Protein 6M6L (pdb70)

Sequence (892 aa):
FMVELSPLRQDFVWGTATSAYQIEGAVADDGRLPSIWDTFCRVPGAIDNGDTGDVACDSYHRWPEDLALLKQQLGVDAYRFSIAWPRVIPTGSGAVNTAGLDYYDRVVDDLLAEGIKPFVTLYHWDLPQALQDLGGWDNRDTAYRFAEYAAVVGAKLGDRVRDWVTLNEPLCSAWIGHWEGRMAPGITDPAIAVRASYNLLLAHGLGVAALRDACPEPPAVGLVVNLSGCEPASQSPEDIRAARIADGHINRWWLDPTSGRGFPADMVETYGVELPERPGDLEIIAAPTDFIGLNYYFRQIIEADGSVPVLGFSQVPGPNAEHTMIDWEVHPAGLEELILRLAKEYGAEKIYVTENGSAWVVDQPDAEFAVDDPDRTAYLEEEHLAACVRAVEQGAPLAGYFAWSLMMDNFEWAYGYAPRFGLAYVDYPTGTRVMKTSGKRYADLIRGHREVELSPLRQDFVWGTATSAYQIEGAVADDGRLPSIWDTFCRVPGAIDNGDTGDVACDSYHRWPEDLALLKQLGVDDAYRFSIAWPRVIPTGSGAVNTAGLDYYDRVVDDLLAEGIKPFVTLYHWDLPQALQDLGGWDNRDTAYRFAEYAAVVGAKLGDRVRDWVTLNEPLCSAWIGHWEGRMAPGITDPAIAVRASYNLLLAHGLGVAALRDACPEPPAVGLVVNLSGCEPASQSPEDIRAARIADGHINRWWLDPTSSGRGFPADMVETYGVELPERPGDLEIIAAPTDFIGLNYYFRQIIEADGSVPVLGFSQVPGPNAEHTMMIDWEVHPAGLEELILRLAKEYGAEKIYVTENGSAWVVDQPDAEFAVDDPDRTAYLEEHLAACVRAVEQGAPLAGYFAWSLMMDNFEWAYGYAPRFGLAYVDYPTGTRVMKTSGKRYADLIRRGHRE

CATH classification: 3.20.20.80

Organism: Kribbella flavida (strain DSM 17836 / JCM 10339 / NBRC 14399) (NCBI:txid479435)

Radius of gyration: 30.99 Å; Cα contacts (8 Å, |Δi|>4): 2077; chains: 2; bounding box: 65×63×94 Å

Solvent-accessible surface area: 31035 Å² total; per-residue (Å²): 160,141,13,118,7,84,55,7,173,105,94,7,28,0,0,0,0,0,0,2,8,0,10,8,3,11,23,57,55,79,41,6,36,15,0,6,1,6,19,16,14,78,43,68,80,20,8,74,126,61,32,35,1,46,91,6,1,31,0,19,106,81,18,88,61,1,22,58,9,0,110,93,2,42,6,42,0,4,0,10,2,0,2,0,0,0,0,6,16,61,1,52,68,85,61,26,95,43,0,14,44,17,2,29,128,5,0,68,54,0,57,85,70,53,5,115,3,5,0,0,0,2,4,11,1,0,0,8,36,4,1,8,63,11,0,1,50,38,35,77,2,0,82,60,0,16,81,0,0,33,40,0,0,57,82,0,0,72,59,0,101,27,0,1,0,0,2,13,1,19,6,9,0,4,18,0,2,33,104,17,106,17,4,20,28,22,95,51,45,34,20,0,0,69,0,0,0,4,0,0,0,0,1,1,25,0,3,61,15,0,93,132,22,12,81,78,96,9,30,0,0,4,0,2,30,4,7,19,20,53,41,49,52,141,40,82,92,17,76,142,7,3,119,37,0,9,0,15,11,0,12,0,2,5,19,2,25,54,56,127,23,24,8,83,52,0,55,148,33,15,68,22,157,29,42,92,141,141,40,1,66,126,52,0,28,13,112,59,59,8,24,0,0,0,0,24,42,29,25,18,0,64,42,35,86,92,41,101,68,23,28,17,26,99,34,118,14,103,43,95,103,55,8,67,22,114,53,9,11,24,26,32,4,0,27,92,6,0,22,48,2,22,153,80,22,51,21,161,88,0,7,0,0,9,0,11,2,1,43,113,23,157,52,78,90,129,47,49,6,110,8,87,77,7,15,47,7,10,13,68,0,1,12,0,1,10,88,0,33,112,91,63,7,49,15,20,0,1,0,3,12,0,0,0,0,4,0,21,9,9,59,0,36,55,2,43,7,0,8,0,20,0,20,46,126,71,5,50,25,40,12,0,43,0,0,104,47,0,8,68,14,7,120,43,9,82,172,68,119,7,82,52,5,173,102,94,8,14,0,0,0,0,0,0,2,7,0,10,8,2,10,23,57,54,77,44,6,39,18,0,6,1,7,16,14,13,73,40,63,80,19,7,74,127,61,32,35,0,45,85,6,0,37,0,18,104,71,17,87,64,1,21,45,4,0,109,102,2,42,7,23,0,4,0,10,3,0,2,0,0,0,0,6,17,61,1,51,67,84,62,26,94,45,0,12,46,14,2,30,130,4,0,67,52,0,69,86,72,62,5,85,3,2,0,0,0,2,4,10,1,0,0,8,38,5,0,11,66,9,0,1,49,38,57,78,2,0,74,61,0,14,83,0,0,34,41,0,0,59,85,0,0,70,55,0,98,20,0,1,0,0,1,13,1,19,7,9,0,6,32,0,2,38,77,16,148,28,5,19,28,20,98,52,43,34,20,0,0,70,0,0,0,3,0,0,0,0,1,2,25,0,2,60,15,0,94,131,21,13,83,76,98,12,28,0,0,4,0,3,31,4,8,20,21,54,46,45,51,143,39,102,109,17,78,129,8,3,104,5,0,18,0,14,12,0,33,0,1,6,17,1,25,55,57,120,19,27,12,69,31,0,54,139,33,15,68,24,156,20,44,107,148,128,30,2,72,124,48,0,26,14,112,61,60,7,24,0,0,0,0,24,42,30,26,18,0,64,39,34,86,95,38,104,70,24,27,18,28,98,35,118,15,102,49,106,99,56,8,66,21,114,51,8,8,24,26,34,2,0,29,92,5,0,27,55,2,19,137,90,23,47,20,161,90,0,9,0,0,9,0,10,2,0,42,110,25,153,52,76,88,129,46,48,7,109,8,88,79,8,13,41,8,9,41,73,0,1,28,0,0,9,92,0,31,112,91,61,7,51,14,19,0,1,0,2,11,0,0,0,0,4,0,21,9,23,81,0,34,56,2,42,7,0,7,0,18,0,18,44,124,75,6,50,25,41,16,0,43,0,0,115,85,0,23,84,12,7,160,41,9,90,170

Structure (mmCIF, N/CA/C/O backbone):
data_6M6L
#
_entry.id   6M6L
#
_cell.length_a   52.608
_cell.length_b   95.571
_cell.length_c   93.348
_cell.angle_alpha   90.00
_cell.angle_beta   90.65
_cell.angle_gamma   90.00
#
_symmetry.space_group_name_H-M   'P 1 21 1'
#
loop_
_entity.id
_entity.type
_entity.pdbx_description
1 polymer Beta-glucosidase
2 non-polymer GLYCEROL
3 non-polymer 1,2-ETHANEDIOL
4 non-polymer beta-D-xylopyranose
5 water water
#
loop_
_atom_site.group_PDB
_atom_site.id
_atom_site.type_symbol
_atom_site.label_atom_id
_atom_site.label_alt_id
_atom_site.label_comp_id
_atom_site.label_asym_id
_atom_site.label_entity_id
_atom_site.label_seq_id
_atom_site.pdbx_PDB_ins_code
_atom_site.Cartn_x
_atom_site.Cartn_y
_atom_site.Cartn_z
_atom_site.occupancy
_atom_site.B_iso_or_equiv
_atom_site.auth_seq_id
_atom_site.auth_comp_id
_atom_site.auth_asym_id
_atom_site.auth_atom_id
_atom_site.pdbx_PDB_model_num
ATOM 1 N N . PHE A 1 1 ? 12.252 12.543 128.548 1.00 33.07 0 PHE A N 1
ATOM 2 C CA . PHE A 1 1 ? 12.805 11.194 128.522 1.00 29.82 0 PHE A CA 1
ATOM 3 C C . PHE A 1 1 ? 14.083 11.129 127.688 1.00 28.42 0 PHE A C 1
ATOM 4 O O . PHE A 1 1 ? 14.152 11.685 126.591 1.00 27.76 0 PHE A O 1
ATOM 12 N N . MET A 1 2 ? 15.093 10.439 128.218 1.00 26.60 1 MET A N 1
ATOM 13 C CA . MET A 1 2 ? 16.370 10.247 127.538 1.00 23.98 1 MET A CA 1
ATOM 14 C C . MET A 1 2 ? 16.721 8.768 127.583 1.00 26.94 1 MET A C 1
ATOM 15 O O . MET A 1 2 ? 16.835 8.187 128.666 1.00 25.08 1 MET A O 1
ATOM 20 N N . VAL A 1 3 ? 16.904 8.167 126.415 1.00 21.76 2 VAL A N 1
ATOM 21 C CA . VAL A 1 3 ? 17.064 6.720 126.321 1.00 19.68 2 VAL A CA 1
ATOM 22 C C . VAL A 1 3 ? 18.463 6.306 126.766 1.00 21.08 2 VAL A C 1
ATOM 23 O O . VAL A 1 3 ? 19.459 6.980 126.472 1.00 20.32 2 VAL A O 1
ATOM 27 N N . GLU A 1 4 ? 18.538 5.187 127.485 1.00 16.37 3 GLU A N 1
ATOM 28 C CA . GLU A 1 4 ? 19.800 4.595 127.914 1.00 15.66 3 GLU A CA 1
ATOM 29 C C . GLU A 1 4 ? 20.132 3.418 127.001 1.00 17.83 3 GLU A C 1
ATOM 30 O O . GLU A 1 4 ? 19.391 2.428 126.955 1.00 16.19 3 GLU A O 1
ATOM 36 N N . LEU A 1 5 ? 21.256 3.514 126.299 1.00 16.52 4 LEU A N 1
ATOM 37 C CA . LEU A 1 5 ? 21.621 2.526 125.294 1.00 15.73 4 LEU A CA 1
ATOM 38 C C . LEU A 1 5 ? 22.698 1.552 125.752 1.00 16.35 4 LEU A C 1
ATOM 39 O O . LEU A 1 5 ? 23.077 0.671 124.973 1.00 14.82 4 LEU A O 1
ATOM 44 N N . SER A 1 6 ? 23.184 1.671 126.989 1.00 18.15 5 SER A N 1
ATOM 45 C CA . SER A 1 6 ? 24.282 0.816 127.433 1.00 19.40 5 SER A CA 1
ATOM 46 C C . SER A 1 6 ? 24.016 -0.689 127.324 1.00 16.81 5 SER A C 1
ATOM 47 O O . SER A 1 6 ? 24.998 -1.432 127.144 1.00 19.37 5 SER A O 1
ATOM 50 N N . PRO A 1 7 ? 22.784 -1.208 127.425 1.00 17.03 6 PRO A N 1
ATOM 51 C CA . PRO A 1 7 ? 22.596 -2.660 127.240 1.00 13.49 6 PRO A CA 1
ATOM 52 C C . PRO A 1 7 ? 22.912 -3.176 125.841 1.00 19.77 6 PRO A C 1
ATOM 53 O O . PRO A 1 7 ? 23.040 -4.396 125.673 1.00 19.83 6 PRO A O 1
ATOM 57 N N . LEU A 1 8 ? 23.035 -2.307 124.842 1.00 16.97 7 LEU A N 1
ATOM 58 C CA . LEU A 1 8 ? 23.349 -2.747 123.491 1.00 14.23 7 LEU A CA 1
ATOM 59 C C . LEU A 1 8 ? 24.837 -3.034 123.345 1.00 11.53 7 LEU A C 1
ATOM 60 O O . LEU A 1 8 ? 25.683 -2.253 123.793 1.00 17.59 7 LEU A O 1
ATOM 65 N N . ARG A 1 9 ? 25.142 -4.158 122.701 1.00 16.51 8 ARG A N 1
ATOM 66 C CA . ARG A 1 9 ? 26.517 -4.535 122.404 1.00 17.95 8 ARG A CA 1
ATOM 67 C C . ARG A 1 9 ? 27.207 -3.451 121.588 1.00 18.47 8 ARG A C 1
ATOM 68 O O . ARG A 1 9 ? 26.571 -2.721 120.824 1.00 14.27 8 ARG A O 1
ATOM 76 N N . GLN A 1 10 ? 28.530 -3.365 121.735 1.00 15.15 9 GLN A N 1
ATOM 77 C CA . GLN A 1 10 ? 29.290 -2.371 120.989 1.00 16.87 9 GLN A CA 1
ATOM 78 C C . GLN A 1 10 ? 29.296 -2.629 119.488 1.00 16.12 9 GLN A C 1
ATOM 79 O O . GLN A 1 10 ? 29.519 -1.686 118.720 1.00 20.38 9 GLN A O 1
ATOM 85 N N . ASP A 1 11 ? 29.070 -3.867 119.042 1.00 15.09 10 ASP A N 1
ATOM 86 C CA . ASP A 1 11 ? 29.003 -4.143 117.612 1.00 14.99 10 ASP A CA 1
ATOM 87 C C . ASP A 1 11 ? 27.602 -3.949 117.034 1.00 14.61 10 ASP A C 1
ATOM 88 O O . ASP A 1 11 ? 27.367 -4.333 115.887 1.00 14.18 10 ASP A O 1
ATOM 93 N N . PHE A 1 12 ? 26.678 -3.372 117.805 1.00 11.94 11 PHE A N 1
ATOM 94 C CA . PHE A 1 12 ? 25.397 -2.914 117.267 1.00 8.85 11 PHE A CA 1
ATOM 95 C C . PHE A 1 12 ? 25.636 -1.984 116.083 1.00 11.29 11 PHE A C 1
ATOM 96 O O . PHE A 1 12 ? 26.584 -1.195 116.081 1.00 13.40 11 PHE A O 1
ATOM 104 N N . VAL A 1 13 ? 24.793 -2.091 115.059 1.00 8.11 12 VAL A N 1
ATOM 105 C CA . VAL A 1 13 ? 24.939 -1.296 113.842 1.00 6.92 12 VAL A CA 1
ATOM 106 C C . VAL A 1 13 ? 23.975 -0.114 113.906 1.00 8.41 12 VAL A C 1
ATOM 107 O O . VAL A 1 13 ? 22.753 -0.297 113.903 1.00 8.08 12 VAL A O 1
ATOM 111 N N . TRP A 1 14 ? 24.518 1.095 113.962 1.00 7.20 13 TRP A N 1
ATOM 112 C CA . TRP A 1 14 ? 23.724 2.319 113.906 1.00 6.50 13 TRP A CA 1
ATOM 113 C C . TRP A 1 14 ? 23.631 2.788 112.457 1.00 7.33 13 TRP A C 1
ATOM 114 O O . TRP A 1 14 ? 24.655 3.035 111.817 1.00 7.98 13 TRP A O 1
ATOM 125 N N . GLY A 1 15 ? 22.411 2.936 111.938 1.00 5.70 14 GLY A N 1
ATOM 126 C CA . GLY A 1 15 ? 22.246 3.246 110.533 1.00 4.98 14 GLY A CA 1
ATOM 127 C C . GLY A 1 15 ? 21.158 4.270 110.270 1.00 5.90 14 GLY A C 1
ATOM 128 O O . GLY A 1 15 ? 20.474 4.746 111.182 1.00 5.48 14 GLY A O 1
ATOM 129 N N . THR A 1 16 ? 21.018 4.598 108.987 1.00 5.56 15 THR A N 1
ATOM 130 C CA . THR A 1 16 ? 19.907 5.393 108.483 1.00 4.72 15 THR A CA 1
ATOM 131 C C . THR A 1 16 ? 19.664 4.940 107.047 1.00 5.19 15 THR A C 1
ATOM 132 O O . THR A 1 16 ? 20.521 4.291 106.440 1.00 6.11 15 THR A O 1
ATOM 136 N N . ALA A 1 17 ? 18.480 5.250 106.511 1.00 4.24 16 ALA A N 1
ATOM 137 C CA . ALA A 1 17 ? 18.030 4.616 105.276 1.00 4.67 16 ALA A CA 1
ATOM 138 C C . ALA A 1 17 ? 17.386 5.618 104.330 1.00 5.37 16 ALA A C 1
ATOM 139 O O . ALA A 1 17 ? 16.780 6.607 104.760 1.00 5.63 16 ALA A O 1
ATOM 141 N N . THR A 1 18 ? 17.509 5.317 103.030 1.00 4.04 17 THR A N 1
ATOM 142 C CA . THR A 1 18 ? 16.812 5.990 101.931 1.00 3.75 17 THR A CA 1
ATOM 143 C C . THR A 1 18 ? 16.442 4.934 100.897 1.00 3.75 17 THR A C 1
ATOM 144 O O . THR A 1 18 ? 16.753 3.753 101.058 1.00 4.40 17 THR A O 1
ATOM 148 N N . SER A 1 19 ? 15.793 5.367 99.812 1.00 4.41 18 SER A N 1
ATOM 149 C CA . SER A 1 19 ? 15.618 4.526 98.632 1.00 4.53 18 SER A CA 1
ATOM 150 C C . SER A 1 19 ? 15.793 5.378 97.385 1.00 3.95 18 SER A C 1
ATOM 151 O O . SER A 1 19 ? 15.643 6.603 97.425 1.00 4.94 18 SER A O 1
ATOM 154 N N . ALA A 1 20 ? 16.077 4.698 96.263 1.00 4.31 19 ALA A N 1
ATOM 155 C CA . ALA A 1 20 ? 16.535 5.384 95.053 1.00 3.33 19 ALA A CA 1
ATOM 156 C C . ALA A 1 20 ? 15.475 6.316 94.480 1.00 4.58 19 ALA A C 1
ATOM 157 O O . ALA A 1 20 ? 15.755 7.495 94.216 1.00 5.12 19 ALA A O 1
ATOM 159 N N . TYR A 1 21 ? 14.260 5.807 94.228 1.00 3.90 20 TYR A N 1
ATOM 160 C CA . TYR A 1 21 ? 13.281 6.693 93.601 1.00 4.64 20 TYR A CA 1
ATOM 161 C C . TYR A 1 21 ? 12.897 7.833 94.532 1.00 3.81 20 TYR A C 1
ATOM 162 O O . TYR A 1 21 ? 12.534 8.923 94.074 1.00 4.15 20 TYR A O 1
ATOM 171 N N . GLN A 1 22 ? 12.996 7.620 95.838 1.00 4.31 21 GLN A N 1
ATOM 172 C CA . GLN A 1 22 ? 12.584 8.671 96.751 1.00 3.55 21 GLN A CA 1
ATOM 173 C C . GLN A 1 22 ? 13.580 9.821 96.820 1.00 4.22 21 GLN A C 1
ATOM 174 O O . GLN A 1 22 ? 13.186 10.926 97.208 1.00 5.32 21 GLN A O 1
ATOM 180 N N . ILE A 1 23 ? 14.843 9.613 96.440 1.00 3.78 22 ILE A N 1
ATOM 181 C CA . ILE A 1 23 ? 15.842 10.665 96.628 1.00 4.66 22 ILE A CA 1
ATOM 182 C C . ILE A 1 23 ? 16.588 11.060 95.361 1.00 4.38 22 ILE A C 1
ATOM 183 O O . ILE A 1 23 ? 17.119 12.180 95.313 1.00 5.07 22 ILE A O 1
ATOM 188 N N . GLU A 1 24 ? 16.708 10.195 94.346 1.00 4.86 23 GLU A N 1
ATOM 189 C CA . GLU A 1 24 ? 17.753 10.390 93.332 1.00 4.37 23 GLU A CA 1
ATOM 190 C C . GLU A 1 24 ? 17.443 11.493 92.326 1.00 4.88 23 GLU A C 1
ATOM 191 O O . GLU A 1 24 ? 18.359 12.214 91.912 1.00 5.70 23 GLU A O 1
ATOM 197 N N . GLY A 1 25 ? 16.185 11.616 91.900 1.00 4.56 24 GLY A N 1
ATOM 198 C CA . GLY A 1 25 ? 15.910 12.460 90.748 1.00 5.75 24 GLY A CA 1
ATOM 199 C C . GLY A 1 25 ? 16.664 11.956 89.527 1.00 4.78 24 GLY A C 1
ATOM 200 O O . GLY A 1 25 ? 16.920 10.754 89.352 1.00 4.66 24 GLY A O 1
ATOM 201 N N . ALA A 1 26 ? 17.033 12.894 88.664 1.00 5.69 25 ALA A N 1
ATOM 202 C CA . ALA A 1 26 ? 17.795 12.580 87.456 1.00 8.02 25 ALA A CA 1
ATOM 203 C C . ALA A 1 26 ? 17.161 11.409 86.711 1.00 5.56 25 ALA A C 1
ATOM 204 O O . ALA A 1 26 ? 17.830 10.470 86.275 1.00 6.42 25 ALA A O 1
ATOM 206 N N . VAL A 1 27 ? 15.834 11.468 86.577 1.00 5.58 26 VAL A N 1
ATOM 207 C CA . VAL A 1 27 ? 15.090 10.296 86.118 1.00 4.49 26 VAL A CA 1
ATOM 208 C C . VAL A 1 27 ? 15.358 9.947 84.659 1.00 5.05 26 VAL A C 1
ATOM 209 O O . VAL A 1 27 ? 15.206 8.778 84.274 1.00 5.65 26 VAL A O 1
ATOM 213 N N . ALA A 1 28 ? 15.790 10.910 83.847 1.00 8.08 27 ALA A N 1
ATOM 214 C CA . ALA A 1 28 ? 16.084 10.666 82.441 1.00 7.73 27 ALA A CA 1
ATOM 215 C C . ALA A 1 28 ? 17.563 10.796 82.124 1.00 9.09 27 ALA A C 1
ATOM 216 O O . ALA A 1 28 ? 17.933 10.839 80.944 1.00 10.77 27 ALA A O 1
ATOM 218 N N . ASP A 1 29 ? 18.417 10.839 83.135 1.00 8.73 28 ASP A N 1
ATOM 219 C CA . ASP A 1 29 ? 19.833 11.094 82.938 1.00 8.20 28 ASP A CA 1
ATOM 220 C C . ASP A 1 29 ? 20.636 9.801 82.871 1.00 9.21 28 ASP A C 1
ATOM 221 O O . ASP A 1 29 ? 20.319 8.801 83.525 1.00 8.44 28 ASP A O 1
ATOM 226 N N . ASP A 1 30 ? 21.696 9.843 82.063 1.00 10.06 29 ASP A N 1
ATOM 227 C CA . ASP A 1 30 ? 22.752 8.831 82.070 1.00 9.13 29 ASP A CA 1
ATOM 228 C C . ASP A 1 30 ? 22.197 7.426 81.876 1.00 8.16 29 ASP A C 1
ATOM 229 O O . ASP A 1 30 ? 22.597 6.479 82.548 1.00 8.70 29 ASP A O 1
ATOM 234 N N . GLY A 1 31 ? 21.260 7.294 80.946 1.00 6.98 30 GLY A N 1
ATOM 235 C CA . GLY A 1 31 ? 20.807 5.992 80.515 1.00 7.07 30 GLY A CA 1
ATOM 236 C C . GLY A 1 31 ? 19.647 5.400 81.284 1.00 6.61 30 GLY A C 1
ATOM 237 O O . GLY A 1 31 ? 19.170 4.327 80.904 1.00 7.61 30 GLY A O 1
ATOM 238 N N . ARG A 1 32 ? 19.168 6.057 82.332 1.00 6.78 31 ARG A N 1
ATOM 239 C CA . ARG A 1 32 ? 18.029 5.522 83.066 1.00 5.22 31 ARG A CA 1
ATOM 240 C C . ARG A 1 32 ? 16.783 5.526 82.188 1.00 6.87 31 ARG A C 1
ATOM 241 O O . ARG A 1 32 ? 16.558 6.454 81.408 1.00 7.87 31 ARG A O 1
ATOM 249 N N . LEU A 1 33 ? 15.976 4.471 82.312 1.00 5.27 32 LEU A N 1
ATOM 250 C CA . LEU A 1 33 ? 14.659 4.403 81.700 1.00 6.44 32 LEU A CA 1
ATOM 251 C C . LEU A 1 33 ? 13.585 4.436 82.780 1.00 5.18 32 LEU A C 1
ATOM 252 O O . LEU A 1 33 ? 13.870 4.214 83.964 1.00 5.75 32 LEU A O 1
ATOM 257 N N . PRO A 1 34 ? 12.340 4.733 82.417 1.00 4.23 33 PRO A N 1
ATOM 258 C CA . PRO A 1 34 ? 11.311 4.914 83.450 1.00 6.51 33 PRO A CA 1
ATOM 259 C C . PRO A 1 34 ? 10.986 3.642 84.222 1.00 5.78 33 PRO A C 1
ATOM 260 O O . PRO A 1 34 ? 11.025 2.528 83.694 1.00 5.52 33 PRO A O 1
ATOM 264 N N . SER A 1 35 ? 10.676 3.841 85.499 1.00 4.64 34 SER A N 1
ATOM 265 C CA . SER A 1 35 ? 10.110 2.824 86.377 1.00 4.57 34 SER A CA 1
ATOM 266 C C . SER A 1 35 ? 8.594 2.962 86.420 1.00 5.54 34 SER A C 1
ATOM 267 O O . SER A 1 35 ? 8.018 3.956 85.961 1.00 4.58 34 SER A O 1
ATOM 270 N N . ILE A 1 36 ? 7.954 1.979 87.062 1.00 4.45 35 ILE A N 1
ATOM 271 C CA . ILE A 1 36 ? 6.507 2.067 87.266 1.00 3.76 35 ILE A CA 1
ATOM 272 C C . ILE A 1 36 ? 6.128 3.259 88.136 1.00 4.37 35 ILE A C 1
ATOM 273 O O . ILE A 1 36 ? 4.996 3.746 88.045 1.00 5.01 35 ILE A O 1
ATOM 278 N N . TRP A 1 37 ? 7.051 3.771 88.955 1.00 4.40 36 TRP A N 1
ATOM 279 C CA . TRP A 1 37 ? 6.732 4.960 89.739 1.00 4.34 36 TRP A CA 1
ATOM 280 C C . TRP A 1 37 ? 6.809 6.236 88.904 1.00 4.33 36 TRP A C 1
ATOM 281 O O . TRP A 1 37 ? 6.002 7.149 89.118 1.00 5.68 36 TRP A O 1
ATOM 292 N N . ASP A 1 38 ? 7.718 6.305 87.920 1.00 4.49 37 ASP A N 1
ATOM 293 C CA . ASP A 1 38 ? 7.662 7.396 86.945 1.00 4.40 37 ASP A CA 1
ATOM 294 C C . ASP A 1 38 ? 6.290 7.438 86.287 1.00 5.58 37 ASP A C 1
ATOM 295 O O . ASP A 1 38 ? 5.632 8.490 86.236 1.00 6.91 37 ASP A O 1
ATOM 300 N N . THR A 1 39 ? 5.827 6.277 85.825 1.00 4.48 38 THR A N 1
ATOM 301 C CA . THR A 1 39 ? 4.531 6.172 85.163 1.00 4.07 38 THR A CA 1
ATOM 302 C C . THR A 1 39 ? 3.394 6.565 86.098 1.00 3.99 38 THR A C 1
ATOM 303 O O . THR A 1 39 ? 2.495 7.325 85.719 1.00 5.42 38 THR A O 1
ATOM 307 N N . PHE A 1 40 ? 3.422 6.059 87.331 1.00 4.36 39 PHE A N 1
ATOM 308 C CA . PHE A 1 40 ? 2.352 6.345 88.282 1.00 3.87 39 PHE A CA 1
ATOM 309 C C . PHE A 1 40 ? 2.265 7.838 88.572 1.00 5.77 39 PHE A C 1
ATOM 310 O O . PHE A 1 40 ? 1.166 8.378 88.745 1.00 6.26 39 PHE A O 1
ATOM 318 N N . CYS A 1 41 ? 3.414 8.527 88.617 1.00 4.95 40 CYS A N 1
ATOM 319 C CA . CYS A 1 41 ? 3.406 9.966 88.874 1.00 5.12 40 CYS A CA 1
ATOM 320 C C . CYS A 1 41 ? 2.790 10.773 87.737 1.00 5.59 40 CYS A C 1
ATOM 321 O O . CYS A 1 41 ? 2.515 11.963 87.924 1.00 8.23 40 CYS A O 1
ATOM 324 N N . ARG A 1 42 ? 2.579 10.176 86.569 1.00 5.14 41 ARG A N 1
ATOM 325 C CA . ARG A 1 42 ? 1.896 10.861 85.480 1.00 5.39 41 ARG A CA 1
ATOM 326 C C . ARG A 1 42 ? 0.392 10.650 85.493 1.00 6.23 41 ARG A C 1
ATOM 327 O O . ARG A 1 42 ? -0.298 11.189 84.619 1.00 9.17 41 ARG A O 1
ATOM 335 N N . VAL A 1 43 ? -0.134 9.863 86.425 1.00 5.87 42 VAL A N 1
ATOM 336 C CA . VAL A 1 43 ? -1.562 9.571 86.491 1.00 6.55 42 VAL A CA 1
ATOM 337 C C . VAL A 1 43 ? -2.226 10.661 87.329 1.00 7.32 42 VAL A C 1
ATOM 338 O O . VAL A 1 43 ? -1.872 10.817 88.504 1.00 7.45 42 VAL A O 1
ATOM 342 N N . PRO A 1 44 ? -3.160 11.435 86.779 1.00 8.13 43 PRO A N 1
ATOM 343 C CA . PRO A 1 44 ? -3.814 12.469 87.592 1.00 6.79 43 PRO A CA 1
ATOM 344 C C . PRO A 1 44 ? -4.471 11.854 88.819 1.00 8.42 43 PRO A C 1
ATOM 345 O O . PRO A 1 44 ? -5.157 10.832 88.730 1.00 10.14 43 PRO A O 1
ATOM 349 N N . GLY A 1 45 ? -4.214 12.458 89.980 1.00 9.07 44 GLY A N 1
ATOM 350 C CA . GLY A 1 45 ? -4.783 11.994 91.224 1.00 9.37 44 GLY A CA 1
ATOM 351 C C . GLY A 1 45 ? -4.001 10.920 91.946 1.00 8.66 44 GLY A C 1
ATOM 352 O O . GLY A 1 45 ? -4.306 10.640 93.113 1.00 11.57 44 GLY A O 1
ATOM 353 N N . ALA A 1 46 ? -3.003 10.308 91.302 1.00 7.36 45 ALA A N 1
ATOM 354 C CA . ALA A 1 46 ? -2.282 9.214 91.953 1.00 5.62 45 ALA A CA 1
ATOM 355 C C . ALA A 1 46 ? -1.447 9.708 93.130 1.00 6.18 45 ALA A C 1
ATOM 356 O O . ALA A 1 46 ? -1.347 9.018 94.152 1.00 6.44 45 ALA A O 1
ATOM 358 N N . ILE A 1 47 ? -0.826 10.881 93.003 1.00 5.11 46 ILE A N 1
ATOM 359 C CA . ILE A 1 47 ? 0.084 11.418 94.008 1.00 5.54 46 ILE A CA 1
ATOM 360 C C . ILE A 1 47 ? -0.525 12.694 94.570 1.00 6.55 46 ILE A C 1
ATOM 361 O O . ILE A 1 47 ? -0.926 13.578 93.799 1.00 7.69 46 ILE A O 1
ATOM 366 N N . ASP A 1 48 ? -0.535 12.815 95.901 1.00 6.90 47 ASP A N 1
ATOM 367 C CA . ASP A 1 48 ? -1.012 14.044 96.530 1.00 6.86 47 ASP A CA 1
ATOM 368 C C . ASP A 1 48 ? -0.262 15.245 95.968 1.00 7.95 47 ASP A C 1
ATOM 369 O O . ASP A 1 48 ? 0.958 15.198 95.771 1.00 7.71 47 ASP A O 1
ATOM 374 N N . ASN A 1 49 ? -1.007 16.319 95.675 1.00 8.49 48 ASN A N 1
ATOM 375 C CA . ASN A 1 49 ? -0.465 17.591 95.199 1.00 9.93 48 ASN A CA 1
ATOM 376 C C . ASN A 1 49 ? 0.210 17.492 93.832 1.00 8.21 48 ASN A C 1
ATOM 377 O O . ASN A 1 49 ? 0.864 18.454 93.399 1.00 10.72 48 ASN A O 1
ATOM 382 N N . GLY A 1 50 ? 0.040 16.373 93.120 1.00 8.19 49 GLY A N 1
ATOM 383 C CA . GLY A 1 50 ? 0.682 16.215 91.830 1.00 6.36 49 GLY A CA 1
ATOM 384 C C . GLY A 1 50 ? 2.189 16.140 91.891 1.00 6.79 49 GLY A C 1
ATOM 385 O O . GLY A 1 50 ? 2.855 16.406 90.888 1.00 8.47 49 GLY A O 1
ATOM 386 N N . ASP A 1 51 ? 2.745 15.756 93.041 1.00 6.89 50 ASP A N 1
ATOM 387 C CA . ASP A 1 51 ? 4.192 15.655 93.172 1.00 5.84 50 ASP A CA 1
ATOM 388 C C . ASP A 1 51 ? 4.734 14.490 92.337 1.00 5.64 50 ASP A C 1
ATOM 389 O O . ASP A 1 51 ? 4.024 13.531 92.009 1.00 6.09 50 ASP A O 1
ATOM 394 N N . THR A 1 52 ? 6.015 14.590 91.972 1.00 5.83 51 THR A N 1
ATOM 395 C CA . THR A 1 52 ? 6.692 13.504 91.262 1.00 7.02 51 THR A CA 1
ATOM 396 C C . THR A 1 52 ? 8.095 13.324 91.810 1.00 7.75 51 THR A C 1
ATOM 397 O O . THR A 1 52 ? 8.645 14.197 92.489 1.00 6.10 51 THR A O 1
ATOM 401 N N . GLY A 1 53 ? 8.698 12.192 91.466 1.00 6.09 52 GLY A N 1
ATOM 402 C CA . GLY A 1 53 ? 10.095 11.974 91.796 1.00 6.25 52 GLY A CA 1
ATOM 403 C C . GLY A 1 53 ? 11.088 12.440 90.745 1.00 5.19 52 GLY A C 1
ATOM 404 O O . GLY A 1 53 ? 12.237 11.992 90.756 1.00 7.18 52 GLY A O 1
ATOM 405 N N . ASP A 1 54 ? 10.684 13.346 89.848 1.00 6.33 53 ASP A N 1
ATOM 406 C CA . ASP A 1 54 ? 11.571 13.733 88.752 1.00 4.63 53 ASP A CA 1
ATOM 407 C C . ASP A 1 54 ? 12.885 14.319 89.263 1.00 5.99 53 ASP A C 1
ATOM 408 O O . ASP A 1 54 ? 13.949 14.069 88.684 1.00 7.54 53 ASP A O 1
ATOM 413 N N . VAL A 1 55 ? 12.819 15.128 90.321 1.00 6.86 54 VAL A N 1
ATOM 414 C CA . VAL A 1 55 ? 13.985 15.784 90.905 1.00 7.52 54 VAL A CA 1
ATOM 415 C C . VAL A 1 55 ? 14.268 15.273 92.313 1.00 6.46 54 VAL A C 1
ATOM 416 O O . VAL A 1 55 ? 15.409 14.953 92.647 1.00 6.64 54 VAL A O 1
ATOM 420 N N . ALA A 1 56 ? 13.247 15.238 93.166 1.00 5.21 55 ALA A N 1
ATOM 421 C CA . ALA A 1 56 ? 13.368 14.726 94.538 1.00 5.95 55 ALA A CA 1
ATOM 422 C C . ALA A 1 56 ? 14.504 15.471 95.237 1.00 6.36 55 ALA A C 1
ATOM 423 O O . ALA A 1 56 ? 14.534 16.709 95.197 1.00 8.41 55 ALA A O 1
ATOM 425 N N . CYS A 1 57 ? 15.446 14.776 95.857 1.00 4.99 56 CYS A N 1
ATOM 426 C CA . CYS A 1 57 ? 16.585 15.395 96.524 1.00 5.20 56 CYS A CA 1
ATOM 427 C C . CYS A 1 57 ? 17.775 15.578 95.598 1.00 7.15 56 CYS A C 1
ATOM 428 O O . CYS A 1 57 ? 18.809 16.099 96.036 1.00 7.04 56 CYS A O 1
ATOM 431 N N . ASP A 1 58 ? 17.646 15.182 94.331 1.00 6.28 57 ASP A N 1
ATOM 432 C CA . ASP A 1 58 ? 18.726 15.281 93.353 1.00 6.20 57 ASP A CA 1
ATOM 433 C C . ASP A 1 58 ? 19.975 14.543 93.827 1.00 6.55 57 ASP A C 1
ATOM 434 O O . ASP A 1 58 ? 21.092 14.963 93.551 1.00 6.74 57 ASP A O 1
ATOM 439 N N . SER A 1 59 ? 19.804 13.420 94.536 1.00 5.48 58 SER A N 1
ATOM 440 C CA . SER A 1 59 ? 20.957 12.716 95.094 1.00 6.31 58 SER A CA 1
ATOM 441 C C . SER A 1 59 ? 21.820 12.035 94.046 1.00 6.06 58 SER A C 1
ATOM 442 O O . SER A 1 59 ? 22.975 11.696 94.345 1.00 7.58 58 SER A O 1
ATOM 445 N N . TYR A 1 60 ? 21.307 11.823 92.833 1.00 5.80 59 TYR A N 1
ATOM 446 C CA . TYR A 1 60 ? 22.176 11.317 91.778 1.00 5.72 59 TYR A CA 1
ATOM 447 C C . TYR A 1 60 ? 23.294 12.316 91.502 1.00 7.30 59 TYR A C 1
ATOM 448 O O . TYR A 1 60 ? 24.452 11.927 91.313 1.00 9.87 59 TYR A O 1
ATOM 457 N N . HIS A 1 61 ? 22.962 13.610 91.487 1.00 8.52 60 HIS A N 1
ATOM 458 C CA . HIS A 1 61 ? 23.941 14.665 91.242 1.00 9.40 60 HIS A CA 1
ATOM 459 C C . HIS A 1 61 ? 24.506 15.279 92.516 1.00 12.39 60 HIS A C 1
ATOM 460 O O . HIS A 1 61 ? 25.536 15.960 92.444 1.00 14.57 60 HIS A O 1
ATOM 467 N N . ARG A 1 62 ? 23.877 15.053 93.675 1.00 8.27 61 ARG A N 1
ATOM 468 C CA . ARG A 1 62 ? 24.292 15.667 94.932 1.00 8.75 61 ARG A CA 1
ATOM 469 C C . ARG A 1 62 ? 24.676 14.627 95.981 1.00 8.56 61 ARG A C 1
ATOM 470 O O . ARG A 1 62 ? 24.586 14.902 97.179 1.00 8.84 61 ARG A O 1
ATOM 478 N N . TRP A 1 63 ? 25.089 13.431 95.552 1.00 9.77 62 TRP A N 1
ATOM 479 C CA . TRP A 1 63 ? 25.538 12.412 96.504 1.00 8.38 62 TRP A CA 1
ATOM 480 C C . TRP A 1 63 ? 26.515 12.933 97.564 1.00 8.12 62 TRP A C 1
ATOM 481 O O . TRP A 1 63 ? 26.334 12.597 98.747 1.00 8.65 62 TRP A O 1
ATOM 492 N N . PRO A 1 64 ? 27.526 13.748 97.244 1.00 8.07 63 PRO A N 1
ATOM 493 C CA . PRO A 1 64 ? 28.424 14.222 98.310 1.00 7.32 63 PRO A CA 1
ATOM 494 C C . PRO A 1 64 ? 27.712 14.953 99.436 1.00 9.27 63 PRO A C 1
ATOM 495 O O . PRO A 1 64 ? 28.201 14.941 100.576 1.00 10.39 63 PRO A O 1
ATOM 499 N N . GLU A 1 65 ? 26.577 15.601 99.154 1.00 8.27 64 GLU A N 1
ATOM 500 C CA . GLU A 1 65 ? 25.818 16.260 100.213 1.00 9.27 64 GLU A CA 1
ATOM 501 C C . GLU A 1 65 ? 25.145 15.251 101.144 1.00 9.18 64 GLU A C 1
ATOM 502 O O . GLU A 1 65 ? 25.038 15.494 102.365 1.00 9.35 64 GLU A O 1
ATOM 508 N N . ASP A 1 66 ? 24.716 14.104 100.592 1.00 7.68 65 ASP A N 1
ATOM 509 C CA . ASP A 1 66 ? 24.230 13.017 101.435 1.00 8.25 65 ASP A CA 1
ATOM 510 C C . ASP A 1 66 ? 25.350 12.455 102.291 1.00 7.82 65 ASP A C 1
ATOM 511 O O . ASP A 1 66 ? 25.158 12.195 103.484 1.00 6.68 65 ASP A O 1
ATOM 516 N N . LEU A 1 67 ? 26.521 12.239 101.686 1.00 8.06 66 LEU A N 1
ATOM 517 C CA . LEU A 1 67 ? 27.649 11.711 102.450 1.00 7.25 66 LEU A CA 1
ATOM 518 C C . LEU A 1 67 ? 28.020 12.648 103.592 1.00 7.65 66 LEU A C 1
ATOM 519 O O . LEU A 1 67 ? 28.364 12.187 104.689 1.00 8.23 66 LEU A O 1
ATOM 524 N N . ALA A 1 68 ? 27.942 13.967 103.360 1.00 7.32 67 ALA A N 1
ATOM 525 C CA . ALA A 1 68 ? 28.214 14.915 104.439 1.00 8.31 67 ALA A CA 1
ATOM 526 C C . ALA A 1 68 ? 27.237 14.728 105.591 1.00 6.80 67 ALA A C 1
ATOM 527 O O . ALA A 1 68 ? 27.634 14.762 106.770 1.00 9.18 67 ALA A O 1
ATOM 529 N N . LEU A 1 69 ? 25.953 14.511 105.277 1.00 8.50 68 LEU A N 1
ATOM 530 C CA . LEU A 1 69 ? 25.004 14.223 106.356 1.00 9.56 68 LEU A CA 1
ATOM 531 C C . LEU A 1 69 ? 25.369 12.946 107.107 1.00 7.54 68 LEU A C 1
ATOM 532 O O . LEU A 1 69 ? 25.265 12.882 108.344 1.00 7.12 68 LEU A O 1
ATOM 537 N N . LEU A 1 70 ? 25.749 11.901 106.367 1.00 7.96 69 LEU A N 1
ATOM 538 C CA . LEU A 1 70 ? 26.072 10.624 106.995 1.00 7.50 69 LEU A CA 1
ATOM 539 C C . LEU A 1 70 ? 27.263 10.758 107.929 1.00 7.97 69 LEU A C 1
ATOM 540 O O . LEU A 1 70 ? 27.265 10.187 109.029 1.00 7.94 69 LEU A O 1
ATOM 545 N N . LYS A 1 71 ? 28.270 11.534 107.520 1.00 8.46 70 LYS A N 1
ATOM 546 C CA . LYS A 1 71 ? 29.412 11.793 108.392 1.00 10.06 70 LYS A CA 1
ATOM 547 C C . LYS A 1 71 ? 28.986 12.564 109.632 1.00 9.07 70 LYS A C 1
ATOM 548 O O . LYS A 1 71 ? 29.441 12.263 110.746 1.00 10.60 70 LYS A O 1
ATOM 554 N N A GLN A 1 72 ? 28.099 13.549 109.464 0.56 9.34 71 GLN A N 1
ATOM 555 N N B GLN A 1 72 ? 28.102 13.552 109.462 0.44 9.34 71 GLN A N 1
ATOM 556 C CA A GLN A 1 72 ? 27.628 14.301 110.624 0.56 9.00 71 GLN A CA 1
ATOM 557 C CA B GLN A 1 72 ? 27.594 14.314 110.601 0.44 9.03 71 GLN A CA 1
ATOM 558 C C A GLN A 1 72 ? 26.895 13.402 111.617 0.56 9.67 71 GLN A C 1
ATOM 559 C C B GLN A 1 72 ? 26.889 13.410 111.607 0.44 9.67 71 GLN A C 1
ATOM 560 O O A GLN A 1 72 ? 27.002 13.596 112.834 0.56 12.25 71 GLN A O 1
ATOM 561 O O B GLN A 1 72 ? 27.007 13.611 112.822 0.44 12.23 71 GLN A O 1
ATOM 572 N N . LEU A 1 73 ? 26.152 12.405 111.123 1.00 8.66 72 LEU A N 1
ATOM 573 C CA . LEU A 1 73 ? 25.456 11.494 112.032 1.00 8.48 72 LEU A CA 1
ATOM 574 C C . LEU A 1 73 ? 26.410 10.554 112.756 1.00 8.70 72 LEU A C 1
ATOM 575 O O . LEU A 1 73 ? 26.112 10.125 113.874 1.00 10.12 72 LEU A O 1
ATOM 580 N N . GLY A 1 74 ? 27.528 10.186 112.127 1.00 8.36 73 GLY A N 1
ATOM 581 C CA . GLY A 1 74 ? 28.382 9.171 112.706 1.00 9.38 73 GLY A CA 1
ATOM 582 C C . GLY A 1 74 ? 27.812 7.771 112.670 1.00 8.51 73 GLY A C 1
ATOM 583 O O . GLY A 1 74 ? 28.217 6.933 113.479 1.00 10.13 73 GLY A O 1
ATOM 584 N N . VAL A 1 75 ? 26.878 7.493 111.751 1.00 7.29 74 VAL A N 1
ATOM 585 C CA . VAL A 1 75 ? 26.341 6.145 111.616 1.00 7.77 74 VAL A CA 1
ATOM 586 C C . VAL A 1 75 ? 27.439 5.180 111.178 1.00 8.44 74 VAL A C 1
ATOM 587 O O . VAL A 1 75 ? 28.402 5.555 110.494 1.00 9.46 74 VAL A O 1
ATOM 591 N N . ASP A 1 76 ? 27.274 3.912 111.570 1.00 6.61 75 ASP A N 1
ATOM 592 C CA . ASP A 1 76 ? 28.111 2.811 111.106 1.00 7.44 75 ASP A CA 1
ATOM 593 C C . ASP A 1 76 ? 27.731 2.314 109.724 1.00 7.58 75 ASP A C 1
ATOM 594 O O . ASP A 1 76 ? 28.560 1.680 109.062 1.00 9.72 75 ASP A O 1
ATOM 599 N N . ALA A 1 77 ? 26.486 2.537 109.301 1.00 5.59 76 ALA A N 1
ATOM 600 C CA . ALA A 1 77 ? 25.973 1.925 108.086 1.00 6.55 76 ALA A CA 1
ATOM 601 C C . ALA A 1 77 ? 24.953 2.844 107.435 1.00 6.63 76 ALA A C 1
ATOM 602 O O . ALA A 1 77 ? 24.268 3.618 108.110 1.00 6.43 76 ALA A O 1
ATOM 604 N N . TYR A 1 78 ? 24.846 2.715 106.114 1.00 5.23 77 TYR A N 1
ATOM 605 C CA . TYR A 1 78 ? 23.883 3.453 105.305 1.00 4.48 77 TYR A CA 1
ATOM 606 C C . TYR A 1 78 ? 23.116 2.441 104.475 1.00 5.26 77 TYR A C 1
ATOM 607 O O . TYR A 1 78 ? 23.717 1.714 103.674 1.00 6.27 77 TYR A O 1
ATOM 616 N N . ARG A 1 79 ? 21.793 2.405 104.649 1.00 4.82 78 ARG A N 1
ATOM 617 C CA . ARG A 1 79 ? 20.915 1.575 103.833 1.00 5.03 78 ARG A CA 1
ATOM 618 C C . ARG A 1 79 ? 20.368 2.425 102.689 1.00 4.49 78 ARG A C 1
ATOM 619 O O . ARG A 1 79 ? 19.721 3.449 102.926 1.00 5.14 78 ARG A O 1
ATOM 627 N N . PHE A 1 80 ? 20.660 2.019 101.461 1.00 5.35 79 PHE A N 1
ATOM 628 C CA . PHE A 1 80 ? 20.180 2.710 100.275 1.00 3.85 79 PHE A CA 1
ATOM 629 C C . PHE A 1 80 ? 19.763 1.661 99.258 1.00 3.54 79 PHE A C 1
ATOM 630 O O . PHE A 1 80 ? 20.099 0.483 99.396 1.00 4.87 79 PHE A O 1
ATOM 638 N N . SER A 1 81 ? 19.015 2.076 98.236 1.00 3.50 80 SER A N 1
ATOM 639 C CA . SER A 1 81 ? 18.637 1.102 97.216 1.00 3.74 80 SER A CA 1
ATOM 640 C C . SER A 1 81 ? 19.274 1.422 95.868 1.00 4.91 80 SER A C 1
ATOM 641 O O . SER A 1 81 ? 19.673 2.559 95.591 1.00 4.68 80 SER A O 1
ATOM 644 N N . ILE A 1 82 ? 19.400 0.368 95.061 1.00 5.26 81 ILE A N 1
ATOM 645 C CA . ILE A 1 82 ? 19.838 0.452 93.672 1.00 5.62 81 ILE A CA 1
ATOM 646 C C . ILE A 1 82 ? 18.609 0.588 92.790 1.00 5.24 81 ILE A C 1
ATOM 647 O O . ILE A 1 82 ? 17.648 -0.173 92.943 1.00 6.42 81 ILE A O 1
ATOM 652 N N . ALA A 1 83 ? 18.648 1.518 91.835 1.00 3.94 82 ALA A N 1
ATOM 653 C CA . ALA A 1 83 ? 17.537 1.656 90.899 1.00 4.22 82 ALA A CA 1
ATOM 654 C C . ALA A 1 83 ? 17.710 0.658 89.761 1.00 5.81 82 ALA A C 1
ATOM 655 O O . ALA A 1 83 ? 18.575 0.836 88.896 1.00 5.36 82 ALA A O 1
ATOM 657 N N . TRP A 1 84 ? 16.905 -0.403 89.767 1.00 5.25 83 TRP A N 1
ATOM 658 C CA . TRP A 1 84 ? 16.907 -1.355 88.659 1.00 5.54 83 TRP A CA 1
ATOM 659 C C . TRP A 1 84 ? 16.864 -0.677 87.291 1.00 5.64 83 TRP A C 1
ATOM 660 O O . TRP A 1 84 ? 17.696 -1.019 86.437 1.00 6.37 83 TRP A O 1
ATOM 671 N N . PRO A 1 85 ? 15.992 0.300 87.021 1.00 4.97 84 PRO A N 1
ATOM 672 C CA . PRO A 1 85 ? 15.988 0.895 85.674 1.00 5.64 84 PRO A CA 1
ATOM 673 C C . PRO A 1 85 ? 17.157 1.836 85.411 1.00 6.79 84 PRO A C 1
ATOM 674 O O . PRO A 1 85 ? 17.286 2.320 84.283 1.00 6.65 84 PRO A O 1
ATOM 678 N N . ARG A 1 86 ? 18.012 2.106 86.398 1.00 5.78 85 ARG A N 1
ATOM 679 C CA . ARG A 1 86 ? 19.274 2.772 86.116 1.00 7.43 85 ARG A CA 1
ATOM 680 C C . ARG A 1 86 ? 20.369 1.780 85.737 1.00 9.01 85 ARG A C 1
ATOM 681 O O . ARG A 1 86 ? 21.303 2.142 85.014 1.00 10.04 85 ARG A O 1
ATOM 689 N N . VAL A 1 87 ? 20.265 0.530 86.175 1.00 6.39 86 VAL A N 1
ATOM 690 C CA . VAL A 1 87 ? 21.313 -0.473 85.983 1.00 6.67 86 VAL A CA 1
ATOM 691 C C . VAL A 1 87 ? 21.014 -1.392 84.800 1.00 7.28 86 VAL A C 1
ATOM 692 O O . VAL A 1 87 ? 21.895 -1.673 83.983 1.00 7.92 86 VAL A O 1
ATOM 696 N N . ILE A 1 88 ? 19.787 -1.899 84.700 1.00 6.48 87 ILE A N 1
ATOM 697 C CA . ILE A 1 88 ? 19.361 -2.668 83.530 1.00 5.11 87 ILE A CA 1
ATOM 698 C C . ILE A 1 88 ? 18.080 -1.995 83.054 1.00 6.63 87 ILE A C 1
ATOM 699 O O . ILE A 1 88 ? 16.979 -2.411 83.436 1.00 6.38 87 ILE A O 1
ATOM 704 N N . PRO A 1 89 ? 18.192 -0.932 82.248 1.00 6.38 88 PRO A N 1
ATOM 705 C CA . PRO A 1 89 ? 17.057 -0.013 82.053 1.00 8.00 88 PRO A CA 1
ATOM 706 C C . PRO A 1 89 ? 15.796 -0.645 81.488 1.00 6.88 88 PRO A C 1
ATOM 707 O O . PRO A 1 89 ? 14.700 -0.214 81.867 1.00 7.72 88 PRO A O 1
ATOM 711 N N . THR A 1 90 ? 15.892 -1.634 80.594 1.00 6.04 89 THR A N 1
ATOM 712 C CA . THR A 1 90 ? 14.689 -2.313 80.114 1.00 5.20 89 THR A CA 1
ATOM 713 C C . THR A 1 90 ? 14.286 -3.483 80.994 1.00 6.26 89 THR A C 1
ATOM 714 O O . THR A 1 90 ? 13.274 -4.138 80.712 1.00 7.09 89 THR A O 1
ATOM 718 N N . GLY A 1 91 ? 15.058 -3.790 82.027 1.00 6.55 90 GLY A N 1
ATOM 719 C CA . GLY A 1 91 ? 14.802 -4.972 82.817 1.00 6.68 90 GLY A CA 1
ATOM 720 C C . GLY A 1 91 ? 15.341 -6.263 82.240 1.00 6.78 90 GLY A C 1
ATOM 721 O O . GLY A 1 91 ? 15.240 -7.302 82.907 1.00 6.92 90 GLY A O 1
ATOM 722 N N . SER A 1 92 ? 15.914 -6.230 81.034 1.00 6.20 91 SER A N 1
ATOM 723 C CA . SER A 1 92 ? 16.529 -7.400 80.421 1.00 6.88 91 SER A CA 1
ATOM 724 C C . SER A 1 92 ? 17.716 -6.941 79.591 1.00 7.60 91 SER A C 1
ATOM 725 O O . SER A 1 92 ? 17.830 -5.767 79.233 1.00 8.13 91 SER A O 1
ATOM 728 N N . GLY A 1 93 ? 18.607 -7.880 79.297 1.00 12.17 92 GLY A N 1
ATOM 729 C CA . GLY A 1 93 ? 19.693 -7.594 78.377 1.00 12.02 92 GLY A CA 1
ATOM 730 C C . GLY A 1 93 ? 20.775 -6.659 78.883 1.00 8.95 92 GLY A C 1
ATOM 731 O O . GLY A 1 93 ? 21.467 -6.963 79.858 1.00 12.84 92 GLY A O 1
ATOM 732 N N . ALA A 1 94 ? 20.925 -5.521 78.214 1.00 10.93 93 ALA A N 1
ATOM 733 C CA . ALA A 1 94 ? 22.117 -4.693 78.366 1.00 10.46 93 ALA A CA 1
ATOM 734 C C . ALA A 1 94 ? 22.196 -4.026 79.735 1.00 10.22 93 ALA A C 1
ATOM 735 O O . ALA A 1 94 ? 21.199 -3.530 80.265 1.00 10.59 93 ALA A O 1
ATOM 737 N N . VAL A 1 95 ? 23.398 -4.005 80.296 1.00 10.13 94 VAL A N 1
ATOM 738 C CA . VAL A 1 95 ? 23.698 -3.287 81.530 1.00 8.02 94 VAL A CA 1
ATOM 739 C C . VAL A 1 95 ? 24.112 -1.867 81.173 1.00 10.14 94 VAL A C 1
ATOM 740 O O . VAL A 1 95 ? 24.908 -1.649 80.248 1.00 13.58 94 VAL A O 1
ATOM 744 N N . ASN A 1 96 ? 23.580 -0.896 81.909 1.00 8.01 95 ASN A N 1
ATOM 745 C CA . ASN A 1 96 ? 23.883 0.519 81.706 1.00 8.37 95 ASN A CA 1
ATOM 746 C C . ASN A 1 96 ? 25.096 0.883 82.556 1.00 11.40 95 ASN A C 1
ATOM 747 O O . ASN A 1 96 ? 24.979 1.099 83.762 1.00 8.90 95 ASN A O 1
ATOM 752 N N . THR A 1 97 ? 26.264 0.982 81.915 1.00 9.04 96 THR A N 1
ATOM 753 C CA . THR A 1 97 ? 27.523 1.130 82.646 1.00 10.90 96 THR A CA 1
ATOM 754 C C . THR A 1 97 ? 27.513 2.341 83.573 1.00 9.82 96 THR A C 1
ATOM 755 O O . THR A 1 97 ? 27.948 2.254 84.729 1.00 10.09 96 THR A O 1
ATOM 759 N N . ALA A 1 98 ? 27.053 3.490 83.073 1.00 10.91 97 ALA A N 1
ATOM 760 C CA . ALA A 1 98 ? 27.093 4.716 83.866 1.00 9.20 97 ALA A CA 1
ATOM 761 C C . ALA A 1 98 ? 26.245 4.590 85.126 1.00 10.41 97 ALA A C 1
ATOM 762 O O . ALA A 1 98 ? 26.607 5.108 86.197 1.00 11.55 97 ALA A O 1
ATOM 764 N N . GLY A 1 99 ? 25.112 3.898 85.013 1.00 8.96 98 GLY A N 1
ATOM 765 C CA . GLY A 1 99 ? 24.247 3.735 86.169 1.00 10.09 98 GLY A CA 1
ATOM 766 C C . GLY A 1 99 ? 24.900 2.898 87.247 1.00 9.16 98 GLY A C 1
ATOM 767 O O . GLY A 1 99 ? 24.909 3.270 88.425 1.00 9.29 98 GLY A O 1
ATOM 768 N N . LEU A 1 100 ? 25.480 1.765 86.854 1.00 9.85 99 LEU A N 1
ATOM 769 C CA . LEU A 1 100 ? 26.169 0.916 87.813 1.00 7.69 99 LEU A CA 1
ATOM 770 C C . LEU A 1 100 ? 27.393 1.617 88.399 1.00 10.04 99 LEU A C 1
ATOM 771 O O . LEU A 1 100 ? 27.686 1.468 89.596 1.00 10.41 99 LEU A O 1
ATOM 776 N N . ASP A 1 101 ? 28.083 2.430 87.584 1.00 9.42 100 ASP A N 1
ATOM 777 C CA . ASP A 1 101 ? 29.243 3.178 88.063 1.00 9.68 100 ASP A CA 1
ATOM 778 C C . ASP A 1 101 ? 28.873 4.123 89.196 1.00 9.82 100 ASP A C 1
ATOM 779 O O . ASP A 1 101 ? 29.670 4.316 90.125 1.00 10.19 100 ASP A O 1
ATOM 784 N N . TYR A 1 102 ? 27.692 4.758 89.119 1.00 6.43 101 TYR A N 1
ATOM 785 C CA . TYR A 1 102 ? 27.254 5.630 90.210 1.00 7.94 101 TYR A CA 1
ATOM 786 C C . TYR A 1 102 ? 27.262 4.894 91.549 1.00 7.76 101 TYR A C 1
ATOM 787 O O . TYR A 1 102 ? 27.801 5.392 92.546 1.00 7.21 101 TYR A O 1
ATOM 796 N N . TYR A 1 103 ? 26.688 3.684 91.581 1.00 7.02 102 TYR A N 1
ATOM 797 C CA . TYR A 1 103 ? 26.598 2.950 92.839 1.00 7.23 102 TYR A CA 1
ATOM 798 C C . TYR A 1 103 ? 27.953 2.410 93.274 1.00 7.15 102 TYR A C 1
ATOM 799 O O . TYR A 1 103 ? 28.236 2.355 94.478 1.00 6.62 102 TYR A O 1
ATOM 808 N N . ASP A 1 104 ? 28.795 2.021 92.310 1.00 7.27 103 ASP A N 1
ATOM 809 C CA . ASP A 1 104 ? 30.180 1.667 92.612 1.00 7.56 103 ASP A CA 1
ATOM 810 C C . ASP A 1 104 ? 30.896 2.806 93.342 1.00 8.40 103 ASP A C 1
ATOM 811 O O . ASP A 1 104 ? 31.620 2.578 94.334 1.00 8.06 103 ASP A O 1
ATOM 816 N N . ARG A 1 105 ? 30.689 4.044 92.874 1.00 8.47 104 ARG A N 1
ATOM 817 C CA . ARG A 1 105 ? 31.312 5.209 93.504 1.00 9.25 104 ARG A CA 1
ATOM 818 C C . ARG A 1 105 ? 30.737 5.463 94.889 1.00 7.89 104 ARG A C 1
ATOM 819 O O . ARG A 1 105 ? 31.480 5.780 95.825 1.00 8.38 104 ARG A O 1
ATOM 827 N N . VAL A 1 106 ? 29.418 5.326 95.038 1.00 7.68 105 VAL A N 1
ATOM 828 C CA . VAL A 1 106 ? 28.795 5.483 96.348 1.00 7.32 105 VAL A CA 1
ATOM 829 C C . VAL A 1 106 ? 29.411 4.513 97.348 1.00 6.43 105 VAL A C 1
ATOM 830 O O . VAL A 1 106 ? 29.763 4.893 98.467 1.00 6.83 105 VAL A O 1
ATOM 834 N N . VAL A 1 107 ? 29.583 3.255 96.939 1.00 6.26 106 VAL A N 1
ATOM 835 C CA . VAL A 1 107 ? 30.151 2.245 97.830 1.00 6.93 106 VAL A CA 1
ATOM 836 C C . VAL A 1 107 ? 31.573 2.623 98.236 1.00 6.61 106 VAL A C 1
ATOM 837 O O . VAL A 1 107 ? 31.927 2.582 99.425 1.00 7.33 106 VAL A O 1
ATOM 841 N N . ASP A 1 108 ? 32.409 3.001 97.258 1.00 7.12 107 ASP A N 1
ATOM 842 C CA . ASP A 1 108 ? 33.777 3.392 97.606 1.00 8.70 107 ASP A CA 1
ATOM 843 C C . ASP A 1 108 ? 33.799 4.575 98.575 1.00 8.70 107 ASP A C 1
ATOM 844 O O . ASP A 1 108 ? 34.582 4.583 99.535 1.00 9.79 107 ASP A O 1
ATOM 849 N N . ASP A 1 109 ? 32.951 5.587 98.340 1.00 6.57 108 ASP A N 1
ATOM 850 C CA . ASP A 1 109 ? 32.958 6.780 99.187 1.00 8.07 108 ASP A CA 1
ATOM 851 C C . ASP A 1 109 ? 32.514 6.458 100.612 1.00 9.25 108 ASP A C 1
ATOM 852 O O . ASP A 1 109 ? 33.103 6.952 101.595 1.00 10.59 108 ASP A O 1
ATOM 857 N N . LEU A 1 110 ? 31.454 5.649 100.741 1.00 7.55 109 LEU A N 1
ATOM 858 C CA . LEU A 1 110 ? 31.013 5.207 102.056 1.00 8.71 109 LEU A CA 1
ATOM 859 C C . LEU A 1 110 ? 32.146 4.516 102.797 1.00 8.21 109 LEU A C 1
ATOM 860 O O . LEU A 1 110 ? 32.445 4.852 103.950 1.00 8.86 109 LEU A O 1
ATOM 865 N N . LEU A 1 111 ? 32.807 3.560 102.138 1.00 8.53 110 LEU A N 1
ATOM 866 C CA . LEU A 1 111 ? 33.849 2.813 102.835 1.00 9.54 110 LEU A CA 1
ATOM 867 C C . LEU A 1 111 ? 35.026 3.705 103.202 1.00 10.68 110 LEU A C 1
ATOM 868 O O . LEU A 1 111 ? 35.644 3.508 104.257 1.00 11.37 110 LEU A O 1
ATOM 873 N N . ALA A 1 112 ? 35.341 4.690 102.357 1.00 8.38 111 ALA A N 1
ATOM 874 C CA . ALA A 1 112 ? 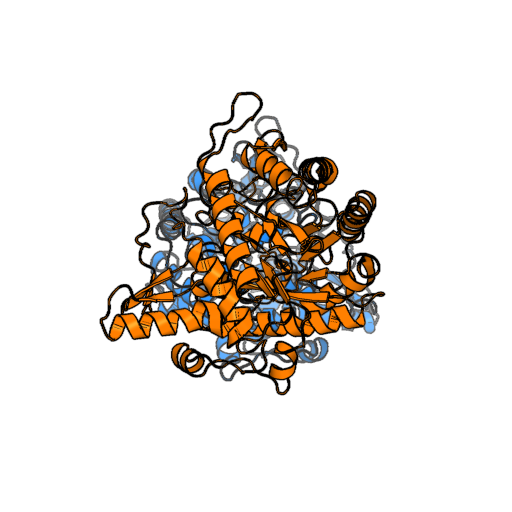36.396 5.639 102.695 1.00 11.92 111 ALA A CA 1
ATOM 875 C C . ALA A 1 112 ? 36.057 6.429 103.952 1.00 13.53 111 ALA A C 1
ATOM 876 O O . ALA A 1 112 ? 36.967 6.891 104.654 1.00 16.03 111 ALA A O 1
ATOM 878 N N . GLU A 1 113 ? 34.768 6.619 104.247 1.00 11.58 112 GLU A N 1
ATOM 879 C CA . GLU A 1 113 ? 34.379 7.272 105.498 1.00 12.89 112 GLU A CA 1
ATOM 880 C C . GLU A 1 113 ? 34.073 6.296 106.640 1.00 11.53 112 GLU A C 1
ATOM 881 O O . GLU A 1 113 ? 33.544 6.719 107.674 1.00 14.27 112 GLU A O 1
ATOM 887 N N . GLY A 1 114 ? 34.378 5.011 106.481 1.00 9.59 113 GLY A N 1
ATOM 888 C CA . GLY A 1 114 ? 34.112 4.041 107.526 1.00 13.07 113 GLY A CA 1
ATOM 889 C C . GLY A 1 114 ? 32.659 3.659 107.683 1.00 11.18 113 GLY A C 1
ATOM 890 O O . GLY A 1 114 ? 32.255 3.221 108.763 1.00 15.53 113 GLY A O 1
ATOM 891 N N . ILE A 1 115 ? 31.856 3.798 106.632 1.00 8.75 114 ILE A N 1
ATOM 892 C CA . ILE A 1 115 ? 30.425 3.512 106.691 1.00 8.15 114 ILE A CA 1
ATOM 893 C C . ILE A 1 115 ? 30.131 2.283 105.839 1.00 6.53 114 ILE A C 1
ATOM 894 O O . ILE A 1 115 ? 30.501 2.236 104.659 1.00 10.40 114 ILE A O 1
ATOM 899 N N . LYS A 1 116 ? 29.445 1.300 106.429 1.00 7.69 115 LYS A N 1
ATOM 900 C CA . LYS A 1 116 ? 29.137 0.051 105.728 1.00 9.60 115 LYS A CA 1
ATOM 901 C C . LYS A 1 116 ? 27.901 0.224 104.844 1.00 7.40 115 LYS A C 1
ATOM 902 O O . LYS A 1 116 ? 26.868 0.713 105.320 1.00 7.97 115 LYS A O 1
ATOM 908 N N . PRO A 1 117 ? 27.959 -0.179 103.574 1.00 6.55 116 PRO A N 1
ATOM 909 C CA . PRO A 1 117 ? 26.762 -0.128 102.717 1.00 7.59 116 PRO A CA 1
ATOM 910 C C . PRO A 1 117 ? 25.828 -1.305 102.978 1.00 7.06 116 PRO A C 1
ATOM 911 O O . PRO A 1 117 ? 26.253 -2.460 102.969 1.00 8.92 116 PRO A O 1
ATOM 915 N N . PHE A 1 118 ? 24.545 -1.008 103.194 1.00 6.47 117 PHE A N 1
ATOM 916 C CA . PHE A 1 118 ? 23.484 -2.015 103.262 1.00 7.12 117 PHE A CA 1
ATOM 917 C C . PHE A 1 118 ? 22.605 -1.792 102.041 1.00 7.64 117 PHE A C 1
ATOM 918 O O . PHE A 1 118 ? 21.854 -0.810 101.989 1.00 8.21 117 PHE A O 1
ATOM 926 N N . VAL A 1 119 ? 22.696 -2.678 101.057 1.00 5.67 118 VAL A N 1
ATOM 927 C CA . VAL A 1 119 ? 22.142 -2.417 99.733 1.00 4.64 118 VAL A CA 1
ATOM 928 C C . VAL A 1 119 ? 20.812 -3.137 99.556 1.00 6.12 118 VAL A C 1
ATOM 929 O O . VAL A 1 119 ? 20.738 -4.367 99.667 1.00 5.87 118 VAL A O 1
ATOM 933 N N . THR A 1 120 ? 19.769 -2.367 99.250 1.00 4.98 119 THR A N 1
ATOM 934 C CA . THR A 1 120 ? 18.472 -2.908 98.843 1.00 5.19 119 THR A CA 1
ATOM 935 C C . THR A 1 120 ? 18.434 -3.033 97.324 1.00 4.42 119 THR A C 1
ATOM 936 O O . THR A 1 120 ? 18.627 -2.041 96.612 1.00 4.50 119 THR A O 1
ATOM 940 N N . LEU A 1 121 ? 18.147 -4.230 96.819 1.00 3.65 120 LEU A N 1
ATOM 941 C CA . LEU A 1 121 ? 18.083 -4.399 95.367 1.00 4.93 120 LEU A CA 1
ATOM 942 C C . LEU A 1 121 ? 16.769 -3.886 94.783 1.00 4.50 120 LEU A C 1
ATOM 943 O O . LEU A 1 121 ? 16.768 -3.208 93.743 1.00 5.31 120 LEU A O 1
ATOM 948 N N . TYR A 1 122 ? 15.636 -4.211 95.412 1.00 4.88 121 TYR A N 1
ATOM 949 C CA . TYR A 1 122 ? 14.328 -3.825 94.881 1.00 4.86 121 TYR A CA 1
ATOM 950 C C . TYR A 1 122 ? 13.578 -2.993 95.905 1.00 4.66 121 TYR A C 1
ATOM 951 O O . TYR A 1 122 ? 13.066 -3.530 96.893 1.00 5.20 121 TYR A O 1
ATOM 960 N N . HIS A 1 123 ? 13.473 -1.698 95.635 1.00 3.51 122 HIS A N 1
ATOM 961 C CA . HIS A 1 123 ? 12.672 -0.815 96.467 1.00 3.64 122 HIS A CA 1
ATOM 962 C C . HIS A 1 123 ? 11.615 -0.149 95.594 1.00 4.19 122 HIS A C 1
ATOM 963 O O . HIS A 1 123 ? 11.456 1.076 95.608 1.00 4.63 122 HIS A O 1
ATOM 970 N N . TRP A 1 124 ? 10.891 -0.973 94.825 1.00 4.26 123 TRP A N 1
ATOM 971 C CA . TRP A 1 124 ? 9.577 -0.729 94.216 1.00 4.05 123 TRP A CA 1
ATOM 972 C C . TRP A 1 124 ? 9.659 -0.171 92.807 1.00 5.95 123 TRP A C 1
ATOM 973 O O . TRP A 1 124 ? 8.627 -0.093 92.130 1.00 5.81 123 TRP A O 1
ATOM 984 N N . ASP A 1 125 ? 10.839 0.224 92.344 1.00 4.41 124 ASP A N 1
ATOM 985 C CA . ASP A 1 125 ? 10.966 0.902 91.054 1.00 4.82 124 ASP A CA 1
ATOM 986 C C . ASP A 1 125 ? 11.212 -0.117 89.931 1.00 5.46 124 ASP A C 1
ATOM 987 O O . ASP A 1 125 ? 12.242 -0.135 89.263 1.00 6.53 124 ASP A O 1
ATOM 992 N N . LEU A 1 126 ? 10.229 -1.000 89.743 1.00 5.32 125 LEU A N 1
ATOM 993 C CA . LEU A 1 126 ? 10.270 -1.951 88.636 1.00 3.91 125 LEU A CA 1
ATOM 994 C C . LEU A 1 126 ? 10.421 -1.213 87.307 1.00 3.65 125 LEU A C 1
ATOM 995 O O . LEU A 1 126 ? 9.696 -0.238 87.067 1.00 4.00 125 LEU A O 1
ATOM 1000 N N . PRO A 1 127 ? 11.308 -1.652 86.409 1.00 3.69 126 PRO A N 1
ATOM 1001 C CA . PRO A 1 127 ? 11.355 -1.023 85.076 1.00 4.17 126 PRO A CA 1
ATOM 1002 C C . PRO A 1 127 ? 9.993 -1.088 84.397 1.00 4.53 126 PRO A C 1
ATOM 1003 O O . PRO A 1 127 ? 9.330 -2.127 84.406 1.00 4.39 126 PRO A O 1
ATOM 1007 N N . GLN A 1 128 ? 9.552 0.054 83.848 1.00 3.83 127 GLN A N 1
ATOM 1008 C CA . GLN A 1 128 ? 8.260 0.067 83.161 1.00 3.28 127 GLN A CA 1
ATOM 1009 C C . GLN A 1 128 ? 8.231 -0.929 82.009 1.00 5.84 127 GLN A C 1
ATOM 1010 O O . GLN A 1 128 ? 7.183 -1.518 81.721 1.00 5.46 127 GLN A O 1
ATOM 1016 N N . ALA A 1 129 ? 9.379 -1.182 81.386 1.00 4.98 128 ALA A N 1
ATOM 1017 C CA . ALA A 1 129 ? 9.423 -2.163 80.308 1.00 4.97 128 ALA A CA 1
ATOM 1018 C C . ALA A 1 129 ? 8.990 -3.547 80.779 1.00 4.98 128 ALA A C 1
ATOM 1019 O O . ALA A 1 129 ? 8.357 -4.296 80.023 1.00 5.74 128 ALA A O 1
ATOM 1021 N N . LEU A 1 130 ? 9.323 -3.915 82.022 1.00 4.38 129 LEU A N 1
ATOM 1022 C CA . LEU A 1 130 ? 8.862 -5.207 82.526 1.00 4.78 129 LEU A CA 1
ATOM 1023 C C . LEU A 1 130 ? 7.377 -5.172 82.896 1.00 3.86 129 LEU A C 1
ATOM 1024 O O . LEU A 1 130 ? 6.677 -6.180 82.726 1.00 4.27 129 LEU A O 1
ATOM 1029 N N . GLN A 1 131 ? 6.881 -4.033 83.386 1.00 3.89 130 GLN A N 1
ATOM 1030 C CA . GLN A 1 131 ? 5.448 -3.917 83.619 1.00 3.71 130 GLN A CA 1
ATOM 1031 C C . GLN A 1 131 ? 4.672 -4.069 82.320 1.00 5.77 130 GLN A C 1
ATOM 1032 O O . GLN A 1 131 ? 3.555 -4.589 82.328 1.00 4.46 130 GLN A O 1
ATOM 1038 N N . ASP A 1 132 ? 5.242 -3.616 81.199 1.00 4.48 131 ASP A N 1
ATOM 1039 C CA . ASP A 1 132 ? 4.595 -3.766 79.896 1.00 5.16 131 ASP A CA 1
ATOM 1040 C C . ASP A 1 132 ? 4.493 -5.218 79.451 1.00 4.95 131 ASP A C 1
ATOM 1041 O O . ASP A 1 132 ? 3.783 -5.498 78.473 1.00 5.22 131 ASP A O 1
ATOM 1046 N N . LEU A 1 133 ? 5.196 -6.129 80.130 1.00 4.09 132 LEU A N 1
ATOM 1047 C CA . LEU A 1 133 ? 5.096 -7.569 79.923 1.00 5.37 132 LEU A CA 1
ATOM 1048 C C . LEU A 1 133 ? 4.244 -8.243 80.990 1.00 5.92 132 LEU A C 1
ATOM 1049 O O . LEU A 1 133 ? 4.213 -9.478 81.058 1.00 7.59 132 LEU A O 1
ATOM 1054 N N . GLY A 1 134 ? 3.554 -7.463 81.823 1.00 4.74 133 GLY A N 1
ATOM 1055 C CA . GLY A 1 134 ? 2.735 -7.992 82.901 1.00 4.56 133 GLY A CA 1
ATOM 1056 C C . GLY A 1 134 ? 3.331 -7.812 84.281 1.00 3.99 133 GLY A C 1
ATOM 1057 O O . GLY A 1 134 ? 2.662 -8.132 85.270 1.00 5.90 133 GLY A O 1
ATOM 1058 N N . GLY A 1 135 ? 4.573 -7.334 84.380 1.00 4.60 134 GLY A N 1
ATOM 1059 C CA . GLY A 1 135 ? 5.145 -7.001 85.676 1.00 3.88 134 GLY A CA 1
ATOM 1060 C C . GLY A 1 135 ? 5.198 -8.204 86.598 1.00 3.81 134 GLY A C 1
ATOM 1061 O O . GLY A 1 135 ? 5.611 -9.306 86.212 1.00 4.52 134 GLY A O 1
ATOM 1062 N N . TRP A 1 136 ? 4.772 -7.994 87.844 1.00 3.50 135 TRP A N 1
ATOM 1063 C CA . TRP A 1 136 ? 4.850 -9.062 88.837 1.00 3.77 135 TRP A CA 1
ATOM 1064 C C . TRP A 1 136 ? 3.782 -10.137 88.645 1.00 4.54 135 TRP A C 1
ATOM 1065 O O . TRP A 1 136 ? 3.839 -11.155 89.344 1.00 4.84 135 TRP A O 1
ATOM 1076 N N . ASP A 1 137 ? 2.858 -9.971 87.693 1.00 4.88 136 ASP A N 1
ATOM 1077 C CA . ASP A 1 137 ? 1.981 -11.060 87.280 1.00 4.94 136 ASP A CA 1
ATOM 1078 C C . ASP A 1 137 ? 2.573 -11.877 86.134 1.00 8.00 136 ASP A C 1
ATOM 1079 O O . ASP A 1 137 ? 1.851 -12.645 85.487 1.00 12.94 136 ASP A O 1
ATOM 1084 N N . ASN A 1 138 ? 3.855 -11.700 85.850 1.00 4.95 137 ASN A N 1
ATOM 1085 C CA . ASN A 1 138 ? 4.594 -12.502 84.883 1.00 5.08 137 ASN A CA 1
ATOM 1086 C C . ASN A 1 138 ? 5.766 -13.124 85.633 1.00 5.86 137 ASN A C 1
ATOM 1087 O O . ASN A 1 138 ? 6.648 -12.409 86.111 1.00 6.31 137 ASN A O 1
ATOM 1092 N N . ARG A 1 139 ? 5.760 -14.453 85.755 1.00 5.57 138 ARG A N 1
ATOM 1093 C CA . ARG A 1 139 ? 6.832 -15.161 86.451 1.00 6.54 138 ARG A CA 1
ATOM 1094 C C . ARG A 1 139 ? 8.211 -14.784 85.919 1.00 6.27 138 ARG A C 1
ATOM 1095 O O . ARG A 1 139 ? 9.192 -14.772 86.688 1.00 6.30 138 ARG A O 1
ATOM 1103 N N . ASP A 1 140 ? 8.297 -14.451 84.621 1.00 5.69 139 ASP A N 1
ATOM 1104 C CA . ASP A 1 140 ? 9.589 -14.081 84.034 1.00 4.83 139 ASP A CA 1
ATOM 1105 C C . ASP A 1 140 ? 10.236 -12.923 84.787 1.00 4.63 139 ASP A C 1
ATOM 1106 O O . ASP A 1 140 ? 11.468 -12.846 84.871 1.00 5.34 139 ASP A O 1
ATOM 1111 N N . THR A 1 141 ? 9.425 -12.026 85.349 1.00 4.79 140 THR A N 1
ATOM 1112 C CA . THR A 1 141 ? 9.972 -10.877 86.064 1.00 4.63 140 THR A CA 1
ATOM 1113 C C . THR A 1 141 ? 10.855 -11.312 87.225 1.00 5.40 140 THR A C 1
ATOM 1114 O O . THR A 1 141 ? 11.867 -10.660 87.518 1.00 5.27 140 THR A O 1
ATOM 1118 N N . ALA A 1 142 ? 10.499 -12.413 87.902 1.00 4.82 141 ALA A N 1
ATOM 1119 C CA . ALA A 1 142 ? 11.343 -12.894 88.994 1.00 4.00 141 ALA A CA 1
ATOM 1120 C C . ALA A 1 142 ? 12.714 -13.323 88.481 1.00 5.58 141 ALA A C 1
ATOM 1121 O O . ALA A 1 142 ? 13.741 -13.079 89.137 1.00 5.90 141 ALA A O 1
ATOM 1123 N N . TYR A 1 143 ? 12.756 -13.935 87.292 1.00 5.43 142 TYR A N 1
ATOM 1124 C CA . TYR A 1 143 ? 14.048 -14.318 86.735 1.00 6.83 142 TYR A CA 1
ATOM 1125 C C . TYR A 1 143 ? 14.815 -13.098 86.249 1.00 5.53 142 TYR A C 1
ATOM 1126 O O . TYR A 1 143 ? 16.043 -13.034 86.433 1.00 6.02 142 TYR A O 1
ATOM 1135 N N . ARG A 1 144 ? 14.109 -12.076 85.746 1.00 5.28 143 ARG A N 1
ATOM 1136 C CA . ARG A 1 144 ? 14.793 -10.823 85.441 1.00 4.97 143 ARG A CA 1
ATOM 1137 C C . ARG A 1 144 ? 15.396 -10.236 86.707 1.00 5.08 143 ARG A C 1
ATOM 1138 O O . ARG A 1 144 ? 16.543 -9.756 86.702 1.00 5.70 143 ARG A O 1
ATOM 1146 N N . PHE A 1 145 ? 14.672 -10.342 87.828 1.00 5.88 144 PHE A N 1
ATOM 1147 C CA . PHE A 1 145 ? 15.214 -9.796 89.064 1.00 4.55 144 PHE A CA 1
ATOM 1148 C C . PHE A 1 145 ? 16.489 -10.527 89.446 1.00 6.00 144 PHE A C 1
ATOM 1149 O O . PHE A 1 145 ? 17.485 -9.892 89.823 1.00 5.49 144 PHE A O 1
ATOM 1157 N N . ALA A 1 146 ? 16.495 -11.853 89.288 1.00 5.38 145 ALA A N 1
ATOM 1158 C CA . ALA A 1 146 ? 17.677 -12.615 89.673 1.00 6.31 145 ALA A CA 1
ATOM 1159 C C . ALA A 1 146 ? 18.865 -12.224 88.810 1.00 5.80 145 ALA A C 1
ATOM 1160 O O . ALA A 1 146 ? 19.992 -12.092 89.317 1.00 5.93 145 ALA A O 1
ATOM 1162 N N . GLU A 1 147 ? 18.621 -11.977 87.516 1.00 5.55 146 GLU A N 1
ATOM 1163 C CA . GLU A 1 147 ? 19.716 -11.572 86.635 1.00 6.68 146 GLU A CA 1
ATOM 1164 C C . GLU A 1 147 ? 20.289 -10.238 87.090 1.00 6.61 146 GLU A C 1
ATOM 1165 O O . GLU A 1 147 ? 21.517 -10.056 87.162 1.00 6.19 146 GLU A O 1
ATOM 1171 N N . TYR A 1 148 ? 19.399 -9.319 87.464 1.00 4.93 147 TYR A N 1
ATOM 1172 C CA . TYR A 1 148 ? 19.808 -8.018 87.963 1.00 6.19 147 TYR A CA 1
ATOM 1173 C C . TYR A 1 148 ? 20.606 -8.167 89.252 1.00 5.21 147 TYR A C 1
ATOM 1174 O O . TYR A 1 148 ? 21.680 -7.561 89.402 1.00 4.89 147 TYR A O 1
ATOM 1183 N N . ALA A 1 149 ? 20.142 -9.049 90.154 1.00 4.43 148 ALA A N 1
ATOM 1184 C CA . ALA A 1 149 ? 20.874 -9.282 91.394 1.00 5.39 148 ALA A CA 1
ATOM 1185 C C . ALA A 1 149 ? 22.282 -9.767 91.090 1.00 5.91 148 ALA A C 1
ATOM 1186 O O . ALA A 1 149 ? 23.255 -9.310 91.711 1.00 5.95 148 ALA A O 1
ATOM 1188 N N . ALA A 1 150 ? 22.413 -10.664 90.102 1.00 5.40 149 ALA A N 1
ATOM 1189 C CA . ALA A 1 150 ? 23.739 -11.190 89.801 1.00 5.85 149 ALA A CA 1
ATOM 1190 C C . ALA A 1 150 ? 24.644 -10.097 89.250 1.00 6.73 149 ALA A C 1
ATOM 1191 O O . ALA A 1 150 ? 25.841 -10.063 89.571 1.00 7.62 149 ALA A O 1
ATOM 1193 N N . VAL A 1 151 ? 24.097 -9.202 88.417 1.00 5.27 150 VAL A N 1
ATOM 1194 C CA . VAL A 1 151 ? 24.904 -8.104 87.892 1.00 5.43 150 VAL A CA 1
ATOM 1195 C C . VAL A 1 151 ? 25.401 -7.233 89.039 1.00 6.55 150 VAL A C 1
ATOM 1196 O O . VAL A 1 151 ? 26.610 -6.962 89.169 1.00 7.21 150 VAL A O 1
ATOM 1200 N N . VAL A 1 152 ? 24.497 -6.881 89.964 1.00 5.24 151 VAL A N 1
ATOM 1201 C CA . VAL A 1 152 ? 24.901 -5.934 90.996 1.00 4.79 151 VAL A CA 1
ATOM 1202 C C . VAL A 1 152 ? 25.850 -6.609 91.972 1.00 5.50 151 VAL A C 1
ATOM 1203 O O . VAL A 1 152 ? 26.881 -6.041 92.354 1.00 6.65 151 VAL A O 1
ATOM 1207 N N . GLY A 1 153 ? 25.561 -7.862 92.315 1.00 5.97 152 GLY A N 1
ATOM 1208 C CA . GLY A 1 153 ? 26.422 -8.588 93.231 1.00 5.61 152 GLY A CA 1
ATOM 1209 C C . GLY A 1 153 ? 27.807 -8.791 92.653 1.00 7.15 152 GLY A C 1
ATOM 1210 O O . GLY A 1 153 ? 28.807 -8.713 93.379 1.00 7.23 152 GLY A O 1
ATOM 1211 N N . ALA A 1 154 ? 27.892 -9.034 91.339 1.00 6.18 153 ALA A N 1
ATOM 1212 C CA . ALA A 1 154 ? 29.223 -9.242 90.782 1.00 7.46 153 ALA A CA 1
ATOM 1213 C C . ALA A 1 154 ? 30.036 -7.967 90.854 1.00 8.95 153 ALA A C 1
ATOM 1214 O O . ALA A 1 154 ? 31.261 -8.017 91.046 1.00 8.77 153 ALA A O 1
ATOM 1216 N N . LYS A 1 155 ? 29.367 -6.821 90.738 1.00 7.61 154 LYS A N 1
ATOM 1217 C CA . LYS A 1 155 ? 30.082 -5.553 90.668 1.00 5.47 154 LYS A CA 1
ATOM 1218 C C . LYS A 1 155 ? 30.437 -5.038 92.055 1.00 7.70 154 LYS A C 1
ATOM 1219 O O . LYS A 1 155 ? 31.553 -4.553 92.280 1.00 9.01 154 LYS A O 1
ATOM 1225 N N . LEU A 1 156 ? 29.499 -5.130 92.998 1.00 6.02 155 LEU A N 1
ATOM 1226 C CA . LEU A 1 156 ? 29.656 -4.512 94.308 1.00 6.58 155 LEU A CA 1
ATOM 1227 C C . LEU A 1 156 ? 29.965 -5.486 95.433 1.00 5.06 155 LEU A C 1
ATOM 1228 O O . LEU A 1 156 ? 30.393 -5.038 96.503 1.00 6.96 155 LEU A O 1
ATOM 1233 N N . GLY A 1 157 ? 29.767 -6.792 95.219 1.00 6.34 156 GLY A N 1
ATOM 1234 C CA . GLY A 1 157 ? 29.822 -7.806 96.265 1.00 6.40 156 GLY A CA 1
ATOM 1235 C C . GLY A 1 157 ? 31.202 -8.167 96.768 1.00 6.86 156 GLY A C 1
ATOM 1236 O O . GLY A 1 157 ? 31.307 -9.064 97.615 1.00 9.13 156 GLY A O 1
ATOM 1237 N N . ASP A 1 158 ? 32.263 -7.542 96.243 1.00 7.50 157 ASP A N 1
ATOM 1238 C CA . ASP A 1 158 ? 33.569 -7.632 96.892 1.00 7.73 157 ASP A CA 1
ATOM 1239 C C . ASP A 1 158 ? 33.680 -6.713 98.094 1.00 8.88 157 ASP A C 1
ATOM 1240 O O . ASP A 1 158 ? 34.543 -6.935 98.954 1.00 11.12 157 ASP A O 1
ATOM 1245 N N . ARG A 1 159 ? 32.827 -5.696 98.175 1.00 8.03 158 ARG A N 1
ATOM 1246 C CA . ARG A 1 159 ? 32.848 -4.667 99.200 1.00 7.14 158 ARG A CA 1
ATOM 1247 C C . ARG A 1 159 ? 31.562 -4.609 100.004 1.00 5.50 158 ARG A C 1
ATOM 1248 O O . ARG A 1 159 ? 31.608 -4.476 101.237 1.00 7.62 158 ARG A O 1
ATOM 1256 N N . VAL A 1 160 ? 30.417 -4.687 99.325 1.00 6.63 159 VAL A N 1
ATOM 1257 C CA . VAL A 1 160 ? 29.116 -4.781 99.979 1.00 6.38 159 VAL A CA 1
ATOM 1258 C C . VAL A 1 160 ? 28.940 -6.204 100.485 1.00 5.49 159 VAL A C 1
ATOM 1259 O O . VAL A 1 160 ? 29.030 -7.157 99.708 1.00 6.84 159 VAL A O 1
ATOM 1263 N N . ARG A 1 161 ? 28.681 -6.347 101.787 1.00 6.25 160 ARG A N 1
ATOM 1264 C CA . ARG A 1 161 ? 28.499 -7.655 102.401 1.00 4.64 160 ARG A CA 1
ATOM 1265 C C . ARG A 1 161 ? 27.101 -7.850 102.956 1.00 6.39 160 ARG A C 1
ATOM 1266 O O . ARG A 1 161 ? 26.788 -8.950 103.415 1.00 8.04 160 ARG A O 1
ATOM 1274 N N . ASP A 1 162 ? 26.251 -6.826 102.905 1.00 7.38 161 ASP A N 1
ATOM 1275 C CA . ASP A 1 162 ? 24.957 -6.850 103.574 1.00 6.94 161 ASP A CA 1
ATOM 1276 C C . ASP A 1 162 ? 23.915 -6.399 102.570 1.00 4.84 161 ASP A C 1
ATOM 1277 O O . ASP A 1 162 ? 23.980 -5.270 102.074 1.00 6.00 161 ASP A O 1
ATOM 1282 N N . TRP A 1 163 ? 22.962 -7.286 102.272 1.00 5.11 162 TRP A N 1
ATOM 1283 C CA . TRP A 1 163 ? 22.078 -7.153 101.121 1.00 3.92 162 TRP A CA 1
ATOM 1284 C C . TRP A 1 163 ? 20.638 -7.421 101.513 1.00 5.52 162 TRP A C 1
ATOM 1285 O O . TRP A 1 163 ? 20.350 -8.391 102.223 1.00 5.73 162 TRP A O 1
ATOM 1296 N N . VAL A 1 164 ? 19.736 -6.599 100.984 1.00 5.11 163 VAL A N 1
ATOM 1297 C CA . VAL A 1 164 ? 18.301 -6.835 101.049 1.00 4.31 163 VAL A CA 1
ATOM 1298 C C . VAL A 1 164 ? 17.808 -7.114 99.634 1.00 4.05 163 VAL A C 1
ATOM 1299 O O . VAL A 1 164 ? 18.119 -6.367 98.702 1.00 5.10 163 VAL A O 1
ATOM 1303 N N . THR A 1 165 ? 17.053 -8.197 99.468 1.00 4.21 164 THR A N 1
ATOM 1304 C CA . THR A 1 165 ? 16.465 -8.508 98.171 1.00 3.57 164 THR A CA 1
ATOM 1305 C C . THR A 1 165 ? 15.324 -7.551 97.859 1.00 4.94 164 THR A C 1
ATOM 1306 O O . THR A 1 165 ? 15.454 -6.690 96.984 1.00 5.65 164 THR A O 1
ATOM 1310 N N . LEU A 1 166 ? 14.205 -7.694 98.569 1.00 4.71 165 LEU A N 1
ATOM 1311 C CA . LEU A 1 166 ? 13.030 -6.852 98.388 1.00 4.84 165 LEU A CA 1
ATOM 1312 C C . LEU A 1 166 ? 12.759 -6.049 99.649 1.00 3.68 165 LEU A C 1
ATOM 1313 O O . LEU A 1 166 ? 12.901 -6.565 100.768 1.00 4.81 165 LEU A O 1
ATOM 1318 N N . ASN A 1 167 ? 12.323 -4.805 99.451 1.00 3.83 166 ASN A N 1
ATOM 1319 C CA . ASN A 1 167 ? 11.778 -3.970 100.509 1.00 3.89 166 ASN A CA 1
ATOM 1320 C C . ASN A 1 167 ? 10.253 -4.031 100.507 1.00 5.11 166 ASN A C 1
ATOM 1321 O O . ASN A 1 167 ? 9.627 -3.662 99.512 1.00 5.40 166 ASN A O 1
ATOM 1326 N N . GLU A 1 168 ? 9.665 -4.439 101.629 1.00 3.73 167 GLU A N 1
ATOM 1327 C CA . GLU A 1 168 ? 8.220 -4.355 101.852 1.00 3.74 167 GLU A CA 1
ATOM 1328 C C . GLU A 1 168 ? 7.410 -4.925 100.715 1.00 5.10 167 GLU A C 1
ATOM 1329 O O . GLU A 1 168 ? 6.645 -4.213 100.032 1.00 4.66 167 GLU A O 1
ATOM 1335 N N . PRO A 1 169 ? 7.490 -6.237 100.435 1.00 4.88 168 PRO A N 1
ATOM 1336 C CA . PRO A 1 169 ? 6.678 -6.821 99.375 1.00 3.89 168 PRO A CA 1
ATOM 1337 C C . PRO A 1 169 ? 5.185 -6.647 99.592 1.00 5.15 168 PRO A C 1
ATOM 1338 O O . PRO A 1 169 ? 4.440 -6.648 98.607 1.00 4.73 168 PRO A O 1
ATOM 1342 N N . LEU A 1 170 ? 4.724 -6.482 100.835 1.00 4.25 169 LEU A N 1
ATOM 1343 C CA . LEU A 1 170 ? 3.311 -6.189 101.063 1.00 4.62 169 LEU A CA 1
ATOM 1344 C C . LEU A 1 170 ? 2.891 -4.936 100.316 1.00 5.39 169 LEU A C 1
ATOM 1345 O O . LEU A 1 170 ? 1.782 -4.862 99.773 1.00 4.58 169 LEU A O 1
ATOM 1350 N N . CYS A 1 171 ? 3.749 -3.923 100.306 1.00 4.74 170 CYS A N 1
ATOM 1351 C CA . CYS A 1 171 ? 3.384 -2.696 99.619 1.00 4.53 170 CYS A CA 1
ATOM 1352 C C . CYS A 1 171 ? 3.311 -2.926 98.118 1.00 5.03 170 CYS A C 1
ATOM 1353 O O . CYS A 1 171 ? 2.317 -2.558 97.480 1.00 5.11 170 CYS A O 1
ATOM 1356 N N . SER A 1 172 ? 4.326 -3.591 97.544 1.00 4.93 171 SER A N 1
ATOM 1357 C CA . SER A 1 172 ? 4.303 -3.881 96.114 1.00 5.02 171 SER A CA 1
ATOM 1358 C C . SER A 1 172 ? 3.057 -4.669 95.737 1.00 3.71 171 SER A C 1
ATOM 1359 O O . SER A 1 172 ? 2.322 -4.287 94.815 1.00 7.09 171 SER A O 1
ATOM 1362 N N . ALA A 1 173 ? 2.769 -5.738 96.488 1.00 3.90 172 ALA A N 1
ATOM 1363 C CA . ALA A 1 173 ? 1.678 -6.646 96.135 1.00 3.44 172 ALA A CA 1
ATOM 1364 C C . ALA A 1 173 ? 0.310 -6.088 96.521 1.00 4.83 172 ALA A C 1
ATOM 1365 O O . ALA A 1 173 ? -0.527 -5.822 95.652 1.00 5.53 172 ALA A O 1
ATOM 1367 N N . TRP A 1 174 ? 0.059 -5.909 97.817 1.00 4.66 173 TRP A N 1
ATOM 1368 C CA . TRP A 1 174 ? -1.274 -5.492 98.245 1.00 5.19 173 TRP A CA 1
ATOM 1369 C C . TRP A 1 174 ? -1.545 -4.040 97.890 1.00 4.72 173 TRP A C 1
ATOM 1370 O O . TRP A 1 174 ? -2.609 -3.714 97.346 1.00 6.36 173 TRP A O 1
ATOM 1381 N N . ILE A 1 175 ? -0.610 -3.137 98.196 1.00 3.51 174 ILE A N 1
ATOM 1382 C CA . ILE A 1 175 ? -0.969 -1.751 97.947 1.00 4.81 174 ILE A CA 1
ATOM 1383 C C . ILE A 1 175 ? -0.838 -1.437 96.460 1.00 5.95 174 ILE A C 1
ATOM 1384 O O . ILE A 1 175 ? -1.622 -0.627 95.941 1.00 6.28 174 ILE A O 1
ATOM 1389 N N . GLY A 1 176 ? 0.097 -2.102 95.741 1.00 4.80 175 GLY A N 1
ATOM 1390 C CA . GLY A 1 176 ? 0.261 -1.816 94.326 1.00 3.84 175 GLY A CA 1
ATOM 1391 C C . GLY A 1 176 ? -0.694 -2.540 93.391 1.00 4.69 175 GLY A C 1
ATOM 1392 O O . GLY A 1 176 ? -0.917 -2.066 92.269 1.00 5.43 175 GLY A O 1
ATOM 1393 N N . HIS A 1 177 ? -1.252 -3.683 93.813 1.00 5.14 176 HIS A N 1
ATOM 1394 C CA . HIS A 1 177 ? -2.091 -4.494 92.934 1.00 5.07 176 HIS A CA 1
ATOM 1395 C C . HIS A 1 177 ? -3.475 -4.821 93.486 1.00 3.96 176 HIS A C 1
ATOM 1396 O O . HIS A 1 177 ? -4.295 -5.355 92.727 1.00 5.39 176 HIS A O 1
ATOM 1403 N N . TRP A 1 178 ? -3.744 -4.576 94.766 1.00 5.15 177 TRP A N 1
ATOM 1404 C CA . TRP A 1 178 ? -5.056 -4.825 95.357 1.00 5.90 177 TRP A CA 1
ATOM 1405 C C . TRP A 1 178 ? -5.764 -3.511 95.669 1.00 8.06 177 TRP A C 1
ATOM 1406 O O . TRP A 1 178 ? -6.845 -3.236 95.131 1.00 8.90 177 TRP A O 1
ATOM 1417 N N . GLU A 1 179 ? -5.147 -2.668 96.504 1.00 7.07 178 GLU A N 1
ATOM 1418 C CA . GLU A 1 179 ? -5.689 -1.344 96.808 1.00 6.98 178 GLU A CA 1
ATOM 1419 C C . GLU A 1 179 ? -5.522 -0.373 95.646 1.00 7.31 178 GLU A C 1
ATOM 1420 O O . GLU A 1 179 ? -6.324 0.558 95.502 1.00 10.33 178 GLU A O 1
ATOM 1426 N N . GLY A 1 180 ? -4.460 -0.523 94.855 1.00 7.06 179 GLY A N 1
ATOM 1427 C CA . GLY A 1 180 ? -4.198 0.383 93.752 1.00 7.32 179 GLY A CA 1
ATOM 1428 C C . GLY A 1 180 ? -3.663 1.744 94.139 1.00 6.29 179 GLY A C 1
ATOM 1429 O O . GLY A 1 180 ? -3.662 2.648 93.293 1.00 8.22 179 GLY A O 1
ATOM 1430 N N . ARG A 1 181 ? -3.211 1.919 95.382 1.00 7.36 180 ARG A N 1
ATOM 1431 C CA . ARG A 1 181 ? -2.747 3.203 95.892 1.00 5.68 180 ARG A CA 1
ATOM 1432 C C . ARG A 1 181 ? -1.263 3.428 95.631 1.00 6.08 180 ARG A C 1
ATOM 1433 O O . ARG A 1 181 ? -0.791 4.559 95.763 1.00 6.65 180 ARG A O 1
ATOM 1441 N N . MET A 1 182 ? -0.529 2.387 95.270 1.00 5.76 181 MET A N 1
ATOM 1442 C CA . MET A 1 182 ? 0.867 2.480 94.872 1.00 4.08 181 MET A CA 1
ATOM 1443 C C . MET A 1 182 ? 1.019 1.900 93.473 1.00 4.93 181 MET A C 1
ATOM 1444 O O . MET A 1 182 ? 0.137 1.199 92.972 1.00 5.64 181 MET A O 1
ATOM 1449 N N . ALA A 1 183 ? 2.141 2.213 92.828 1.00 4.27 182 ALA A N 1
ATOM 1450 C CA . ALA A 1 183 ? 2.394 1.700 91.478 1.00 4.36 182 ALA A CA 1
ATOM 1451 C C . ALA A 1 183 ? 2.377 0.170 91.479 1.00 3.75 182 ALA A C 1
ATOM 1452 O O . ALA A 1 183 ? 2.895 -0.447 92.413 1.00 4.83 182 ALA A O 1
ATOM 1454 N N . PRO A 1 184 ? 1.818 -0.461 90.431 1.00 3.65 183 PRO A N 1
ATOM 1455 C CA . PRO A 1 184 ? 1.282 0.125 89.188 1.00 3.93 183 PRO A CA 1
ATOM 1456 C C . PRO A 1 184 ? -0.204 0.519 89.231 1.00 5.60 183 PRO A C 1
ATOM 1457 O O . PRO A 1 184 ? -0.791 0.788 88.180 1.00 7.40 183 PRO A O 1
ATOM 1461 N N . GLY A 1 185 ? -0.804 0.538 90.416 1.00 4.85 184 GLY A N 1
ATOM 1462 C CA . GLY A 1 185 ? -2.172 1.018 90.533 1.00 6.54 184 GLY A CA 1
ATOM 1463 C C . GLY A 1 185 ? -3.235 0.028 90.124 1.00 6.77 184 GLY A C 1
ATOM 1464 O O . GLY A 1 185 ? -4.360 0.436 89.813 1.00 7.99 184 GLY A O 1
ATOM 1465 N N . ILE A 1 186 ? -2.914 -1.250 90.115 1.00 5.97 185 ILE A N 1
ATOM 1466 C CA . ILE A 1 186 ? -3.867 -2.304 89.789 1.00 5.52 185 ILE A CA 1
ATOM 1467 C C . ILE A 1 186 ? -4.757 -2.567 91.002 1.00 6.30 185 ILE A C 1
ATOM 1468 O O . ILE A 1 186 ? -4.360 -2.360 92.158 1.00 6.04 185 ILE A O 1
ATOM 1473 N N . THR A 1 187 ? -6.021 -2.958 90.735 1.00 7.54 186 THR A N 1
ATOM 1474 C CA . THR A 1 187 ? -7.019 -3.213 91.781 1.00 8.26 186 THR A CA 1
ATOM 1475 C C . THR A 1 187 ? -7.676 -4.553 91.462 1.00 8.01 186 THR A C 1
ATOM 1476 O O . THR A 1 187 ? -8.797 -4.604 90.945 1.00 10.69 186 THR A O 1
ATOM 1480 N N . ASP A 1 188 ? -6.979 -5.640 91.771 1.00 6.44 187 ASP A N 1
ATOM 1481 C CA . ASP A 1 188 ? -7.448 -6.963 91.406 1.00 6.39 187 ASP A CA 1
ATOM 1482 C C . ASP A 1 188 ? -6.843 -7.977 92.365 1.00 7.76 187 ASP A C 1
ATOM 1483 O O . ASP A 1 188 ? -5.641 -8.250 92.285 1.00 7.64 187 ASP A O 1
ATOM 1488 N N . PRO A 1 189 ? -7.625 -8.531 93.293 1.00 6.81 188 PRO A N 1
ATOM 1489 C CA . PRO A 1 189 ? -7.037 -9.435 94.294 1.00 7.22 188 PRO A CA 1
ATOM 1490 C C . PRO A 1 189 ? -6.323 -10.634 93.692 1.00 7.48 188 PRO A C 1
ATOM 1491 O O . PRO A 1 189 ? -5.279 -11.036 94.214 1.00 6.69 188 PRO A O 1
ATOM 1495 N N . ALA A 1 190 ? -6.827 -11.207 92.601 1.00 6.63 189 ALA A N 1
ATOM 1496 C CA . ALA A 1 190 ? -6.148 -12.362 92.014 1.00 7.33 189 ALA A CA 1
ATOM 1497 C C . ALA A 1 190 ? -4.785 -11.977 91.442 1.00 6.91 189 ALA A C 1
ATOM 1498 O O . ALA A 1 190 ? -3.781 -12.674 91.669 1.00 6.91 189 ALA A O 1
ATOM 1500 N N . ILE A 1 191 ? -4.725 -10.871 90.687 1.00 5.93 190 ILE A N 1
ATOM 1501 C CA . ILE A 1 191 ? -3.423 -10.398 90.223 1.00 5.94 190 ILE A CA 1
ATOM 1502 C C . ILE A 1 191 ? -2.518 -10.124 91.414 1.00 5.88 190 ILE A C 1
ATOM 1503 O O . ILE A 1 191 ? -1.330 -10.468 91.401 1.00 5.55 190 ILE A O 1
ATOM 1508 N N . ALA A 1 192 ? -3.062 -9.500 92.460 1.00 5.20 191 ALA A N 1
ATOM 1509 C CA . ALA A 1 192 ? -2.249 -9.150 93.622 1.00 4.11 191 ALA A CA 1
ATOM 1510 C C . ALA A 1 192 ? -1.665 -10.390 94.301 1.00 5.57 191 ALA A C 1
ATOM 1511 O O . ALA A 1 192 ? -0.487 -10.398 94.680 1.00 4.22 191 ALA A O 1
ATOM 1513 N N . VAL A 1 193 ? -2.468 -11.449 94.469 1.00 5.83 192 VAL A N 1
ATOM 1514 C CA . VAL A 1 193 ? -1.959 -12.646 95.132 1.00 3.73 192 VAL A CA 1
ATOM 1515 C C . VAL A 1 193 ? -0.896 -13.319 94.264 1.00 4.57 192 VAL A C 1
ATOM 1516 O O . VAL A 1 193 ? 0.154 -13.746 94.763 1.00 5.70 192 VAL A O 1
ATOM 1520 N N . ARG A 1 194 ? -1.125 -13.395 92.944 1.00 5.45 193 ARG A N 1
ATOM 1521 C CA . ARG A 1 194 ? -0.075 -13.956 92.091 1.00 5.22 193 ARG A CA 1
ATOM 1522 C C . ARG A 1 194 ? 1.189 -13.0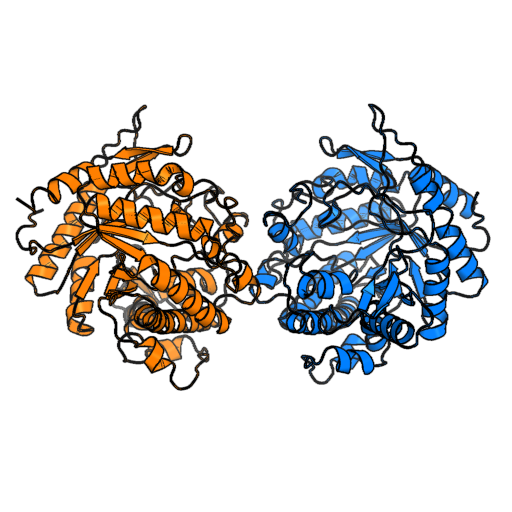98 92.133 1.00 5.41 193 ARG A C 1
ATOM 1523 O O . ARG A 1 194 ? 2.309 -13.625 92.157 1.00 5.52 193 ARG A O 1
ATOM 1531 N N . ALA A 1 195 ? 1.028 -11.773 92.169 1.00 3.44 194 ALA A N 1
ATOM 1532 C CA . ALA A 1 195 ? 2.184 -10.889 92.279 1.00 4.43 194 ALA A CA 1
ATOM 1533 C C . ALA A 1 195 ? 2.943 -11.138 93.579 1.00 4.07 194 ALA A C 1
ATOM 1534 O O . ALA A 1 195 ? 4.179 -11.149 93.588 1.00 4.38 194 ALA A O 1
ATOM 1536 N N . SER A 1 196 ? 2.221 -11.343 94.690 1.00 4.38 195 SER A N 1
ATOM 1537 C CA . SER A 1 196 ? 2.888 -11.630 95.961 1.00 3.65 195 SER A CA 1
ATOM 1538 C C . SER A 1 196 ? 3.716 -12.898 95.852 1.00 4.78 195 SER A C 1
ATOM 1539 O O . SER A 1 196 ? 4.843 -12.971 96.373 1.00 4.68 195 SER A O 1
ATOM 1542 N N . TYR A 1 197 ? 3.185 -13.888 95.136 1.00 4.11 196 TYR A N 1
ATOM 1543 C CA . TYR A 1 197 ? 3.914 -15.132 94.935 1.00 5.42 196 TYR A CA 1
ATOM 1544 C C . TYR A 1 197 ? 5.182 -14.903 94.117 1.00 4.41 196 TYR A C 1
ATOM 1545 O O . TYR A 1 197 ? 6.268 -15.357 94.503 1.00 5.60 196 TYR A O 1
ATOM 1554 N N . ASN A 1 198 ? 5.067 -14.201 92.987 1.00 4.13 197 ASN A N 1
ATOM 1555 C CA . ASN A 1 198 ? 6.238 -13.991 92.135 1.00 5.47 197 ASN A CA 1
ATOM 1556 C C . ASN A 1 198 ? 7.271 -13.079 92.794 1.00 4.94 197 ASN A C 1
ATOM 1557 O O . ASN A 1 198 ? 8.474 -13.221 92.526 1.00 5.17 197 ASN A O 1
ATOM 1562 N N . LEU A 1 199 ? 6.825 -12.152 93.649 1.00 4.74 198 LEU A N 1
ATOM 1563 C CA . LEU A 1 199 ? 7.743 -11.363 94.463 1.00 3.29 198 LEU A CA 1
ATOM 1564 C C . LEU A 1 199 ? 8.527 -12.262 95.407 1.00 4.08 198 LEU A C 1
ATOM 1565 O O . LEU A 1 199 ? 9.755 -12.148 95.511 1.00 5.08 198 LEU A O 1
ATOM 1570 N N . LEU A 1 200 ? 7.839 -13.173 96.111 1.00 3.98 199 LEU A N 1
ATOM 1571 C CA . LEU A 1 200 ? 8.558 -14.071 97.020 1.00 3.55 199 LEU A CA 1
ATOM 1572 C C . LEU A 1 200 ? 9.503 -15.005 96.260 1.00 3.86 199 LEU A C 1
ATOM 1573 O O . LEU A 1 200 ? 10.624 -15.289 96.719 1.00 4.83 199 LEU A O 1
ATOM 1578 N N . LEU A 1 201 ? 9.081 -15.471 95.085 1.00 3.74 200 LEU A N 1
ATOM 1579 C CA . LEU A 1 201 ? 9.970 -16.258 94.242 1.00 4.71 200 LEU A CA 1
ATOM 1580 C C . LEU A 1 201 ? 11.202 -15.447 93.857 1.00 5.02 200 LEU A C 1
ATOM 1581 O O . LEU A 1 201 ? 12.330 -15.948 93.917 1.00 5.98 200 LEU A O 1
ATOM 1586 N N . ALA A 1 202 ? 11.001 -14.181 93.474 1.00 4.22 201 ALA A N 1
ATOM 1587 C CA . ALA A 1 202 ? 12.128 -13.310 93.145 1.00 4.28 201 ALA A CA 1
ATOM 1588 C C . ALA A 1 202 ? 13.071 -13.157 94.324 1.00 5.02 201 ALA A C 1
ATOM 1589 O O . ALA A 1 202 ? 14.290 -13.131 94.142 1.00 5.05 201 ALA A O 1
ATOM 1591 N N . HIS A 1 203 ? 12.527 -13.016 95.537 1.00 4.79 202 HIS A N 1
ATOM 1592 C CA . HIS A 1 203 ? 13.378 -12.984 96.719 1.00 4.33 202 HIS A CA 1
ATOM 1593 C C . HIS A 1 203 ? 14.287 -14.205 96.762 1.00 4.50 202 HIS A C 1
ATOM 1594 O O . HIS A 1 203 ? 15.509 -14.078 96.901 1.00 5.18 202 HIS A O 1
ATOM 1601 N N . GLY A 1 204 ? 13.708 -15.405 96.635 1.00 4.72 203 GLY A N 1
ATOM 1602 C CA . GLY A 1 204 ? 14.523 -16.613 96.765 1.00 4.22 203 GLY A CA 1
ATOM 1603 C C . GLY A 1 204 ? 15.548 -16.775 95.649 1.00 5.01 203 GLY A C 1
ATOM 1604 O O . GLY A 1 204 ? 16.705 -17.178 95.893 1.00 6.21 203 GLY A O 1
ATOM 1605 N N . LEU A 1 205 ? 15.132 -16.484 94.412 1.00 4.93 204 LEU A N 1
ATOM 1606 C CA . LEU A 1 205 ? 16.062 -16.511 93.287 1.00 4.67 204 LEU A CA 1
ATOM 1607 C C . LEU A 1 205 ? 17.161 -15.479 93.474 1.00 5.30 204 LEU A C 1
ATOM 1608 O O . LEU A 1 205 ? 18.313 -15.708 93.095 1.00 6.03 204 LEU A O 1
ATOM 1613 N N . GLY A 1 206 ? 16.817 -14.329 94.055 1.00 4.72 205 GLY A N 1
ATOM 1614 C CA . GLY A 1 206 ? 17.811 -13.292 94.288 1.00 7.36 205 GLY A CA 1
ATOM 1615 C C . GLY A 1 206 ? 18.820 -13.663 95.357 1.00 7.23 205 GLY A C 1
ATOM 1616 O O . GLY A 1 206 ? 20.004 -13.319 95.243 1.00 6.25 205 GLY A O 1
ATOM 1617 N N . VAL A 1 207 ? 18.379 -14.366 96.408 1.00 4.91 206 VAL A N 1
ATOM 1618 C CA . VAL A 1 207 ? 19.330 -14.869 97.400 1.00 6.38 206 VAL A CA 1
ATOM 1619 C C . VAL A 1 207 ? 20.349 -15.761 96.717 1.00 6.20 206 VAL A C 1
ATOM 1620 O O . VAL A 1 207 ? 21.567 -15.578 96.876 1.00 6.55 206 VAL A O 1
ATOM 1624 N N . ALA A 1 208 ? 19.862 -16.725 95.919 1.00 6.23 207 ALA A N 1
ATOM 1625 C CA . ALA A 1 208 ? 20.798 -17.629 95.252 1.00 8.23 207 ALA A CA 1
ATOM 1626 C C . ALA A 1 208 ? 21.715 -16.872 94.297 1.00 7.27 207 ALA A C 1
ATOM 1627 O O . ALA A 1 208 ? 22.917 -17.171 94.197 1.00 8.15 207 ALA A O 1
ATOM 1629 N N . ALA A 1 209 ? 21.163 -15.896 93.574 1.00 6.69 208 ALA A N 1
ATOM 1630 C CA . ALA A 1 209 ? 21.977 -15.148 92.619 1.00 7.19 208 ALA A CA 1
ATOM 1631 C C . ALA A 1 209 ? 23.084 -14.385 93.329 1.00 6.83 208 ALA A C 1
ATOM 1632 O O . ALA A 1 209 ? 24.235 -14.378 92.871 1.00 7.61 208 ALA A O 1
ATOM 1634 N N . LEU A 1 210 ? 22.768 -13.762 94.466 1.00 6.52 209 LEU A N 1
ATOM 1635 C CA . LEU A 1 210 ? 23.796 -13.042 95.211 1.00 4.93 209 LEU A CA 1
ATOM 1636 C C . LEU A 1 210 ? 24.869 -13.989 95.730 1.00 5.91 209 LEU A C 1
ATOM 1637 O O . LEU A 1 210 ? 26.067 -13.684 95.646 1.00 7.10 209 LEU A O 1
ATOM 1642 N N . ARG A 1 211 ? 24.471 -15.149 96.266 1.00 5.48 210 ARG A N 1
ATOM 1643 C CA . ARG A 1 211 ? 25.494 -16.066 96.765 1.00 6.79 210 ARG A CA 1
ATOM 1644 C C . ARG A 1 211 ? 26.379 -16.587 95.634 1.00 7.10 210 ARG A C 1
ATOM 1645 O O . ARG A 1 211 ? 27.575 -16.841 95.846 1.00 9.33 210 ARG A O 1
ATOM 1653 N N . ASP A 1 212 ? 25.827 -16.723 94.429 1.00 7.46 211 ASP A N 1
ATOM 1654 C CA . ASP A 1 212 ? 26.620 -17.189 93.297 1.00 7.11 211 ASP A CA 1
ATOM 1655 C C . ASP A 1 212 ? 27.550 -16.106 92.755 1.00 9.25 211 ASP A C 1
ATOM 1656 O O . ASP A 1 212 ? 28.682 -16.405 92.350 1.00 12.13 211 ASP A O 1
ATOM 1661 N N . ALA A 1 213 ? 27.100 -14.849 92.747 1.00 6.98 212 ALA A N 1
ATOM 1662 C CA . ALA A 1 213 ? 27.770 -13.786 92.005 1.00 8.01 212 ALA A CA 1
ATOM 1663 C C . ALA A 1 213 ? 28.680 -12.902 92.846 1.00 7.79 212 ALA A C 1
ATOM 1664 O O . ALA A 1 213 ? 29.632 -12.326 92.304 1.00 7.91 212 ALA A O 1
ATOM 1666 N N . CYS A 1 214 ? 28.404 -12.737 94.130 1.00 7.54 213 CYS A N 1
ATOM 1667 C CA . CYS A 1 214 ? 29.241 -11.855 94.940 1.00 6.94 213 CYS A CA 1
ATOM 1668 C C . CYS A 1 214 ? 30.629 -12.460 95.107 1.00 7.94 213 CYS A C 1
ATOM 1669 O O . CYS A 1 214 ? 30.742 -13.636 95.461 1.00 10.08 213 CYS A O 1
ATOM 1672 N N . PRO A 1 215 ? 31.698 -11.699 94.860 1.00 7.15 214 PRO A N 1
ATOM 1673 C CA . PRO A 1 215 ? 33.049 -12.245 95.090 1.00 10.18 214 PRO A CA 1
ATOM 1674 C C . PRO A 1 215 ? 33.317 -12.634 96.533 1.00 10.19 214 PRO A C 1
ATOM 1675 O O . PRO A 1 215 ? 34.150 -13.517 96.777 1.00 12.68 214 PRO A O 1
ATOM 1679 N N . GLU A 1 216 ? 32.670 -11.988 97.500 1.00 7.87 215 GLU A N 1
ATOM 1680 C CA . GLU A 1 216 ? 32.765 -12.370 98.896 1.00 8.37 215 GLU A CA 1
ATOM 1681 C C . GLU A 1 216 ? 31.390 -12.785 99.407 1.00 11.19 215 GLU A C 1
ATOM 1682 O O . GLU A 1 216 ? 30.378 -12.231 98.965 1.00 8.55 215 GLU A O 1
ATOM 1688 N N . PRO A 1 217 ? 31.316 -13.748 100.322 1.00 9.07 216 PRO A N 1
ATOM 1689 C CA . PRO A 1 217 ? 30.010 -14.322 100.709 1.00 8.99 216 PRO A CA 1
ATOM 1690 C C . PRO A 1 217 ? 29.087 -13.279 101.316 1.00 7.48 216 PRO A C 1
ATOM 1691 O O . PRO A 1 217 ? 29.447 -12.587 102.281 1.00 9.05 216 PRO A O 1
ATOM 1695 N N . PRO A 1 218 ? 27.871 -13.145 100.788 1.00 6.61 217 PRO A N 1
ATOM 1696 C CA . PRO A 1 218 ? 26.960 -12.106 101.276 1.00 6.90 217 PRO A CA 1
ATOM 1697 C C . PRO A 1 218 ? 26.088 -12.544 102.441 1.00 5.22 217 PRO A C 1
ATOM 1698 O O . PRO A 1 218 ? 25.744 -13.716 102.591 1.00 8.03 217 PRO A O 1
ATOM 1702 N N . ALA A 1 219 ? 25.741 -11.565 103.280 1.00 5.79 218 ALA A N 1
ATOM 1703 C CA . ALA A 1 219 ? 24.644 -11.708 104.234 1.00 5.05 218 ALA A CA 1
ATOM 1704 C C . ALA A 1 219 ? 23.403 -11.113 103.582 1.00 6.61 218 ALA A C 1
ATOM 1705 O O . ALA A 1 219 ? 23.421 -9.951 103.168 1.00 8.07 218 ALA A O 1
ATOM 1707 N N . VAL A 1 220 ? 22.350 -11.920 103.445 1.00 4.83 219 VAL A N 1
ATOM 1708 C CA . VAL A 1 220 ? 21.185 -11.560 102.639 1.00 5.27 219 VAL A CA 1
ATOM 1709 C C . VAL A 1 220 ? 19.920 -11.744 103.459 1.00 4.86 219 VAL A C 1
ATOM 1710 O O . VAL A 1 220 ? 19.763 -12.753 104.158 1.00 5.83 219 VAL A O 1
ATOM 1714 N N . GLY A 1 221 ? 18.991 -10.807 103.314 1.00 5.74 220 GLY A N 1
ATOM 1715 C CA . GLY A 1 221 ? 17.707 -10.924 103.976 1.00 6.53 220 GLY A CA 1
ATOM 1716 C C . GLY A 1 221 ? 16.607 -10.191 103.239 1.00 5.24 220 GLY A C 1
ATOM 1717 O O . GLY A 1 221 ? 16.855 -9.350 102.366 1.00 5.06 220 GLY A O 1
ATOM 1718 N N . LEU A 1 222 ? 15.375 -10.546 103.601 1.00 3.97 221 LEU A N 1
ATOM 1719 C CA . LEU A 1 222 ? 14.176 -9.839 103.168 1.00 5.24 221 LEU A CA 1
ATOM 1720 C C . LEU A 1 222 ? 13.841 -8.728 104.162 1.00 4.48 221 LEU A C 1
ATOM 1721 O O . LEU A 1 222 ? 14.118 -8.843 105.355 1.00 5.91 221 LEU A O 1
ATOM 1726 N N . VAL A 1 223 ? 13.238 -7.649 103.670 1.00 4.06 222 VAL A N 1
ATOM 1727 C CA . VAL A 1 223 ? 12.725 -6.585 104.535 1.00 4.10 222 VAL A CA 1
ATOM 1728 C C . VAL A 1 223 ? 11.205 -6.588 104.465 1.00 5.89 222 VAL A C 1
ATOM 1729 O O . VAL A 1 223 ? 10.627 -6.467 103.375 1.00 5.41 222 VAL A O 1
ATOM 1733 N N . VAL A 1 224 ? 10.558 -6.711 105.630 1.00 4.17 223 VAL A N 1
ATOM 1734 C CA . VAL A 1 224 ? 9.100 -6.726 105.727 1.00 3.60 223 VAL A CA 1
ATOM 1735 C C . VAL A 1 224 ? 8.635 -5.645 106.693 1.00 4.02 223 VAL A C 1
ATOM 1736 O O . VAL A 1 224 ? 9.203 -5.481 107.777 1.00 4.93 223 VAL A O 1
ATOM 1740 N N . ASN A 1 225 ? 7.569 -4.930 106.310 1.00 4.00 224 ASN A N 1
ATOM 1741 C CA . ASN A 1 225 ? 6.925 -3.963 107.199 1.00 3.84 224 ASN A CA 1
ATOM 1742 C C . ASN A 1 225 ? 5.810 -4.675 107.957 1.00 5.46 224 ASN A C 1
ATOM 1743 O O . ASN A 1 225 ? 4.732 -4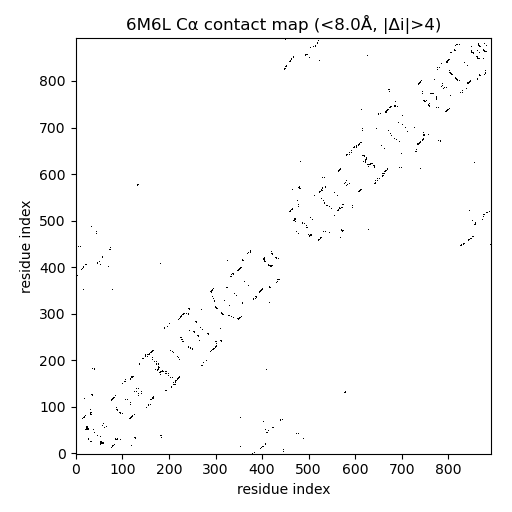.936 107.417 1.00 7.85 224 ASN A O 1
ATOM 1748 N N . LEU A 1 226 ? 6.080 -4.991 109.212 1.00 4.73 225 LEU A N 1
ATOM 1749 C CA . LEU A 1 226 ? 5.159 -5.748 110.042 1.00 6.31 225 LEU A CA 1
ATOM 1750 C C . LEU A 1 226 ? 4.380 -4.811 110.957 1.00 5.75 225 LEU A C 1
ATOM 1751 O O . LEU A 1 226 ? 4.843 -3.722 111.312 1.00 5.71 225 LEU A O 1
ATOM 1756 N N . SER A 1 227 ? 3.184 -5.255 111.339 1.00 5.44 226 SER A N 1
ATOM 1757 C CA . SER A 1 227 ? 2.328 -4.542 112.276 1.00 5.80 226 SER A CA 1
ATOM 1758 C C . SER A 1 227 ? 1.627 -5.561 113.148 1.00 5.28 226 SER A C 1
ATOM 1759 O O . SER A 1 227 ? 0.974 -6.459 112.622 1.00 6.62 226 SER A O 1
ATOM 1762 N N . GLY A 1 228 ? 1.718 -5.417 114.467 1.00 6.16 227 GLY A N 1
ATOM 1763 C CA . GLY A 1 228 ? 0.852 -6.221 115.312 1.00 6.94 227 GLY A CA 1
ATOM 1764 C C . GLY A 1 228 ? -0.598 -5.901 114.997 1.00 6.18 227 GLY A C 1
ATOM 1765 O O . GLY A 1 228 ? -0.967 -4.742 114.819 1.00 6.90 227 GLY A O 1
ATOM 1766 N N . CYS A 1 229 ? -1.415 -6.938 114.884 1.00 7.07 228 CYS A N 1
ATOM 1767 C CA . CYS A 1 229 ? -2.815 -6.793 114.491 1.00 7.04 228 CYS A CA 1
ATOM 1768 C C . CYS A 1 229 ? -3.666 -7.179 115.687 1.00 7.84 228 CYS A C 1
ATOM 1769 O O . CYS A 1 229 ? -3.700 -8.350 116.077 1.00 9.07 228 CYS A O 1
ATOM 1772 N N . GLU A 1 230 ? -4.352 -6.199 116.259 1.00 6.76 229 GLU A N 1
ATOM 1773 C CA . GLU A 1 230 ? -5.068 -6.377 117.506 1.00 6.69 229 GLU A CA 1
ATOM 1774 C C . GLU A 1 230 ? -6.541 -6.067 117.310 1.00 6.72 229 GLU A C 1
ATOM 1775 O O . GLU A 1 230 ? -6.879 -5.111 116.609 1.00 8.29 229 GLU A O 1
ATOM 1781 N N . PRO A 1 231 ? -7.434 -6.856 117.895 1.00 7.06 230 PRO A N 1
ATOM 1782 C CA . PRO A 1 231 ? -8.866 -6.650 117.650 1.00 7.51 230 PRO A CA 1
ATOM 1783 C C . PRO A 1 231 ? -9.392 -5.392 118.330 1.00 8.23 230 PRO A C 1
ATOM 1784 O O . PRO A 1 231 ? -8.980 -5.038 119.438 1.00 8.73 230 PRO A O 1
ATOM 1788 N N . ALA A 1 232 ? -10.328 -4.726 117.645 1.00 7.31 231 ALA A N 1
ATOM 1789 C CA . ALA A 1 232 ? -10.953 -3.519 118.182 1.00 7.24 231 ALA A CA 1
ATOM 1790 C C . ALA A 1 232 ? -11.816 -3.810 119.402 1.00 10.54 231 ALA A C 1
ATOM 1791 O O . ALA A 1 232 ? -12.036 -2.910 120.221 1.00 11.61 231 ALA A O 1
ATOM 1793 N N . SER A 1 233 ? -12.302 -5.037 119.534 1.00 9.08 232 SER A N 1
ATOM 1794 C CA . SER A 1 233 ? -13.059 -5.468 120.701 1.00 10.11 232 SER A CA 1
ATOM 1795 C C . SER A 1 233 ? -12.744 -6.935 120.922 1.00 11.27 232 SER A C 1
ATOM 1796 O O . SER A 1 233 ? -12.098 -7.578 120.095 1.00 10.08 232 SER A O 1
ATOM 1799 N N . GLN A 1 234 ? -13.231 -7.479 122.038 1.00 10.61 233 GLN A N 1
ATOM 1800 C CA . GLN A 1 234 ? -13.031 -8.892 122.324 1.00 11.02 233 GLN A CA 1
ATOM 1801 C C . GLN A 1 234 ? -14.155 -9.777 121.781 1.00 10.55 233 GLN A C 1
ATOM 1802 O O . GLN A 1 234 ? -14.269 -10.936 122.194 1.00 12.43 233 GLN A O 1
ATOM 1808 N N . SER A 1 235 ? -14.968 -9.277 120.850 1.00 10.30 234 SER A N 1
ATOM 1809 C CA . SER A 1 235 ? -15.934 -10.153 120.206 1.00 10.95 234 SER A CA 1
ATOM 1810 C C . SER A 1 235 ? -15.194 -11.255 119.445 1.00 11.23 234 SER A C 1
ATOM 1811 O O . SER A 1 235 ? -14.089 -11.035 118.938 1.00 9.68 234 SER A O 1
ATOM 1814 N N . PRO A 1 236 ? -15.760 -12.463 119.369 1.00 9.92 235 PRO A N 1
ATOM 1815 C CA . PRO A 1 236 ? -15.077 -13.518 118.600 1.00 13.09 235 PRO A CA 1
ATOM 1816 C C . PRO A 1 236 ? -14.825 -13.105 117.159 1.00 10.87 235 PRO A C 1
ATOM 1817 O O . PRO A 1 236 ? -13.772 -13.427 116.581 1.00 10.27 235 PRO A O 1
ATOM 1821 N N . GLU A 1 237 ? -15.753 -12.341 116.585 1.00 9.68 236 GLU A N 1
ATOM 1822 C CA . GLU A 1 237 ? -15.605 -11.891 115.207 1.00 9.06 236 GLU A CA 1
ATOM 1823 C C . GLU A 1 237 ? -14.409 -10.957 115.050 1.00 9.29 236 GLU A C 1
ATOM 1824 O O . GLU A 1 237 ? -13.658 -11.066 114.073 1.00 8.23 236 GLU A O 1
ATOM 1830 N N . ASP A 1 238 ? -14.233 -10.007 115.976 1.00 9.20 237 ASP A N 1
ATOM 1831 C CA . ASP A 1 238 ? -13.097 -9.090 115.869 1.00 7.25 237 ASP A CA 1
ATOM 1832 C C . ASP A 1 238 ? -11.776 -9.815 116.101 1.00 9.47 237 ASP A C 1
ATOM 1833 O O . ASP A 1 238 ? -10.774 -9.508 115.439 1.00 7.72 237 ASP A O 1
ATOM 1838 N N . ILE A 1 239 ? -11.746 -10.774 117.033 1.00 7.17 238 ILE A N 1
ATOM 1839 C CA . ILE A 1 239 ? -10.520 -11.531 117.271 1.00 7.89 238 ILE A CA 1
ATOM 1840 C C . ILE A 1 239 ? -10.132 -12.301 116.009 1.00 8.05 238 ILE A C 1
ATOM 1841 O O . ILE A 1 239 ? -8.971 -12.263 115.559 1.00 6.47 238 ILE A O 1
ATOM 1846 N N . ARG A 1 240 ? -11.111 -12.962 115.380 1.00 6.85 239 ARG A N 1
ATOM 1847 C CA . ARG A 1 240 ? -10.808 -13.710 114.163 1.00 6.68 239 ARG A CA 1
ATOM 1848 C C . ARG A 1 240 ? -10.387 -12.773 113.038 1.00 6.01 239 ARG A C 1
ATOM 1849 O O . ARG A 1 240 ? -9.472 -13.095 112.262 1.00 6.72 239 ARG A O 1
ATOM 1857 N N . ALA A 1 241 ? -11.036 -11.609 112.937 1.00 6.14 240 ALA A N 1
ATOM 1858 C CA . ALA A 1 241 ? -10.688 -10.664 111.880 1.00 6.61 240 ALA A CA 1
ATOM 1859 C C . ALA A 1 241 ? -9.255 -10.176 112.042 1.00 7.31 240 ALA A C 1
ATOM 1860 O O . ALA A 1 241 ? -8.509 -10.070 111.056 1.00 7.30 240 ALA A O 1
ATOM 1862 N N . ALA A 1 242 ? -8.857 -9.877 113.278 1.00 6.28 241 ALA A N 1
ATOM 1863 C CA . ALA A 1 242 ? -7.481 -9.457 113.521 1.00 5.49 241 ALA A CA 1
ATOM 1864 C C . ALA A 1 242 ? -6.496 -10.555 113.141 1.00 7.18 241 ALA A C 1
ATOM 1865 O O . ALA A 1 242 ? -5.401 -10.253 112.646 1.00 5.89 241 ALA A O 1
ATOM 1867 N N . ARG A 1 243 ? -6.876 -11.828 113.322 1.00 5.19 242 ARG A N 1
ATOM 1868 C CA . ARG A 1 243 ? -5.987 -12.920 112.922 1.00 4.80 242 ARG A CA 1
ATOM 1869 C C . ARG A 1 243 ? -5.871 -13.018 111.398 1.00 5.39 242 ARG A C 1
ATOM 1870 O O . ARG A 1 243 ? -4.782 -13.306 110.875 1.00 5.07 242 ARG A O 1
ATOM 1878 N N . ILE A 1 244 ? -6.967 -12.756 110.664 1.00 5.41 243 ILE A N 1
ATOM 1879 C CA . ILE A 1 244 ? -6.867 -12.700 109.204 1.00 5.53 243 ILE A CA 1
ATOM 1880 C C . ILE A 1 244 ? -5.955 -11.555 108.781 1.00 4.78 243 ILE A C 1
ATOM 1881 O O . ILE A 1 244 ? -5.100 -11.720 107.899 1.00 5.27 243 ILE A O 1
ATOM 1886 N N . ALA A 1 245 ? -6.095 -10.386 109.418 1.00 4.99 244 ALA A N 1
ATOM 1887 C CA . ALA A 1 245 ? -5.177 -9.285 109.132 1.00 4.62 244 ALA A CA 1
ATOM 1888 C C . ALA A 1 245 ? -3.735 -9.681 109.443 1.00 4.15 244 ALA A C 1
ATOM 1889 O O . ALA A 1 245 ? -2.811 -9.337 108.697 1.00 6.25 244 ALA A O 1
ATOM 1891 N N . ASP A 1 246 ? -3.519 -10.400 110.543 1.00 4.68 245 ASP A N 1
ATOM 1892 C CA . ASP A 1 246 ? -2.169 -10.838 110.877 1.00 5.60 245 ASP A CA 1
ATOM 1893 C C . ASP A 1 246 ? -1.585 -11.712 109.776 1.00 4.90 245 ASP A C 1
ATOM 1894 O O . ASP A 1 246 ? -0.378 -11.648 109.484 1.00 4.82 245 ASP A O 1
ATOM 1899 N N . GLY A 1 247 ? -2.422 -12.551 109.169 1.00 4.26 246 GLY A N 1
ATOM 1900 C CA . GLY A 1 247 ? -1.968 -13.345 108.038 1.00 5.10 246 GLY A CA 1
ATOM 1901 C C . GLY A 1 247 ? -1.654 -12.493 106.826 1.00 5.94 246 GLY A C 1
ATOM 1902 O O . GLY A 1 247 ? -0.625 -12.681 106.173 1.00 6.32 246 GLY A O 1
ATOM 1903 N N . HIS A 1 248 ? -2.532 -11.537 106.525 1.00 4.34 247 HIS A N 1
ATOM 1904 C CA . HIS A 1 248 ? -2.389 -10.691 105.341 1.00 5.34 247 HIS A CA 1
ATOM 1905 C C . HIS A 1 248 ? -1.143 -9.814 105.436 1.00 5.66 247 HIS A C 1
ATOM 1906 O O . HIS A 1 248 ? -0.407 -9.636 104.451 1.00 4.70 247 HIS A O 1
ATOM 1913 N N . ILE A 1 249 ? -0.882 -9.282 106.621 1.00 4.75 248 ILE A N 1
ATOM 1914 C CA . ILE A 1 249 ? 0.178 -8.302 106.813 1.00 4.50 248 ILE A CA 1
ATOM 1915 C C . ILE A 1 249 ? 1.493 -8.961 107.184 1.00 6.20 248 ILE A C 1
ATOM 1916 O O . ILE A 1 249 ? 2.548 -8.551 106.693 1.00 5.56 248 ILE A O 1
ATOM 1921 N N . ASN A 1 250 ? 1.465 -10.002 108.025 1.00 4.60 249 ASN A N 1
ATOM 1922 C CA . ASN A 1 250 ? 2.689 -10.567 108.580 1.00 4.91 249 ASN A CA 1
ATOM 1923 C C . ASN A 1 250 ? 2.970 -11.987 108.102 1.00 4.52 249 ASN A C 1
ATOM 1924 O O . ASN A 1 250 ? 4.031 -12.240 107.518 1.00 5.58 249 ASN A O 1
ATOM 1929 N N . ARG A 1 251 ? 2.048 -12.936 108.328 1.00 4.54 250 ARG A N 1
ATOM 1930 C CA . ARG A 1 251 ? 2.397 -14.349 108.165 1.00 4.40 250 ARG A CA 1
ATOM 1931 C C . ARG A 1 251 ? 2.523 -14.761 106.704 1.00 4.95 250 ARG A C 1
ATOM 1932 O O . ARG A 1 251 ? 3.272 -15.692 106.407 1.00 4.91 250 ARG A O 1
ATOM 1940 N N . TRP A 1 252 ? 1.809 -14.101 105.785 1.00 4.09 251 TRP A N 1
ATOM 1941 C CA . TRP A 1 252 ? 1.925 -14.446 104.368 1.00 4.43 251 TRP A CA 1
ATOM 1942 C C . TRP A 1 252 ? 3.366 -14.386 103.882 1.00 4.42 251 TRP A C 1
ATOM 1943 O O . TRP A 1 252 ? 3.760 -15.176 103.014 1.00 5.13 251 TRP A O 1
ATOM 1954 N N . TRP A 1 253 ? 4.158 -13.464 104.433 1.00 3.92 252 TRP A N 1
ATOM 1955 C CA . TRP A 1 253 ? 5.544 -13.238 104.037 1.00 4.00 252 TRP A CA 1
ATOM 1956 C C . TRP A 1 253 ? 6.507 -14.047 104.894 1.00 6.02 252 TRP A C 1
ATOM 1957 O O . TRP A 1 253 ? 7.458 -14.638 104.366 1.00 7.17 252 TRP A O 1
ATOM 1968 N N . LEU A 1 254 ? 6.251 -14.113 106.206 1.00 6.26 253 LEU A N 1
ATOM 1969 C CA . LEU A 1 254 ? 7.165 -14.791 107.126 1.00 6.63 253 LEU A CA 1
ATOM 1970 C C . LEU A 1 254 ? 7.082 -16.315 107.032 1.00 5.34 253 LEU A C 1
ATOM 1971 O O . LEU A 1 254 ? 8.108 -16.999 107.137 1.00 7.40 253 LEU A O 1
ATOM 1976 N N . ASP A 1 255 ? 5.879 -16.874 106.868 1.00 5.20 254 ASP A N 1
ATOM 1977 C CA . ASP A 1 255 ? 5.753 -18.333 106.860 1.00 3.97 254 ASP A CA 1
ATOM 1978 C C . ASP A 1 255 ? 6.481 -18.977 105.691 1.00 6.92 254 ASP A C 1
ATOM 1979 O O . ASP A 1 255 ? 7.307 -19.877 105.924 1.00 6.54 254 ASP A O 1
ATOM 1984 N N . PRO A 1 256 ? 6.222 -18.611 104.428 1.00 6.25 255 PRO A N 1
ATOM 1985 C CA . PRO A 1 256 ? 6.894 -19.334 103.342 1.00 5.44 255 PRO A CA 1
ATOM 1986 C C . PRO A 1 256 ? 8.386 -19.071 103.287 1.00 5.43 255 PRO A C 1
ATOM 1987 O O . PRO A 1 256 ? 9.146 -19.983 102.934 1.00 7.05 255 PRO A O 1
ATOM 1991 N N . THR A 1 257 ? 8.851 -17.878 103.664 1.00 6.11 256 THR A N 1
ATOM 1992 C CA . THR A 1 257 ? 10.298 -17.674 103.676 1.00 6.26 256 THR A CA 1
ATOM 1993 C C . THR A 1 257 ? 10.965 -18.429 104.820 1.00 7.75 256 THR A C 1
ATOM 1994 O O . THR A 1 257 ? 12.175 -18.673 104.758 1.00 11.47 256 THR A O 1
ATOM 1998 N N . SER A 1 258 ? 10.207 -18.830 105.840 1.00 6.44 257 SER A N 1
ATOM 1999 C CA . SER A 1 258 ? 10.741 -19.621 106.943 1.00 7.62 257 SER A CA 1
ATOM 2000 C C . SER A 1 258 ? 10.603 -21.122 106.724 1.00 8.82 257 SER A C 1
ATOM 2001 O O . SER A 1 258 ? 10.931 -21.892 107.636 1.00 9.90 257 SER A O 1
ATOM 2004 N N . GLY A 1 259 ? 10.095 -21.559 105.571 1.00 7.06 258 GLY A N 1
ATOM 2005 C CA . GLY A 1 259 ? 9.954 -22.979 105.311 1.00 9.04 258 GLY A CA 1
ATOM 2006 C C . GLY A 1 259 ? 8.693 -23.598 105.865 1.00 11.76 258 GLY A C 1
ATOM 2007 O O . GLY A 1 259 ? 8.637 -24.823 106.032 1.00 9.75 258 GLY A O 1
ATOM 2008 N N . ARG A 1 260 ? 7.674 -22.789 106.161 1.00 7.69 259 ARG A N 1
ATOM 2009 C CA . ARG A 1 260 ? 6.426 -23.265 106.746 1.00 6.96 259 ARG A CA 1
ATOM 2010 C C . ARG A 1 260 ? 5.287 -23.274 105.735 1.00 7.82 259 ARG A C 1
ATOM 2011 O O . ARG A 1 260 ? 4.129 -23.499 106.109 1.00 9.05 259 ARG A O 1
ATOM 2019 N N . GLY A 1 261 ? 5.595 -23.076 104.458 1.00 7.07 260 GLY A N 1
ATOM 2020 C CA . GLY A 1 261 ? 4.585 -22.976 103.423 1.00 8.23 260 GLY A CA 1
ATOM 2021 C C . GLY A 1 261 ? 3.792 -21.687 103.538 1.00 8.71 260 GLY A C 1
ATOM 2022 O O . GLY A 1 261 ? 3.982 -20.867 104.445 1.00 8.68 260 GLY A O 1
ATOM 2023 N N . PHE A 1 262 ? 2.849 -21.526 102.594 1.00 6.96 261 PHE A N 1
ATOM 2024 C CA . PHE A 1 262 ? 1.942 -20.397 102.711 1.00 6.83 261 PHE A CA 1
ATOM 2025 C C . PHE A 1 262 ? 0.871 -20.721 103.747 1.00 8.17 261 PHE A C 1
ATOM 2026 O O . PHE A 1 262 ? 0.397 -21.861 103.803 1.00 8.32 261 PHE A O 1
ATOM 2034 N N . PRO A 1 263 ? 0.509 -19.762 104.600 1.00 5.89 262 PRO A N 1
ATOM 2035 C CA . PRO A 1 263 ? -0.424 -20.075 105.694 1.00 7.89 262 PRO A CA 1
ATOM 2036 C C . PRO A 1 263 ? -1.774 -20.511 105.144 1.00 7.63 262 PRO A C 1
ATOM 2037 O O . PRO A 1 263 ? -2.370 -19.837 104.301 1.00 6.91 262 PRO A O 1
ATOM 2041 N N . ALA A 1 264 ? -2.256 -21.656 105.637 1.00 7.13 263 ALA A N 1
ATOM 2042 C CA . ALA A 1 264 ? -3.430 -22.288 105.038 1.00 6.92 263 ALA A CA 1
ATOM 2043 C C . ALA A 1 264 ? -4.676 -21.423 105.190 1.00 7.30 263 ALA A C 1
ATOM 2044 O O . ALA A 1 264 ? -5.527 -21.375 104.283 1.00 8.34 263 ALA A O 1
ATOM 2046 N N . ASP A 1 265 ? -4.801 -20.715 106.317 1.00 6.73 264 ASP A N 1
ATOM 2047 C CA . ASP A 1 265 ? -5.982 -19.874 106.493 1.00 5.95 264 ASP A CA 1
ATOM 2048 C C . ASP A 1 265 ? -6.025 -18.757 105.460 1.00 7.00 264 ASP A C 1
ATOM 2049 O O . ASP A 1 265 ? -7.104 -18.417 104.956 1.00 9.48 264 ASP A O 1
ATOM 2054 N N . MET A 1 266 ? -4.859 -18.238 105.062 1.00 5.98 265 MET A N 1
ATOM 2055 C CA . MET A 1 266 ? -4.849 -17.169 104.074 1.00 6.37 265 MET A CA 1
ATOM 2056 C C . MET A 1 266 ? -5.034 -17.713 102.665 1.00 6.87 265 MET A C 1
ATOM 2057 O O . MET A 1 266 ? -5.716 -17.086 101.847 1.00 6.63 265 MET A O 1
ATOM 2062 N N . VAL A 1 267 ? -4.446 -18.877 102.362 1.00 6.14 266 VAL A N 1
ATOM 2063 C CA . VAL A 1 267 ? -4.708 -19.504 101.074 1.00 8.13 266 VAL A CA 1
ATOM 2064 C C . VAL A 1 267 ? -6.208 -19.700 100.885 1.00 8.30 266 VAL A C 1
ATOM 2065 O O . VAL A 1 267 ? -6.757 -19.397 99.816 1.00 9.29 266 VAL A O 1
ATOM 2069 N N . GLU A 1 268 ? -6.904 -20.154 101.938 1.00 9.35 267 GLU A N 1
ATOM 2070 C CA . GLU A 1 268 ? -8.346 -20.360 101.831 1.00 8.46 267 GLU A CA 1
ATOM 2071 C C . GLU A 1 268 ? -9.093 -19.034 101.742 1.00 9.67 267 GLU A C 1
ATOM 2072 O O . GLU A 1 268 ? -10.058 -18.913 100.974 1.00 10.21 267 GLU A O 1
ATOM 2078 N N . THR A 1 269 ? -8.639 -18.019 102.487 1.00 6.97 268 THR A N 1
ATOM 2079 C CA . THR A 1 269 ? -9.266 -16.699 102.422 1.00 6.06 268 THR A CA 1
ATOM 2080 C C . THR A 1 269 ? -9.213 -16.121 101.012 1.00 7.19 268 THR A C 1
ATOM 2081 O O . THR A 1 269 ? -10.232 -15.672 100.476 1.00 7.93 268 THR A O 1
ATOM 2085 N N . TYR A 1 270 ? -8.036 -16.142 100.380 1.00 6.99 269 TYR A N 1
ATOM 2086 C CA . TYR A 1 270 ? -7.910 -15.474 99.088 1.00 6.81 269 TYR A CA 1
ATOM 2087 C C . TYR A 1 270 ? -8.651 -16.227 97.988 1.00 5.74 269 TYR A C 1
ATOM 2088 O O . TYR A 1 270 ? -9.182 -15.607 97.060 1.00 7.96 269 TYR A O 1
ATOM 2097 N N . GLY A 1 271 ? -8.639 -17.554 98.034 1.00 8.16 270 GLY A N 1
ATOM 2098 C CA . GLY A 1 271 ? -9.282 -18.339 96.990 1.00 8.99 270 GLY A CA 1
ATOM 2099 C C . GLY A 1 271 ? -8.652 -18.209 95.620 1.00 10.56 270 GLY A C 1
ATOM 2100 O O . GLY A 1 271 ? -9.346 -18.373 94.608 1.00 11.05 270 GLY A O 1
ATOM 2101 N N . VAL A 1 272 ? -7.349 -17.936 95.560 1.00 7.04 271 VAL A N 1
ATOM 2102 C CA . VAL A 1 272 ? -6.616 -17.722 94.317 1.00 5.92 271 VAL A CA 1
ATOM 2103 C C . VAL A 1 272 ? -5.652 -18.881 94.123 1.00 8.67 271 VAL A C 1
ATOM 2104 O O . VAL A 1 272 ? -4.925 -19.254 95.055 1.00 11.05 271 VAL A O 1
ATOM 2108 N N . GLU A 1 273 ? -5.634 -19.444 92.918 1.00 9.46 272 GLU A N 1
ATOM 2109 C CA . GLU A 1 273 ? -4.676 -20.494 92.608 1.00 10.91 272 GLU A CA 1
ATOM 2110 C C . GLU A 1 273 ? -3.278 -19.891 92.523 1.00 10.92 272 GLU A C 1
ATOM 2111 O O . GLU A 1 273 ? -3.009 -19.037 91.669 1.00 12.57 272 GLU A O 1
ATOM 2117 N N . LEU A 1 274 ? -2.387 -20.337 93.401 1.00 9.30 273 LEU A N 1
ATOM 2118 C CA . LEU A 1 274 ? -1.026 -19.822 93.367 1.00 10.54 273 LEU A CA 1
ATOM 2119 C C . LEU A 1 274 ? -0.308 -20.353 92.130 1.00 10.40 273 LEU A C 1
ATOM 2120 O O . LEU A 1 274 ? -0.481 -21.523 91.761 1.00 11.35 273 LEU A O 1
ATOM 2125 N N . PRO A 1 275 ? 0.483 -19.498 91.429 1.00 8.85 274 PRO A N 1
ATOM 2126 C CA . PRO A 1 275 ? 1.175 -19.914 90.196 1.00 10.08 274 PRO A CA 1
ATOM 2127 C C . PRO A 1 275 ? 2.436 -20.717 90.497 1.00 9.72 274 PRO A C 1
ATOM 2128 O O . PRO A 1 275 ? 3.562 -20.309 90.184 1.00 10.48 274 PRO A O 1
ATOM 2132 N N . GLU A 1 276 ? 2.240 -21.882 91.107 1.00 11.04 275 GLU A N 1
ATOM 2133 C CA . GLU A 1 276 ? 3.316 -22.644 91.723 1.00 10.27 275 GLU A CA 1
ATOM 2134 C C . GLU A 1 276 ? 3.867 -23.695 90.766 1.00 11.27 275 GLU A C 1
ATOM 2135 O O . GLU A 1 276 ? 3.110 -24.341 90.036 1.00 15.44 275 GLU A O 1
ATOM 2141 N N . ARG A 1 277 ? 5.184 -23.860 90.777 1.00 9.35 276 ARG A N 1
ATOM 2142 C CA . ARG A 1 277 ? 5.882 -24.908 90.050 1.00 10.58 276 ARG A CA 1
ATOM 2143 C C . ARG A 1 277 ? 6.698 -25.738 91.027 1.00 10.63 276 ARG A C 1
ATOM 2144 O O . ARG A 1 277 ? 7.053 -25.260 92.111 1.00 11.34 276 ARG A O 1
ATOM 2152 N N . PRO A 1 278 ? 6.990 -26.996 90.693 1.00 14.83 277 PRO A N 1
ATOM 2153 C CA . PRO A 1 278 ? 7.800 -27.826 91.592 1.00 15.30 277 PRO A CA 1
ATOM 2154 C C . PRO A 1 278 ? 9.149 -27.185 91.873 1.00 11.25 277 PRO A C 1
ATOM 2155 O O . PRO A 1 278 ? 9.807 -26.659 90.972 1.00 14.65 277 PRO A O 1
ATOM 2159 N N . GLY A 1 279 ? 9.546 -27.223 93.150 1.00 13.12 278 GLY A N 1
ATOM 2160 C CA . GLY A 1 279 ? 10.782 -26.618 93.604 1.00 12.51 278 GLY A CA 1
ATOM 2161 C C . GLY A 1 279 ? 10.652 -25.184 94.078 1.00 10.86 278 GLY A C 1
ATOM 2162 O O . GLY A 1 279 ? 11.593 -24.660 94.686 1.00 11.80 278 GLY A O 1
ATOM 2163 N N . ASP A 1 280 ? 9.513 -24.536 93.830 1.00 9.61 279 ASP A N 1
ATOM 2164 C CA . ASP A 1 280 ? 9.380 -23.122 94.178 1.00 8.79 279 ASP A CA 1
ATOM 2165 C C . ASP A 1 280 ? 9.438 -22.896 95.681 1.00 8.04 279 ASP A C 1
ATOM 2166 O O . ASP A 1 280 ? 10.016 -21.900 96.135 1.00 7.77 279 ASP A O 1
ATOM 2171 N N . LEU A 1 281 ? 8.792 -23.758 96.476 1.00 8.45 280 LEU A N 1
ATOM 2172 C CA . LEU A 1 281 ? 8.760 -23.508 97.914 1.00 8.73 280 LEU A CA 1
ATOM 2173 C C . LEU A 1 281 ? 10.167 -23.518 98.497 1.00 7.61 280 LEU A C 1
ATOM 2174 O O . LEU A 1 281 ? 10.492 -22.705 99.372 1.00 9.07 280 LEU A O 1
ATOM 2179 N N . GLU A 1 282 ? 11.025 -24.406 97.997 1.00 10.32 281 GLU A N 1
ATOM 2180 C CA . GLU A 1 282 ? 12.410 -24.451 98.450 1.00 8.72 281 GLU A CA 1
ATOM 2181 C C . GLU A 1 282 ? 13.178 -23.198 98.057 1.00 9.47 281 GLU A C 1
ATOM 2182 O O . GLU A 1 282 ? 14.026 -22.727 98.828 1.00 9.96 281 GLU A O 1
ATOM 2188 N N . ILE A 1 283 ? 12.858 -22.623 96.896 1.00 7.37 282 ILE A N 1
ATOM 2189 C CA . ILE A 1 283 ? 13.464 -21.363 96.482 1.00 6.59 282 ILE A CA 1
ATOM 2190 C C . ILE A 1 283 ? 13.012 -20.227 97.394 1.00 6.01 282 ILE A C 1
ATOM 2191 O O . ILE A 1 283 ? 13.829 -19.442 97.889 1.00 5.52 282 ILE A O 1
ATOM 2196 N N . ILE A 1 284 ? 11.704 -20.135 97.651 1.00 6.38 283 ILE A N 1
ATOM 2197 C CA . ILE A 1 284 ? 11.184 -19.049 98.480 1.00 6.61 283 ILE A CA 1
ATOM 2198 C C . ILE A 1 284 ? 11.750 -19.130 99.890 1.00 6.37 283 ILE A C 1
ATOM 2199 O O . ILE A 1 284 ? 12.008 -18.100 100.529 1.00 5.71 283 ILE A O 1
ATOM 2204 N N . ALA A 1 285 ? 11.992 -20.344 100.379 1.00 6.26 284 ALA A N 1
ATOM 2205 C CA . ALA A 1 285 ? 12.559 -20.561 101.702 1.00 6.41 284 ALA A CA 1
ATOM 2206 C C . ALA A 1 285 ? 14.084 -20.578 101.698 1.00 7.22 284 ALA A C 1
ATOM 2207 O O . ALA A 1 285 ? 14.686 -21.111 102.638 1.00 8.75 284 ALA A O 1
ATOM 2209 N N . ALA A 1 286 ? 14.713 -19.992 100.681 1.00 6.84 285 ALA A N 1
ATOM 2210 C CA . ALA A 1 286 ? 16.167 -19.894 100.640 1.00 7.70 285 ALA A CA 1
ATOM 2211 C C . ALA A 1 286 ? 16.704 -19.420 101.988 1.00 8.19 285 ALA A C 1
ATOM 2212 O O . ALA A 1 286 ? 16.196 -18.435 102.543 1.00 9.26 285 ALA A O 1
ATOM 2214 N N . PRO A 1 287 ? 17.694 -20.100 102.559 1.00 6.79 286 PRO A N 1
ATOM 2215 C CA . PRO A 1 287 ? 18.249 -19.639 103.835 1.00 7.29 286 PRO A CA 1
ATOM 2216 C C . PRO A 1 287 ? 18.743 -18.206 103.736 1.00 7.63 286 PRO A C 1
ATOM 2217 O O . PRO A 1 287 ? 19.396 -17.819 102.762 1.00 7.13 286 PRO A O 1
ATOM 2221 N N . THR A 1 288 ? 18.412 -17.422 104.759 1.00 6.96 287 THR A N 1
ATOM 2222 C CA . THR A 1 288 ? 18.810 -16.029 104.859 1.00 5.81 287 THR A CA 1
ATOM 2223 C C . THR A 1 288 ? 19.648 -15.818 106.116 1.00 7.71 287 THR A C 1
ATOM 2224 O O . THR A 1 288 ? 19.663 -16.646 107.035 1.00 8.31 287 THR A O 1
ATOM 2228 N N . ASP A 1 289 ? 20.339 -14.684 106.160 1.00 5.02 288 ASP A N 1
ATOM 2229 C CA . ASP A 1 289 ? 21.276 -14.388 107.235 1.00 5.37 288 ASP A CA 1
ATOM 2230 C C . ASP A 1 289 ? 20.727 -13.402 108.251 1.00 7.69 288 ASP A C 1
ATOM 2231 O O . ASP A 1 289 ? 21.333 -13.217 109.316 1.00 8.69 288 ASP A O 1
ATOM 2236 N N . PHE A 1 290 ? 19.607 -12.765 107.943 1.00 6.13 289 PHE A N 1
ATOM 2237 C CA . PHE A 1 290 ? 18.929 -11.875 108.869 1.00 6.30 289 PHE A CA 1
ATOM 2238 C C . PHE A 1 290 ? 17.527 -11.675 108.333 1.00 7.58 289 PHE A C 1
ATOM 2239 O O . PHE A 1 290 ? 17.226 -12.024 107.187 1.00 6.55 289 PHE A O 1
ATOM 2247 N N . ILE A 1 291 ? 16.672 -11.113 109.178 1.00 7.10 290 ILE A N 1
ATOM 2248 C CA . ILE A 1 291 ? 15.386 -10.581 108.751 1.00 5.42 290 ILE A CA 1
ATOM 2249 C C . ILE A 1 291 ? 15.387 -9.088 109.055 1.00 5.98 290 ILE A C 1
ATOM 2250 O O . ILE A 1 291 ? 15.870 -8.655 110.116 1.00 6.57 290 ILE A O 1
ATOM 2255 N N . GLY A 1 292 ? 14.899 -8.304 108.100 1.00 5.48 291 GLY A N 1
ATOM 2256 C CA . GLY A 1 292 ? 14.791 -6.873 108.258 1.00 5.35 291 GLY A CA 1
ATOM 2257 C C . GLY A 1 292 ? 13.369 -6.481 108.600 1.00 4.86 291 GLY A C 1
ATOM 2258 O O . GLY A 1 292 ? 12.439 -6.734 107.829 1.00 6.48 291 GLY A O 1
ATOM 2259 N N . LEU A 1 293 ? 13.205 -5.880 109.775 1.00 4.83 292 LEU A N 1
ATOM 2260 C CA . LEU A 1 293 ? 11.919 -5.403 110.257 1.00 4.65 292 LEU A CA 1
ATOM 2261 C C . LEU A 1 293 ? 11.802 -3.911 109.975 1.00 4.52 292 LEU A C 1
ATOM 2262 O O . LEU A 1 293 ? 12.562 -3.110 110.532 1.00 5.97 292 LEU A O 1
ATOM 2267 N N . ASN A 1 294 ? 10.844 -3.533 109.132 1.00 4.33 293 ASN A N 1
ATOM 2268 C CA . ASN A 1 294 ? 10.397 -2.148 109.056 1.00 4.28 293 ASN A CA 1
ATOM 2269 C C . ASN A 1 294 ? 9.186 -2.010 109.970 1.00 5.22 293 ASN A C 1
ATOM 2270 O O . ASN A 1 294 ? 8.236 -2.788 109.850 1.00 6.46 293 ASN A O 1
ATOM 2275 N N . TYR A 1 295 ? 9.220 -1.047 110.886 1.00 5.37 294 TYR A N 1
ATOM 2276 C CA . TYR A 1 295 ? 8.094 -0.849 111.792 1.00 4.93 294 TYR A CA 1
ATOM 2277 C C . TYR A 1 295 ? 7.741 0.621 111.909 1.00 5.37 294 TYR A C 1
ATOM 2278 O O . TYR A 1 295 ? 8.611 1.464 112.171 1.00 5.75 294 TYR A O 1
ATOM 2287 N N . TYR A 1 296 ? 6.456 0.907 111.786 1.00 5.76 295 TYR A N 1
ATOM 2288 C CA . TYR A 1 296 ? 5.915 2.241 112.020 1.00 4.43 295 TYR A CA 1
ATOM 2289 C C . TYR A 1 296 ? 4.702 2.235 112.945 1.00 6.29 295 TYR A C 1
ATOM 2290 O O . TYR A 1 296 ? 4.568 3.150 113.763 1.00 7.11 295 TYR A O 1
ATOM 2299 N N . PHE A 1 297 ? 3.827 1.226 112.861 1.00 5.73 296 PHE A N 1
ATOM 2300 C CA . PHE A 1 297 ? 2.602 1.253 113.659 1.00 5.79 296 PHE A CA 1
ATOM 2301 C C . PHE A 1 297 ? 2.015 -0.148 113.786 1.00 6.50 296 PHE A C 1
ATOM 2302 O O . PHE A 1 297 ? 2.228 -1.007 112.928 1.00 6.77 296 PHE A O 1
ATOM 2310 N N . ARG A 1 298 ? 1.262 -0.363 114.867 1.00 6.14 297 ARG A N 1
ATOM 2311 C CA . ARG A 1 298 ? 0.365 -1.505 114.955 1.00 7.03 297 ARG A CA 1
ATOM 2312 C C . ARG A 1 298 ? -0.935 -1.181 114.219 1.00 6.34 297 ARG A C 1
ATOM 2313 O O . ARG A 1 298 ? -1.190 -0.033 113.840 1.00 7.06 297 ARG A O 1
ATOM 2321 N N . GLN A 1 299 ? -1.770 -2.202 114.018 1.00 6.68 298 GLN A N 1
ATOM 2322 C CA . GLN A 1 299 ? -3.076 -1.994 113.396 1.00 7.14 298 GLN A CA 1
ATOM 2323 C C . GLN A 1 299 ? -4.171 -2.550 114.293 1.00 6.92 298 GLN A C 1
ATOM 2324 O O . GLN A 1 299 ? -4.128 -3.723 114.672 1.00 7.56 298 GLN A O 1
ATOM 2330 N N . ILE A 1 300 ? -5.146 -1.708 114.624 1.00 6.26 299 ILE A N 1
ATOM 2331 C CA . ILE A 1 300 ? -6.361 -2.154 115.301 1.00 5.06 299 ILE A CA 1
ATOM 2332 C C . ILE A 1 300 ? -7.360 -2.564 114.229 1.00 6.82 299 ILE A C 1
ATOM 2333 O O . ILE A 1 300 ? -7.592 -1.823 113.267 1.00 7.86 299 ILE A O 1
ATOM 2338 N N . ILE A 1 301 ? -7.920 -3.765 114.365 1.00 5.86 300 ILE A N 1
ATOM 2339 C CA . ILE A 1 301 ? -8.665 -4.421 113.296 1.00 6.53 300 ILE A CA 1
ATOM 2340 C C . ILE A 1 301 ? -10.071 -4.743 113.787 1.00 6.23 300 ILE A C 1
ATOM 2341 O O . ILE A 1 301 ? -10.248 -5.285 114.885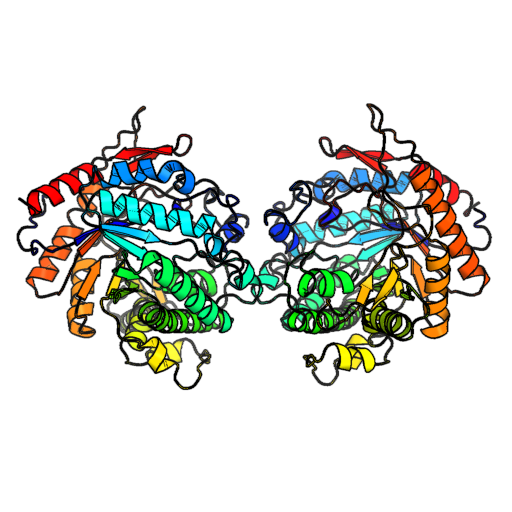 1.00 7.43 300 ILE A O 1
ATOM 2346 N N . GLU A 1 302 ? -11.066 -4.440 112.967 1.00 6.73 301 GLU A N 1
ATOM 2347 C CA . GLU A 1 302 ? -12.425 -4.872 113.250 1.00 8.80 301 GLU A CA 1
ATOM 2348 C C . GLU A 1 302 ? -12.947 -5.720 112.099 1.00 9.16 301 GLU A C 1
ATOM 2349 O O . GLU A 1 302 ? -12.547 -5.547 110.942 1.00 8.08 301 GLU A O 1
ATOM 2355 N N . ALA A 1 303 ? -13.828 -6.662 112.427 1.00 7.04 302 ALA A N 1
ATOM 2356 C CA . ALA A 1 303 ? -14.535 -7.390 111.386 1.00 7.61 302 ALA A CA 1
ATOM 2357 C C . ALA A 1 303 ? -15.378 -6.417 110.571 1.00 8.00 302 ALA A C 1
ATOM 2358 O O . ALA A 1 303 ? -15.998 -5.501 111.120 1.00 10.41 302 ALA A O 1
ATOM 2360 N N . ASP A 1 304 ? -15.371 -6.596 109.246 1.00 6.41 303 ASP A N 1
ATOM 2361 C CA . ASP A 1 304 ? -16.028 -5.636 108.359 1.00 7.68 303 ASP A CA 1
ATOM 2362 C C . ASP A 1 304 ? -16.471 -6.388 107.109 1.00 8.32 303 ASP A C 1
ATOM 2363 O O . ASP A 1 304 ? -15.664 -6.631 106.204 1.00 6.67 303 ASP A O 1
ATOM 2368 N N . GLY A 1 305 ? -17.754 -6.745 107.063 1.00 8.26 304 GLY A N 1
ATOM 2369 C CA . GLY A 1 305 ? -18.276 -7.481 105.936 1.00 8.04 304 GLY A CA 1
ATOM 2370 C C . GLY A 1 305 ? -18.287 -6.721 104.630 1.00 5.49 304 GLY A C 1
ATOM 2371 O O . GLY A 1 305 ? -18.537 -7.340 103.593 1.00 7.95 304 GLY A O 1
ATOM 2372 N N . SER A 1 306 ? -18.027 -5.411 104.646 1.00 7.45 305 SER A N 1
ATOM 2373 C CA . SER A 1 306 ? -18.042 -4.638 103.412 1.00 8.10 305 SER A CA 1
ATOM 2374 C C . SER A 1 306 ? -16.737 -4.710 102.640 1.00 7.19 305 SER A C 1
ATOM 2375 O O . SER A 1 306 ? -16.667 -4.153 101.543 1.00 8.16 305 SER A O 1
ATOM 2378 N N . VAL A 1 307 ? -15.717 -5.375 103.178 1.00 6.86 306 VAL A N 1
ATOM 2379 C CA . VAL A 1 307 ? -14.403 -5.448 102.543 1.00 8.34 306 VAL A CA 1
ATOM 2380 C C . VAL A 1 307 ? -14.307 -6.783 101.810 1.00 6.57 306 VAL A C 1
ATOM 2381 O O . VAL A 1 307 ? -14.200 -7.832 102.469 1.00 7.37 306 VAL A O 1
ATOM 2385 N N . PRO A 1 308 ? -14.346 -6.799 100.475 1.00 6.96 307 PRO A N 1
ATOM 2386 C CA . PRO A 1 308 ? -14.322 -8.070 99.742 1.00 8.05 307 PRO A CA 1
ATOM 2387 C C . PRO A 1 308 ? -13.100 -8.905 100.095 1.00 7.72 307 PRO A C 1
ATOM 2388 O O . PRO A 1 308 ? -12.006 -8.373 100.293 1.00 7.89 307 PRO A O 1
ATOM 2392 N N . VAL A 1 309 ? -13.312 -10.225 100.163 1.00 7.90 308 VAL A N 1
ATOM 2393 C CA . VAL A 1 309 ? -12.289 -11.247 100.391 1.00 6.44 308 VAL A CA 1
ATOM 2394 C C . VAL A 1 309 ? -11.789 -11.233 101.832 1.00 6.04 308 VAL A C 1
ATOM 2395 O O . VAL A 1 309 ? -11.842 -12.259 102.523 1.00 8.57 308 VAL A O 1
ATOM 2399 N N . LEU A 1 310 ? -11.294 -10.085 102.300 1.00 6.84 309 LEU A N 1
ATOM 2400 C CA . LEU A 1 310 ? -10.612 -10.036 103.594 1.00 6.40 309 LEU A CA 1
ATOM 2401 C C . LEU A 1 310 ? -11.587 -9.940 104.767 1.00 7.41 309 LEU A C 1
ATOM 2402 O O . LEU A 1 310 ? -11.352 -10.534 105.826 1.00 7.97 309 LEU A O 1
ATOM 2407 N N . GLY A 1 311 ? -12.663 -9.175 104.617 1.00 6.15 310 GLY A N 1
ATOM 2408 C CA . GLY A 1 311 ? -13.640 -9.068 105.687 1.00 6.32 310 GLY A CA 1
ATOM 2409 C C . GLY A 1 311 ? -13.164 -8.392 106.958 1.00 5.79 310 GLY A C 1
ATOM 2410 O O . GLY A 1 311 ? -13.710 -8.660 108.037 1.00 7.29 310 GLY A O 1
ATOM 2411 N N . PHE A 1 312 ? -12.158 -7.521 106.868 1.00 5.23 311 PHE A N 1
A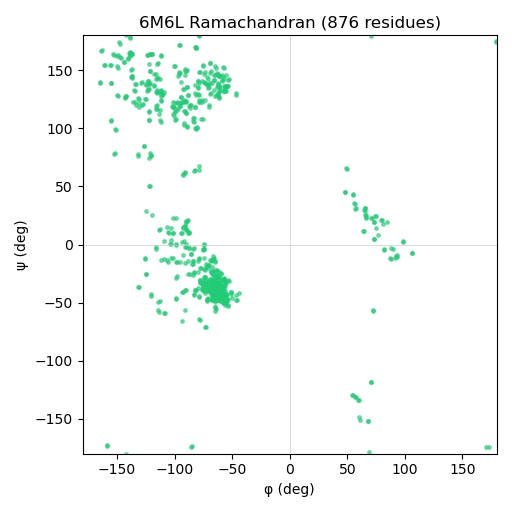TOM 2412 C CA . PHE A 1 312 ? -11.692 -6.758 108.015 1.00 5.07 311 PHE A CA 1
ATOM 2413 C C . PHE A 1 312 ? -11.285 -5.366 107.558 1.00 4.80 311 PHE A C 1
ATOM 2414 O O . PHE A 1 312 ? -10.950 -5.151 106.388 1.00 5.94 311 PHE A O 1
ATOM 2422 N N . SER A 1 313 ? -11.292 -4.430 108.512 1.00 6.87 312 SER A N 1
ATOM 2423 C CA . SER A 1 313 ? -10.864 -3.052 108.302 1.00 6.61 312 SER A CA 1
ATOM 2424 C C . SER A 1 313 ? -10.010 -2.584 109.469 1.00 7.73 312 SER A C 1
ATOM 2425 O O . SER A 1 313 ? -10.285 -2.916 110.630 1.00 7.59 312 SER A O 1
ATOM 2428 N N . GLN A 1 314 ? -8.992 -1.787 109.151 1.00 8.41 313 GLN A N 1
ATOM 2429 C CA . GLN A 1 314 ? -8.258 -1.065 110.179 1.00 6.78 313 GLN A CA 1
ATOM 2430 C C . GLN A 1 314 ? -9.090 0.099 110.706 1.00 8.30 313 GLN A C 1
ATOM 2431 O O . GLN A 1 314 ? -9.767 0.798 109.941 1.00 11.26 313 GLN A O 1
ATOM 2437 N N . VAL A 1 315 ? -9.044 0.298 112.016 1.00 8.00 314 VAL A N 1
ATOM 2438 C CA . VAL A 1 315 ? -9.663 1.448 112.668 1.00 9.51 314 VAL A CA 1
ATOM 2439 C C . VAL A 1 315 ? -8.563 2.198 113.405 1.00 9.19 314 VAL A C 1
ATOM 2440 O O . VAL A 1 315 ? -7.470 1.651 113.635 1.00 8.94 314 VAL A O 1
ATOM 2444 N N . PRO A 1 316 ? -8.810 3.451 113.796 1.00 9.47 315 PRO A N 1
ATOM 2445 C CA . PRO A 1 316 ? -7.745 4.241 114.420 1.00 9.61 315 PRO A CA 1
ATOM 2446 C C . PRO A 1 316 ? -7.232 3.606 115.704 1.00 9.07 315 PRO A C 1
ATOM 2447 O O . PRO A 1 316 ? -7.985 2.996 116.465 1.00 11.37 315 PRO A O 1
ATOM 2451 N N . GLY A 1 317 ? -5.926 3.755 115.941 1.00 9.43 316 GLY A N 1
ATOM 2452 C CA . GLY A 1 317 ? -5.333 3.312 117.180 1.00 10.60 316 GLY A CA 1
ATOM 2453 C C . GLY A 1 317 ? -5.686 4.267 118.302 1.00 9.14 316 GLY A C 1
ATOM 2454 O O . GLY A 1 317 ? -5.926 5.459 118.076 1.00 12.07 316 GLY A O 1
ATOM 2455 N N . PRO A 1 318 ? -5.702 3.756 119.538 1.00 9.51 317 PRO A N 1
ATOM 2456 C CA . PRO A 1 318 ? -6.219 4.551 120.664 1.00 11.71 317 PRO A CA 1
ATOM 2457 C C . PRO A 1 318 ? -5.223 5.503 121.298 1.00 13.68 317 PRO A C 1
ATOM 2458 O O . PRO A 1 318 ? -5.657 6.403 122.028 1.00 14.71 317 PRO A O 1
ATOM 2462 N N . ASN A 1 319 ? -3.919 5.342 121.074 1.00 10.77 318 ASN A N 1
ATOM 2463 C CA . ASN A 1 319 ? -2.958 6.235 121.715 1.00 9.74 318 ASN A CA 1
ATOM 2464 C C . ASN A 1 319 ? -3.180 7.677 121.268 1.00 13.12 318 ASN A C 1
ATOM 2465 O O . ASN A 1 319 ? -3.531 7.949 120.118 1.00 14.86 318 ASN A O 1
ATOM 2470 N N . ALA A 1 320 ? -2.948 8.615 122.191 1.00 14.50 319 ALA A N 1
ATOM 2471 C CA . ALA A 1 320 ? -3.193 10.017 121.869 1.00 17.59 319 ALA A CA 1
ATOM 2472 C C . ALA A 1 320 ? -2.232 10.507 120.794 1.00 13.93 319 ALA A C 1
ATOM 2473 O O . ALA A 1 320 ? -2.612 11.292 119.916 1.00 17.37 319 ALA A O 1
ATOM 2475 N N . GLU A 1 321 ? -0.998 10.024 120.825 1.00 12.38 320 GLU A N 1
ATOM 2476 C CA . GLU A 1 321 ? 0.058 10.531 119.959 1.00 12.18 320 GLU A CA 1
ATOM 2477 C C . GLU A 1 321 ? -0.077 9.941 118.558 1.00 10.80 320 GLU A C 1
ATOM 2478 O O . GLU A 1 321 ? -0.061 8.715 118.395 1.00 10.33 320 GLU A O 1
ATOM 2484 N N . HIS A 1 322 ? -0.199 10.812 117.554 1.00 9.98 321 HIS A N 1
ATOM 2485 C CA . HIS A 1 322 ? -0.301 10.426 116.148 1.00 9.48 321 HIS A CA 1
ATOM 2486 C C . HIS A 1 322 ? 0.573 11.363 115.327 1.00 11.32 321 HIS A C 1
ATOM 2487 O O . HIS A 1 322 ? 0.674 12.551 115.634 1.00 11.21 321 HIS A O 1
ATOM 2494 N N . THR A 1 323 ? 1.187 10.830 114.266 1.00 9.59 322 THR A N 1
ATOM 2495 C CA . THR A 1 323 ? 2.038 11.644 113.405 1.00 7.54 322 THR A CA 1
ATOM 2496 C C . THR A 1 323 ? 1.182 12.469 112.444 1.00 9.56 322 THR A C 1
ATOM 2497 O O . THR A 1 323 ? -0.049 12.385 112.444 1.00 10.35 322 THR A O 1
ATOM 2501 N N . MET A 1 324 ? 1.841 13.269 111.593 1.00 8.07 323 MET A N 1
ATOM 2502 C CA . MET A 1 324 ? 1.101 14.157 110.701 1.00 8.15 323 MET A CA 1
ATOM 2503 C C . MET A 1 324 ? 0.307 13.406 109.640 1.00 11.28 323 MET A C 1
ATOM 2504 O O . MET A 1 324 ? -0.634 13.973 109.072 1.00 13.57 323 MET A O 1
ATOM 2509 N N . ILE A 1 325 ? 0.643 12.152 109.360 1.00 9.84 324 ILE A N 1
ATOM 2510 C CA . ILE A 1 325 ? -0.151 11.344 108.448 1.00 9.46 324 ILE A CA 1
ATOM 2511 C C . ILE A 1 325 ? -1.045 10.369 109.216 1.00 8.03 324 ILE A C 1
ATOM 2512 O O . ILE A 1 325 ? -1.488 9.359 108.667 1.00 10.29 324 ILE A O 1
ATOM 2517 N N . ASP A 1 326 ? -1.337 10.684 110.481 1.00 9.04 325 ASP A N 1
ATOM 2518 C CA . ASP A 1 326 ? -2.304 9.954 111.299 1.00 8.52 325 ASP A CA 1
ATOM 2519 C C . ASP A 1 326 ? -1.864 8.525 111.584 1.00 9.16 325 ASP A C 1
ATOM 2520 O O . ASP A 1 326 ? -2.698 7.629 111.737 1.00 11.15 325 ASP A O 1
ATOM 2525 N N . TRP A 1 327 ? -0.558 8.301 111.672 1.00 8.84 326 TRP A N 1
ATOM 2526 C CA . TRP A 1 327 ? -0.030 7.024 112.131 1.00 7.64 326 TRP A CA 1
ATOM 2527 C C . TRP A 1 327 ? 0.142 7.066 113.644 1.00 8.88 326 TRP A C 1
ATOM 2528 O O . TRP A 1 327 ? 0.853 7.929 114.171 1.00 8.99 326 TRP A O 1
ATOM 2539 N N . GLU A 1 328 ? -0.509 6.134 114.336 1.00 7.52 327 GLU A N 1
ATOM 2540 C CA . GLU A 1 328 ? -0.421 6.083 115.788 1.00 8.31 327 GLU A CA 1
ATOM 2541 C C . GLU A 1 328 ? 1.014 5.820 116.228 1.00 6.58 327 GLU A C 1
ATOM 2542 O O . GLU A 1 328 ? 1.715 4.982 115.652 1.00 9.19 327 GLU A O 1
ATOM 2548 N N . VAL A 1 329 ? 1.458 6.554 117.246 1.00 7.33 328 VAL A N 1
ATOM 2549 C CA . VAL A 1 329 ? 2.776 6.335 117.839 1.00 7.03 328 VAL A CA 1
ATOM 2550 C C . VAL A 1 329 ? 2.645 5.252 118.906 1.00 8.31 328 VAL A C 1
ATOM 2551 O O . VAL A 1 329 ? 1.895 5.419 119.873 1.00 8.89 328 VAL A O 1
ATOM 2555 N N . HIS A 1 330 ? 3.374 4.140 118.745 1.00 6.93 329 HIS A N 1
ATOM 2556 C CA . HIS A 1 330 ? 3.247 2.987 119.647 1.00 6.39 329 HIS A CA 1
ATOM 2557 C C . HIS A 1 330 ? 4.565 2.220 119.700 1.00 7.95 329 HIS A C 1
ATOM 2558 O O . HIS A 1 330 ? 4.718 1.166 119.076 1.00 7.51 329 HIS A O 1
ATOM 2565 N N . PRO A 1 331 ? 5.541 2.710 120.467 1.00 7.12 330 PRO A N 1
ATOM 2566 C CA . PRO A 1 331 ? 6.851 2.022 120.499 1.00 5.49 330 PRO A CA 1
ATOM 2567 C C . PRO A 1 331 ? 6.807 0.589 121.056 1.00 6.33 330 PRO A C 1
ATOM 2568 O O . PRO A 1 331 ? 7.634 -0.276 120.681 1.00 7.54 330 PRO A O 1
ATOM 2572 N N . ALA A 1 332 ? 5.840 0.293 121.930 1.00 6.97 331 ALA A N 1
ATOM 2573 C CA . ALA A 1 332 ? 5.719 -1.070 122.432 1.00 6.23 331 ALA A CA 1
ATOM 2574 C C . ALA A 1 332 ? 5.544 -2.066 121.302 1.00 6.96 331 ALA A C 1
ATOM 2575 O O . ALA A 1 332 ? 5.985 -3.215 121.414 1.00 8.58 331 ALA A O 1
ATOM 2577 N N . GLY A 1 333 ? 4.907 -1.645 120.207 1.00 6.84 332 GLY A N 1
ATOM 2578 C CA . GLY A 1 333 ? 4.726 -2.537 119.078 1.00 7.06 332 GLY A CA 1
ATOM 2579 C C . GLY A 1 333 ? 6.031 -2.963 118.433 1.00 7.18 332 GLY A C 1
ATOM 2580 O O . GLY A 1 333 ? 6.118 -4.057 117.860 1.00 6.20 332 GLY A O 1
ATOM 2581 N N . LEU A 1 334 ? 7.055 -2.109 118.506 1.00 5.90 333 LEU A N 1
ATOM 2582 C CA . LEU A 1 334 ? 8.368 -2.472 117.985 1.00 5.68 333 LEU A CA 1
ATOM 2583 C C . LEU A 1 334 ? 9.031 -3.511 118.873 1.00 6.48 333 LEU A C 1
ATOM 2584 O O . LEU A 1 334 ? 9.553 -4.527 118.376 1.00 6.45 333 LEU A O 1
ATOM 2589 N N . GLU A 1 335 ? 8.999 -3.282 120.196 1.00 6.40 334 GLU A N 1
ATOM 2590 C CA . GLU A 1 335 ? 9.489 -4.312 121.122 1.00 6.33 334 GLU A CA 1
ATOM 2591 C C . GLU A 1 335 ? 8.809 -5.661 120.866 1.00 6.33 334 GLU A C 1
ATOM 2592 O O . GLU A 1 335 ? 9.466 -6.715 120.771 1.00 7.10 334 GLU A O 1
ATOM 2598 N N . GLU A 1 336 ? 7.477 -5.635 120.735 1.00 5.97 335 GLU A N 1
ATOM 2599 C CA . GLU A 1 336 ? 6.708 -6.866 120.574 1.00 6.52 335 GLU A CA 1
ATOM 2600 C C . GLU A 1 336 ? 7.057 -7.589 119.274 1.00 4.32 335 GLU A C 1
ATOM 2601 O O . GLU A 1 336 ? 7.241 -8.809 119.274 1.00 6.75 335 GLU A O 1
ATOM 2607 N N . LEU A 1 337 ? 7.193 -6.856 118.160 1.00 5.12 336 LEU A N 1
ATOM 2608 C CA . LEU A 1 337 ? 7.483 -7.545 116.901 1.00 4.67 336 LEU A CA 1
ATOM 2609 C C . LEU A 1 337 ? 8.902 -8.101 116.877 1.00 4.98 336 LEU A C 1
ATOM 2610 O O . LEU A 1 337 ? 9.138 -9.189 116.326 1.00 5.58 336 LEU A O 1
ATOM 2615 N N . ILE A 1 338 ? 9.867 -7.369 117.442 1.00 5.56 337 ILE A N 1
ATOM 2616 C CA . ILE A 1 338 ? 11.218 -7.927 117.527 1.00 6.97 337 ILE A CA 1
ATOM 2617 C C . ILE A 1 338 ? 11.186 -9.247 118.292 1.00 5.61 337 ILE A C 1
ATOM 2618 O O . ILE A 1 338 ? 11.764 -10.259 117.860 1.00 5.00 337 ILE A O 1
ATOM 2623 N N . LEU A 1 339 ? 10.472 -9.261 119.426 1.00 5.33 338 LEU A N 1
ATOM 2624 C CA . LEU A 1 339 ? 10.396 -10.494 120.210 1.00 6.56 338 LEU A CA 1
ATOM 2625 C C . LEU A 1 339 ? 9.634 -11.595 119.475 1.00 6.03 338 LEU A C 1
ATOM 2626 O O . LEU A 1 339 ? 9.982 -12.771 119.603 1.00 7.44 338 LEU A O 1
ATOM 2631 N N . ARG A 1 340 ? 8.606 -11.248 118.698 1.00 5.94 339 ARG A N 1
ATOM 2632 C CA . ARG A 1 340 ? 7.886 -12.275 117.952 1.00 6.19 339 ARG A CA 1
ATOM 2633 C C . ARG A 1 340 ? 8.776 -12.922 116.901 1.00 7.46 339 ARG A C 1
ATOM 2634 O O . ARG A 1 340 ? 8.740 -14.146 116.717 1.00 5.99 339 ARG A O 1
ATOM 2642 N N . LEU A 1 341 ? 9.579 -12.116 116.198 1.00 6.07 340 LEU A N 1
ATOM 2643 C CA . LEU A 1 341 ? 10.511 -12.673 115.225 1.00 6.32 340 LEU A CA 1
ATOM 2644 C C . LEU A 1 341 ? 11.509 -13.597 115.902 1.00 6.04 340 LEU A C 1
ATOM 2645 O O . LEU A 1 341 ? 11.834 -14.667 115.372 1.00 7.78 340 LEU A O 1
ATOM 2650 N N . ALA A 1 342 ? 12.000 -13.194 117.078 1.00 6.20 341 ALA A N 1
ATOM 2651 C CA . ALA A 1 342 ? 12.982 -14.018 117.784 1.00 6.84 341 ALA A CA 1
ATOM 2652 C C . ALA A 1 342 ? 12.374 -15.310 118.321 1.00 8.81 341 ALA A C 1
ATOM 2653 O O . ALA A 1 342 ? 13.007 -16.374 118.267 1.00 9.36 341 ALA A O 1
ATOM 2655 N N . LYS A 1 343 ? 11.155 -15.235 118.849 1.00 7.40 342 LYS A N 1
ATOM 2656 C CA . LYS A 1 343 ? 10.547 -16.337 119.593 1.00 8.88 342 LYS A CA 1
ATOM 2657 C C . LYS A 1 343 ? 9.730 -17.257 118.689 1.00 11.32 342 LYS A C 1
ATOM 2658 O O . LYS A 1 343 ? 9.897 -18.478 118.730 1.00 19.35 342 LYS A O 1
ATOM 2664 N N . GLU A 1 344 ? 8.763 -16.695 117.971 1.00 9.10 343 GLU A N 1
ATOM 2665 C CA . GLU A 1 344 ? 7.871 -17.458 117.101 1.00 8.50 343 GLU A CA 1
ATOM 2666 C C . GLU A 1 344 ? 8.528 -17.892 115.791 1.00 7.77 343 GLU A C 1
ATOM 2667 O O . GLU A 1 344 ? 8.173 -18.942 115.239 1.00 10.00 343 GLU A O 1
ATOM 2673 N N . TYR A 1 345 ? 9.432 -17.092 115.236 1.00 7.82 344 TYR A N 1
ATOM 2674 C CA . TYR A 1 345 ? 10.075 -17.438 113.978 1.00 8.28 344 TYR A CA 1
ATOM 2675 C C . TYR A 1 345 ? 11.542 -17.820 114.128 1.00 11.18 344 TYR A C 1
ATOM 2676 O O . TYR A 1 345 ? 12.192 -18.105 113.113 1.00 12.17 344 TYR A O 1
ATOM 2685 N N . GLY A 1 346 ? 12.067 -17.859 115.355 1.00 8.88 345 GLY A N 1
ATOM 2686 C CA . GLY A 1 346 ? 13.432 -18.308 115.586 1.00 10.09 345 GLY A CA 1
ATOM 2687 C C . GLY A 1 346 ? 14.482 -17.532 114.826 1.00 11.10 345 GLY A C 1
ATOM 2688 O O . GLY A 1 346 ? 15.517 -18.096 114.448 1.00 12.95 345 GLY A O 1
ATOM 2689 N N . ALA A 1 347 ? 14.244 -16.248 114.585 1.00 8.39 346 ALA A N 1
ATOM 2690 C CA . ALA A 1 347 ? 15.190 -15.451 113.816 1.00 9.80 346 ALA A CA 1
ATOM 2691 C C . ALA A 1 347 ? 16.528 -15.374 114.538 1.00 10.05 346 ALA A C 1
ATOM 2692 O O . ALA A 1 347 ? 16.584 -15.082 115.735 1.00 12.23 346 ALA A O 1
ATOM 2694 N N . GLU A 1 348 ? 17.605 -15.664 113.802 1.00 10.86 347 GLU A N 1
ATOM 2695 C CA . GLU A 1 348 ? 18.940 -15.650 114.387 1.00 12.83 347 GLU A CA 1
ATOM 2696 C C . GLU A 1 348 ? 19.552 -14.256 114.405 1.00 8.66 347 GLU A C 1
ATOM 2697 O O . GLU A 1 348 ? 20.406 -13.967 115.247 1.00 8.67 347 GLU A O 1
ATOM 2703 N N . LYS A 1 349 ? 19.135 -13.381 113.494 1.00 6.90 348 LYS A N 1
ATOM 2704 C CA . LYS A 1 349 ? 19.647 -12.019 113.449 1.00 6.06 348 LYS A CA 1
ATOM 2705 C C . LYS A 1 349 ? 18.542 -11.120 112.917 1.00 6.45 348 LYS A C 1
ATOM 2706 O O . LYS A 1 349 ? 17.958 -11.420 111.870 1.00 8.31 348 LYS A O 1
ATOM 2712 N N . ILE A 1 350 ? 18.249 -10.044 113.636 1.00 6.50 349 ILE A N 1
ATOM 2713 C CA . ILE A 1 350 ? 17.177 -9.120 113.280 1.00 6.54 349 ILE A CA 1
ATOM 2714 C C . ILE A 1 350 ? 17.776 -7.731 113.159 1.00 4.70 349 ILE A C 1
ATOM 2715 O O . ILE A 1 350 ? 18.495 -7.296 114.062 1.00 6.30 349 ILE A O 1
ATOM 2720 N N . TYR A 1 351 ? 17.459 -7.019 112.082 1.00 4.48 350 TYR A N 1
ATOM 2721 C CA . TYR A 1 351 ? 17.719 -5.583 112.035 1.00 4.27 350 TYR A CA 1
ATOM 2722 C C . TYR A 1 351 ? 16.394 -4.846 112.010 1.00 4.69 350 TYR A C 1
ATOM 2723 O O . TYR A 1 351 ? 15.463 -5.293 111.347 1.00 6.69 350 TYR A O 1
ATOM 2732 N N . VAL A 1 352 ? 16.315 -3.704 112.693 1.00 4.80 351 VAL A N 1
ATOM 2733 C CA . VAL A 1 352 ? 15.257 -2.740 112.385 1.00 4.74 351 VAL A CA 1
ATOM 2734 C C . VAL A 1 352 ? 15.763 -1.964 111.170 1.00 4.94 351 VAL A C 1
ATOM 2735 O O . VAL A 1 352 ? 16.609 -1.081 111.292 1.00 6.54 351 VAL A O 1
ATOM 2739 N N . THR A 1 353 ? 15.284 -2.334 109.983 1.00 4.50 352 THR A N 1
ATOM 2740 C CA . THR A 1 353 ? 15.767 -1.720 108.755 1.00 5.09 352 THR A CA 1
ATOM 2741 C C . THR A 1 353 ? 15.070 -0.404 108.425 1.00 5.00 352 THR A C 1
ATOM 2742 O O . THR A 1 353 ? 15.576 0.332 107.568 1.00 4.98 352 THR A O 1
ATOM 2746 N N . GLU A 1 354 ? 13.940 -0.089 109.077 1.00 3.80 353 GLU A N 1
ATOM 2747 C CA . GLU A 1 354 ? 13.314 1.232 109.008 1.00 4.33 353 GLU A CA 1
ATOM 2748 C C . GLU A 1 354 ? 12.472 1.468 110.253 1.00 4.51 353 GLU A C 1
ATOM 2749 O O . GLU A 1 354 ? 11.718 0.587 110.674 1.00 5.22 353 GLU A O 1
ATOM 2755 N N . ASN A 1 355 ? 12.542 2.692 110.774 1.00 5.12 354 ASN A N 1
ATOM 2756 C CA . ASN A 1 355 ? 11.622 3.192 111.786 1.00 4.96 354 ASN A CA 1
ATOM 2757 C C . ASN A 1 355 ? 11.798 4.702 111.812 1.00 5.41 354 ASN A C 1
ATOM 2758 O O . ASN A 1 355 ? 12.919 5.184 111.695 1.00 6.37 354 ASN A O 1
ATOM 2763 N N . GLY A 1 356 ? 10.703 5.441 111.938 1.00 4.45 355 GLY A N 1
ATOM 2764 C CA . GLY A 1 356 ? 10.799 6.890 111.922 1.00 5.02 355 GLY A CA 1
ATOM 2765 C C . GLY A 1 356 ? 9.416 7.498 111.852 1.00 5.37 355 GLY A C 1
ATOM 2766 O O . GLY A 1 356 ? 8.416 6.784 111.905 1.00 7.35 355 GLY A O 1
ATOM 2767 N N . SER A 1 357 ? 9.377 8.826 111.710 1.00 5.17 356 SER A N 1
ATOM 2768 C CA . SER A 1 357 ? 8.092 9.516 111.801 1.00 5.20 356 SER A CA 1
ATOM 2769 C C . SER A 1 357 ? 8.109 10.852 111.061 1.00 5.61 356 SER A C 1
ATOM 2770 O O . SER A 1 357 ? 9.160 11.481 110.890 1.00 6.00 356 SER A O 1
ATOM 2773 N N . ALA A 1 358 ? 6.917 11.277 110.638 1.00 5.19 357 ALA A N 1
ATOM 2774 C CA . ALA A 1 358 ? 6.721 12.512 109.890 1.00 6.66 357 ALA A CA 1
ATOM 2775 C C . ALA A 1 358 ? 5.884 13.485 110.716 1.00 7.43 357 ALA A C 1
ATOM 2776 O O . ALA A 1 358 ? 4.815 13.122 111.226 1.00 7.90 357 ALA A O 1
ATOM 2778 N N . TRP A 1 359 ? 6.371 14.718 110.830 1.00 7.94 358 TRP A N 1
ATOM 2779 C CA . TRP A 1 359 ? 5.720 15.787 111.574 1.00 8.62 358 TRP A CA 1
ATOM 2780 C C . TRP A 1 359 ? 5.838 17.075 110.769 1.00 9.75 358 TRP A C 1
ATOM 2781 O O . TRP A 1 359 ? 6.663 17.184 109.859 1.00 10.40 358 TRP A O 1
ATOM 2792 N N . VAL A 1 360 ? 5.006 18.063 111.100 1.00 11.94 359 VAL A N 1
ATOM 2793 C CA A VAL A 1 360 ? 5.118 19.350 110.427 0.07 12.29 359 VAL A CA 1
ATOM 2794 C CA B VAL A 1 360 ? 5.097 19.370 110.457 0.93 12.29 359 VAL A CA 1
ATOM 2795 C C . VAL A 1 360 ? 6.354 20.069 110.954 1.00 10.62 359 VAL A C 1
ATOM 2796 O O . VAL A 1 360 ? 6.511 20.300 112.162 1.00 13.89 359 VAL A O 1
ATOM 2803 N N . ASP A 1 361 ? 7.263 20.388 110.041 1.00 9.13 360 ASP A N 1
ATOM 2804 C CA . ASP A 1 361 ? 8.503 21.070 110.370 1.00 8.47 360 ASP A CA 1
ATOM 2805 C C . ASP A 1 361 ? 8.345 22.560 110.115 1.00 10.64 360 ASP A C 1
ATOM 2806 O O . ASP A 1 361 ? 7.680 22.971 109.164 1.00 10.06 360 ASP A O 1
ATOM 2811 N N . GLN A 1 362 ? 8.990 23.374 110.956 1.00 11.53 361 GLN A N 1
ATOM 2812 C CA . GLN A 1 362 ? 8.942 24.829 110.837 1.00 11.74 361 GLN A CA 1
ATOM 2813 C C . GLN A 1 362 ? 10.360 25.365 110.669 1.00 10.95 361 GLN A C 1
ATOM 2814 O O . GLN A 1 362 ? 10.963 25.871 111.627 1.00 11.76 361 GLN A O 1
ATOM 2820 N N . PRO A 1 363 ? 10.920 25.282 109.467 1.00 9.96 362 PRO A N 1
ATOM 2821 C CA . PRO A 1 363 ? 12.289 25.769 109.253 1.00 9.71 362 PRO A CA 1
ATOM 2822 C C . PRO A 1 363 ? 12.381 27.282 109.375 1.00 11.55 362 PRO A C 1
ATOM 2823 O O . PRO A 1 363 ? 11.425 28.009 109.089 1.00 14.12 362 PRO A O 1
ATOM 2827 N N . ASP A 1 364 ? 13.547 27.753 109.819 1.00 13.76 363 ASP A N 1
ATOM 2828 C CA . ASP A 1 364 ? 13.853 29.175 109.719 1.00 15.89 363 ASP A CA 1
ATOM 2829 C C . ASP A 1 364 ? 14.455 29.443 108.331 1.00 16.42 363 ASP A C 1
ATOM 2830 O O . ASP A 1 364 ? 14.509 28.555 107.476 1.00 14.44 363 ASP A O 1
ATOM 2835 N N . ALA A 1 365 ? 14.915 30.676 108.082 1.00 16.51 364 ALA A N 1
ATOM 2836 C CA . ALA A 1 365 ? 15.350 31.069 106.747 1.00 19.55 364 ALA A CA 1
ATOM 2837 C C . ALA A 1 365 ? 16.553 30.266 106.242 1.00 16.52 364 ALA A C 1
ATOM 2838 O O . ALA A 1 365 ? 16.802 30.226 105.031 1.00 22.49 364 ALA A O 1
ATOM 2840 N N . GLU A 1 366 ? 17.320 29.677 107.141 1.00 18.04 365 GLU A N 1
ATOM 2841 C CA . GLU A 1 366 ? 18.485 28.869 106.833 1.00 16.47 365 GLU A CA 1
ATOM 2842 C C . GLU A 1 366 ? 18.226 27.401 107.056 1.00 14.88 365 GLU A C 1
ATOM 2843 O O . GLU A 1 366 ? 19.172 26.606 107.171 1.00 16.87 365 GLU A O 1
ATOM 2849 N N . PHE A 1 367 ? 16.949 27.060 107.180 1.00 12.87 366 PHE A N 1
ATOM 2850 C CA . PHE A 1 367 ? 16.403 25.708 107.165 1.00 12.96 366 PHE A CA 1
ATOM 2851 C C . PHE A 1 367 ? 16.701 24.932 108.434 1.00 13.81 366 PHE A C 1
ATOM 2852 O O . PHE A 1 367 ? 16.598 23.702 108.448 1.00 11.81 366 PHE A O 1
ATOM 2860 N N . ALA A 1 368 ? 17.031 25.625 109.522 1.00 11.26 367 ALA A N 1
ATOM 2861 C CA . ALA A 1 368 ? 17.144 24.972 110.820 1.00 12.58 367 ALA A CA 1
ATOM 2862 C C . ALA A 1 368 ? 15.767 24.586 111.334 1.00 11.45 367 ALA A C 1
ATOM 2863 O O . ALA A 1 368 ? 14.822 25.384 111.284 1.00 12.30 367 ALA A O 1
ATOM 2865 N N . VAL A 1 369 ? 15.651 23.357 111.832 1.00 10.59 368 VAL A N 1
ATOM 2866 C CA . VAL A 1 369 ? 14.389 22.807 112.307 1.00 10.45 368 VAL A CA 1
ATOM 2867 C C . VAL A 1 369 ? 14.606 22.185 113.677 1.00 9.56 368 VAL A C 1
ATOM 2868 O O . VAL A 1 369 ? 15.488 21.337 113.841 1.00 10.33 368 VAL A O 1
ATOM 2872 N N . ASP A 1 370 ? 13.799 22.600 114.652 1.00 7.60 369 ASP A N 1
ATOM 2873 C CA . ASP A 1 370 ? 13.712 21.951 115.954 1.00 7.78 369 ASP A CA 1
ATOM 2874 C C . ASP A 1 370 ? 12.446 21.098 115.947 1.00 8.60 369 ASP A C 1
ATOM 2875 O O . ASP A 1 370 ? 11.334 21.633 115.895 1.00 10.27 369 ASP A O 1
ATOM 2880 N N . ASP A 1 371 ? 12.617 19.767 115.972 1.00 8.03 370 ASP A N 1
ATOM 2881 C CA . ASP A 1 371 ? 11.529 18.809 115.769 1.00 8.56 370 ASP A CA 1
ATOM 2882 C C . ASP A 1 371 ? 11.401 17.913 116.998 1.00 10.16 370 ASP A C 1
ATOM 2883 O O . ASP A 1 371 ? 11.802 16.739 116.975 1.00 9.05 370 ASP A O 1
ATOM 2888 N N . PRO A 1 372 ? 10.821 18.424 118.085 1.00 8.01 371 PRO A N 1
ATOM 2889 C CA . PRO A 1 372 ? 10.786 17.640 119.329 1.00 10.52 371 PRO A CA 1
ATOM 2890 C C . PRO A 1 372 ? 9.966 16.366 119.235 1.00 9.27 371 PRO A C 1
ATOM 2891 O O . PRO A 1 372 ? 10.299 15.384 119.913 1.00 9.39 371 PRO A O 1
ATOM 2895 N N . ASP A 1 373 ? 8.917 16.334 118.411 1.00 9.06 372 ASP A N 1
ATOM 2896 C CA . ASP A 1 373 ? 8.105 15.122 118.326 1.00 9.04 372 ASP A CA 1
ATOM 2897 C C . ASP A 1 373 ? 8.827 14.027 117.547 1.00 8.87 372 ASP A C 1
ATOM 2898 O O . ASP A 1 373 ? 8.767 12.849 117.924 1.00 8.76 372 ASP A O 1
ATOM 2903 N N . ARG A 1 374 ? 9.522 14.393 116.465 1.00 8.15 373 ARG A N 1
ATOM 2904 C CA . ARG A 1 374 ? 10.332 13.402 115.758 1.00 7.75 373 ARG A CA 1
ATOM 2905 C C . ARG A 1 374 ? 11.433 12.853 116.665 1.00 8.62 373 ARG A C 1
ATOM 2906 O O . ARG A 1 374 ? 11.694 11.640 116.696 1.00 8.17 373 ARG A O 1
ATOM 2914 N N . THR A 1 375 ? 12.059 13.735 117.446 1.00 7.70 374 THR A N 1
ATOM 2915 C CA . THR A 1 375 ? 13.127 13.311 118.346 1.00 8.24 374 THR A CA 1
ATOM 2916 C C . THR A 1 375 ? 12.597 12.362 119.417 1.00 7.96 374 THR A C 1
ATOM 2917 O O . THR A 1 375 ? 13.202 11.315 119.694 1.00 9.17 374 THR A O 1
ATOM 2921 N N . ALA A 1 376 ? 11.451 12.702 120.017 1.00 7.62 375 ALA A N 1
ATOM 2922 C CA . ALA A 1 376 ? 10.869 11.845 121.048 1.00 8.94 375 ALA A CA 1
ATOM 2923 C C . ALA A 1 376 ? 10.458 10.487 120.490 1.00 8.28 375 ALA A C 1
ATOM 2924 O O . ALA A 1 376 ? 10.637 9.457 121.153 1.00 8.52 375 ALA A O 1
ATOM 2926 N N . TYR A 1 377 ? 9.902 10.463 119.274 1.00 7.57 376 TYR A N 1
ATOM 2927 C CA . TYR A 1 377 ? 9.568 9.191 118.632 1.00 6.52 376 TYR A CA 1
ATOM 2928 C C . TYR A 1 377 ? 10.809 8.316 118.492 1.00 6.37 376 TYR A C 1
ATOM 2929 O O . TYR A 1 377 ? 10.794 7.119 118.829 1.00 7.06 376 TYR A O 1
ATOM 2938 N N . LEU A 1 378 ? 11.899 8.909 118.000 1.00 6.77 377 LEU A N 1
ATOM 2939 C CA . LEU A 1 378 ? 13.161 8.181 117.893 1.00 5.92 377 LEU A CA 1
ATOM 2940 C C . LEU A 1 378 ? 13.603 7.610 119.238 1.00 8.06 377 LEU A C 1
ATOM 2941 O O . LEU A 1 378 ? 13.908 6.416 119.350 1.00 7.72 377 LEU A O 1
ATOM 2946 N N . GLU A 1 379 ? 13.656 8.447 120.272 1.00 8.02 378 GLU A N 1
ATOM 2947 C CA A GLU A 1 379 ? 14.155 7.972 121.559 0.68 7.86 378 GLU A CA 1
ATOM 2948 C CA B GLU A 1 379 ? 14.153 7.972 121.560 0.32 7.90 378 GLU A CA 1
ATOM 2949 C C . GLU A 1 379 ? 13.267 6.870 122.135 1.00 5.94 378 GLU A C 1
ATOM 2950 O O . GLU A 1 379 ? 13.772 5.880 122.678 1.00 7.39 378 GLU A O 1
ATOM 2961 N N . GLU A 1 380 ? 11.939 7.004 122.008 1.00 7.38 379 GLU A N 1
ATOM 2962 C CA . GLU A 1 380 ? 11.058 5.976 122.567 1.00 8.10 379 GLU A CA 1
ATOM 2963 C C . GLU A 1 380 ? 11.178 4.650 121.815 1.00 6.64 379 GLU A C 1
ATOM 2964 O O . GLU A 1 380 ? 11.101 3.569 122.423 1.00 7.82 379 GLU A O 1
ATOM 2970 N N . HIS A 1 381 ? 11.383 4.700 120.495 1.00 6.78 380 HIS A N 1
ATOM 2971 C CA . HIS A 1 381 ? 11.537 3.437 119.785 1.00 6.47 380 HIS A CA 1
ATOM 2972 C C . HIS A 1 381 ? 12.906 2.806 120.026 1.00 8.77 380 HIS A C 1
ATOM 2973 O O . HIS A 1 381 ? 13.016 1.572 120.078 1.00 7.34 380 HIS A O 1
ATOM 2980 N N . LEU A 1 382 ? 13.949 3.616 120.213 1.00 7.09 381 LEU A N 1
ATOM 2981 C CA . LEU A 1 382 ? 15.218 3.038 120.644 1.00 6.73 381 LEU A CA 1
ATOM 2982 C C . LEU A 1 382 ? 15.079 2.358 122.005 1.00 6.44 381 LEU A C 1
ATOM 2983 O O . LEU A 1 382 ? 15.646 1.276 122.226 1.00 7.64 381 LEU A O 1
ATOM 2988 N N . ALA A 1 383 ? 14.324 2.968 122.931 1.00 7.91 382 ALA A N 1
ATOM 2989 C CA . ALA A 1 383 ? 14.109 2.325 124.229 1.00 8.33 382 ALA A CA 1
ATOM 2990 C C . ALA A 1 383 ? 13.400 0.981 124.078 1.00 10.10 382 ALA A C 1
ATOM 2991 O O . ALA A 1 383 ? 13.724 0.014 124.786 1.00 9.99 382 ALA A O 1
ATOM 2993 N N . ALA A 1 384 ? 12.430 0.900 123.154 1.00 7.29 383 ALA A N 1
ATOM 2994 C CA . ALA A 1 384 ? 11.780 -0.380 122.877 1.00 7.45 383 ALA A CA 1
ATOM 2995 C C . ALA A 1 384 ? 12.773 -1.418 122.351 1.00 9.10 383 ALA A C 1
ATOM 2996 O O . ALA A 1 384 ? 12.711 -2.601 122.723 1.00 9.12 383 ALA A O 1
ATOM 2998 N N . CYS A 1 385 ? 13.694 -0.997 121.477 1.00 8.24 384 CYS A N 1
ATOM 2999 C CA . CYS A 1 385 ? 14.748 -1.898 121.015 1.00 7.26 384 CYS A CA 1
ATOM 3000 C C . CYS A 1 385 ? 15.589 -2.415 122.178 1.00 7.32 384 CYS A C 1
ATOM 3001 O O . CYS A 1 385 ? 15.905 -3.613 122.254 1.00 8.25 384 CYS A O 1
ATOM 3004 N N . VAL A 1 386 ? 15.977 -1.511 123.083 1.00 9.09 385 VAL A N 1
ATOM 3005 C CA . VAL A 1 386 ? 16.778 -1.908 124.237 1.00 8.63 385 VAL A CA 1
ATOM 3006 C C . VAL A 1 386 ? 16.028 -2.941 125.067 1.00 8.76 385 VAL A C 1
ATOM 3007 O O . VAL A 1 386 ? 16.598 -3.961 125.472 1.00 9.16 385 VAL A O 1
ATOM 3011 N N . ARG A 1 387 ? 14.730 -2.725 125.295 1.00 9.46 386 ARG A N 1
ATOM 3012 C CA . ARG A 1 387 ? 13.968 -3.697 126.078 1.00 10.04 386 ARG A CA 1
ATOM 3013 C C . ARG A 1 387 ? 13.916 -5.060 125.390 1.00 10.18 386 ARG A C 1
ATOM 3014 O O . ARG A 1 387 ? 14.008 -6.104 126.054 1.00 9.57 386 ARG A O 1
ATOM 3022 N N . ALA A 1 388 ? 13.772 -5.080 124.060 1.00 8.36 387 ALA A N 1
ATOM 3023 C CA . ALA A 1 388 ? 13.771 -6.354 123.348 1.00 7.59 387 ALA A CA 1
ATOM 3024 C C . ALA A 1 388 ? 15.107 -7.073 123.493 1.00 7.74 387 ALA A C 1
ATOM 3025 O O . ALA A 1 388 ? 15.145 -8.296 123.693 1.00 8.04 387 ALA A O 1
ATOM 3027 N N . VAL A 1 389 ? 16.212 -6.331 123.407 1.00 7.81 388 VAL A N 1
ATOM 3028 C CA . VAL A 1 389 ? 17.535 -6.925 123.602 1.00 8.75 388 VAL A CA 1
ATOM 3029 C C . VAL A 1 389 ? 17.684 -7.467 125.023 1.00 11.08 388 VAL A C 1
ATOM 3030 O O . VAL A 1 389 ? 18.241 -8.555 125.229 1.00 10.68 388 VAL A O 1
ATOM 3034 N N . GLU A 1 390 ? 17.174 -6.738 126.021 1.00 9.97 389 GLU A N 1
ATOM 3035 C CA . GLU A 1 390 ? 17.288 -7.212 127.401 1.00 11.21 389 GLU A CA 1
ATOM 3036 C C . GLU A 1 390 ? 16.526 -8.511 127.600 1.00 13.57 389 GLU A C 1
ATOM 3037 O O . GLU A 1 390 ? 16.886 -9.322 128.466 1.00 12.68 389 GLU A O 1
ATOM 3043 N N . GLN A 1 391 ? 15.495 -8.745 126.792 1.00 10.64 390 GLN A N 1
ATOM 3044 C CA . GLN A 1 391 ? 14.726 -9.978 126.844 1.00 11.53 390 GLN A CA 1
ATOM 3045 C C . GLN A 1 391 ? 15.243 -11.035 125.879 1.00 11.69 390 GLN A C 1
ATOM 3046 O O . GLN A 1 391 ? 14.536 -12.011 125.609 1.00 12.75 390 GLN A O 1
ATOM 3052 N N . GLY A 1 392 ? 16.460 -10.862 125.363 1.00 10.25 391 GLY A N 1
ATOM 3053 C CA . GLY A 1 392 ? 17.152 -11.900 124.632 1.00 9.87 391 GLY A CA 1
ATOM 3054 C C . GLY A 1 392 ? 17.074 -11.824 123.122 1.00 10.48 391 GLY A C 1
ATOM 3055 O O . GLY A 1 392 ? 17.608 -12.714 122.455 1.00 11.59 391 GLY A O 1
ATOM 3056 N N . ALA A 1 393 ? 16.433 -10.804 122.558 1.00 9.88 392 ALA A N 1
ATOM 3057 C CA . ALA A 1 393 ? 16.283 -10.772 121.112 1.00 8.72 392 ALA A CA 1
ATOM 3058 C C . ALA A 1 393 ? 17.626 -10.488 120.442 1.00 9.10 392 ALA A C 1
ATOM 3059 O O . ALA A 1 393 ? 18.379 -9.616 120.897 1.00 9.11 392 ALA A O 1
ATOM 3061 N N . PRO A 1 394 ? 17.953 -11.202 119.340 1.00 7.79 393 PRO A N 1
ATOM 3062 C CA . PRO A 1 394 ? 19.221 -10.959 118.625 1.00 6.71 393 PRO A CA 1
ATOM 3063 C C . PRO A 1 394 ? 19.127 -9.771 117.672 1.00 6.14 393 PRO A C 1
ATOM 3064 O O . PRO A 1 394 ? 19.264 -9.897 116.450 1.00 7.33 393 PRO A O 1
ATOM 3068 N N . LEU A 1 395 ? 18.913 -8.593 118.248 1.00 6.52 394 LEU A N 1
ATOM 3069 C CA . LEU A 1 395 ? 18.807 -7.361 117.476 1.00 6.77 394 LEU A CA 1
ATOM 3070 C C . LEU A 1 395 ? 20.205 -6.840 117.174 1.00 7.80 394 LEU A C 1
ATOM 3071 O O . LEU A 1 395 ? 20.965 -6.508 118.090 1.00 9.57 394 LEU A O 1
ATOM 3076 N N . ALA A 1 396 ? 20.534 -6.762 115.888 1.00 6.28 395 ALA A N 1
ATOM 3077 C CA . ALA A 1 396 ? 21.872 -6.424 115.426 1.00 6.51 395 ALA A CA 1
ATOM 3078 C C . ALA A 1 396 ? 22.036 -4.966 115.022 1.00 6.62 395 ALA A C 1
ATOM 3079 O O . ALA A 1 396 ? 23.179 -4.510 114.867 1.00 8.00 395 ALA A O 1
ATOM 3081 N N . GLY A 1 397 ? 20.954 -4.221 114.822 1.00 5.81 396 GLY A N 1
ATOM 3082 C CA . GLY A 1 397 ? 21.122 -2.828 114.450 1.00 7.06 396 GLY A CA 1
ATOM 3083 C C . GLY A 1 397 ? 19.791 -2.145 114.246 1.00 6.33 396 GLY A C 1
ATOM 3084 O O . GLY A 1 397 ? 18.726 -2.778 114.273 1.00 6.69 396 GLY A O 1
ATOM 3085 N N . TYR A 1 398 ? 19.879 -0.831 114.014 1.00 5.23 397 TYR A N 1
ATOM 3086 C CA . TYR A 1 398 ? 18.721 0.045 113.881 1.00 5.34 397 TYR A CA 1
ATOM 3087 C C . TYR A 1 398 ? 19.012 1.079 112.808 1.00 5.68 397 TYR A C 1
ATOM 3088 O O . TYR A 1 398 ? 20.030 1.783 112.876 1.00 6.75 397 TYR A O 1
ATOM 3097 N N . PHE A 1 399 ? 18.099 1.190 111.844 1.00 4.85 398 PHE A N 1
ATOM 3098 C CA . PHE A 1 399 ? 18.202 2.142 110.743 1.00 5.48 398 PHE A CA 1
ATOM 3099 C C . PHE A 1 399 ? 17.062 3.149 110.816 1.00 5.50 398 PHE A C 1
ATOM 3100 O O . PHE A 1 399 ? 15.891 2.783 110.661 1.00 6.12 398 PHE A O 1
ATOM 3108 N N . ALA A 1 400 ? 17.406 4.419 111.006 1.00 4.78 399 ALA A N 1
ATOM 3109 C CA . ALA A 1 400 ? 16.415 5.490 111.060 1.00 4.79 399 ALA A CA 1
ATOM 3110 C C . ALA A 1 400 ? 15.916 5.816 109.658 1.00 5.46 399 ALA A C 1
ATOM 3111 O O . ALA A 1 400 ? 16.710 6.151 108.772 1.00 5.65 399 ALA A O 1
ATOM 3113 N N . TRP A 1 401 ? 14.605 5.723 109.450 1.00 4.70 400 TRP A N 1
ATOM 3114 C CA . TRP A 1 401 ? 14.015 6.255 108.228 1.00 4.03 400 TRP A CA 1
ATOM 3115 C C . TRP A 1 401 ? 13.595 7.686 108.546 1.00 3.63 400 TRP A C 1
ATOM 3116 O O . TRP A 1 401 ? 12.704 7.858 109.366 1.00 5.82 400 TRP A O 1
ATOM 3127 N N . SER A 1 402 ? 14.185 8.713 107.925 1.00 4.24 401 SER A N 1
ATOM 3128 C CA . SER A 1 402 ? 15.126 8.619 106.822 1.00 4.67 401 SER A CA 1
ATOM 3129 C C . SER A 1 402 ? 16.287 9.596 107.041 1.00 4.89 401 SER A C 1
ATOM 3130 O O . SER A 1 402 ? 16.186 10.514 107.857 1.00 6.28 401 SER A O 1
ATOM 3133 N N . LEU A 1 403 ? 17.377 9.394 106.297 1.00 5.60 402 LEU A N 1
ATOM 3134 C CA . LEU A 1 403 ? 18.505 10.321 106.343 1.00 6.19 402 LEU A CA 1
ATOM 3135 C C . LEU A 1 403 ? 18.040 11.756 106.160 1.00 6.47 402 LEU A C 1
ATOM 3136 O O . LEU A 1 403 ? 18.445 12.658 106.905 1.00 7.00 402 LEU A O 1
ATOM 3141 N N . MET A 1 404 ? 17.174 11.983 105.176 1.00 4.72 403 MET A N 1
ATOM 3142 C CA A MET A 1 404 ? 16.665 13.320 104.918 0.40 5.51 403 MET A CA 1
ATOM 3143 C CA B MET A 1 404 ? 16.684 13.318 104.870 0.60 5.50 403 MET A CA 1
ATOM 3144 C C . MET A 1 404 ? 15.267 13.205 104.329 1.00 6.78 403 MET A C 1
ATOM 3145 O O . MET A 1 404 ? 14.833 12.128 103.905 1.00 5.61 403 MET A O 1
ATOM 3154 N N . ASP A 1 405 ? 14.556 14.334 104.335 1.00 5.68 404 ASP A N 1
ATOM 3155 C CA . ASP A 1 405 ? 13.216 14.391 103.754 1.00 5.05 404 ASP A CA 1
ATOM 3156 C C . ASP A 1 405 ? 13.247 13.918 102.305 1.00 5.41 404 ASP A C 1
ATOM 3157 O O . ASP A 1 405 ? 14.221 14.145 101.588 1.00 5.65 404 ASP A O 1
ATOM 3162 N N . ASN A 1 406 ? 12.180 13.255 101.859 1.00 5.35 405 ASN A N 1
ATOM 3163 C CA . ASN A 1 406 ? 12.211 12.741 100.487 1.00 4.97 405 ASN A CA 1
ATOM 3164 C C . ASN A 1 406 ? 10.783 12.497 99.988 1.00 4.92 405 ASN A C 1
ATOM 3165 O O . ASN A 1 406 ? 9.793 12.880 100.625 1.00 5.05 405 ASN A O 1
ATOM 3170 N N . PHE A 1 407 ? 10.678 11.898 98.809 1.00 4.02 406 PHE A N 1
ATOM 3171 C CA . PHE A 1 407 ? 9.387 11.677 98.159 1.00 3.67 406 PHE A CA 1
ATOM 3172 C C . PHE A 1 407 ? 8.680 10.503 98.825 1.00 5.66 406 PHE A C 1
ATOM 3173 O O . PHE A 1 407 ? 9.088 9.349 98.643 1.00 5.92 406 PHE A O 1
ATOM 3181 N N . GLU A 1 408 ? 7.623 10.780 99.597 1.00 4.34 407 GLU A N 1
ATOM 3182 C CA . GLU A 1 408 ? 6.915 9.705 100.301 1.00 4.28 407 GLU A CA 1
ATOM 3183 C C . GLU A 1 408 ? 5.742 9.179 99.462 1.00 4.53 407 GLU A C 1
ATOM 3184 O O . GLU A 1 408 ? 4.567 9.222 99.840 1.00 5.47 407 GLU A O 1
ATOM 3190 N N . TRP A 1 409 ? 6.092 8.671 98.286 1.00 4.79 408 TRP A N 1
ATOM 3191 C CA . TRP A 1 409 ? 5.206 7.822 97.476 1.00 3.78 408 TRP A CA 1
ATOM 3192 C C . TRP A 1 409 ? 3.907 8.578 97.194 1.00 5.53 408 TRP A C 1
ATOM 3193 O O . TRP A 1 409 ? 3.961 9.736 96.747 1.00 5.19 408 TRP A O 1
ATOM 3204 N N . ALA A 1 410 ? 2.733 7.974 97.399 1.00 5.40 409 ALA A N 1
ATOM 3205 C CA . ALA A 1 410 ? 1.492 8.632 97.012 1.00 5.07 409 ALA A CA 1
ATOM 3206 C C . ALA A 1 410 ? 1.173 9.842 97.877 1.00 6.55 409 ALA A C 1
ATOM 3207 O O . ALA A 1 410 ? 0.305 10.640 97.498 1.00 7.07 409 ALA A O 1
ATOM 3209 N N . TYR A 1 411 ? 1.853 10.009 99.010 1.00 4.91 410 TYR A N 1
ATOM 3210 C CA . TYR A 1 411 ? 1.721 11.234 99.783 1.00 6.21 410 TYR A CA 1
ATOM 3211 C C . TYR A 1 411 ? 2.525 12.382 99.198 1.00 6.92 410 TYR A C 1
ATOM 3212 O O . TYR A 1 411 ? 2.369 13.519 99.657 1.00 6.91 410 TYR A O 1
ATOM 3221 N N . GLY A 1 412 ? 3.419 12.109 98.249 1.00 4.58 411 GLY A N 1
ATOM 3222 C CA . GLY A 1 412 ? 4.284 13.180 97.765 1.00 6.72 411 GLY A CA 1
ATOM 3223 C C . GLY A 1 412 ? 5.274 13.637 98.831 1.00 5.50 411 GLY A C 1
ATOM 3224 O O . GLY A 1 412 ? 5.674 12.875 99.720 1.00 5.80 411 GLY A O 1
ATOM 3225 N N . TYR A 1 413 ? 5.675 14.912 98.744 1.00 7.36 412 TYR A N 1
ATOM 3226 C CA . TYR A 1 413 ? 6.693 15.446 99.645 1.00 7.63 412 TYR A CA 1
ATOM 3227 C C . TYR A 1 413 ? 6.143 15.961 100.966 1.00 6.28 412 TYR A C 1
ATOM 3228 O O . TYR A 1 413 ? 6.944 16.278 101.854 1.00 7.93 412 TYR A O 1
ATOM 3237 N N . ALA A 1 414 ? 4.820 16.043 101.136 1.00 6.92 413 ALA A N 1
ATOM 3238 C CA . ALA A 1 414 ? 4.286 16.615 102.372 1.00 6.93 413 ALA A CA 1
ATOM 3239 C C . ALA A 1 414 ? 4.801 15.927 103.638 1.00 7.90 413 ALA A C 1
ATOM 3240 O O . ALA A 1 414 ? 5.149 16.646 104.596 1.00 10.02 413 ALA A O 1
ATOM 3242 N N . PRO A 1 415 ? 4.886 14.600 103.730 1.00 6.45 414 PRO A N 1
ATOM 3243 C CA . PRO A 1 415 ? 5.398 13.988 104.967 1.00 6.16 414 PRO A CA 1
ATOM 3244 C C . PRO A 1 415 ? 6.917 13.952 104.963 1.00 6.00 414 PRO A C 1
ATOM 3245 O O . PRO A 1 415 ? 7.533 13.194 104.207 1.00 8.98 414 PRO A O 1
ATOM 3249 N N . ARG A 1 416 ? 7.525 14.789 105.800 1.00 6.96 415 ARG A N 1
ATOM 3250 C CA . ARG A 1 416 ? 8.978 14.858 105.930 1.00 6.28 415 ARG A CA 1
ATOM 3251 C C . ARG A 1 416 ? 9.417 13.884 107.019 1.00 7.08 415 ARG A C 1
ATOM 3252 O O . ARG A 1 416 ? 9.092 14.066 108.197 1.00 7.51 415 ARG A O 1
ATOM 3260 N N . PHE A 1 417 ? 10.140 12.834 106.629 1.00 6.12 416 PHE A N 1
ATOM 3261 C CA . PHE A 1 417 ? 10.641 11.847 107.577 1.00 5.31 416 PHE A CA 1
ATOM 3262 C C . PHE A 1 417 ? 12.096 12.076 107.964 1.00 6.07 416 PHE A C 1
ATOM 3263 O O . PHE A 1 417 ? 12.655 11.274 108.718 1.00 6.36 416 PHE A O 1
ATOM 3271 N N . GLY A 1 418 ? 12.734 13.116 107.435 1.00 4.38 417 GLY A N 1
ATOM 3272 C CA . GLY A 1 418 ? 14.175 13.200 107.523 1.00 5.79 417 GLY A CA 1
ATOM 3273 C C . GLY A 1 418 ? 14.676 13.562 108.906 1.00 5.81 417 GLY A C 1
ATOM 3274 O O . GLY A 1 418 ? 14.052 14.315 109.662 1.00 6.04 417 GLY A O 1
ATOM 3275 N N . LEU A 1 419 ? 15.838 12.998 109.230 1.00 4.69 418 LEU A N 1
ATOM 3276 C CA . LEU A 1 419 ? 16.673 13.551 110.287 1.00 7.02 418 LEU A CA 1
ATOM 3277 C C . LEU A 1 419 ? 17.303 14.861 109.853 1.00 6.87 418 LEU A C 1
ATOM 3278 O O . LEU A 1 419 ? 17.725 15.646 110.718 1.00 7.49 418 LEU A O 1
ATOM 3283 N N . ALA A 1 420 ? 17.372 15.103 108.540 1.00 6.53 419 ALA A N 1
ATOM 3284 C CA . ALA A 1 420 ? 17.817 16.358 107.950 1.00 6.00 419 ALA A CA 1
ATOM 3285 C C . ALA A 1 420 ? 16.715 16.926 107.067 1.00 6.28 419 ALA A C 1
ATOM 3286 O O . ALA A 1 420 ? 16.051 16.189 106.328 1.00 5.62 419 ALA A O 1
ATOM 3288 N N . TYR A 1 421 ? 16.527 18.242 107.157 1.00 6.82 420 TYR A N 1
ATOM 3289 C CA . TYR A 1 421 ? 15.563 18.961 106.343 1.00 6.81 420 TYR A CA 1
ATOM 3290 C C . TYR A 1 421 ? 16.126 19.207 104.952 1.00 7.57 420 TYR A C 1
ATOM 3291 O O . TYR A 1 421 ? 17.308 19.533 104.800 1.00 8.56 420 TYR A O 1
ATOM 3300 N N . VAL A 1 422 ? 15.277 19.074 103.932 1.00 6.59 421 VAL A N 1
ATOM 3301 C CA . VAL A 1 422 ? 15.671 19.367 102.554 1.00 6.98 421 VAL A CA 1
ATOM 3302 C C . VAL A 1 422 ? 14.868 20.556 102.038 1.00 7.23 421 VAL A C 1
ATOM 3303 O O . VAL A 1 422 ? 13.634 20.500 101.963 1.00 7.72 421 VAL A O 1
ATOM 3307 N N . ASP A 1 423 ? 15.571 21.622 101.654 1.00 7.24 422 ASP A N 1
ATOM 3308 C CA . ASP A 1 423 ? 14.967 22.696 100.874 1.00 7.76 422 ASP A CA 1
ATOM 3309 C C . ASP A 1 423 ? 14.935 22.231 99.424 1.00 6.87 422 ASP A C 1
ATOM 3310 O O . ASP A 1 423 ? 15.947 22.262 98.725 1.00 7.70 422 ASP A O 1
ATOM 3315 N N . TYR A 1 424 ? 13.779 21.769 98.960 1.00 8.15 423 TYR A N 1
ATOM 3316 C CA . TYR A 1 424 ? 13.752 21.127 97.646 1.00 7.20 423 TYR A CA 1
ATOM 3317 C C . TYR A 1 424 ? 14.199 22.031 96.500 1.00 7.81 423 TYR A C 1
ATOM 3318 O O . TYR A 1 424 ? 14.914 21.529 95.617 1.00 9.42 423 TYR A O 1
ATOM 3327 N N . PRO A 1 425 ? 13.878 23.333 96.459 1.00 10.09 424 PRO A N 1
ATOM 3328 C CA . PRO A 1 425 ? 14.348 24.144 95.323 1.00 9.19 424 PRO A CA 1
ATOM 3329 C C . PRO A 1 425 ? 15.859 24.201 95.183 1.00 11.90 424 PRO A C 1
ATOM 3330 O O . PRO A 1 425 ? 16.357 24.288 94.054 1.00 13.69 424 PRO A O 1
ATOM 3334 N N . THR A 1 426 ? 16.610 24.140 96.285 1.00 12.54 425 THR A N 1
ATOM 3335 C CA . THR A 1 426 ? 18.066 24.244 96.228 1.00 10.02 425 THR A CA 1
ATOM 3336 C C . THR A 1 426 ? 18.784 22.940 96.533 1.00 10.10 425 THR A C 1
ATOM 3337 O O . THR A 1 426 ? 19.998 22.853 96.304 1.00 10.70 425 THR A O 1
ATOM 3341 N N . GLY A 1 427 ? 18.081 21.935 97.057 1.00 9.61 426 GLY A N 1
ATOM 3342 C CA . GLY A 1 427 ? 18.734 20.741 97.543 1.00 8.63 426 GLY A CA 1
ATOM 3343 C C . GLY A 1 427 ? 19.490 20.912 98.843 1.00 10.09 426 GLY A C 1
ATOM 3344 O O . GLY A 1 427 ? 20.151 19.966 99.280 1.00 10.27 426 GLY A O 1
ATOM 3345 N N . THR A 1 428 ? 19.429 22.080 99.476 1.00 10.29 427 THR A N 1
ATOM 3346 C CA . THR A 1 428 ? 20.156 22.271 100.724 1.00 9.04 427 THR A CA 1
ATOM 3347 C C . THR A 1 428 ? 19.631 21.311 101.786 1.00 8.26 427 THR A C 1
ATOM 3348 O O . THR A 1 428 ? 18.425 21.252 102.046 1.00 9.04 427 THR A O 1
ATOM 3352 N N . ARG A 1 429 ? 20.539 20.561 102.404 1.00 7.19 428 ARG A N 1
ATOM 3353 C CA . ARG A 1 429 ? 20.207 19.656 103.498 1.00 7.54 428 ARG A CA 1
ATOM 3354 C C . ARG A 1 429 ? 20.782 20.214 104.790 1.00 8.75 428 ARG A C 1
ATOM 3355 O O . ARG A 1 429 ? 21.972 20.535 104.852 1.00 10.56 428 ARG A O 1
ATOM 3363 N N . VAL A 1 430 ? 19.947 20.297 105.825 1.00 7.68 429 VAL A N 1
ATOM 3364 C CA . VAL A 1 430 ? 20.354 20.840 107.118 1.00 7.71 429 VAL A CA 1
ATOM 3365 C C . VAL A 1 430 ? 19.850 19.907 108.208 1.00 7.15 429 VAL A C 1
ATOM 3366 O O . VAL A 1 430 ? 18.642 19.680 108.321 1.00 7.75 429 VAL A O 1
ATOM 3370 N N . MET A 1 431 ? 20.762 19.396 109.031 1.00 8.04 430 MET A N 1
ATOM 3371 C CA . MET A 1 431 ? 20.372 18.462 110.079 1.00 8.33 430 MET A CA 1
ATOM 3372 C C . MET A 1 431 ? 19.390 19.100 111.054 1.00 7.29 430 MET A C 1
ATOM 3373 O O . MET A 1 431 ? 19.594 20.227 111.524 1.00 9.37 430 MET A O 1
ATOM 3378 N N . LYS A 1 432 ? 18.315 18.371 111.347 1.00 7.08 431 LYS A N 1
ATOM 3379 C CA . LYS A 1 432 ? 17.331 18.773 112.340 1.00 8.81 431 LYS A CA 1
ATOM 3380 C C . LYS A 1 432 ? 17.817 18.412 113.744 1.00 8.45 431 LYS A C 1
ATOM 3381 O O . LYS A 1 432 ? 18.799 17.678 113.925 1.00 9.03 431 LYS A O 1
ATOM 3387 N N . THR A 1 433 ? 17.099 18.917 114.753 1.00 8.31 432 THR A N 1
ATOM 3388 C CA . THR A 1 433 ? 17.369 18.507 116.129 1.00 9.37 432 THR A CA 1
ATOM 3389 C C . THR A 1 433 ? 17.390 16.993 116.271 1.00 11.23 432 THR A C 1
ATOM 3390 O O . THR A 1 433 ? 18.249 16.445 116.971 1.00 10.12 432 THR A O 1
ATOM 3394 N N . SER A 1 434 ? 16.466 16.296 115.604 1.00 8.53 433 SER A N 1
ATOM 3395 C CA . SER A 1 434 ? 16.404 14.842 115.724 1.00 10.04 433 SER A CA 1
ATOM 3396 C C . SER A 1 434 ? 17.695 14.188 115.249 1.00 10.00 433 SER A C 1
ATOM 3397 O O . SER A 1 434 ? 18.214 13.277 115.900 1.00 8.20 433 SER A O 1
ATOM 3400 N N . GLY A 1 435 ? 18.213 14.620 114.098 1.00 6.72 434 GLY A N 1
ATOM 3401 C CA . GLY A 1 435 ? 19.465 14.058 113.611 1.00 7.27 434 GLY A CA 1
ATOM 3402 C C . GLY A 1 435 ? 20.638 14.355 114.529 1.00 7.38 434 GLY A C 1
ATOM 3403 O O . GLY A 1 435 ? 21.501 13.497 114.751 1.00 7.85 434 GLY A O 1
ATOM 3404 N N . LYS A 1 436 ? 20.695 15.573 115.069 1.00 9.72 435 LYS A N 1
ATOM 3405 C CA . LYS A 1 436 ? 21.776 15.906 115.993 1.00 8.08 435 LYS A CA 1
ATOM 3406 C C . LYS A 1 436 ? 21.676 15.083 117.277 1.00 8.50 435 LYS A C 1
ATOM 3407 O O . LYS A 1 436 ? 22.696 14.647 117.835 1.00 8.69 435 LYS A O 1
ATOM 3413 N N . ARG A 1 437 ? 20.454 14.832 117.739 1.00 8.43 436 ARG A N 1
ATOM 3414 C CA . ARG A 1 437 ? 20.255 13.978 118.901 1.00 9.43 436 ARG A CA 1
ATOM 3415 C C . ARG A 1 437 ? 20.667 12.546 118.594 1.00 8.40 436 ARG A C 1
ATOM 3416 O O . ARG A 1 437 ? 21.319 11.896 119.413 1.00 9.49 436 ARG A O 1
ATOM 3424 N N . TYR A 1 438 ? 20.314 12.040 117.409 1.00 8.05 437 TYR A N 1
ATOM 3425 C CA . TYR A 1 438 ? 20.740 10.697 117.037 1.00 6.46 437 TYR A CA 1
ATOM 3426 C C . TYR A 1 438 ? 22.259 10.592 117.035 1.00 8.11 437 TYR A C 1
ATOM 3427 O O . TYR A 1 438 ? 22.818 9.617 117.546 1.00 8.05 437 TYR A O 1
ATOM 3436 N N . ALA A 1 439 ? 22.943 11.595 116.475 1.00 8.09 438 ALA A N 1
ATOM 3437 C CA . ALA A 1 439 ? 24.403 11.584 116.489 1.00 7.63 438 ALA A CA 1
ATOM 3438 C C . ALA A 1 439 ? 24.942 11.561 117.918 1.00 9.92 438 ALA A C 1
ATOM 3439 O O . ALA A 1 439 ? 25.887 10.815 118.221 1.00 10.64 438 ALA A O 1
ATOM 3441 N N . ASP A 1 440 ? 24.330 12.348 118.814 1.00 9.66 439 ASP A N 1
ATOM 3442 C CA . ASP A 1 440 ? 24.750 12.353 120.216 1.00 12.97 439 ASP A CA 1
ATOM 3443 C C . ASP A 1 440 ? 24.531 10.991 120.866 1.00 13.74 439 ASP A C 1
ATOM 3444 O O . ASP A 1 440 ? 25.373 10.519 121.641 1.00 13.13 439 ASP A O 1
ATOM 3449 N N . LEU A 1 441 ? 23.401 10.341 120.562 1.00 9.99 440 LEU A N 1
ATOM 3450 C CA . LEU A 1 441 ? 23.109 9.039 121.148 1.00 9.35 440 LEU A CA 1
ATOM 3451 C C . LEU A 1 441 ? 24.085 7.981 120.658 1.00 11.57 440 LEU A C 1
ATOM 3452 O O . LEU A 1 441 ? 24.580 7.172 121.453 1.00 11.03 440 LEU A O 1
ATOM 3457 N N . ILE A 1 442 ? 24.384 7.974 119.358 1.00 8.61 441 ILE A N 1
ATOM 3458 C CA . ILE A 1 442 ? 25.369 7.038 118.821 1.00 9.48 441 ILE A CA 1
ATOM 3459 C C . ILE A 1 442 ? 26.719 7.243 119.496 1.00 12.25 441 ILE A C 1
ATOM 3460 O O . ILE A 1 442 ? 27.373 6.281 119.928 1.00 13.35 441 ILE A O 1
ATOM 3465 N N . ARG A 1 443 ? 27.150 8.503 119.602 1.00 12.03 442 ARG A N 1
ATOM 3466 C CA . ARG A 1 443 ? 28.442 8.794 120.216 1.00 14.48 442 ARG A CA 1
ATOM 3467 C C . ARG A 1 443 ? 28.473 8.329 121.665 1.00 17.69 442 ARG A C 1
ATOM 3468 O O . ARG A 1 443 ? 29.441 7.692 122.099 1.00 18.90 442 ARG A O 1
ATOM 3476 N N . GLY A 1 444 ? 27.409 8.607 122.419 1.00 13.92 443 GLY A N 1
ATOM 3477 C CA . GLY A 1 444 ? 27.354 8.166 123.801 1.00 17.40 443 GLY A CA 1
ATOM 3478 C C . GLY A 1 444 ? 27.360 6.658 123.949 1.00 17.59 443 GLY A C 1
ATOM 3479 O O . GLY A 1 444 ? 27.931 6.127 124.905 1.00 20.80 443 GLY A O 1
ATOM 3480 N N . HIS A 1 445 ? 26.724 5.944 123.017 1.00 15.02 444 HIS A N 1
ATOM 3481 C CA . HIS A 1 445 ? 26.788 4.488 123.057 1.00 14.04 444 HIS A CA 1
ATOM 3482 C C . HIS A 1 445 ? 28.207 3.994 122.801 1.00 19.34 444 HIS A C 1
ATOM 3483 O O . HIS A 1 445 ? 28.679 3.072 123.479 1.00 19.81 444 HIS A O 1
ATOM 3490 N N . ARG A 1 446 ? 28.916 4.604 121.847 1.00 18.66 445 ARG A N 1
ATOM 3491 C CA . ARG A 1 446 ? 30.276 4.152 121.572 1.00 22.14 445 ARG A CA 1
ATOM 3492 C C . ARG A 1 446 ? 31.275 4.582 122.634 1.00 28.67 445 ARG A C 1
ATOM 3493 O O . ARG A 1 446 ? 32.403 4.077 122.636 1.00 28.62 445 ARG A O 1
ATOM 3501 N N . GLU A 1 447 ? 30.895 5.484 123.530 1.00 26.70 446 GLU A N 1
ATOM 3502 C CA . GLU A 1 447 ? 31.775 5.918 124.608 1.00 32.19 446 GLU A CA 1
ATOM 3503 C C . GLU A 1 447 ? 31.580 5.079 125.871 1.00 34.59 446 GLU A C 1
ATOM 3504 O O . GLU A 1 447 ? 30.535 4.455 126.071 1.00 35.75 446 GLU A O 1
ATOM 3511 N N . VAL B 1 3 ? -4.243 17.551 37.028 1.00 37.98 2 VAL B N 1
ATOM 3512 C CA . VAL B 1 3 ? -4.944 16.272 37.063 1.00 29.26 2 VAL B CA 1
ATOM 3513 C C . VAL B 1 3 ? -6.401 16.444 36.625 1.00 26.12 2 VAL B C 1
ATOM 3514 O O . VAL B 1 3 ? -7.058 17.419 36.989 1.00 27.64 2 VAL B O 1
ATOM 3518 N N . GLU B 1 4 ? -6.898 15.487 35.840 1.00 21.11 3 GLU B N 1
ATOM 3519 C CA . GLU B 1 4 ? -8.287 15.462 35.397 1.00 22.05 3 GLU B CA 1
ATOM 3520 C C . GLU B 1 4 ? -9.075 14.451 36.226 1.00 17.67 3 GLU B C 1
ATOM 3521 O O . GLU B 1 4 ? -8.776 13.254 36.196 1.00 21.02 3 GLU B O 1
ATOM 3527 N N . LEU B 1 5 ? -10.094 14.926 36.941 1.00 16.61 4 LEU B N 1
ATOM 3528 C CA . LEU B 1 5 ? -10.861 14.094 37.861 1.00 16.21 4 LEU B CA 1
ATOM 3529 C C . LEU B 1 5 ? -12.227 13.681 37.320 1.00 19.09 4 LEU B C 1
ATOM 3530 O O . LEU B 1 5 ? -12.957 12.956 38.007 1.00 17.18 4 LEU B O 1
ATOM 3535 N N . SER B 1 6 ? -12.579 14.100 36.104 1.00 21.58 5 SER B N 1
ATOM 3536 C CA . SER B 1 6 ? -13.907 13.803 35.577 1.00 21.82 5 SER B CA 1
ATOM 3537 C C . SER B 1 6 ? -14.262 12.315 35.532 1.00 19.56 5 SER B C 1
ATOM 3538 O O . SER B 1 6 ? -15.458 12.006 35.677 1.00 21.75 5 SER B O 1
ATOM 3541 N N . PRO B 1 7 ? -13.332 11.365 35.359 1.00 17.44 6 PRO B N 1
ATOM 3542 C CA . PRO B 1 7 ? -13.737 9.949 35.397 1.00 21.01 6 PRO B CA 1
ATOM 3543 C C . PRO B 1 7 ? -14.264 9.481 36.749 1.00 23.27 6 PRO B C 1
ATOM 3544 O O . PRO B 1 7 ? -14.874 8.408 36.813 1.00 22.03 6 PRO B O 1
ATOM 3548 N N . LEU B 1 8 ? -14.054 10.232 37.827 1.00 20.87 7 LEU B N 1
ATOM 3549 C CA . LEU B 1 8 ? -14.550 9.815 39.130 1.00 19.98 7 LEU B CA 1
ATOM 3550 C C . LEU B 1 8 ? -16.035 10.134 39.259 1.00 16.86 7 LEU B C 1
ATOM 3551 O O . LEU B 1 8 ? -16.483 11.230 38.908 1.00 19.07 7 LEU B O 1
ATOM 3556 N N . ARG B 1 9 ? -16.796 9.172 39.773 1.00 18.72 8 ARG B N 1
ATOM 3557 C CA . ARG B 1 9 ? -18.220 9.377 40.003 1.00 18.08 8 ARG B CA 1
ATOM 3558 C C . ARG B 1 9 ? -18.469 10.559 40.931 1.00 19.35 8 ARG B C 1
ATOM 3559 O O . ARG B 1 9 ? -17.651 10.885 41.796 1.00 14.30 8 ARG B O 1
ATOM 3567 N N . GLN B 1 10 ? -19.637 11.183 40.769 1.00 17.57 9 GLN B N 1
ATOM 3568 C CA . GLN B 1 10 ? -19.975 12.332 41.595 1.00 19.70 9 GLN B CA 1
ATOM 3569 C C . GLN B 1 10 ? -20.149 11.969 43.065 1.00 17.61 9 GLN B C 1
ATOM 3570 O O . GLN B 1 10 ? -19.960 12.836 43.923 1.00 23.02 9 GLN B O 1
ATOM 3576 N N . ASP B 1 11 ? -20.475 10.716 43.388 1.00 17.98 10 ASP B N 1
ATOM 3577 C CA . ASP B 1 11 ? -20.599 10.324 44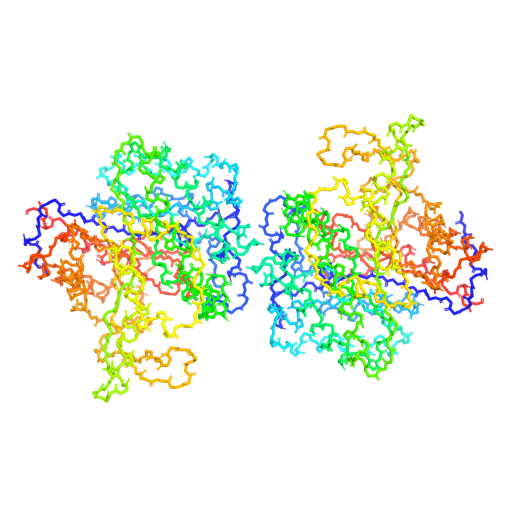.787 1.00 20.64 10 ASP B CA 1
ATOM 3578 C C . ASP B 1 11 ? -19.274 9.876 45.398 1.00 14.57 10 ASP B C 1
ATOM 3579 O O . ASP B 1 11 ? -19.274 9.337 46.510 1.00 18.18 10 ASP B O 1
ATOM 3584 N N . PHE B 1 12 ? -18.161 10.094 44.697 1.00 12.73 11 PHE B N 1
ATOM 3585 C CA . PHE B 1 12 ? -16.832 9.927 45.280 1.00 9.54 11 PHE B CA 1
ATOM 3586 C C . PHE B 1 12 ? -16.732 10.736 46.565 1.00 12.38 11 PHE B C 1
ATOM 3587 O O . PHE B 1 12 ? -17.286 11.833 46.663 1.00 14.80 11 PHE B O 1
ATOM 3595 N N . VAL B 1 13 ? -16.047 10.186 47.568 1.00 8.43 12 VAL B N 1
ATOM 3596 C CA . VAL B 1 13 ? -15.926 10.835 48.872 1.00 7.99 12 VAL B CA 1
ATOM 3597 C C . VAL B 1 13 ? -14.568 11.526 48.945 1.00 9.35 12 VAL B C 1
ATOM 3598 O O . VAL B 1 13 ? -13.518 10.876 48.907 1.00 10.09 12 VAL B O 1
ATOM 3602 N N . TRP B 1 14 ? -14.579 12.852 49.017 1.00 7.04 13 TRP B N 1
ATOM 3603 C CA . TRP B 1 14 ? -13.362 13.628 49.208 1.00 6.19 13 TRP B CA 1
ATOM 3604 C C . TRP B 1 14 ? -13.167 13.877 50.695 1.00 7.85 13 TRP B C 1
ATOM 3605 O O . TRP B 1 14 ? -14.038 14.466 51.343 1.00 8.14 13 TRP B O 1
ATOM 3616 N N . GLY B 1 15 ? -12.024 13.451 51.240 1.00 6.32 14 GLY B N 1
ATOM 3617 C CA . GLY B 1 15 ? -11.814 13.544 52.672 1.00 6.63 14 GLY B CA 1
ATOM 3618 C C . GLY B 1 15 ? -10.414 13.994 53.049 1.00 5.69 14 GLY B C 1
ATOM 3619 O O . GLY B 1 15 ? -9.550 14.223 52.201 1.00 6.30 14 GLY B O 1
ATOM 3620 N N . THR B 1 16 ? -10.213 14.113 54.361 1.00 4.91 15 THR B N 1
ATOM 3621 C CA . THR B 1 16 ? -8.897 14.330 54.940 1.00 5.42 15 THR B CA 1
ATOM 3622 C C . THR B 1 16 ? -8.922 13.671 56.317 1.00 6.16 15 THR B C 1
ATOM 3623 O O . THR B 1 16 ? -9.995 13.336 56.835 1.00 6.82 15 THR B O 1
ATOM 3627 N N . ALA B 1 17 ? -7.734 13.433 56.884 1.00 5.09 16 ALA B N 1
ATOM 3628 C CA . ALA B 1 17 ? -7.610 12.549 58.041 1.00 5.27 16 ALA B CA 1
ATOM 3629 C C . ALA B 1 17 ? -6.648 13.098 59.094 1.00 5.47 16 ALA B C 1
ATOM 3630 O O . ALA B 1 17 ? -5.687 13.812 58.781 1.00 5.24 16 ALA B O 1
ATOM 3632 N N . THR B 1 18 ? -6.934 12.740 60.353 1.00 5.44 17 THR B N 1
ATOM 3633 C CA . THR B 1 18 ? -6.076 12.949 61.519 1.00 4.64 17 THR B CA 1
ATOM 3634 C C . THR B 1 18 ? -6.200 11.729 62.424 1.00 5.66 17 THR B C 1
ATOM 3635 O O . THR B 1 18 ? -6.935 10.788 62.127 1.00 5.12 17 THR B O 1
ATOM 3639 N N . SER B 1 19 ? -5.478 11.748 63.547 1.00 4.81 18 SER B N 1
ATOM 3640 C CA . SER B 1 19 ? -5.708 10.783 64.619 1.00 4.37 18 SER B CA 1
ATOM 3641 C C . SER B 1 19 ? -5.584 11.503 65.952 1.00 4.09 18 SER B C 1
ATOM 3642 O O . SER B 1 19 ? -4.975 12.575 66.053 1.00 4.45 18 SER B O 1
ATOM 3645 N N . ALA B 1 20 ? -6.155 10.876 66.987 1.00 4.32 19 ALA B N 1
ATOM 3646 C CA . ALA B 1 20 ? -6.353 11.558 68.267 1.00 5.10 19 ALA B CA 1
ATOM 3647 C C . ALA B 1 20 ? -5.033 11.922 68.946 1.00 4.76 19 ALA B C 1
ATOM 3648 O O . ALA B 1 20 ? -4.837 13.081 69.345 1.00 4.99 19 ALA B O 1
ATOM 3650 N N . TYR B 1 21 ? -4.125 10.951 69.137 1.00 4.37 20 TYR B N 1
ATOM 3651 C CA . TYR B 1 21 ? -2.900 11.295 69.854 1.00 5.18 20 TYR B CA 1
ATOM 3652 C C . TYR B 1 21 ? -2.062 12.290 69.063 1.00 4.14 20 TYR B C 1
ATOM 3653 O O . TYR B 1 21 ? -1.325 13.092 69.647 1.00 4.92 20 TYR B O 1
ATOM 3662 N N . GLN B 1 22 ? -2.181 12.282 67.738 1.00 4.38 21 GLN B N 1
ATOM 3663 C CA . GLN B 1 22 ? -1.363 13.177 66.939 1.00 3.95 21 GLN B CA 1
ATOM 3664 C C . GLN B 1 22 ? -1.814 14.635 67.010 1.00 5.18 21 GLN B C 1
ATOM 3665 O O . GLN B 1 22 ? -0.987 15.521 66.763 1.00 4.43 21 GLN B O 1
ATOM 3671 N N . ILE B 1 23 ? -3.072 14.913 67.376 1.00 4.87 22 ILE B N 1
ATOM 3672 C CA . ILE B 1 23 ? -3.572 16.289 67.320 1.00 5.19 22 ILE B CA 1
ATOM 3673 C C . ILE B 1 23 ? -4.146 16.828 68.629 1.00 5.35 22 ILE B C 1
ATOM 3674 O O . ILE B 1 23 ? -4.173 18.048 68.816 1.00 5.45 22 ILE B O 1
ATOM 3679 N N . GLU B 1 24 ? -4.637 15.966 69.525 1.00 4.80 23 GLU B N 1
ATOM 3680 C CA . GLU B 1 24 ? -5.558 16.456 70.563 1.00 5.08 23 GLU B CA 1
ATOM 3681 C C . GLU B 1 24 ? -4.876 17.236 71.689 1.00 6.13 23 GLU B C 1
ATOM 3682 O O . GLU B 1 24 ? -5.452 18.205 72.201 1.00 5.29 23 GLU B O 1
ATOM 3688 N N . GLY B 1 25 ? -3.692 16.813 72.123 1.00 5.39 24 GLY B N 1
ATOM 3689 C CA . GLY B 1 25 ? -3.168 17.374 73.362 1.00 5.55 24 GLY B CA 1
ATOM 3690 C C . GLY B 1 25 ? -4.096 17.080 74.525 1.00 5.15 24 GLY B C 1
ATOM 3691 O O . GLY B 1 25 ? -4.812 16.073 74.554 1.00 5.83 24 GLY B O 1
ATOM 3692 N N .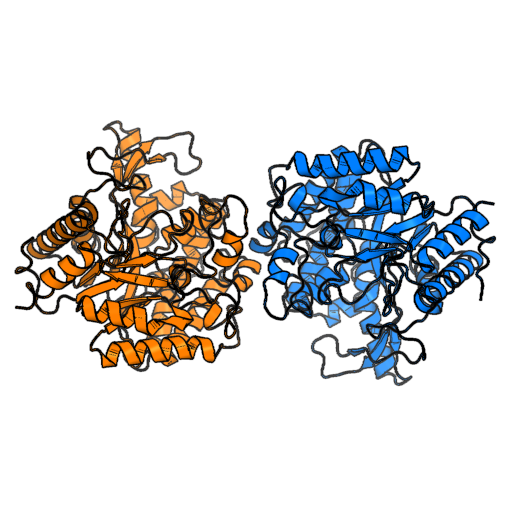 ALA B 1 26 ? -4.078 17.978 75.511 1.00 6.46 25 ALA B N 1
ATOM 3693 C CA . ALA B 1 26 ? -4.929 17.855 76.698 1.00 5.84 25 ALA B CA 1
ATOM 3694 C C . ALA B 1 26 ? -4.837 16.447 77.281 1.00 6.21 25 ALA B C 1
ATOM 3695 O O . ALA B 1 26 ? -5.844 15.809 77.603 1.00 7.33 25 ALA B O 1
ATOM 3697 N N . VAL B 1 27 ? -3.600 15.953 77.386 1.00 5.61 26 VAL B N 1
ATOM 3698 C CA . VAL B 1 27 ? -3.400 14.537 77.673 1.00 5.14 26 VAL B CA 1
ATOM 3699 C C . VAL B 1 27 ? -3.832 14.167 79.082 1.00 6.06 26 VAL B C 1
ATOM 3700 O O . VAL B 1 27 ? -4.157 13.002 79.319 1.00 6.00 26 VAL B O 1
ATOM 3704 N N . ALA B 1 28 ? -3.876 15.124 80.012 1.00 6.14 27 ALA B N 1
ATOM 3705 C CA . ALA B 1 28 ? -4.283 14.862 81.387 1.00 7.86 27 ALA B CA 1
ATOM 3706 C C . ALA B 1 28 ? -5.595 15.543 81.749 1.00 11.47 27 ALA B C 1
ATOM 3707 O O . ALA B 1 28 ? -5.951 15.588 82.935 1.00 11.28 27 ALA B O 1
ATOM 3709 N N . ASP B 1 29 ? -6.329 16.058 80.767 1.00 8.88 28 ASP B N 1
ATOM 3710 C CA . ASP B 1 29 ? -7.534 16.832 81.020 1.00 9.56 28 ASP B CA 1
ATOM 3711 C C . ASP B 1 29 ? -8.790 15.970 80.946 1.00 9.55 28 ASP B C 1
ATOM 3712 O O . ASP B 1 29 ? -8.864 14.991 80.192 1.00 8.55 28 ASP B O 1
ATOM 3717 N N . ASP B 1 30 ? -9.778 16.346 81.762 1.00 11.05 29 ASP B N 1
ATOM 3718 C CA . ASP B 1 30 ? -11.149 15.856 81.638 1.00 10.29 29 ASP B CA 1
ATOM 3719 C C . ASP B 1 30 ? -11.209 14.332 81.666 1.00 7.90 29 ASP B C 1
ATOM 3720 O O . ASP B 1 30 ? -11.924 13.708 80.877 1.00 9.36 29 ASP B O 1
ATOM 3725 N N . GLY B 1 31 ? -10.444 13.730 82.574 1.00 7.53 30 GLY B N 1
ATOM 3726 C CA . GLY B 1 31 ? -10.546 12.316 82.859 1.00 7.96 30 GLY B CA 1
ATOM 3727 C C . GLY B 1 31 ? -9.698 11.399 82.006 1.00 6.40 30 GLY B C 1
ATOM 3728 O O . GLY B 1 31 ? -9.714 10.186 82.236 1.00 7.84 30 GLY B O 1
ATOM 3729 N N . ARG B 1 32 ? -8.964 11.926 81.030 1.00 5.87 31 ARG B N 1
ATOM 3730 C CA . ARG B 1 32 ? -8.122 11.059 80.216 1.00 6.85 31 ARG B CA 1
ATOM 3731 C C . ARG B 1 32 ? -7.011 10.445 81.059 1.00 7.46 31 ARG B C 1
ATOM 3732 O O . ARG B 1 32 ? -6.452 11.102 81.939 1.00 7.61 31 ARG B O 1
ATOM 3740 N N . LEU B 1 33 ? -6.698 9.175 80.796 1.00 6.50 32 LEU B N 1
ATOM 3741 C CA . LEU B 1 33 ? -5.539 8.524 81.392 1.00 5.79 32 LEU B CA 1
ATOM 3742 C C . LEU B 1 33 ? -4.494 8.251 80.320 1.00 5.41 32 LEU B C 1
ATOM 3743 O O . LEU B 1 33 ? -4.799 8.260 79.125 1.00 5.84 32 LEU B O 1
ATOM 3748 N N . PRO B 1 34 ? -3.250 8.009 80.705 1.00 4.85 33 PRO B N 1
ATOM 3749 C CA . PRO B 1 34 ? -2.198 7.870 79.695 1.00 5.73 33 PRO B CA 1
ATOM 3750 C C . PRO B 1 34 ? -2.384 6.660 78.792 1.00 5.34 33 PRO B C 1
ATOM 3751 O O . PRO B 1 34 ? -2.884 5.608 79.199 1.00 6.81 33 PRO B O 1
ATOM 3755 N N . SER B 1 35 ? -1.983 6.844 77.535 1.00 4.57 34 SER B N 1
ATOM 3756 C CA . SER B 1 35 ? -1.831 5.770 76.561 1.00 4.33 34 SER B CA 1
ATOM 3757 C C . SER B 1 35 ? -0.383 5.297 76.520 1.00 4.29 34 SER B C 1
ATOM 3758 O O . SER B 1 35 ? 0.521 5.926 77.080 1.00 4.58 34 SER B O 1
ATOM 3761 N N . ILE B 1 36 ? -0.158 4.200 75.788 1.00 3.68 35 ILE B N 1
ATOM 3762 C CA . ILE B 1 36 ? 1.211 3.746 75.579 1.00 3.88 35 ILE B CA 1
ATOM 3763 C C . ILE B 1 36 ? 2.050 4.778 74.841 1.00 4.69 35 ILE B C 1
ATOM 3764 O O . ILE B 1 36 ? 3.276 4.771 74.990 1.00 4.66 35 ILE B O 1
ATOM 3769 N N . TRP B 1 37 ? 1.431 5.688 74.077 1.00 3.75 36 TRP B N 1
ATOM 3770 C CA . TRP B 1 37 ? 2.233 6.722 73.425 1.00 4.31 36 TRP B CA 1
ATOM 3771 C C . TRP B 1 37 ? 2.626 7.838 74.390 1.00 4.21 36 TRP B C 1
ATOM 3772 O O . TRP B 1 37 ? 3.731 8.380 74.266 1.00 5.65 36 TRP B O 1
ATOM 3783 N N . ASP B 1 38 ? 1.782 8.167 75.381 1.00 5.41 37 ASP B N 1
ATOM 3784 C CA . ASP B 1 38 ? 2.240 9.043 76.466 1.00 5.54 37 ASP B CA 1
ATOM 3785 C C . ASP B 1 38 ? 3.499 8.464 77.115 1.00 5.87 37 ASP B C 1
ATOM 3786 O O . ASP B 1 38 ? 4.499 9.164 77.322 1.00 6.39 37 ASP B O 1
ATOM 3791 N N . THR B 1 39 ? 3.455 7.172 77.441 1.00 4.67 38 THR B N 1
ATOM 3792 C CA . THR B 1 39 ? 4.582 6.509 78.079 1.00 6.11 38 THR B CA 1
ATOM 3793 C C . THR B 1 39 ? 5.811 6.504 77.176 1.00 5.91 38 THR B C 1
ATOM 3794 O O . THR B 1 39 ? 6.922 6.813 77.616 1.00 6.47 38 THR B O 1
ATOM 3798 N N . PHE B 1 40 ? 5.622 6.175 75.895 1.00 5.53 39 PHE B N 1
ATOM 3799 C CA . PHE B 1 40 ? 6.740 6.108 74.963 1.00 4.58 39 PHE B CA 1
ATOM 3800 C C . PHE B 1 40 ? 7.416 7.467 74.832 1.00 5.84 39 PHE B C 1
ATOM 3801 O O . PHE B 1 40 ? 8.646 7.548 74.729 1.00 5.65 39 PHE B O 1
ATOM 3809 N N . CYS B 1 41 ? 6.633 8.546 74.876 1.00 6.05 40 CYS B N 1
ATOM 3810 C CA . CYS B 1 41 ? 7.233 9.877 74.787 1.00 5.99 40 CYS B CA 1
ATOM 3811 C C . CYS B 1 41 ? 8.084 10.247 76.000 1.00 6.51 40 CYS B C 1
ATOM 3812 O O . CYS B 1 41 ? 8.858 11.208 75.909 1.00 8.77 40 CYS B O 1
ATOM 3815 N N . ARG B 1 42 ? 7.995 9.507 77.109 1.00 6.07 41 ARG B N 1
ATOM 3816 C CA . ARG B 1 42 ? 8.863 9.746 78.256 1.00 6.28 41 ARG B CA 1
ATOM 3817 C C . ARG B 1 42 ? 10.152 8.943 78.195 1.00 7.22 41 ARG B C 1
ATOM 3818 O O . ARG B 1 42 ? 10.997 9.089 79.085 1.00 9.27 41 ARG B O 1
ATOM 3826 N N . VAL B 1 43 ? 10.334 8.107 77.178 1.00 6.37 42 VAL B N 1
ATOM 3827 C CA . VAL B 1 43 ? 11.527 7.274 77.053 1.00 8.01 42 VAL B CA 1
ATOM 3828 C C . VAL B 1 43 ? 12.597 8.091 76.336 1.00 8.01 42 VAL B C 1
ATOM 3829 O O . VAL B 1 43 ? 12.385 8.473 75.179 1.00 8.18 42 VAL B O 1
ATOM 3833 N N . PRO B 1 44 ? 13.739 8.382 76.969 1.00 8.73 43 PRO B N 1
ATOM 3834 C CA . PRO B 1 44 ? 14.783 9.142 76.268 1.00 9.55 43 PRO B CA 1
ATOM 3835 C C . PRO B 1 44 ? 15.224 8.422 75.002 1.00 9.49 43 PRO B C 1
ATOM 3836 O O . PRO B 1 44 ? 15.495 7.220 75.013 1.00 11.37 43 PRO B O 1
ATOM 3840 N N . GLY B 1 45 ? 15.280 9.175 73.901 1.00 9.92 44 GLY B N 1
ATOM 3841 C CA . GLY B 1 45 ? 15.676 8.647 72.620 1.00 9.93 44 GLY B CA 1
ATOM 3842 C C . GLY B 1 45 ? 14.562 8.055 71.780 1.00 9.28 44 GLY B C 1
ATOM 3843 O O . GLY B 1 45 ? 14.776 7.813 70.585 1.00 13.27 44 GLY B O 1
ATOM 3844 N N . ALA B 1 46 ? 13.378 7.830 72.355 1.00 8.58 45 ALA B N 1
ATOM 3845 C CA . ALA B 1 46 ? 12.291 7.212 71.595 1.00 7.03 45 ALA B CA 1
ATOM 3846 C C . ALA B 1 46 ? 11.766 8.134 70.501 1.00 6.64 45 ALA B C 1
ATOM 3847 O O . ALA B 1 46 ? 11.426 7.666 69.410 1.00 7.92 45 ALA B O 1
ATOM 3849 N N . ILE B 1 47 ? 11.668 9.434 70.777 1.00 6.31 46 ILE B N 1
ATOM 3850 C CA . ILE B 1 47 ? 11.097 10.405 69.849 1.00 5.91 46 ILE B CA 1
ATOM 3851 C C . ILE B 1 47 ? 12.190 11.377 69.429 1.00 7.42 46 ILE B C 1
ATOM 3852 O O . ILE B 1 47 ? 12.895 11.925 70.284 1.00 8.06 46 ILE B O 1
ATOM 3857 N N . ASP B 1 48 ? 12.299 11.625 68.123 1.00 5.24 47 ASP B N 1
ATOM 3858 C CA . ASP B 1 48 ? 13.237 12.630 67.638 1.00 7.02 47 ASP B CA 1
ATOM 3859 C C . ASP B 1 48 ? 12.996 13.964 68.333 1.00 8.83 47 ASP B C 1
ATOM 3860 O O . ASP B 1 48 ? 11.852 14.389 68.527 1.00 7.94 47 ASP B O 1
ATOM 3865 N N . ASN B 1 49 ? 14.091 14.609 68.736 1.00 8.82 48 ASN B N 1
ATOM 3866 C CA . ASN B 1 49 ? 14.092 15.926 69.364 1.00 8.93 48 ASN B CA 1
ATOM 3867 C C . ASN B 1 49 ? 13.374 15.945 70.711 1.00 9.48 48 ASN B C 1
ATOM 3868 O O . ASN B 1 49 ? 13.131 17.024 71.263 1.00 10.83 48 ASN B O 1
ATOM 3873 N N . GLY B 1 50 ? 13.057 14.777 71.271 1.00 8.09 49 GLY B N 1
ATOM 3874 C CA . GLY B 1 50 ? 12.357 14.758 72.543 1.00 9.28 49 GLY B CA 1
ATOM 3875 C C . GLY B 1 50 ? 10.954 15.308 72.488 1.00 6.72 49 GLY B C 1
ATOM 3876 O O . GLY B 1 50 ? 10.431 15.765 73.511 1.00 7.62 49 GLY B O 1
ATOM 3877 N N . ASP B 1 51 ? 10.327 15.287 71.314 1.00 6.20 50 ASP B N 1
ATOM 3878 C CA . ASP B 1 51 ? 8.967 15.781 71.184 1.00 6.06 50 ASP B CA 1
ATOM 3879 C C . ASP B 1 51 ? 7.987 14.852 71.903 1.00 5.49 50 ASP B C 1
ATOM 3880 O O . ASP B 1 51 ? 8.249 13.661 72.100 1.00 6.22 50 ASP B O 1
ATOM 3885 N N . THR B 1 52 ? 6.835 15.410 72.293 1.00 7.30 51 THR B N 1
ATOM 3886 C CA . THR B 1 52 ? 5.758 14.619 72.890 1.00 7.08 51 THR B CA 1
ATOM 3887 C C . THR B 1 52 ? 4.428 15.072 72.319 1.00 5.83 51 THR B C 1
ATOM 3888 O O . THR B 1 52 ? 4.315 16.164 71.753 1.00 6.82 51 THR B O 1
ATOM 3892 N N . GLY B 1 53 ? 3.394 14.250 72.529 1.00 5.34 52 GLY B N 1
ATOM 3893 C CA . GLY B 1 53 ? 2.043 14.635 72.165 1.00 6.55 52 GLY B CA 1
ATOM 3894 C C . GLY B 1 53 ? 1.282 15.357 73.266 1.00 5.90 52 GLY B C 1
ATOM 3895 O O . GLY B 1 53 ? 0.051 15.433 73.215 1.00 7.06 52 GLY B O 1
ATOM 3896 N N . ASP B 1 54 ? 1.995 15.915 74.252 1.00 4.86 53 ASP B N 1
ATOM 3897 C CA . ASP B 1 54 ? 1.305 16.522 75.392 1.00 5.70 53 ASP B CA 1
ATOM 3898 C C . ASP B 1 54 ? 0.369 17.645 74.962 1.00 8.05 53 ASP B C 1
ATOM 3899 O O . ASP B 1 54 ? -0.734 17.780 75.510 1.00 8.21 53 ASP B O 1
ATOM 3904 N N . VAL B 1 55 ? 0.796 18.473 74.009 1.00 6.93 54 VAL B N 1
ATOM 3905 C CA . VAL B 1 55 ? 0.014 19.612 73.528 1.00 6.75 54 VAL B CA 1
ATOM 3906 C C . VAL B 1 55 ? -0.437 19.407 72.083 1.00 6.30 54 VAL B C 1
ATOM 3907 O O . VAL B 1 55 ? -1.608 19.608 71.756 1.00 6.47 54 VAL B O 1
ATOM 3911 N N . ALA B 1 56 ? 0.487 19.015 71.200 1.00 5.67 55 ALA B N 1
ATOM 3912 C CA . ALA B 1 56 ? 0.168 18.742 69.791 1.00 3.97 55 ALA B CA 1
ATOM 3913 C C . ALA B 1 56 ? -0.514 19.975 69.197 1.00 6.37 55 ALA B C 1
ATOM 3914 O O . ALA B 1 56 ? 0.023 21.087 69.319 1.00 7.42 55 ALA B O 1
ATOM 3916 N N . CYS B 1 57 ? -1.662 19.828 68.542 1.00 5.26 56 CYS B N 1
ATOM 3917 C CA . CYS B 1 57 ? -2.414 20.929 67.962 1.00 5.12 56 CYS B CA 1
ATOM 3918 C C . CYS B 1 57 ? -3.488 21.467 68.892 1.00 5.78 56 CYS B C 1
ATOM 3919 O O . CYS B 1 57 ? -4.243 22.360 68.491 1.00 5.97 56 CYS B O 1
ATOM 3922 N N . ASP B 1 58 ? -3.588 20.934 70.109 1.00 5.75 57 ASP B N 1
ATOM 3923 C CA . ASP B 1 58 ? -4.628 21.328 71.070 1.00 5.96 57 ASP B CA 1
ATOM 3924 C C . ASP B 1 58 ? -6.038 21.162 70.499 1.00 6.48 57 ASP B C 1
ATOM 3925 O O . ASP B 1 58 ? -6.935 21.951 70.791 1.00 7.88 57 ASP B O 1
ATOM 3930 N N . SER B 1 59 ? -6.251 20.119 69.690 1.00 4.96 58 SER B N 1
ATOM 3931 C CA . SER B 1 59 ? -7.559 19.937 69.064 1.00 5.82 58 SER B CA 1
ATOM 3932 C C . SER B 1 59 ? -8.644 19.520 70.045 1.00 7.33 58 SER B C 1
ATOM 3933 O O . SER B 1 59 ? -9.831 19.653 69.715 1.00 8.07 58 SER B O 1
ATOM 3936 N N . TYR B 1 60 ? -8.287 19.018 71.232 1.00 6.55 59 TYR B N 1
ATOM 3937 C CA . TYR B 1 60 ? -9.325 18.743 72.216 1.00 5.85 59 TYR B CA 1
ATOM 3938 C C . TYR B 1 60 ? -10.010 20.030 72.646 1.00 7.37 59 TYR B C 1
ATOM 3939 O O . TYR B 1 60 ? -11.244 20.113 72.667 1.00 9.49 59 TYR B O 1
ATOM 3948 N N . HIS B 1 61 ? -9.230 21.068 72.936 1.00 6.79 60 HIS B N 1
ATOM 3949 C CA . HIS B 1 61 ? -9.846 22.316 73.361 1.00 7.07 60 HIS B CA 1
ATOM 3950 C C . HIS B 1 61 ? -10.150 23.254 72.209 1.00 10.01 60 HIS B C 1
ATOM 3951 O O . HIS B 1 61 ? -10.933 24.190 72.396 1.00 12.28 60 HIS B O 1
ATOM 3958 N N . ARG B 1 62 ? -9.564 23.028 71.030 1.00 6.91 61 ARG B N 1
ATOM 3959 C CA . ARG B 1 62 ? -9.679 23.956 69.911 1.00 8.73 61 ARG B CA 1
ATOM 3960 C C . ARG B 1 62 ? -10.220 23.298 68.640 1.00 7.80 61 ARG B C 1
ATOM 3961 O O . ARG B 1 62 ? -9.948 23.757 67.526 1.00 7.93 61 ARG B O 1
ATOM 3969 N N . TRP B 1 63 ? -11.039 22.249 68.803 1.00 7.10 62 TRP B N 1
ATOM 3970 C CA . TRP B 1 63 ? -11.741 21.581 67.709 1.00 7.45 62 TRP B CA 1
ATOM 3971 C C . TRP B 1 63 ? -12.382 22.546 66.705 1.00 9.99 62 TRP B C 1
ATOM 3972 O O . TRP B 1 63 ? -12.302 22.289 65.494 1.00 9.45 62 TRP B O 1
ATOM 3983 N N . PRO B 1 64 ? -13.024 23.649 67.128 1.00 8.05 63 PRO B N 1
ATOM 3984 C CA . PRO B 1 64 ? -13.654 24.522 66.119 1.00 9.38 63 PRO B CA 1
ATOM 3985 C C . PRO B 1 64 ? -12.691 25.039 65.058 1.00 7.30 63 PRO B C 1
ATOM 3986 O O . PRO B 1 64 ? -13.125 25.292 63.924 1.00 9.85 63 PRO B O 1
ATOM 3990 N N . GLU B 1 65 ? -11.402 25.210 65.386 1.00 8.59 64 GLU B N 1
ATOM 3991 C CA . GLU B 1 65 ? -10.440 25.657 64.375 1.00 9.47 64 GLU B CA 1
ATOM 3992 C C . GLU B 1 65 ? -10.148 24.560 63.352 1.00 9.07 64 GLU B C 1
ATOM 3993 O O . GLU B 1 65 ? -9.899 24.856 62.171 1.00 11.00 64 GLU B O 1
ATOM 3999 N N . ASP B 1 66 ? -10.198 23.292 63.778 1.00 7.79 65 ASP B N 1
ATOM 4000 C CA . ASP B 1 66 ? -10.128 22.191 62.820 1.00 6.03 65 ASP B CA 1
ATOM 4001 C C . ASP B 1 66 ? -11.345 22.190 61.912 1.00 7.83 65 ASP B C 1
ATOM 4002 O O . ASP B 1 66 ? -11.218 22.012 60.692 1.00 6.57 65 ASP B O 1
ATOM 4007 N N . LEU B 1 67 ? -12.536 22.381 62.492 1.00 7.60 66 LEU B N 1
ATOM 4008 C CA . LEU B 1 67 ? -13.743 22.435 61.676 1.00 7.71 66 LEU B CA 1
ATOM 4009 C C . LEU B 1 67 ? -13.665 23.572 60.660 1.00 7.47 66 LEU B C 1
ATOM 4010 O O . LEU B 1 67 ? -14.061 23.402 59.497 1.00 7.88 66 LEU B O 1
ATOM 4015 N N . ALA B 1 68 ? -13.105 24.722 61.062 1.00 7.64 67 ALA B N 1
ATOM 4016 C CA . ALA B 1 68 ? -12.934 25.816 60.107 1.00 8.24 67 ALA B CA 1
ATOM 4017 C C . ALA B 1 68 ? -12.063 25.387 58.930 1.00 9.34 67 ALA B C 1
ATOM 4018 O O . ALA B 1 68 ? -12.367 25.717 57.773 1.00 10.19 67 ALA B O 1
ATOM 4020 N N . LEU B 1 69 ? -10.975 24.653 59.202 1.00 6.95 68 LEU B N 1
ATOM 4021 C CA . LEU B 1 69 ? -10.168 24.142 58.090 1.00 8.27 68 LEU B CA 1
ATOM 4022 C C . LEU B 1 69 ? -10.967 23.201 57.192 1.00 6.97 68 LEU B C 1
ATOM 4023 O O . LEU B 1 69 ? -10.843 23.244 55.959 1.00 7.88 68 LEU B O 1
ATOM 4028 N N . LEU B 1 70 ? -11.763 22.314 57.794 1.00 7.22 69 LEU B N 1
ATOM 4029 C CA . LEU B 1 70 ? -12.529 21.358 57.003 1.00 7.78 69 LEU B CA 1
ATOM 4030 C C . LEU B 1 70 ? -13.516 22.068 56.088 1.00 10.44 69 LEU B C 1
ATOM 4031 O O . LEU B 1 70 ? -13.716 21.658 54.937 1.00 9.42 69 LEU B O 1
ATOM 4036 N N . LYS B 1 71 ? -14.140 23.138 56.588 1.00 8.51 70 LYS B N 1
ATOM 4037 C CA . LYS B 1 71 ? -15.038 23.929 55.754 1.00 10.46 70 LYS B CA 1
ATOM 4038 C C . LYS B 1 71 ? -14.278 24.613 54.628 1.00 9.15 70 LYS B C 1
ATOM 4039 O O . LYS B 1 71 ? -14.776 24.688 53.496 1.00 11.20 70 LYS B O 1
ATOM 4045 N N . GLN B 1 72 ? -13.080 25.128 54.919 1.00 8.66 71 GLN B N 1
ATOM 4046 C CA . GLN B 1 72 ? -12.266 25.739 53.870 1.00 9.05 71 GLN B CA 1
ATOM 4047 C C . GLN B 1 72 ? -11.944 24.740 52.765 1.00 10.25 71 GLN B C 1
ATOM 4048 O O . GLN B 1 72 ? -11.916 25.097 51.578 1.00 11.38 71 GLN B O 1
ATOM 4054 N N . LEU B 1 73 ? -11.689 23.481 53.132 1.00 8.88 72 LEU B N 1
ATOM 4055 C CA . LEU B 1 73 ? -11.363 22.491 52.113 1.00 10.18 72 LEU B CA 1
ATOM 4056 C C . LEU B 1 73 ? -12.571 22.127 51.265 1.00 8.76 72 LEU B C 1
ATOM 4057 O O . LEU B 1 73 ? -12.414 21.780 50.090 1.00 11.78 72 LEU B O 1
ATOM 4062 N N . GLY B 1 74 ? -13.769 22.180 51.840 1.00 10.27 73 GLY B N 1
ATOM 4063 C CA . GLY B 1 74 ? -14.936 21.664 51.157 1.00 10.30 73 GLY B CA 1
ATOM 4064 C C . GLY B 1 74 ? -14.984 20.156 51.062 1.00 11.51 73 GLY B C 1
ATOM 4065 O O . GLY B 1 74 ? -15.672 19.622 50.188 1.00 11.30 73 GLY B O 1
ATOM 4066 N N . VAL B 1 75 ? -14.280 19.445 51.951 1.00 8.69 74 VAL B N 1
ATOM 4067 C CA . VAL B 1 75 ? -14.332 17.987 51.931 1.00 8.77 74 VAL B CA 1
ATOM 4068 C C . VAL B 1 75 ? -15.735 17.495 52.265 1.00 7.47 74 VAL B C 1
ATOM 4069 O O . VAL B 1 75 ? -16.512 18.154 52.977 1.00 10.15 74 VAL B O 1
ATOM 4073 N N . ASP B 1 76 ? -16.035 16.301 51.753 1.00 10.04 75 ASP B N 1
ATOM 4074 C CA A ASP B 1 76 ? -17.269 15.572 52.037 0.78 12.02 75 ASP B CA 1
ATOM 4075 C CA B ASP B 1 76 ? -17.274 15.609 52.045 0.22 12.00 75 ASP B CA 1
ATOM 4076 C C . ASP B 1 76 ? -17.193 14.775 53.324 1.00 10.63 75 ASP B C 1
ATOM 4077 O O . ASP B 1 76 ? -18.237 14.418 53.880 1.00 11.33 75 ASP B O 1
ATOM 4086 N N . ALA B 1 77 ? -15.987 14.459 53.795 1.00 8.39 76 ALA B N 1
ATOM 4087 C CA . ALA B 1 77 ? -15.826 13.570 54.939 1.00 8.12 76 ALA B CA 1
ATOM 4088 C C . ALA B 1 77 ? -14.568 13.933 55.711 1.00 8.29 76 ALA B C 1
ATOM 4089 O O . ALA B 1 77 ? -13.612 14.474 55.152 1.00 8.06 76 ALA B O 1
ATOM 4091 N N . TYR B 1 78 ? -14.580 13.604 57.006 1.00 7.21 77 TYR B N 1
ATOM 4092 C CA . TYR B 1 78 ? -13.438 13.796 57.890 1.00 6.87 77 TYR B CA 1
ATOM 4093 C C . TYR B 1 78 ? -13.155 12.480 58.593 1.00 6.38 77 TYR B C 1
ATOM 4094 O O . TYR B 1 78 ? -14.025 11.956 59.299 1.00 7.43 77 TYR B O 1
ATOM 4103 N N . ARG B 1 79 ? -11.948 11.950 58.402 1.00 6.33 78 ARG B N 1
ATOM 4104 C CA . ARG B 1 79 ? -11.500 10.755 59.110 1.00 6.41 78 ARG B CA 1
ATOM 4105 C C . ARG B 1 79 ? -10.714 11.192 60.341 1.00 5.99 78 ARG B C 1
ATOM 4106 O O . ARG B 1 79 ? -9.701 11.887 60.222 1.00 6.18 78 ARG B O 1
ATOM 4114 N N . PHE B 1 80 ? -11.200 10.809 61.516 1.00 6.36 79 PHE B N 1
ATOM 4115 C CA . PHE B 1 80 ? -10.541 11.144 62.774 1.00 6.52 79 PHE B CA 1
ATOM 4116 C C . PHE B 1 80 ? -10.632 9.926 63.675 1.00 6.65 79 PHE B C 1
ATOM 4117 O O . PHE B 1 80 ? -11.399 9.002 63.402 1.00 7.76 79 PHE B O 1
ATOM 4125 N N . SER B 1 81 ? -9.831 9.896 64.740 1.00 5.06 80 SER B N 1
ATOM 4126 C CA . SER B 1 81 ? -9.908 8.748 65.633 1.00 5.64 80 SER B CA 1
ATOM 4127 C C . SER B 1 81 ? -10.414 9.163 67.012 1.00 4.96 80 SER B C 1
ATOM 4128 O O . SER B 1 81 ? -10.305 10.323 67.429 1.00 6.38 80 SER B O 1
ATOM 4131 N N . ILE B 1 82 ? -10.993 8.176 67.700 1.00 5.50 81 ILE B N 1
ATOM 4132 C CA . ILE B 1 82 ? -11.414 8.282 69.093 1.00 6.21 81 ILE B CA 1
ATOM 4133 C C . ILE B 1 82 ? -10.272 7.793 69.970 1.00 5.21 81 ILE B C 1
ATOM 4134 O O . ILE B 1 82 ? -9.715 6.718 69.724 1.00 7.39 81 ILE B O 1
ATOM 4139 N N . ALA B 1 83 ? -9.953 8.549 71.018 1.00 6.08 82 ALA B N 1
ATOM 4140 C CA . ALA B 1 83 ? -8.935 8.124 71.975 1.00 5.86 82 ALA B CA 1
ATOM 4141 C C . ALA B 1 83 ? -9.554 7.178 72.997 1.00 5.63 82 ALA B C 1
ATOM 4142 O O . ALA B 1 83 ? -10.286 7.612 73.893 1.00 6.21 82 ALA B O 1
ATOM 4144 N N . TRP B 1 84 ? -9.252 5.886 72.866 1.00 5.49 83 TRP B N 1
ATOM 4145 C CA . TRP B 1 84 ? -9.664 4.903 73.867 1.00 6.21 83 TRP B CA 1
ATOM 4146 C C . TRP B 1 84 ? -9.387 5.364 75.297 1.00 5.68 83 TRP B C 1
ATOM 4147 O O . TRP B 1 84 ? -10.310 5.308 76.125 1.00 6.28 83 TRP B O 1
ATOM 4158 N N . PRO B 1 85 ? -8.203 5.882 75.652 1.00 6.10 84 PRO B N 1
ATOM 4159 C CA . PRO B 1 85 ? -7.992 6.284 77.058 1.00 8.60 84 PRO B CA 1
ATOM 4160 C C . PRO B 1 85 ? -8.699 7.573 77.461 1.00 7.20 84 PRO B C 1
ATOM 4161 O O . PRO B 1 85 ? -8.640 7.952 78.639 1.00 7.36 84 PRO B O 1
ATOM 4165 N N . ARG B 1 86 ? -9.363 8.259 76.531 1.00 6.00 85 ARG B N 1
ATOM 4166 C CA . ARG B 1 86 ? -10.270 9.346 76.873 1.00 7.99 85 ARG B CA 1
ATOM 4167 C C . ARG B 1 86 ? -11.689 8.849 77.134 1.00 9.21 85 ARG B C 1
ATOM 4168 O O . ARG B 1 86 ? -12.435 9.489 77.884 1.00 10.56 85 ARG B O 1
ATOM 4176 N N . VAL B 1 87 ? -12.071 7.714 76.557 1.00 6.99 86 VAL B N 1
ATOM 4177 C CA . VAL B 1 87 ? -13.445 7.210 76.634 1.00 6.35 86 VAL B CA 1
ATOM 4178 C C . VAL B 1 87 ? -13.597 6.137 77.707 1.00 8.16 86 VAL B C 1
ATOM 4179 O O . VAL B 1 87 ? -14.557 6.155 78.482 1.00 9.25 86 VAL B O 1
ATOM 4183 N N . ILE B 1 88 ? -12.676 5.180 77.748 1.00 7.84 87 ILE B N 1
ATOM 4184 C CA . ILE B 1 88 ? -12.620 4.186 78.818 1.00 7.63 87 ILE B CA 1
ATOM 4185 C C . ILE B 1 88 ? -11.198 4.245 79.369 1.00 6.58 87 ILE B C 1
ATOM 4186 O O . ILE B 1 88 ? -10.329 3.477 78.929 1.00 7.95 87 ILE B O 1
ATOM 4191 N N . PRO B 1 89 ? -10.922 5.165 80.301 1.00 6.93 88 PRO B N 1
ATOM 4192 C CA . PRO B 1 89 ? -9.520 5.531 80.593 1.00 8.01 88 PRO B CA 1
ATOM 4193 C C . PRO B 1 89 ? -8.628 4.391 81.061 1.00 8.23 88 PRO B C 1
ATOM 4194 O O . PRO B 1 89 ? -7.441 4.386 80.710 1.00 8.84 88 PRO B O 1
ATOM 4198 N N . THR B 1 90 ? -9.132 3.430 81.829 1.00 6.52 89 THR B N 1
ATOM 4199 C CA . THR B 1 90 ? -8.321 2.280 82.217 1.00 6.73 89 THR B CA 1
ATOM 4200 C C . THR B 1 90 ? -8.371 1.144 81.205 1.00 7.25 89 THR B C 1
ATOM 4201 O O . THR B 1 90 ? -7.703 0.123 81.410 1.00 8.96 89 THR B O 1
ATOM 4205 N N . GLY B 1 91 ? -9.156 1.276 80.141 1.00 6.64 90 GLY B N 1
ATOM 4206 C CA . GLY B 1 91 ? -9.360 0.183 79.221 1.00 6.78 90 GLY B CA 1
ATOM 4207 C C . GLY B 1 91 ? -10.401 -0.822 79.654 1.00 6.92 90 GLY B C 1
ATOM 4208 O O . GLY B 1 91 ? -10.667 -1.764 78.903 1.00 7.97 90 GLY B O 1
ATOM 4209 N N . SER B 1 92 ? -10.975 -0.670 80.847 1.00 8.15 91 SER B N 1
ATOM 4210 C CA . SER B 1 92 ? -12.045 -1.545 81.302 1.00 9.38 91 SER B CA 1
ATOM 4211 C C . SER B 1 92 ? -12.989 -0.741 82.180 1.00 9.86 91 SER B C 1
ATOM 4212 O O . SER B 1 92 ? -12.636 0.322 82.689 1.00 9.62 91 SER B O 1
ATOM 4215 N N . GLY B 1 93 ? -14.198 -1.269 82.354 1.00 14.06 92 GLY B N 1
ATOM 4216 C CA . GLY B 1 93 ? -15.130 -0.697 83.306 1.00 12.52 92 GLY B CA 1
ATOM 4217 C C . GLY B 1 93 ? -15.720 0.646 82.925 1.00 9.19 92 GLY B C 1
ATOM 4218 O O . GLY B 1 93 ? -16.382 0.776 81.888 1.00 13.04 92 GLY B O 1
ATOM 4219 N N . ALA B 1 94 ? -15.439 1.656 83.749 1.00 12.03 93 ALA B N 1
ATOM 4220 C CA . ALA B 1 94 ? -16.181 2.911 83.721 1.00 12.60 93 ALA B CA 1
ATOM 4221 C C . ALA B 1 94 ? -15.941 3.701 82.442 1.00 11.45 93 ALA B C 1
ATOM 4222 O O . ALA B 1 94 ? -14.815 3.801 81.952 1.00 11.66 93 ALA B O 1
ATOM 4224 N N . VAL B 1 95 ? -17.012 4.276 81.913 1.00 10.88 94 VAL B N 1
ATOM 4225 C CA . VAL B 1 95 ? -16.945 5.184 80.774 1.00 10.90 94 VAL B CA 1
ATOM 4226 C C . VAL B 1 95 ? -16.749 6.607 81.277 1.00 12.42 94 VAL B C 1
ATOM 4227 O O . VAL B 1 95 ? -17.402 7.044 82.236 1.00 14.34 94 VAL B O 1
ATOM 4231 N N . ASN B 1 96 ? -15.839 7.340 80.635 1.00 9.09 95 ASN B N 1
ATOM 4232 C CA . ASN B 1 96 ? -15.549 8.727 80.996 1.00 10.66 95 ASN B CA 1
ATOM 4233 C C . ASN B 1 96 ? -16.498 9.612 80.197 1.00 12.33 95 ASN B C 1
ATOM 4234 O O . ASN B 1 96 ? -16.277 9.868 79.011 1.00 11.91 95 ASN B O 1
ATOM 4239 N N . THR B 1 97 ? -17.564 10.084 80.856 1.00 12.76 96 THR B N 1
ATOM 4240 C CA . THR B 1 97 ? -18.636 10.794 80.161 1.00 14.56 96 THR B CA 1
ATOM 4241 C C . THR B 1 97 ? -18.112 12.003 79.390 1.00 11.70 96 THR B C 1
ATOM 4242 O O . THR B 1 97 ? -18.504 12.232 78.240 1.00 12.07 96 THR B O 1
ATOM 4246 N N . ALA B 1 98 ? -17.247 12.807 80.016 1.00 12.44 97 ALA B N 1
ATOM 4247 C CA . ALA B 1 98 ? -16.763 14.023 79.367 1.00 12.36 97 ALA B CA 1
ATOM 4248 C C . ALA B 1 98 ? -15.988 13.705 78.094 1.00 11.38 97 ALA B C 1
ATOM 4249 O O . ALA B 1 98 ? -16.118 14.408 77.078 1.00 12.78 97 ALA B O 1
ATOM 4251 N N . GLY B 1 99 ? -15.197 12.630 78.119 1.00 11.14 98 GLY B N 1
ATOM 4252 C CA . GLY B 1 99 ? -14.438 12.270 76.930 1.00 10.93 98 GLY B CA 1
ATOM 4253 C C . GLY B 1 99 ? -15.335 11.865 75.776 1.00 10.00 98 GLY B C 1
ATOM 4254 O O . GLY B 1 99 ? -15.168 12.333 74.647 1.00 11.39 98 GLY B O 1
ATOM 4255 N N . LEU B 1 100 ? -16.314 10.996 76.044 1.00 9.35 99 LEU B N 1
ATOM 4256 C CA . LEU B 1 100 ? -17.248 10.608 74.995 1.00 10.12 99 LEU B CA 1
ATOM 4257 C C . LEU B 1 100 ? -18.088 11.793 74.521 1.00 9.93 99 LEU B C 1
ATOM 4258 O O . LEU B 1 100 ? -18.399 11.898 73.329 1.00 12.94 99 LEU B O 1
ATOM 4263 N N . ASP B 1 101 ? -18.424 12.715 75.429 1.00 9.81 100 ASP B N 1
ATOM 4264 C CA . ASP B 1 101 ? -19.195 13.901 75.051 1.00 12.05 100 ASP B CA 1
ATOM 4265 C C . ASP B 1 101 ? -18.450 14.750 74.029 1.00 10.79 100 ASP B C 1
ATOM 4266 O O . ASP B 1 101 ? -19.071 15.336 73.129 1.00 12.34 100 ASP B O 1
ATOM 4271 N N . TYR B 1 102 ? -17.122 14.862 74.173 1.00 8.56 101 TYR B N 1
ATOM 4272 C CA . TYR B 1 102 ? -16.334 15.587 73.176 1.00 9.35 101 TYR B CA 1
ATOM 4273 C C . TYR B 1 102 ? -16.570 15.045 71.768 1.00 7.56 101 TYR B C 1
ATOM 4274 O O . TYR B 1 102 ? -16.831 15.807 70.825 1.00 8.38 101 TYR B O 1
ATOM 4283 N N . TYR B 1 103 ? -16.496 13.719 71.605 1.00 7.34 102 TYR B N 1
ATOM 4284 C CA . TYR B 1 103 ? -16.668 13.150 70.271 1.00 7.46 102 TYR B CA 1
ATOM 4285 C C . TYR B 1 103 ? -18.115 13.249 69.812 1.00 7.90 102 TYR B C 1
ATOM 4286 O O . TYR B 1 103 ? -18.372 13.426 68.618 1.00 10.20 102 TYR B O 1
ATOM 4295 N N . ASP B 1 104 ? -19.065 13.151 70.744 1.00 8.54 103 ASP B N 1
ATOM 4296 C CA . ASP B 1 104 ? -20.465 13.379 70.403 1.00 10.61 103 ASP B CA 1
ATOM 4297 C C . ASP B 1 104 ? -20.652 14.758 69.778 1.00 12.73 103 ASP B C 1
ATOM 4298 O O . ASP B 1 104 ? -21.334 14.910 68.747 1.00 11.57 103 ASP B O 1
ATOM 4303 N N . ARG B 1 105 ? -20.015 15.767 70.373 1.00 9.10 104 ARG B N 1
ATOM 4304 C CA . ARG B 1 105 ? -20.124 17.128 69.859 1.00 10.23 104 ARG B CA 1
ATOM 4305 C C . ARG B 1 105 ? -19.422 17.274 68.517 1.00 13.51 104 ARG B C 1
ATOM 4306 O O . ARG B 1 105 ? -19.926 17.962 67.620 1.00 12.31 104 ARG B O 1
ATOM 4314 N N . VAL B 1 106 ? -18.249 16.656 68.366 1.00 8.75 105 VAL B N 1
ATOM 4315 C CA . VAL B 1 106 ? -17.553 16.679 67.081 1.00 9.81 105 VAL B CA 1
ATOM 4316 C C . VAL B 1 106 ? -18.452 16.121 65.986 1.00 9.33 105 VAL B C 1
ATOM 4317 O O . VAL B 1 106 ? -18.576 16.701 64.898 1.00 8.37 105 VAL B O 1
ATOM 4321 N N . VAL B 1 107 ? -19.109 14.993 66.265 1.00 8.97 106 VAL B N 1
ATOM 4322 C CA . VAL B 1 107 ? -19.980 14.372 65.271 1.00 10.00 106 VAL B CA 1
ATOM 4323 C C . VAL B 1 107 ? -21.130 15.307 64.900 1.00 7.95 106 VAL B C 1
ATOM 4324 O O . VAL B 1 107 ? -21.417 15.516 63.711 1.00 11.08 106 VAL B O 1
ATOM 4328 N N . ASP B 1 108 ? -21.793 15.895 65.909 1.00 9.53 107 ASP B N 1
ATOM 4329 C CA . ASP B 1 108 ? -22.889 16.826 65.617 1.00 10.51 107 ASP B CA 1
ATOM 4330 C C . ASP B 1 108 ? -22.415 18.009 64.776 1.00 12.58 107 ASP B C 1
ATOM 4331 O O . ASP B 1 108 ? -23.100 18.426 63.830 1.00 12.07 107 ASP B O 1
ATOM 4336 N N . ASP B 1 109 ? -21.246 18.569 65.105 1.00 9.97 108 ASP B N 1
ATOM 4337 C CA . ASP B 1 109 ? -20.751 19.733 64.367 1.00 10.14 108 ASP B CA 1
ATOM 4338 C C . ASP B 1 109 ? -20.444 19.379 62.913 1.00 11.39 108 ASP B C 1
ATOM 4339 O O . ASP B 1 109 ? -20.769 20.140 61.981 1.00 11.97 108 ASP B O 1
ATOM 4344 N N . LEU B 1 110 ? -19.789 18.234 62.703 1.00 9.63 109 LEU B N 1
ATOM 4345 C CA . LEU B 1 110 ? -19.511 17.774 61.348 1.00 9.00 109 LEU B CA 1
ATOM 4346 C C . LEU B 1 110 ? -20.790 17.640 60.536 1.00 10.81 109 LEU B C 1
ATOM 4347 O O . LEU B 1 110 ? -20.874 18.138 59.405 1.00 11.64 109 LEU B O 1
ATOM 4352 N N . LEU B 1 111 ? -21.796 16.953 61.089 1.00 10.77 110 LEU B N 1
ATOM 4353 C CA . LEU B 1 111 ? -23.019 16.752 60.315 1.00 12.19 110 LEU B CA 1
ATOM 4354 C C . LEU B 1 111 ? -23.745 18.066 60.058 1.00 13.30 110 LEU B C 1
ATOM 4355 O O . LEU B 1 111 ? -24.321 18.245 58.976 1.00 14.81 110 LEU B O 1
ATOM 4360 N N . ALA B 1 112 ? -23.700 19.003 61.011 1.00 10.78 111 ALA B N 1
ATOM 4361 C CA . ALA B 1 112 ? -24.294 20.317 60.770 1.00 14.41 111 ALA B CA 1
ATOM 4362 C C . ALA B 1 112 ? -23.611 21.037 59.615 1.00 17.15 111 ALA B C 1
ATOM 4363 O O . ALA B 1 112 ? -24.245 21.862 58.942 1.00 18.36 111 ALA B O 1
ATOM 4365 N N . GLU B 1 113 ? -22.330 20.749 59.358 1.00 13.71 112 GLU B N 1
ATOM 4366 C CA . GLU B 1 113 ? -21.671 21.333 58.190 1.00 13.83 112 GLU B CA 1
ATOM 4367 C C . GLU B 1 113 ? -21.721 20.440 56.950 1.00 14.63 112 GLU B C 1
ATOM 4368 O O . GLU B 1 113 ? -21.042 20.736 55.960 1.00 16.62 112 GLU B O 1
ATOM 4374 N N . GLY B 1 114 ? -22.496 19.360 56.975 1.00 13.24 113 GLY B N 1
ATOM 4375 C CA . GLY B 1 114 ? -22.571 18.495 55.813 1.00 13.95 113 GLY B CA 1
ATOM 4376 C C . GLY B 1 114 ? -21.354 17.626 55.572 1.00 13.56 113 GLY B C 1
ATOM 4377 O O . GLY B 1 114 ? -21.108 17.223 54.434 1.00 14.64 113 GLY B O 1
ATOM 4378 N N . ILE B 1 115 ? -20.580 17.325 56.612 1.00 11.53 114 ILE B N 1
ATOM 4379 C CA . ILE B 1 115 ? -19.374 16.512 56.500 1.00 10.50 114 ILE B CA 1
ATOM 4380 C C . ILE B 1 115 ? -19.628 15.185 57.201 1.00 9.82 114 ILE B C 1
ATOM 4381 O O . ILE B 1 115 ? -20.088 15.163 58.351 1.00 11.92 114 ILE B O 1
ATOM 4386 N N . LYS B 1 116 ? -19.348 14.081 56.504 1.00 10.19 115 LYS B N 1
ATOM 4387 C CA . LYS B 1 116 ? -19.566 12.753 57.088 1.00 9.53 115 LYS B CA 1
ATOM 4388 C C . LYS B 1 116 ? -18.406 12.358 57.998 1.00 10.55 115 LYS B C 1
ATOM 4389 O O . LYS B 1 116 ? -17.247 12.408 57.576 1.00 10.28 115 LYS B O 1
ATOM 4395 N N . PRO B 1 117 ? -18.679 11.934 59.232 1.00 9.87 116 PRO B N 1
ATOM 4396 C CA . PRO B 1 117 ? -17.599 11.436 60.097 1.00 8.56 116 PRO B CA 1
ATOM 4397 C C . PRO B 1 117 ? -17.221 10.008 59.727 1.00 9.38 116 PRO B C 1
ATOM 4398 O O . PRO B 1 117 ? -18.082 9.131 59.603 1.00 11.95 116 PRO B O 1
ATOM 4402 N N . PHE B 1 118 ? -15.919 9.789 59.526 1.00 6.92 117 PHE B N 1
ATOM 4403 C CA . PHE B 1 118 ? -15.338 8.462 59.346 1.00 7.15 117 PHE B CA 1
ATOM 4404 C C . PHE B 1 118 ? -14.484 8.194 60.579 1.00 8.97 117 PHE B C 1
ATOM 4405 O O . PHE B 1 118 ? -13.385 8.746 60.707 1.00 9.26 117 PHE B O 1
ATOM 4413 N N . VAL B 1 119 ? -14.970 7.343 61.473 1.00 7.66 118 VAL B N 1
ATOM 4414 C CA . VAL B 1 119 ? -14.403 7.222 62.813 1.00 7.16 118 VAL B CA 1
ATOM 4415 C C . VAL B 1 119 ? -13.484 6.012 62.892 1.00 6.59 118 VAL B C 1
ATOM 4416 O O . VAL B 1 119 ? -13.917 4.878 62.663 1.00 7.99 118 VAL B O 1
ATOM 4420 N N . THR B 1 120 ? -12.224 6.258 63.254 1.00 5.89 119 THR B N 1
ATOM 4421 C CA . THR B 1 120 ? -11.259 5.211 63.577 1.00 5.92 119 THR B CA 1
ATOM 4422 C C . THR B 1 120 ? -11.324 4.930 65.076 1.00 6.41 119 THR B C 1
ATOM 4423 O O . THR B 1 120 ? -11.109 5.838 65.884 1.00 5.54 119 THR B O 1
ATOM 4427 N N . LEU B 1 121 ? -11.572 3.671 65.453 1.00 7.04 120 LEU B N 1
ATOM 4428 C CA . LEU B 1 121 ? -11.638 3.333 66.873 1.00 5.84 120 LEU B CA 1
ATOM 4429 C C . LEU B 1 121 ? -10.252 3.194 67.498 1.00 4.12 120 LEU B C 1
ATOM 4430 O O . LEU B 1 121 ? -10.013 3.704 68.596 1.00 5.89 120 LEU B O 1
ATOM 4435 N N . TYR B 1 122 ? -9.321 2.517 66.824 1.00 4.89 121 TYR B N 1
ATOM 4436 C CA . TYR B 1 122 ? -7.993 2.292 67.393 1.00 5.60 121 TYR B CA 1
ATOM 4437 C C . TYR B 1 122 ? -6.930 2.866 66.471 1.00 4.09 121 TYR B C 1
ATOM 4438 O O . TYR B 1 122 ? -6.634 2.286 65.419 1.00 6.17 121 TYR B O 1
ATOM 4447 N N . HIS B 1 123 ? -6.340 3.985 66.883 1.00 5.20 122 HIS B N 1
ATOM 4448 C CA . HIS B 1 123 ? -5.217 4.546 66.148 1.00 5.03 122 HIS B CA 1
ATOM 4449 C C . HIS B 1 123 ? -4.008 4.636 67.074 1.00 7.03 122 HIS B C 1
ATOM 4450 O O . HIS B 1 123 ? -3.390 5.693 67.211 1.00 6.18 122 HIS B O 1
ATOM 4457 N N . TRP B 1 124 ? -3.705 3.518 67.745 1.00 4.78 123 TRP B N 1
ATOM 4458 C CA . TRP B 1 124 ? -2.431 3.143 68.366 1.00 4.98 123 TRP B CA 1
ATOM 4459 C C . TRP B 1 124 ? -2.342 3.533 69.833 1.00 6.47 123 TRP B C 1
ATOM 4460 O O . TRP B 1 124 ? -1.391 3.127 70.503 1.00 6.74 123 TRP B O 1
ATOM 4471 N N . ASP B 1 125 ? -3.291 4.308 70.352 1.00 5.51 124 ASP B N 1
ATOM 4472 C CA . ASP B 1 125 ? -3.197 4.846 71.712 1.00 5.49 124 ASP B CA 1
ATOM 4473 C C . ASP B 1 125 ? -3.860 3.899 72.723 1.00 5.59 124 ASP B C 1
ATOM 4474 O O . ASP B 1 125 ? -4.829 4.228 73.400 1.00 5.81 124 ASP B O 1
ATOM 4479 N N . LEU B 1 126 ? -3.307 2.686 72.802 1.00 5.97 125 LEU B N 1
ATOM 4480 C CA . LEU B 1 126 ? -3.761 1.720 73.795 1.00 5.00 125 LEU B CA 1
ATOM 4481 C C . LEU B 1 126 ? -3.655 2.322 75.190 1.00 5.40 125 LEU B C 1
ATOM 4482 O O . LEU B 1 126 ? -2.614 2.895 75.525 1.00 5.23 125 LEU B O 1
ATOM 4487 N N . PRO B 1 127 ? -4.679 2.194 76.032 1.00 4.31 126 PRO B N 1
ATOM 4488 C CA . PRO B 1 127 ? -4.535 2.634 77.429 1.00 5.50 126 PRO B CA 1
ATOM 4489 C C . PRO B 1 127 ? -3.341 1.953 78.085 1.00 4.07 126 PRO B C 1
ATOM 4490 O O . PRO B 1 127 ? -3.166 0.729 77.989 1.00 5.20 126 PRO B O 1
ATOM 4494 N N . GLN B 1 128 ? -2.506 2.759 78.754 1.00 4.61 127 GLN B N 1
ATOM 4495 C CA . GLN B 1 128 ? -1.348 2.197 79.437 1.00 3.00 127 GLN B CA 1
ATOM 4496 C C . GLN B 1 128 ? -1.766 1.167 80.481 1.00 4.36 127 GLN B C 1
ATOM 4497 O O . GLN B 1 128 ? -1.033 0.203 80.731 1.00 5.44 127 GLN B O 1
ATOM 4503 N N . ALA B 1 129 ? -2.956 1.329 81.066 1.00 5.08 128 ALA B N 1
ATOM 4504 C CA . ALA B 1 129 ? -3.425 0.349 82.041 1.00 4.61 128 ALA B CA 1
ATOM 4505 C C . ALA B 1 129 ? -3.547 -1.044 81.423 1.00 4.01 128 ALA B C 1
ATOM 4506 O O . ALA B 1 129 ? -3.267 -2.047 82.089 1.00 6.50 128 ALA B O 1
ATOM 4508 N N . LEU B 1 130 ? -3.951 -1.133 80.148 1.00 4.38 129 LEU B N 1
ATOM 4509 C CA . LEU B 1 130 ? -3.997 -2.441 79.502 1.00 4.47 129 LEU B CA 1
ATOM 4510 C C . LEU B 1 130 ? -2.608 -2.951 79.129 1.00 3.87 129 LEU B C 1
ATOM 4511 O O . LEU B 1 130 ? -2.360 -4.162 79.192 1.00 4.79 129 LEU B O 1
ATOM 4516 N N . GLN B 1 131 ? -1.687 -2.051 78.761 1.00 3.99 130 GLN B N 1
ATOM 4517 C CA . GLN B 1 131 ? -0.320 -2.485 78.520 1.00 4.17 130 GLN B CA 1
ATOM 4518 C C . GLN B 1 131 ? 0.300 -3.073 79.779 1.00 5.05 130 GLN B C 1
ATOM 4519 O O . GLN B 1 131 ? 1.104 -4.012 79.697 1.00 5.21 130 GLN B O 1
ATOM 4525 N N . ASP B 1 132 ? -0.072 -2.545 80.950 1.00 4.75 131 ASP B N 1
ATOM 4526 C CA . ASP B 1 132 ? 0.439 -3.075 82.210 1.00 4.91 131 ASP B CA 1
ATOM 4527 C C . ASP B 1 132 ? -0.044 -4.489 82.493 1.00 5.03 131 ASP B C 1
ATOM 4528 O O . ASP B 1 132 ? 0.479 -5.125 83.415 1.00 4.74 131 ASP B O 1
ATOM 4533 N N . LEU B 1 133 ? -1.037 -4.976 81.739 1.00 5.06 132 LEU B N 1
ATOM 4534 C CA . LEU B 1 133 ? -1.490 -6.360 81.803 1.00 5.31 132 LEU B CA 1
ATOM 4535 C C . LEU B 1 133 ? -0.947 -7.190 80.652 1.00 6.13 132 LEU B C 1
ATOM 4536 O O . LEU B 1 133 ? -1.399 -8.326 80.449 1.00 7.63 132 LEU B O 1
ATOM 4541 N N . GLY B 1 134 ? 0.001 -6.648 79.885 1.00 5.19 133 GLY B N 1
ATOM 4542 C CA . GLY B 1 134 ? 0.565 -7.329 78.734 1.00 5.37 133 GLY B CA 1
ATOM 4543 C C . GLY B 1 134 ? 0.112 -6.782 77.395 1.00 5.27 133 GLY B C 1
ATOM 4544 O O . GLY B 1 134 ? 0.640 -7.212 76.359 1.00 5.98 133 GLY B O 1
ATOM 4545 N N . GLY B 1 135 ? -0.847 -5.852 77.376 1.00 4.95 134 GLY B N 1
ATOM 4546 C CA . GLY B 1 135 ? -1.208 -5.198 76.123 1.00 3.55 134 GLY B CA 1
ATOM 4547 C C . GLY B 1 135 ? -1.693 -6.189 75.073 1.00 5.13 134 GLY B C 1
ATOM 4548 O O . GLY B 1 135 ? -2.503 -7.088 75.345 1.00 5.73 134 GLY B O 1
ATOM 4549 N N . TRP B 1 136 ? -1.178 -6.037 73.854 1.00 5.12 135 TRP B N 1
ATOM 4550 C CA . TRP B 1 136 ? -1.628 -6.878 72.752 1.00 4.70 135 TRP B CA 1
ATOM 4551 C C . TRP B 1 136 ? -1.075 -8.296 72.807 1.00 5.48 135 TRP B C 1
ATOM 4552 O O . TRP B 1 136 ? -1.485 -9.123 71.988 1.00 6.60 135 TRP B O 1
ATOM 4563 N N . ASP B 1 137 ? -0.206 -8.619 73.765 1.00 5.27 136 ASP B N 1
ATOM 4564 C CA . ASP B 1 137 ? 0.153 -10.013 74.029 1.00 5.19 136 ASP B CA 1
ATOM 4565 C C . ASP B 1 137 ? -0.774 -10.655 75.057 1.00 9.93 136 ASP B C 1
ATOM 4566 O O . ASP B 1 137 ? -0.476 -11.745 75.564 1.00 16.56 136 ASP B O 1
ATOM 4571 N N . ASN B 1 138 ? -1.883 -10.000 75.377 1.00 6.50 137 ASN B N 1
ATOM 4572 C CA . ASN B 1 138 ? -2.916 -10.526 76.259 1.00 6.39 137 ASN B CA 1
ATOM 4573 C C . ASN B 1 138 ? -4.219 -10.544 75.468 1.00 6.79 137 ASN B C 1
ATOM 4574 O O . ASN B 1 138 ? -4.738 -9.484 75.101 1.00 6.54 137 ASN B O 1
ATOM 4579 N N . ARG B 1 139 ? -4.744 -11.749 75.201 1.00 7.19 138 ARG B N 1
ATOM 4580 C CA . ARG B 1 139 ? -5.987 -11.883 74.446 1.00 6.10 138 ARG B CA 1
ATOM 4581 C C . ARG B 1 139 ? -7.116 -11.050 75.050 1.00 8.20 138 ARG B C 1
ATOM 4582 O O . ARG B 1 139 ? -7.999 -10.579 74.319 1.00 7.06 138 ARG B O 1
ATOM 4590 N N . ASP B 1 140 ? -7.103 -10.849 76.378 1.00 7.78 139 ASP B N 1
ATOM 4591 C CA . ASP B 1 140 ? -8.164 -10.065 77.002 1.00 6.20 139 ASP B CA 1
ATOM 4592 C C . ASP B 1 140 ? -8.273 -8.678 76.381 1.00 6.92 139 ASP B C 1
ATOM 4593 O O . ASP B 1 140 ? -9.364 -8.105 76.324 1.00 6.81 139 ASP B O 1
ATOM 4598 N N . THR B 1 141 ? -7.151 -8.122 75.921 1.00 5.71 140 THR B N 1
ATOM 4599 C CA . THR B 1 141 ? -7.172 -6.786 75.339 1.00 4.96 140 THR B CA 1
ATOM 4600 C C . THR B 1 141 ? -8.114 -6.710 74.137 1.00 5.81 140 THR B C 1
ATOM 4601 O O . THR B 1 141 ? -8.801 -5.696 73.942 1.00 7.12 140 THR B O 1
ATOM 4605 N N . ALA B 1 142 ? -8.189 -7.783 73.343 1.00 5.38 141 ALA B N 1
ATOM 4606 C CA . ALA B 1 142 ? -9.095 -7.769 72.198 1.00 5.87 141 ALA B CA 1
ATOM 4607 C C . ALA B 1 142 ? -10.540 -7.648 72.661 1.00 6.26 141 ALA B C 1
ATOM 4608 O O . ALA B 1 142 ? -11.341 -6.915 72.065 1.00 7.35 141 ALA B O 1
ATOM 4610 N N . TYR B 1 143 ? -10.875 -8.309 73.771 1.00 6.54 142 TYR B N 1
ATOM 4611 C CA . TYR B 1 143 ? -12.239 -8.197 74.273 1.00 8.07 142 TYR B CA 1
ATOM 4612 C C . TYR B 1 143 ? -12.480 -6.837 74.908 1.00 7.24 142 TYR B C 1
ATOM 4613 O O . TYR B 1 143 ? -13.578 -6.275 74.754 1.00 7.59 142 TYR B O 1
ATOM 4622 N N . ARG B 1 144 ? -11.448 -6.244 75.536 1.00 7.00 143 ARG B N 1
ATOM 4623 C CA . ARG B 1 144 ? -11.593 -4.867 75.994 1.00 7.10 143 ARG B CA 1
ATOM 4624 C C . ARG B 1 144 ? -11.858 -3.956 74.806 1.00 5.85 143 ARG B C 1
ATOM 4625 O O . ARG B 1 144 ? -12.725 -3.072 74.870 1.00 7.20 143 ARG B O 1
ATOM 4633 N N . PHE B 1 145 ? -11.184 -4.220 73.675 1.00 5.04 144 PHE B N 1
ATOM 4634 C CA . PHE B 1 145 ? -11.416 -3.374 72.513 1.00 6.01 144 PHE B CA 1
ATOM 4635 C C . PHE B 1 145 ? -12.859 -3.491 72.051 1.00 6.57 144 PHE B C 1
ATOM 4636 O O . PHE B 1 145 ? -13.508 -2.474 71.750 1.00 7.07 144 PHE B O 1
ATOM 4644 N N . ALA B 1 146 ? -13.396 -4.719 72.043 1.00 5.87 145 ALA B N 1
ATOM 4645 C CA . ALA B 1 146 ? -14.771 -4.896 71.586 1.00 7.47 145 ALA B CA 1
ATOM 4646 C C . ALA B 1 146 ? -15.738 -4.164 72.503 1.00 7.94 145 ALA B C 1
ATOM 4647 O O . ALA B 1 146 ? -16.705 -3.547 72.030 1.00 7.29 145 ALA B O 1
ATOM 4649 N N . GLU B 1 147 ? -15.466 -4.177 73.815 1.00 7.10 146 GLU B N 1
ATOM 4650 C CA . GLU B 1 147 ? -16.350 -3.472 74.735 1.00 7.48 146 GLU B CA 1
ATOM 4651 C C . GLU B 1 147 ? -16.330 -1.985 74.433 1.00 7.52 146 GLU B C 1
ATOM 4652 O O . GLU B 1 147 ? -17.379 -1.325 74.389 1.00 8.74 146 GLU B O 1
ATOM 4658 N N . TYR B 1 148 ? -15.136 -1.466 74.152 1.00 7.16 147 TYR B N 1
ATOM 4659 C CA . TYR B 1 148 ? -14.992 -0.065 73.806 1.00 7.87 147 TYR B CA 1
ATOM 4660 C C . TYR B 1 148 ? -15.730 0.241 72.515 1.00 8.54 147 TYR B C 1
ATOM 4661 O O . TYR B 1 148 ? -16.488 1.221 72.446 1.00 6.85 147 TYR B O 1
ATOM 4670 N N . ALA B 1 149 ? -15.604 -0.649 71.517 1.00 6.60 148 ALA B N 1
ATOM 4671 C CA . ALA B 1 149 ? -16.320 -0.428 70.267 1.00 6.84 148 ALA B CA 1
ATOM 4672 C C . ALA B 1 149 ? -17.817 -0.337 70.524 1.00 8.62 148 ALA B C 1
ATOM 4673 O O . ALA B 1 149 ? -18.493 0.569 70.008 1.00 8.57 148 ALA B O 1
ATOM 4675 N N . ALA B 1 150 ? -18.335 -1.204 71.405 1.00 7.89 149 ALA B N 1
ATOM 4676 C CA . ALA B 1 150 ? -19.769 -1.180 71.652 1.00 9.82 149 ALA B CA 1
ATOM 4677 C C . ALA B 1 150 ? -20.181 0.128 72.313 1.00 9.83 149 ALA B C 1
ATOM 4678 O O . ALA B 1 150 ? -21.166 0.758 71.897 1.00 10.78 149 ALA B O 1
ATOM 4680 N N . VAL B 1 151 ? -19.382 0.603 73.274 1.00 7.60 150 VAL B N 1
ATOM 4681 C CA . VAL B 1 151 ? -19.708 1.858 73.942 1.00 8.98 150 VAL B CA 1
ATOM 4682 C C . VAL B 1 151 ? -19.784 2.975 72.921 1.00 9.84 150 VAL B C 1
ATOM 4683 O O . VAL B 1 151 ? -20.721 3.785 72.923 1.00 9.72 150 VAL B O 1
ATOM 4687 N N . VAL B 1 152 ? -18.807 3.022 72.014 1.00 8.33 151 VAL B N 1
ATOM 4688 C CA . VAL B 1 152 ? -18.771 4.148 71.097 1.00 8.70 151 VAL B CA 1
ATOM 4689 C C . VAL B 1 152 ? -19.878 4.000 70.070 1.00 8.53 151 VAL B C 1
ATOM 4690 O O . VAL B 1 152 ? -20.559 4.982 69.719 1.00 8.55 151 VAL B O 1
ATOM 4694 N N . GLY B 1 153 ? -20.118 2.760 69.626 1.00 8.42 152 GLY B N 1
ATOM 4695 C CA . GLY B 1 153 ? -21.130 2.546 68.607 1.00 8.62 152 GLY B CA 1
ATOM 4696 C C . GLY B 1 153 ? -22.514 2.869 69.121 1.00 10.47 152 GLY B C 1
ATOM 4697 O O . GLY B 1 153 ? -23.318 3.487 68.419 1.00 10.57 152 GLY B O 1
ATOM 4698 N N . ALA B 1 154 ? -22.791 2.501 70.369 1.00 11.55 153 ALA B N 1
ATOM 4699 C CA . ALA B 1 154 ? -24.092 2.798 70.941 1.00 10.90 153 ALA B CA 1
ATOM 4700 C C . ALA B 1 154 ? -24.295 4.293 71.064 1.00 13.33 153 ALA B C 1
ATOM 4701 O O . ALA B 1 154 ? -25.422 4.776 70.899 1.00 14.48 153 ALA B O 1
ATOM 4703 N N . LYS B 1 155 ? -23.215 5.045 71.310 1.00 10.55 154 LYS B N 1
ATOM 4704 C CA . LYS B 1 155 ? -23.370 6.473 71.560 1.00 9.45 154 LYS B CA 1
ATOM 4705 C C . LYS B 1 155 ? -23.462 7.256 70.259 1.00 12.90 154 LYS B C 1
ATOM 4706 O O . LYS B 1 155 ? -24.302 8.155 70.128 1.00 11.98 154 LYS B O 1
ATOM 4712 N N . LEU B 1 156 ? -22.613 6.917 69.289 1.00 10.55 155 LEU B N 1
ATOM 4713 C CA . LEU B 1 156 ? -22.451 7.701 68.073 1.00 9.07 155 LEU B CA 1
ATOM 4714 C C . LEU B 1 156 ? -23.064 7.075 66.832 1.00 8.30 155 LEU B C 1
ATOM 4715 O O . LEU B 1 156 ? -23.170 7.765 65.811 1.00 9.31 155 LEU B O 1
ATOM 4720 N N . GLY B 1 157 ? -23.433 5.793 66.874 1.00 8.80 156 GLY B N 1
ATOM 4721 C CA . GLY B 1 157 ? -23.822 5.032 65.695 1.00 9.95 156 GLY B CA 1
ATOM 4722 C C . GLY B 1 157 ? -25.187 5.335 65.115 1.00 10.67 156 GLY B C 1
ATOM 4723 O O . GLY B 1 157 ? -25.551 4.712 64.111 1.00 12.87 156 GLY B O 1
ATOM 4724 N N . ASP B 1 158 ? -25.949 6.255 65.717 1.00 10.50 157 ASP B N 1
ATOM 4725 C CA . ASP B 1 158 ? -27.124 6.814 65.056 1.00 11.33 157 ASP B CA 1
ATOM 4726 C C . ASP B 1 158 ? -26.748 7.850 64.009 1.00 15.84 157 ASP B C 1
ATOM 4727 O O . ASP B 1 158 ? -27.548 8.126 63.105 1.00 16.76 157 ASP B O 1
ATOM 4732 N N . ARG B 1 159 ? -25.549 8.411 64.103 1.00 11.45 158 ARG B N 1
ATOM 4733 C CA . ARG B 1 159 ? -25.076 9.481 63.234 1.00 10.10 158 ARG B CA 1
ATOM 4734 C C . ARG B 1 159 ? -23.820 9.112 62.469 1.00 10.91 158 ARG B C 1
ATOM 4735 O O . ARG B 1 159 ? -23.712 9.432 61.284 1.00 11.74 158 ARG B O 1
ATOM 4743 N N . VAL B 1 160 ? -22.860 8.468 63.125 1.00 10.11 159 VAL B N 1
ATOM 4744 C CA . VAL B 1 160 ? -21.686 7.932 62.443 1.00 9.44 159 VAL B CA 1
ATOM 4745 C C . VAL B 1 160 ? -22.093 6.643 61.745 1.00 10.12 159 VAL B C 1
ATOM 4746 O O . VAL B 1 160 ? -22.562 5.701 62.392 1.00 12.72 159 VAL B O 1
ATOM 4750 N N . ARG B 1 161 ? -21.891 6.589 60.430 1.00 9.88 160 ARG B N 1
ATOM 4751 C CA . ARG B 1 161 ? -22.265 5.433 59.630 1.00 9.75 160 ARG B CA 1
ATOM 4752 C C . ARG B 1 161 ? -21.071 4.740 58.989 1.00 9.87 160 ARG B C 1
ATOM 4753 O O . ARG B 1 161 ? -21.252 3.727 58.299 1.00 11.29 160 ARG B O 1
ATOM 4761 N N . ASP B 1 162 ? -19.862 5.268 59.174 1.00 10.50 161 ASP B N 1
ATOM 4762 C CA . ASP B 1 162 ? -18.663 4.782 58.504 1.00 7.71 161 ASP B CA 1
ATOM 4763 C C . ASP B 1 162 ? -17.564 4.661 59.547 1.00 7.38 161 ASP B C 1
ATOM 4764 O O . ASP B 1 162 ? -17.217 5.654 60.201 1.00 8.39 161 ASP B O 1
ATOM 4769 N N . TRP B 1 163 ? -17.050 3.447 59.725 1.00 7.87 162 TRP B N 1
ATOM 4770 C CA . TRP B 1 163 ? -16.219 3.089 60.868 1.00 6.74 162 TRP B CA 1
ATOM 4771 C C . TRP B 1 163 ? -14.995 2.304 60.428 1.00 6.46 162 TRP B C 1
ATOM 4772 O O . TRP B 1 163 ? -15.099 1.383 59.607 1.00 7.65 162 TRP B O 1
ATOM 4783 N N . VAL B 1 164 ? -13.853 2.628 61.033 1.00 6.46 163 VAL B N 1
ATOM 4784 C CA . VAL B 1 164 ? -12.624 1.851 60.931 1.00 7.28 163 VAL B CA 1
ATOM 4785 C C . VAL B 1 164 ? -12.342 1.238 62.296 1.00 6.48 163 VAL B C 1
ATOM 4786 O O . VAL B 1 164 ? -12.376 1.940 63.313 1.00 7.12 163 VAL B O 1
ATOM 4790 N N . THR B 1 165 ? -12.066 -0.069 62.321 1.00 5.19 164 THR B N 1
ATOM 4791 C CA . THR B 1 165 ? -11.711 -0.725 63.577 1.00 5.67 164 THR B CA 1
ATOM 4792 C C . THR B 1 165 ? -10.303 -0.342 64.011 1.00 7.51 164 THR B C 1
ATOM 4793 O O . THR B 1 165 ? -10.133 0.405 64.983 1.00 6.99 164 THR B O 1
ATOM 4797 N N . LEU B 1 166 ? -9.299 -0.848 63.292 1.00 5.89 165 LEU B N 1
ATOM 4798 C CA . LEU B 1 166 ? -7.895 -0.588 63.575 1.00 5.84 165 LEU B CA 1
ATOM 4799 C C . LEU B 1 166 ? -7.267 0.176 62.426 1.00 5.99 165 LEU B C 1
ATOM 4800 O O . LEU B 1 166 ? -7.542 -0.105 61.254 1.00 6.11 165 LEU B O 1
ATOM 4805 N N . ASN B 1 167 ? -6.367 1.089 62.772 1.00 5.73 166 ASN B N 1
ATOM 4806 C CA . ASN B 1 167 ? -5.493 1.735 61.803 1.00 4.59 166 ASN B CA 1
ATOM 4807 C C . ASN B 1 167 ? -4.123 1.058 61.784 1.00 6.21 166 ASN B C 1
ATOM 4808 O O . ASN B 1 167 ? -3.437 1.010 62.815 1.00 6.19 166 ASN B O 1
ATOM 4813 N N . GLU B 1 168 ? -3.711 0.568 60.601 1.00 4.60 167 GLU B N 1
ATOM 4814 C CA . GLU B 1 168 ? -2.351 0.088 60.362 1.00 5.75 167 GLU B CA 1
ATOM 4815 C C . GLU B 1 168 ? -1.870 -0.876 61.442 1.00 5.94 167 GLU B C 1
ATOM 4816 O O . GLU B 1 168 ? -0.920 -0.570 62.175 1.00 6.44 167 GLU B O 1
ATOM 4822 N N . PRO B 1 169 ? -2.480 -2.059 61.554 1.00 5.84 168 PRO B N 1
ATOM 4823 C CA . PRO B 1 169 ? -2.001 -3.032 62.542 1.00 5.98 168 PRO B CA 1
ATOM 4824 C C . PRO B 1 169 ? -0.553 -3.463 62.335 1.00 6.15 168 PRO B C 1
ATOM 4825 O O . PRO B 1 169 ? 0.096 -3.867 63.312 1.00 6.06 168 PRO B O 1
ATOM 4829 N N . LEU B 1 170 ? -0.011 -3.386 61.111 1.00 5.73 169 LEU B N 1
ATOM 4830 C CA . LEU B 1 170 ? 1.411 -3.660 60.918 1.00 6.39 169 LEU B CA 1
ATOM 4831 C C . LEU B 1 170 ? 2.267 -2.759 61.798 1.00 6.78 169 LEU B C 1
ATOM 4832 O O . LEU B 1 170 ? 3.292 -3.189 62.343 1.00 6.53 169 LEU B O 1
ATOM 4837 N N . CYS B 1 171 ? 1.882 -1.491 61.928 1.00 5.90 170 CYS B N 1
ATOM 4838 C CA . CYS B 1 171 ? 2.697 -0.597 62.736 1.00 5.71 170 CYS B CA 1
ATOM 4839 C C . CYS B 1 171 ? 2.624 -0.983 64.204 1.00 5.16 170 CYS B C 1
ATOM 4840 O O . CYS B 1 171 ? 3.662 -1.111 64.870 1.00 5.88 170 CYS B O 1
ATOM 4843 N N . SER B 1 172 ? 1.407 -1.221 64.708 1.00 6.17 171 SER B N 1
ATOM 4844 C CA . SER B 1 172 ? 1.249 -1.637 66.100 1.00 5.21 171 SER B CA 1
ATOM 4845 C C . SER B 1 172 ? 2.055 -2.899 66.391 1.00 6.83 171 SER B C 1
ATOM 4846 O O . SER B 1 172 ? 2.848 -2.948 67.347 1.00 7.42 171 SER B O 1
ATOM 4849 N N . ALA B 1 173 ? 1.908 -3.912 65.533 1.00 4.60 172 ALA B N 1
ATOM 4850 C CA . ALA B 1 173 ? 2.528 -5.215 65.780 1.00 4.61 172 ALA B CA 1
ATOM 4851 C C . ALA B 1 173 ? 4.022 -5.209 65.450 1.00 5.85 172 ALA B C 1
ATOM 4852 O O . ALA B 1 173 ? 4.859 -5.388 66.338 1.00 7.32 172 ALA B O 1
ATOM 4854 N N . TRP B 1 174 ? 4.385 -5.016 64.173 1.00 5.54 173 TRP B N 1
ATOM 4855 C CA . TRP B 1 174 ? 5.794 -5.123 63.792 1.00 6.52 173 TRP B CA 1
ATOM 4856 C C . TRP B 1 174 ? 6.612 -3.950 64.311 1.00 7.70 173 TRP B C 1
ATOM 4857 O O . TRP B 1 174 ? 7.696 -4.146 64.871 1.00 8.22 173 TRP B O 1
ATOM 4868 N N . ILE B 1 175 ? 6.139 -2.721 64.109 1.00 4.97 174 ILE B N 1
ATOM 4869 C CA . ILE B 1 175 ? 7.007 -1.625 64.517 1.00 6.62 174 ILE B CA 1
ATOM 4870 C C . ILE B 1 175 ? 6.935 -1.444 66.035 1.00 7.56 174 ILE B C 1
ATOM 4871 O O . ILE B 1 175 ? 7.946 -1.088 66.660 1.00 6.79 174 ILE B O 1
ATOM 4876 N N . GLY B 1 176 ? 5.780 -1.749 66.663 1.00 6.05 175 GLY B N 1
ATOM 4877 C CA . GLY B 1 176 ? 5.674 -1.570 68.101 1.00 5.58 175 GLY B CA 1
ATOM 4878 C C . GLY B 1 176 ? 6.229 -2.704 68.947 1.00 5.17 175 GLY B C 1
ATOM 4879 O O . GLY B 1 176 ? 6.579 -2.466 70.107 1.00 6.40 175 GLY B O 1
ATOM 4880 N N . HIS B 1 177 ? 6.308 -3.933 68.406 1.00 5.26 176 HIS B N 1
ATOM 4881 C CA . HIS B 1 177 ? 6.716 -5.096 69.198 1.00 4.63 176 HIS B CA 1
ATOM 4882 C C . HIS B 1 177 ? 7.879 -5.905 68.642 1.00 5.64 176 HIS B C 1
ATOM 4883 O O . HIS B 1 177 ? 8.386 -6.783 69.344 1.00 7.22 176 HIS B O 1
ATOM 4890 N N . TRP B 1 178 ? 8.283 -5.689 67.401 1.00 6.79 177 TRP B N 1
ATOM 4891 C CA . TRP B 1 178 ? 9.405 -6.405 66.825 1.00 8.39 177 TRP B CA 1
ATOM 4892 C C . TRP B 1 178 ? 10.587 -5.463 66.689 1.00 8.48 177 TRP B C 1
ATOM 4893 O O . TRP B 1 178 ? 11.688 -5.680 67.209 1.00 10.14 177 TRP B O 1
ATOM 4904 N N . GLU B 1 179 ? 10.344 -4.411 65.941 1.00 7.73 178 GLU B N 1
ATOM 4905 C CA . GLU B 1 179 ? 11.314 -3.385 65.672 1.00 12.09 178 GLU B CA 1
ATOM 4906 C C . GLU B 1 179 ? 11.519 -2.469 66.884 1.00 10.08 178 GLU B C 1
ATOM 4907 O O . GLU B 1 179 ? 12.649 -2.006 67.099 1.00 11.66 178 GLU B O 1
ATOM 4913 N N . GLY B 1 180 ? 10.506 -2.250 67.726 1.00 8.03 179 GLY B N 1
ATOM 4914 C CA . GLY B 1 180 ? 10.673 -1.422 68.907 1.00 9.18 179 GLY B CA 1
ATOM 4915 C C . GLY B 1 180 ? 10.711 0.077 68.688 1.00 8.02 179 GLY B C 1
ATOM 4916 O O . GLY B 1 180 ? 11.011 0.836 69.630 1.00 8.15 179 GLY B O 1
ATOM 4917 N N . ARG B 1 181 ? 10.418 0.532 67.481 1.00 7.02 180 ARG B N 1
ATOM 4918 C CA . ARG B 1 181 ? 10.549 1.943 67.156 1.00 6.31 180 ARG B CA 1
ATOM 4919 C C . ARG B 1 181 ? 9.260 2.711 67.376 1.00 6.85 180 ARG B C 1
ATOM 4920 O O . ARG B 1 181 ? 9.278 3.946 67.323 1.00 7.99 180 ARG B O 1
ATOM 4928 N N . MET B 1 182 ? 8.160 2.020 67.642 1.00 5.84 181 MET B N 1
ATOM 4929 C CA . MET B 1 182 ? 6.896 2.629 68.026 1.00 6.75 181 MET B CA 1
ATOM 4930 C C . MET B 1 182 ? 6.462 2.027 69.349 1.00 4.77 181 MET B C 1
ATOM 4931 O O . MET B 1 182 ? 6.961 0.977 69.757 1.00 4.91 181 MET B O 1
ATOM 4936 N N . ALA B 1 183 ? 5.532 2.703 70.018 1.00 4.46 182 ALA B N 1
ATOM 4937 C CA . ALA B 1 183 ? 5.016 2.213 71.308 1.00 4.44 182 ALA B CA 1
ATOM 4938 C C . ALA B 1 183 ? 4.405 0.822 71.152 1.00 5.43 182 ALA B C 1
ATOM 4939 O O . ALA B 1 183 ? 3.709 0.570 70.175 1.00 5.64 182 ALA B O 1
ATOM 4941 N N . PRO B 1 184 ? 4.615 -0.076 72.128 1.00 4.80 183 PRO B N 1
ATOM 4942 C CA . PRO B 1 184 ? 5.287 0.102 73.425 1.00 4.33 183 PRO B CA 1
ATOM 4943 C C . PRO B 1 184 ? 6.801 -0.125 73.424 1.00 5.95 183 PRO B C 1
ATOM 4944 O O . PRO B 1 184 ? 7.405 -0.150 74.500 1.00 8.36 183 PRO B O 1
ATOM 4948 N N . GLY B 1 185 ? 7.422 -0.255 72.253 1.00 6.53 184 GLY B N 1
ATOM 4949 C CA . GLY B 1 185 ? 8.868 -0.357 72.206 1.00 7.45 184 GLY B CA 1
ATOM 4950 C C . GLY B 1 185 ? 9.410 -1.729 72.524 1.00 8.52 184 GLY B C 1
ATOM 4951 O O . GLY B 1 185 ? 10.585 -1.861 72.895 1.00 8.19 184 GLY B O 1
ATOM 4952 N N . ILE B 1 186 ? 8.587 -2.754 72.395 1.00 6.87 185 ILE B N 1
ATOM 4953 C CA . ILE B 1 186 ? 9.026 -4.125 72.614 1.00 8.77 185 ILE B CA 1
ATOM 4954 C C . ILE B 1 186 ? 9.810 -4.603 71.393 1.00 6.42 185 ILE B C 1
ATOM 4955 O O . ILE B 1 186 ? 9.584 -4.155 70.261 1.00 7.19 185 ILE B O 1
ATOM 4960 N N . THR B 1 187 ? 10.791 -5.492 71.624 1.00 8.50 186 THR B N 1
ATOM 4961 C CA . THR B 1 187 ? 11.684 -6.001 70.572 1.00 8.81 186 THR B CA 1
ATOM 4962 C C . THR B 1 187 ? 11.734 -7.523 70.689 1.00 9.92 186 THR B C 1
ATOM 4963 O O . THR B 1 187 ? 12.721 -8.086 71.169 1.00 11.58 186 THR B O 1
ATOM 4967 N N . ASP B 1 188 ? 10.680 -8.186 70.235 1.00 8.42 187 ASP B N 1
ATOM 4968 C CA . ASP B 1 188 ? 10.583 -9.629 70.427 1.00 9.32 187 ASP B CA 1
ATOM 4969 C C . ASP B 1 188 ? 9.685 -10.219 69.350 1.00 8.43 187 ASP B C 1
ATOM 4970 O O . ASP B 1 188 ? 8.466 -10.026 69.407 1.00 8.17 187 ASP B O 1
ATOM 4975 N N . PRO B 1 189 ? 10.235 -10.935 68.364 1.00 8.45 188 PRO B N 1
ATOM 4976 C CA . PRO B 1 189 ? 9.379 -11.427 67.270 1.00 8.13 188 PRO B CA 1
ATOM 4977 C C . PRO B 1 189 ? 8.217 -12.291 67.736 1.00 9.34 188 PRO B C 1
ATOM 4978 O O . PRO B 1 189 ? 7.122 -12.172 67.178 1.00 8.63 188 PRO B O 1
ATOM 4982 N N . ALA B 1 190 ? 8.404 -13.139 68.752 1.00 8.46 189 ALA B N 1
ATOM 4983 C CA . ALA B 1 190 ? 7.302 -13.983 69.210 1.00 7.90 189 ALA B CA 1
ATOM 4984 C C . ALA B 1 190 ? 6.172 -13.151 69.813 1.00 5.73 189 ALA B C 1
ATOM 4985 O O . ALA B 1 190 ? 4.988 -13.370 69.508 1.00 7.65 189 ALA B O 1
ATOM 4987 N N . ILE B 1 191 ? 6.518 -12.184 70.671 1.00 7.47 190 ILE B N 1
ATOM 4988 C CA . ILE B 1 191 ? 5.496 -11.280 71.191 1.00 6.66 190 ILE B CA 1
ATOM 4989 C C . ILE B 1 191 ? 4.823 -10.537 70.048 1.00 5.29 190 ILE B C 1
ATOM 4990 O O . ILE B 1 191 ? 3.602 -10.400 70.022 1.00 6.10 190 ILE B O 1
ATOM 4995 N N . ALA B 1 192 ? 5.610 -10.058 69.083 1.00 6.17 191 ALA B N 1
ATOM 4996 C CA . ALA B 1 192 ? 5.035 -9.303 67.971 1.00 5.49 191 ALA B CA 1
ATOM 4997 C C . ALA B 1 192 ? 4.052 -10.140 67.157 1.00 5.86 191 ALA B C 1
ATOM 4998 O O . ALA B 1 192 ? 2.995 -9.641 66.756 1.00 6.19 191 ALA B O 1
ATOM 5000 N N . VAL B 1 193 ? 4.385 -11.404 66.881 1.00 6.09 192 VAL B N 1
ATOM 5001 C CA . VAL B 1 193 ? 3.482 -12.242 66.096 1.00 6.76 192 VAL B CA 1
ATOM 5002 C C . VAL B 1 193 ? 2.199 -12.522 66.876 1.00 5.45 192 VAL B C 1
ATOM 5003 O O . VAL B 1 193 ? 1.089 -12.475 66.319 1.00 6.01 192 VAL B O 1
ATOM 5007 N N . ARG B 1 194 ? 2.319 -12.798 68.182 1.00 5.62 193 ARG B N 1
ATOM 5008 C CA . ARG B 1 194 ? 1.098 -12.971 68.969 1.00 6.75 193 ARG B CA 1
ATOM 5009 C C . ARG B 1 194 ? 0.283 -11.683 69.008 1.00 6.60 193 ARG B C 1
ATOM 5010 O O . ARG B 1 194 ? -0.954 -11.715 68.931 1.00 6.75 193 ARG B O 1
ATOM 5018 N N . ALA B 1 195 ? 0.963 -10.536 69.106 1.00 6.17 194 ALA B N 1
ATOM 5019 C CA . ALA B 1 195 ? 0.265 -9.255 69.088 1.00 5.73 194 ALA B CA 1
ATOM 5020 C C . ALA B 1 195 ? -0.475 -9.058 67.774 1.00 5.80 194 ALA B C 1
ATOM 5021 O O . ALA B 1 195 ? -1.609 -8.570 67.766 1.00 5.98 194 ALA B O 1
ATOM 5023 N N . SER B 1 196 ? 0.151 -9.434 66.654 1.00 5.57 195 SER B N 1
ATOM 5024 C CA . SER B 1 196 ? -0.515 -9.314 65.362 1.00 6.32 195 SER B CA 1
ATOM 5025 C C . SER B 1 196 ? -1.787 -10.143 65.345 1.00 6.06 195 SER B C 1
ATOM 5026 O O . SER B 1 196 ? -2.829 -9.702 64.832 1.00 6.82 195 SER B O 1
ATOM 5029 N N . TYR B 1 197 ? -1.729 -11.330 65.959 1.00 5.63 196 TYR B N 1
ATOM 5030 C CA . TYR B 1 197 ? -2.911 -12.185 66.020 1.00 6.08 196 TYR B CA 1
ATOM 5031 C C . TYR B 1 197 ? -4.021 -11.546 66.857 1.00 5.84 196 TYR B C 1
ATOM 5032 O O . TYR B 1 197 ? -5.186 -11.504 66.437 1.00 7.00 196 TYR B O 1
ATOM 5041 N N . ASN B 1 198 ? -3.686 -11.048 68.051 1.00 5.02 197 ASN B N 1
ATOM 5042 C CA . ASN B 1 198 ? -4.719 -10.464 68.908 1.00 6.39 197 ASN B CA 1
ATOM 5043 C C . ASN B 1 198 ? -5.268 -9.151 68.341 1.00 4.70 197 ASN B C 1
ATOM 5044 O O . ASN B 1 198 ? -6.435 -8.820 68.572 1.00 6.19 197 ASN B O 1
ATOM 5049 N N . LEU B 1 199 ? -4.453 -8.399 67.600 1.00 4.97 198 LEU B N 1
ATOM 5050 C CA . LEU B 1 199 ? -4.951 -7.241 66.868 1.00 5.86 198 LEU B CA 1
ATOM 5051 C C . LEU B 1 199 ? -5.983 -7.655 65.821 1.00 5.25 198 LEU B C 1
ATOM 5052 O O . LEU B 1 199 ? -7.062 -7.057 65.730 1.00 6.18 198 LEU B O 1
ATOM 5057 N N . LEU B 1 200 ? -5.679 -8.695 65.032 1.00 4.98 199 LEU B N 1
ATOM 5058 C CA . LEU B 1 200 ? -6.647 -9.131 64.022 1.00 7.11 199 LEU B CA 1
ATOM 5059 C C . LEU B 1 200 ? -7.930 -9.658 64.671 1.00 6.41 199 LEU B C 1
ATOM 5060 O O . LEU B 1 200 ? -9.048 -9.377 64.200 1.00 7.01 199 LEU B O 1
ATOM 5065 N N . LEU B 1 201 ? -7.787 -10.384 65.784 1.00 6.12 200 LEU B N 1
ATOM 5066 C CA . LEU B 1 201 ? -8.953 -10.820 66.545 1.00 6.52 200 LEU B CA 1
ATOM 5067 C C . LEU B 1 201 ? -9.773 -9.628 67.021 1.00 7.83 200 LEU B C 1
ATOM 5068 O O . LEU B 1 201 ? -11.003 -9.614 66.892 1.00 7.18 200 LEU B O 1
ATOM 5073 N N . ALA B 1 202 ? -9.101 -8.603 67.553 1.00 5.88 201 ALA B N 1
ATOM 5074 C CA . ALA B 1 202 ? -9.781 -7.388 67.988 1.00 5.26 201 ALA B CA 1
ATOM 5075 C C . ALA B 1 202 ? -10.545 -6.738 66.844 1.00 5.80 201 ALA B C 1
ATOM 5076 O O . ALA B 1 202 ? -11.668 -6.261 67.035 1.00 5.72 201 ALA B O 1
ATOM 5078 N N . HIS B 1 203 ? -9.949 -6.694 65.653 1.00 5.98 202 HIS B N 1
ATOM 5079 C CA . HIS B 1 203 ? -10.681 -6.189 64.496 1.00 7.27 202 HIS B CA 1
ATOM 5080 C C . HIS B 1 203 ? -12.002 -6.931 64.314 1.00 8.51 202 HIS B C 1
ATOM 5081 O O . HIS B 1 203 ? -13.071 -6.310 64.214 1.00 6.99 202 HIS B O 1
ATOM 5088 N N . GLY B 1 204 ? -11.949 -8.266 64.266 1.00 6.62 203 GLY B N 1
ATOM 5089 C CA . GLY B 1 204 ? -13.178 -9.020 64.014 1.00 7.41 203 GLY B CA 1
ATOM 5090 C C . GLY B 1 204 ? -14.218 -8.869 65.115 1.00 7.76 203 GLY B C 1
ATOM 5091 O O . GLY B 1 204 ? -15.428 -8.730 64.844 1.00 7.69 203 GLY B O 1
ATOM 5092 N N . LEU B 1 205 ? -13.769 -8.906 66.376 1.00 6.41 204 LEU B N 1
ATOM 5093 C CA . LEU B 1 205 ? -14.680 -8.675 67.493 1.00 6.67 204 LEU B CA 1
ATOM 5094 C C . LEU B 1 205 ? -15.283 -7.280 67.424 1.00 8.20 204 LEU B C 1
ATOM 5095 O O . LEU B 1 205 ? -16.452 -7.077 67.776 1.00 8.97 204 LEU B O 1
ATOM 5100 N N . GLY B 1 206 ? -14.497 -6.302 66.974 1.00 6.98 205 GLY B N 1
ATOM 5101 C CA . GLY B 1 206 ? -14.997 -4.944 66.874 1.00 5.97 205 GLY B CA 1
ATOM 5102 C C . GLY B 1 206 ? -16.029 -4.772 65.777 1.00 7.18 205 GLY B C 1
ATOM 5103 O O . GLY B 1 206 ? -16.982 -4.004 65.930 1.00 8.69 205 GLY B O 1
ATOM 5104 N N . VAL B 1 207 ? -15.851 -5.471 64.652 1.00 6.65 206 VAL B N 1
ATOM 5105 C CA . VAL B 1 207 ? -16.889 -5.440 63.627 1.00 8.13 206 VAL B CA 1
ATOM 5106 C C . VAL B 1 207 ? -18.199 -5.925 64.222 1.00 8.57 206 VAL B C 1
ATOM 5107 O O . VAL B 1 207 ? -19.251 -5.275 64.087 1.00 9.02 206 VAL B O 1
ATOM 5111 N N . ALA B 1 208 ? -18.149 -7.077 64.905 1.00 7.78 207 ALA B N 1
ATOM 5112 C CA . ALA B 1 208 ? -19.387 -7.607 65.470 1.00 9.59 207 ALA B CA 1
ATOM 5113 C C . ALA B 1 208 ? -19.972 -6.665 66.514 1.00 12.50 207 ALA B C 1
ATOM 5114 O O . ALA B 1 208 ? -21.193 -6.462 66.568 1.00 10.26 207 ALA B O 1
ATOM 5116 N N . ALA B 1 209 ? -19.118 -6.073 67.351 1.00 10.25 208 ALA B N 1
ATOM 5117 C CA . ALA B 1 209 ? -19.611 -5.170 68.386 1.00 10.00 208 ALA B CA 1
ATOM 5118 C C . ALA B 1 209 ? -20.306 -3.961 67.774 1.00 9.56 208 ALA B C 1
ATOM 5119 O O . ALA B 1 209 ? -21.355 -3.529 68.266 1.00 9.85 208 ALA B O 1
ATOM 5121 N N . LEU B 1 210 ? -19.738 -3.398 66.699 1.00 8.53 209 LEU B N 1
ATOM 5122 C CA . LEU B 1 210 ? -20.364 -2.245 66.057 1.00 8.12 209 LEU B CA 1
ATOM 5123 C C . LEU B 1 210 ? -21.699 -2.620 65.427 1.00 10.30 209 LEU B C 1
ATOM 5124 O O . LEU B 1 210 ? -22.673 -1.867 65.539 1.00 10.80 209 LEU B O 1
ATOM 5129 N N . ARG B 1 211 ? -21.763 -3.773 64.758 1.00 9.23 210 ARG B N 1
ATOM 5130 C CA . ARG B 1 211 ? -23.040 -4.159 64.162 1.00 9.50 210 ARG B CA 1
ATOM 5131 C C . ARG B 1 211 ? -24.099 -4.422 65.225 1.00 12.64 210 ARG B C 1
ATOM 5132 O O . ARG B 1 211 ? -25.287 -4.179 64.984 1.00 14.20 210 ARG B O 1
ATOM 5140 N N . ASP B 1 212 ? -23.696 -4.891 66.409 1.00 10.44 211 ASP B N 1
ATOM 5141 C CA . ASP B 1 212 ? -24.666 -5.111 67.476 1.00 12.09 211 ASP B CA 1
ATOM 5142 C C . ASP B 1 212 ? -25.103 -3.801 68.129 1.00 14.47 211 ASP B C 1
ATOM 5143 O O . ASP B 1 212 ? -26.277 -3.647 68.486 1.00 16.86 211 ASP B O 1
ATOM 5148 N N . ALA B 1 213 ? -24.188 -2.843 68.288 1.00 10.55 212 ALA B N 1
ATOM 5149 C CA . ALA B 1 213 ? -24.437 -1.691 69.150 1.00 10.50 212 ALA B CA 1
ATOM 5150 C C . ALA B 1 213 ? -24.901 -0.436 68.421 1.00 9.62 212 ALA B C 1
ATOM 5151 O O . ALA B 1 213 ? -25.573 0.400 69.034 1.00 12.61 212 ALA B O 1
ATOM 5153 N N . CYS B 1 214 ? -24.544 -0.250 67.154 1.00 9.93 213 CYS B N 1
ATOM 5154 C CA . CYS B 1 214 ? -24.937 0.970 66.460 1.00 11.76 213 CYS B CA 1
ATOM 5155 C C . CYS B 1 214 ? -26.443 0.978 66.227 1.00 11.46 213 CYS B C 1
ATOM 5156 O O . CYS B 1 214 ? -26.991 -0.005 65.712 1.00 13.71 213 CYS B O 1
ATOM 5159 N N . PRO B 1 215 ? -27.139 2.055 66.582 1.00 10.84 214 PRO B N 1
ATOM 5160 C CA . PRO B 1 215 ? -28.584 2.102 66.307 1.00 12.93 214 PRO B CA 1
ATOM 5161 C C . PRO B 1 215 ? -28.917 2.047 64.827 1.00 17.76 214 PRO B C 1
ATOM 5162 O O . PRO B 1 215 ? -29.984 1.542 64.463 1.00 17.61 214 PRO B O 1
ATOM 5166 N N . GLU B 1 216 ? -28.032 2.531 63.958 1.00 13.77 215 GLU B N 1
ATOM 5167 C CA . GLU B 1 216 ? -28.207 2.425 62.518 1.00 17.07 215 GLU B CA 1
ATOM 5168 C C . GLU B 1 216 ? -27.099 1.558 61.934 1.00 17.78 215 GLU B C 1
ATOM 5169 O O . GLU B 1 216 ? -25.974 1.563 62.450 1.00 13.01 215 GLU B O 1
ATOM 5175 N N . PRO B 1 217 ? -27.381 0.803 60.872 1.00 16.83 216 PRO B N 1
ATOM 5176 C CA . PRO B 1 217 ? -26.409 -0.184 60.369 1.00 14.32 216 PRO B CA 1
ATOM 5177 C C . PRO B 1 217 ? -25.121 0.483 59.923 1.00 12.36 216 PRO B C 1
ATOM 5178 O O . PRO B 1 217 ? -25.134 1.420 59.110 1.00 14.48 216 PRO B O 1
ATOM 5182 N N . PRO B 1 218 ? -23.985 0.035 60.448 1.00 12.32 217 PRO B N 1
ATOM 5183 C CA . PRO B 1 218 ? -22.709 0.669 60.117 1.00 10.85 217 PRO B CA 1
ATOM 5184 C C . PRO B 1 218 ? -22.030 0.033 58.917 1.00 14.11 217 PRO B C 1
ATOM 5185 O O . PRO B 1 218 ? -22.184 -1.154 58.625 1.00 12.54 217 PRO B O 1
ATOM 5189 N N . ALA B 1 219 ? -21.262 0.862 58.218 1.00 10.63 218 ALA B N 1
ATOM 5190 C CA . ALA B 1 219 ? -20.265 0.395 57.268 1.00 8.77 218 ALA B CA 1
ATOM 5191 C C . ALA B 1 219 ? -18.929 0.332 57.998 1.00 9.76 218 ALA B C 1
ATOM 5192 O O . ALA B 1 219 ? -18.497 1.335 58.569 1.00 9.88 218 ALA B O 1
ATOM 5194 N N . VAL B 1 220 ? -18.301 -0.843 58.019 1.00 7.95 219 VAL B N 1
ATOM 5195 C CA . VAL B 1 220 ? -17.126 -1.092 58.853 1.00 7.95 219 VAL B CA 1
ATOM 5196 C C . VAL B 1 220 ? -16.014 -1.698 58.013 1.00 8.57 219 VAL B C 1
ATOM 5197 O O . VAL B 1 220 ? -16.257 -2.594 57.197 1.00 9.11 219 VAL B O 1
ATOM 5201 N N . GLY B 1 221 ? -14.783 -1.248 58.257 1.00 7.34 220 GLY B N 1
ATOM 5202 C CA . GLY B 1 221 ? -13.627 -1.779 57.562 1.00 8.13 220 GLY B CA 1
ATOM 5203 C C . GLY B 1 221 ? -12.359 -1.650 58.383 1.00 7.41 220 GLY B C 1
ATOM 5204 O O . GLY B 1 221 ? -12.292 -0.905 59.364 1.00 7.67 220 GLY B O 1
ATOM 5205 N N . LEU B 1 222 ? -11.357 -2.414 57.970 1.00 6.38 221 LEU B N 1
ATOM 5206 C CA . LEU B 1 222 ? -9.996 -2.327 58.479 1.00 6.66 221 LEU B CA 1
ATOM 5207 C C . LEU B 1 222 ? -9.194 -1.355 57.617 1.00 6.68 221 LEU B C 1
ATOM 5208 O O . LEU B 1 222 ? -9.452 -1.223 56.422 1.00 7.72 221 LEU B O 1
ATOM 5213 N N . VAL B 1 223 ? -8.219 -0.674 58.227 1.00 5.37 222 VAL B N 1
ATOM 5214 C CA . VAL B 1 223 ? -7.262 0.165 57.499 1.00 6.05 222 VAL B CA 1
ATOM 5215 C C . VAL B 1 223 ? -5.880 -0.468 57.569 1.00 6.79 222 VAL B C 1
ATOM 5216 O O . VAL B 1 223 ? -5.343 -0.700 58.664 1.00 6.90 222 VAL B O 1
ATOM 5220 N N . VAL B 1 224 ? -5.296 -0.731 56.398 1.00 5.22 223 VAL B N 1
ATOM 5221 C CA . VAL B 1 224 ? -3.967 -1.323 56.294 1.00 5.51 223 VAL B CA 1
ATOM 5222 C C . VAL B 1 224 ? -3.071 -0.424 55.442 1.00 5.90 223 VAL B C 1
ATOM 5223 O O . VAL B 1 224 ? -3.505 0.112 54.411 1.00 6.89 223 VAL B O 1
ATOM 5227 N N . ASN B 1 225 ? -1.820 -0.252 55.886 1.00 5.62 224 ASN B N 1
ATOM 5228 C CA . ASN B 1 225 ? -0.799 0.443 55.104 1.00 4.97 224 ASN B CA 1
ATOM 5229 C C . ASN B 1 225 ? -0.043 -0.579 54.262 1.00 7.25 224 ASN B C 1
ATOM 5230 O O . ASN B 1 225 ? 0.786 -1.337 54.768 1.00 9.00 224 ASN B O 1
ATOM 5235 N N . LEU B 1 226 ? -0.339 -0.609 52.967 1.00 6.27 225 LEU B N 1
ATOM 5236 C CA . LEU B 1 226 ? 0.261 -1.583 52.069 1.00 6.64 225 LEU B CA 1
ATOM 5237 C C . LEU B 1 226 ? 1.403 -0.953 51.278 1.00 6.14 225 LEU B C 1
ATOM 5238 O O . LEU B 1 226 ? 1.429 0.262 51.053 1.00 6.36 225 LEU B O 1
ATOM 5243 N N . SER B 1 227 ? 2.350 -1.794 50.859 1.00 6.17 226 SER B N 1
ATOM 5244 C CA . SER B 1 227 ? 3.464 -1.381 50.010 1.00 6.15 226 SER B CA 1
ATOM 5245 C C . SER B 1 227 ? 3.766 -2.507 49.041 1.00 7.16 226 SER B C 1
ATOM 5246 O O . SER B 1 227 ? 4.011 -3.630 49.481 1.00 9.55 226 SER B O 1
ATOM 5249 N N . GLY B 1 228 ? 3.794 -2.221 47.743 1.00 7.90 227 GLY B N 1
ATOM 5250 C CA . GLY B 1 228 ? 4.309 -3.216 46.818 1.00 6.85 227 GLY B CA 1
ATOM 5251 C C . GLY B 1 228 ? 5.761 -3.513 47.149 1.00 9.44 227 GLY B C 1
ATOM 5252 O O . GLY B 1 228 ? 6.538 -2.609 47.462 1.00 9.55 227 GLY B O 1
ATOM 5253 N N . CYS B 1 229 ? 6.119 -4.796 47.139 1.00 7.57 228 CYS B N 1
ATOM 5254 C CA . CYS B 1 229 ? 7.458 -5.235 47.521 1.00 7.68 228 CYS B CA 1
ATOM 5255 C C . CYS B 1 229 ? 8.161 -5.792 46.296 1.00 11.32 228 CYS B C 1
ATOM 5256 O O . CYS B 1 229 ? 7.709 -6.785 45.719 1.00 12.77 228 CYS B O 1
ATOM 5259 N N . GLU B 1 230 ? 9.239 -5.135 45.888 1.00 9.08 229 GLU B N 1
ATOM 5260 C CA . GLU B 1 230 ? 9.931 -5.464 44.658 1.00 10.32 229 GLU B CA 1
ATOM 5261 C C . GLU B 1 230 ? 11.393 -5.785 44.942 1.00 8.95 229 GLU B C 1
ATOM 5262 O O . GLU B 1 230 ? 12.015 -5.137 45.788 1.00 9.45 229 GLU B O 1
ATOM 5268 N N . PRO B 1 231 ? 11.967 -6.788 44.276 1.00 9.37 230 PRO B N 1
ATOM 5269 C CA . PRO B 1 231 ? 13.343 -7.189 44.597 1.00 9.67 230 PRO B CA 1
ATOM 5270 C C . PRO B 1 231 ? 14.376 -6.164 44.139 1.00 11.28 230 PRO B C 1
ATOM 5271 O O . PRO B 1 231 ? 14.254 -5.564 43.067 1.00 10.59 230 PRO B O 1
ATOM 5275 N N . ALA B 1 232 ? 15.421 -5.990 44.958 1.00 9.57 231 ALA B N 1
ATOM 5276 C CA . ALA B 1 232 ? 16.504 -5.060 44.633 1.00 10.76 231 ALA B CA 1
ATOM 5277 C C . ALA B 1 232 ? 17.324 -5.528 43.438 1.00 15.62 231 ALA B C 1
ATOM 5278 O O . ALA B 1 232 ? 17.966 -4.710 42.769 1.00 15.33 231 ALA B O 1
ATOM 5280 N N . SER B 1 233 ? 17.342 -6.830 43.180 1.00 10.45 232 SER B N 1
ATOM 5281 C CA . SER B 1 233 ? 18.004 -7.394 42.014 1.00 13.06 232 SER B CA 1
ATOM 5282 C C . SER B 1 233 ? 17.233 -8.634 41.595 1.00 12.77 232 SER B C 1
ATOM 5283 O O . SER B 1 233 ? 16.304 -9.073 42.278 1.00 11.69 232 SER B O 1
ATOM 5286 N N . GLN B 1 234 ? 17.633 -9.210 40.462 1.00 12.75 233 GLN B N 1
ATOM 5287 C CA . GLN B 1 234 ? 16.999 -10.423 39.973 1.00 12.06 233 GLN B CA 1
ATOM 5288 C C . GLN B 1 234 ? 17.675 -11.696 40.483 1.00 11.60 233 GLN B C 1
ATOM 5289 O O . GLN B 1 234 ? 17.437 -12.775 39.932 1.00 15.41 233 GLN B O 1
ATOM 5295 N N . SER B 1 235 ? 18.504 -11.599 41.519 1.00 11.04 234 SER B N 1
ATOM 5296 C CA . SER B 1 235 ? 19.025 -12.805 42.139 1.00 12.25 234 SER B CA 1
ATOM 5297 C C . SER B 1 235 ? 17.875 -13.616 42.735 1.00 14.83 234 SER B C 1
ATOM 5298 O O . SER B 1 235 ? 16.863 -13.055 43.163 1.00 12.52 234 SER B O 1
ATOM 5301 N N . PRO B 1 236 ? 17.989 -14.945 42.748 1.00 12.05 235 PRO B N 1
ATOM 5302 C CA . PRO B 1 236 ? 16.933 -15.755 43.381 1.00 12.57 235 PRO B CA 1
ATOM 5303 C C . PRO B 1 236 ? 16.693 -15.374 44.830 1.00 11.03 235 PRO B C 1
ATOM 5304 O O . PRO B 1 236 ? 15.542 -15.381 45.295 1.00 13.13 235 PRO B O 1
ATOM 5308 N N . GLU B 1 237 ? 17.766 -15.012 45.541 1.00 12.36 236 GLU B N 1
ATOM 5309 C CA . GLU B 1 237 ? 17.658 -14.622 46.942 1.00 10.35 236 GLU B CA 1
ATOM 5310 C C . GLU B 1 237 ? 16.855 -13.335 47.100 1.00 13.64 236 GLU B C 1
ATOM 5311 O O . GLU B 1 237 ? 16.003 -13.237 47.991 1.00 10.77 236 GLU B O 1
ATOM 5317 N N . ASP B 1 238 ? 17.110 -12.334 46.252 1.00 11.47 237 ASP B N 1
ATOM 5318 C CA . ASP B 1 238 ? 16.363 -11.082 46.364 1.00 11.36 237 ASP B CA 1
ATOM 5319 C C . ASP B 1 238 ? 14.909 -11.272 45.948 1.00 10.20 237 ASP B C 1
ATOM 5320 O O . ASP B 1 238 ? 14.000 -10.680 46.544 1.00 9.71 237 ASP B O 1
ATOM 5325 N N . ILE B 1 239 ? 14.664 -12.094 44.925 1.00 8.85 238 ILE B N 1
ATOM 5326 C CA . ILE B 1 239 ? 13.291 -12.351 44.500 1.00 9.96 238 ILE B CA 1
ATOM 5327 C C . ILE B 1 239 ? 12.495 -13.004 45.634 1.00 10.26 238 ILE B C 1
ATOM 5328 O O . ILE B 1 239 ? 11.378 -12.567 45.981 1.00 10.42 238 ILE B O 1
ATOM 5333 N N . ARG B 1 240 ? 13.068 -14.039 46.257 1.00 9.56 239 ARG B N 1
ATOM 5334 C CA . ARG B 1 240 ? 12.336 -14.675 47.348 1.00 8.94 239 ARG B CA 1
ATOM 5335 C C . ARG B 1 240 ? 12.161 -13.712 48.514 1.00 10.37 239 ARG B C 1
ATOM 5336 O O . ARG B 1 240 ? 11.078 -13.655 49.117 1.00 8.47 239 ARG B O 1
ATOM 5344 N N . ALA B 1 241 ? 13.209 -12.935 48.822 1.00 8.29 240 ALA B N 1
ATOM 5345 C CA . ALA B 1 241 ? 13.138 -11.989 49.934 1.00 8.80 240 ALA B CA 1
ATOM 5346 C C . ALA B 1 241 ? 12.015 -10.986 49.736 1.00 9.24 240 ALA B C 1
ATOM 5347 O O . ALA B 1 241 ? 11.293 -10.660 50.687 1.00 8.98 240 ALA B O 1
ATOM 5349 N N . ALA B 1 242 ? 11.859 -10.469 48.515 1.00 8.00 241 ALA B N 1
ATOM 5350 C CA . ALA B 1 242 ? 10.767 -9.542 48.255 1.00 7.49 241 ALA B CA 1
ATOM 5351 C C . ALA B 1 242 ? 9.414 -10.204 48.439 1.00 8.23 241 ALA B C 1
ATOM 5352 O O . ALA B 1 242 ? 8.465 -9.553 48.892 1.00 7.79 241 ALA B O 1
ATOM 5354 N N . ARG B 1 243 ? 9.295 -11.492 48.095 1.00 7.51 242 ARG B N 1
ATOM 5355 C CA . ARG B 1 243 ? 8.014 -12.172 48.285 1.00 7.53 242 ARG B CA 1
ATOM 5356 C C . ARG B 1 243 ? 7.706 -12.402 49.769 1.00 6.40 242 ARG B C 1
ATOM 5357 O O . ARG B 1 243 ? 6.544 -12.300 50.199 1.00 6.83 242 ARG B O 1
ATOM 5365 N N . ILE B 1 244 ? 8.731 -12.730 50.563 1.00 7.45 243 ILE B N 1
ATOM 5366 C CA . ILE B 1 244 ? 8.545 -12.852 52.007 1.00 6.95 243 ILE B CA 1
ATOM 5367 C C . ILE B 1 244 ? 8.171 -11.498 52.608 1.00 6.12 243 ILE B C 1
ATOM 5368 O O . ILE B 1 244 ? 7.289 -11.410 53.477 1.00 8.47 243 ILE B O 1
ATOM 5373 N N . ALA B 1 245 ? 8.818 -10.417 52.142 1.00 7.54 244 ALA B N 1
ATOM 5374 C CA . ALA B 1 245 ? 8.426 -9.080 52.579 1.00 7.93 244 ALA B CA 1
ATOM 5375 C C . ALA B 1 245 ? 6.977 -8.785 52.216 1.00 7.36 244 ALA B C 1
ATOM 5376 O O . ALA B 1 245 ? 6.242 -8.208 53.018 1.00 7.80 244 ALA B O 1
ATOM 5378 N N . ASP B 1 246 ? 6.540 -9.192 51.020 1.00 5.33 245 ASP B N 1
ATOM 5379 C CA . ASP B 1 246 ? 5.135 -9.022 50.662 1.00 5.61 245 ASP B CA 1
ATOM 5380 C C . ASP B 1 246 ? 4.225 -9.749 51.646 1.00 5.78 245 ASP B C 1
ATOM 5381 O O . ASP B 1 246 ? 3.126 -9.272 51.971 1.00 6.45 245 ASP B O 1
ATOM 5386 N N . GLY B 1 247 ? 4.651 -10.923 52.112 1.00 6.32 246 GLY B N 1
ATOM 5387 C CA . GLY B 1 247 ? 3.868 -11.607 53.128 1.00 5.79 246 GLY B CA 1
ATOM 5388 C C . GLY B 1 247 ? 3.845 -10.852 54.445 1.00 6.40 246 GLY B C 1
ATOM 5389 O O . GLY B 1 247 ? 2.790 -10.699 55.058 1.00 7.05 246 GLY B O 1
ATOM 5390 N N . HIS B 1 248 ? 5.004 -10.353 54.872 1.00 5.13 247 HIS B N 1
ATOM 5391 C CA . HIS B 1 248 ? 5.135 -9.658 56.151 1.00 5.09 247 HIS B CA 1
ATOM 5392 C C . HIS B 1 248 ? 4.337 -8.357 56.169 1.00 7.73 247 HIS B C 1
ATOM 5393 O O . HIS B 1 248 ? 3.673 -8.039 57.163 1.00 7.24 247 HIS B O 1
ATOM 5400 N N . ILE B 1 249 ? 4.368 -7.615 55.067 1.00 6.10 248 ILE B N 1
ATOM 5401 C CA . ILE B 1 249 ? 3.800 -6.274 55.004 1.00 6.24 248 ILE B CA 1
ATOM 5402 C C . ILE B 1 249 ? 2.342 -6.295 54.567 1.00 6.36 248 ILE B C 1
ATOM 5403 O O . ILE B 1 249 ? 1.527 -5.529 55.088 1.00 6.52 248 ILE B O 1
ATOM 5408 N N . ASN B 1 250 ? 1.978 -7.155 53.611 1.00 6.35 249 ASN B N 1
ATOM 5409 C CA . ASN B 1 250 ? 0.650 -7.121 53.013 1.00 6.45 249 ASN B CA 1
ATOM 5410 C C . ASN B 1 250 ? -0.183 -8.362 53.315 1.00 5.14 249 ASN B C 1
ATOM 5411 O O . ASN B 1 250 ? -1.300 -8.238 53.827 1.00 5.28 249 ASN B O 1
ATOM 5416 N N . ARG B 1 251 ? 0.319 -9.557 52.986 1.00 7.74 250 ARG B N 1
ATOM 5417 C CA . ARG B 1 251 ? -0.556 -10.725 52.975 1.00 7.41 250 ARG B CA 1
ATOM 5418 C C . ARG B 1 251 ? -0.918 -11.199 54.379 1.00 6.78 250 ARG B C 1
ATOM 5419 O O . ARG B 1 251 ? -1.994 -11.771 54.563 1.00 7.23 250 ARG B O 1
ATOM 5427 N N . TRP B 1 252 ? -0.056 -10.964 55.372 1.00 6.25 251 TRP B N 1
ATOM 5428 C CA . TRP B 1 252 ? -0.371 -11.375 56.739 1.00 8.45 251 TRP B CA 1
ATOM 5429 C C . TRP B 1 252 ? -1.681 -10.771 57.216 1.00 7.58 251 TRP B C 1
ATOM 5430 O O . TRP B 1 252 ? -2.385 -11.381 58.027 1.00 7.81 251 TRP B O 1
ATOM 5441 N N . TRP B 1 253 ? -2.007 -9.565 56.746 1.00 6.12 252 TRP B N 1
ATOM 5442 C CA . TRP B 1 253 ? -3.208 -8.842 57.140 1.00 5.97 252 TRP B CA 1
ATOM 5443 C C . TRP B 1 253 ? -4.366 -9.097 56.189 1.00 7.70 252 TRP B C 1
ATOM 5444 O O . TRP B 1 253 ? -5.500 -9.300 56.635 1.00 10.28 252 TRP B O 1
ATOM 5455 N N . LEU B 1 254 ? -4.087 -9.129 54.881 1.00 8.15 253 LEU B N 1
ATOM 5456 C CA . LEU B 1 254 ? -5.153 -9.262 53.891 1.00 9.22 253 LEU B CA 1
ATOM 5457 C C . LEU B 1 254 ? -5.702 -10.681 53.828 1.00 7.27 253 LEU B C 1
ATOM 5458 O O . LEU B 1 254 ? -6.908 -10.866 53.618 1.00 8.29 253 LEU B O 1
ATOM 5463 N N . ASP B 1 255 ? -4.827 -11.698 53.979 1.00 8.46 254 ASP B N 1
ATOM 5464 C CA . ASP B 1 255 ? -5.280 -13.084 53.841 1.00 8.98 254 ASP B CA 1
ATOM 5465 C C . ASP B 1 255 ? -6.270 -13.485 54.933 1.00 7.76 254 ASP B C 1
ATOM 5466 O O . ASP B 1 255 ? -7.391 -13.909 54.604 1.00 8.50 254 ASP B O 1
ATOM 5471 N N . PRO B 1 256 ? -5.947 -13.389 56.228 1.00 7.92 255 PRO B N 1
ATOM 5472 C CA . PRO B 1 256 ? -6.910 -13.901 57.216 1.00 9.12 255 PRO B CA 1
ATOM 5473 C C . PRO B 1 256 ? -8.186 -13.082 57.290 1.00 8.88 255 PRO B C 1
ATOM 5474 O O . PRO B 1 256 ? -9.256 -13.641 57.572 1.00 10.54 255 PRO B O 1
ATOM 5478 N N . THR B 1 257 ? -8.120 -11.772 57.041 1.00 8.05 256 THR B N 1
ATOM 5479 C CA . THR B 1 257 ? -9.342 -10.982 57.057 1.00 8.22 256 THR B CA 1
ATOM 5480 C C . THR B 1 257 ? -10.233 -11.247 55.844 1.00 9.25 256 THR B C 1
ATOM 5481 O O . THR B 1 257 ? -11.424 -10.916 55.889 1.00 12.52 256 THR B O 1
ATOM 5485 N N . SER B 1 258 ? -9.701 -11.851 54.777 1.00 9.51 257 SER B N 1
ATOM 5486 C CA A SER B 1 258 ? -10.460 -12.199 53.584 0.34 11.48 257 SER B CA 1
ATOM 5487 C CA B SER B 1 258 ? -10.520 -12.179 53.617 0.66 11.48 257 SER B CA 1
ATOM 5488 C C . SER B 1 258 ? -10.905 -13.655 53.576 1.00 13.02 257 SER B C 1
ATOM 5489 O O . SER B 1 258 ? -11.359 -14.146 52.535 1.00 15.86 257 SER B O 1
ATOM 5494 N N . GLY B 1 259 ? -10.755 -14.363 54.692 1.00 12.60 258 GLY B N 1
ATOM 5495 C CA . GLY B 1 259 ? -11.149 -15.756 54.770 1.00 13.01 258 GLY B CA 1
ATOM 5496 C C . GLY B 1 259 ? -10.164 -16.748 54.199 1.00 12.37 258 GLY B C 1
ATOM 5497 O O . GLY B 1 259 ? -10.544 -17.899 53.948 1.00 17.15 258 GLY B O 1
ATOM 5498 N N . ARG B 1 260 ? -8.901 -16.360 54.012 1.00 10.46 259 ARG B N 1
ATOM 5499 C CA . ARG B 1 260 ? -7.892 -17.226 53.420 1.00 11.26 259 ARG B CA 1
ATOM 5500 C C . ARG B 1 260 ? -6.908 -17.784 54.443 1.00 10.30 259 ARG B C 1
ATOM 5501 O O . ARG B 1 260 ? -5.896 -18.376 54.055 1.00 13.98 259 ARG B O 1
ATOM 5509 N N . GLY B 1 261 ? -7.171 -17.604 55.732 1.00 11.16 260 GLY B N 1
ATOM 5510 C CA . GLY B 1 261 ? -6.239 -18.065 56.747 1.00 11.79 260 GLY B CA 1
ATOM 5511 C C . GLY B 1 261 ? -4.945 -17.266 56.737 1.00 11.13 260 GLY B C 1
ATOM 5512 O O . GLY B 1 261 ? -4.772 -16.302 55.995 1.00 10.91 260 GLY B O 1
ATOM 5513 N N . PHE B 1 262 ? -4.039 -17.656 57.630 1.00 10.00 261 PHE B N 1
ATOM 5514 C CA . PHE B 1 262 ? -2.709 -17.067 57.615 1.00 10.51 261 PHE B CA 1
ATOM 5515 C C . PHE B 1 262 ? -1.827 -17.763 56.575 1.00 9.82 261 PHE B C 1
ATOM 5516 O O . PHE B 1 262 ? -1.838 -18.992 56.465 1.00 11.81 261 PHE B O 1
ATOM 5524 N N . PRO B 1 263 ? -1.053 -17.001 55.803 1.00 8.80 262 PRO B N 1
ATOM 5525 C CA . PRO B 1 263 ? -0.263 -17.600 54.715 1.00 9.32 262 PRO B CA 1
ATOM 5526 C C . PRO B 1 263 ? 0.816 -18.540 55.237 1.00 10.79 262 PRO B C 1
ATOM 5527 O O . PRO B 1 263 ? 1.581 -18.195 56.141 1.00 9.91 262 PRO B O 1
ATOM 5531 N N . ALA B 1 264 ? 0.896 -19.727 54.632 1.00 12.01 263 ALA B N 1
ATOM 5532 C CA . ALA B 1 264 ? 1.796 -20.756 55.147 1.00 9.24 263 ALA B CA 1
ATOM 5533 C C . ALA B 1 264 ? 3.257 -20.326 55.081 1.00 11.02 263 ALA B C 1
ATOM 5534 O O . ALA B 1 264 ? 4.049 -20.668 55.973 1.00 10.86 263 ALA B O 1
ATOM 5536 N N . ASP B 1 265 ? 3.648 -19.585 54.034 1.00 8.33 264 ASP B N 1
ATOM 5537 C CA . ASP B 1 265 ? 5.056 -19.217 53.936 1.00 6.96 264 ASP B CA 1
ATOM 5538 C C . ASP B 1 265 ? 5.461 -18.300 55.083 1.00 8.63 264 ASP B C 1
ATOM 5539 O O . ASP B 1 265 ? 6.600 -18.377 55.565 1.00 11.48 264 ASP B O 1
ATOM 5544 N N . MET B 1 266 ? 4.535 -17.463 55.558 1.00 8.46 265 MET B N 1
ATOM 5545 C CA . MET B 1 266 ? 4.856 -16.595 56.681 1.00 8.08 265 MET B CA 1
ATOM 5546 C C . MET B 1 266 ? 4.739 -17.333 58.013 1.00 8.78 265 MET B C 1
ATOM 5547 O O . MET B 1 266 ? 5.582 -17.138 58.893 1.00 8.30 265 MET B O 1
ATOM 5552 N N . VAL B 1 267 ? 3.731 -18.202 58.177 1.00 7.41 266 VAL B N 1
ATOM 5553 C CA . VAL B 1 267 ? 3.671 -19.012 59.398 1.00 10.95 266 VAL B CA 1
ATOM 5554 C C . VAL B 1 267 ? 4.974 -19.775 59.582 1.00 10.49 266 VAL B C 1
ATOM 5555 O O . VAL B 1 267 ? 5.532 -19.842 60.688 1.00 11.73 266 VAL B O 1
ATOM 5559 N N . GLU B 1 268 ? 5.494 -20.342 58.496 1.00 9.91 267 GLU B N 1
ATOM 5560 C CA . GLU B 1 268 ? 6.745 -21.082 58.584 1.00 10.12 267 GLU B CA 1
ATOM 5561 C C . GLU B 1 268 ? 7.946 -20.158 58.774 1.00 11.64 267 GLU B C 1
ATOM 5562 O O . GLU B 1 268 ? 8.902 -20.527 59.468 1.00 14.98 267 GLU B O 1
ATOM 5568 N N . THR B 1 269 ? 7.928 -18.962 58.173 1.00 8.70 268 THR B N 1
ATOM 5569 C CA . THR B 1 269 ? 9.016 -18.016 58.400 1.00 9.44 268 THR B CA 1
ATOM 5570 C C . THR B 1 269 ? 9.121 -17.630 59.878 1.00 8.88 268 THR B C 1
ATOM 5571 O O . THR B 1 269 ? 10.210 -17.660 60.463 1.00 10.09 268 THR B O 1
ATOM 5575 N N . TYR B 1 270 ? 7.995 -17.264 60.499 1.00 8.69 269 TYR B N 1
ATOM 5576 C CA . TYR B 1 270 ? 8.052 -16.762 61.872 1.00 9.17 269 TYR B CA 1
ATOM 5577 C C . TYR B 1 270 ? 8.373 -17.873 62.862 1.00 10.67 269 TYR B C 1
ATOM 5578 O O . TYR B 1 270 ? 9.120 -17.653 63.824 1.00 11.00 269 TYR B O 1
ATOM 5587 N N . GLY B 1 271 ? 7.812 -19.064 62.651 1.00 9.03 270 GLY B N 1
ATOM 5588 C CA . GLY B 1 271 ? 8.021 -20.156 63.588 1.00 9.69 270 GLY B CA 1
ATOM 5589 C C . GLY B 1 271 ? 7.441 -19.906 64.960 1.00 11.84 270 GLY B C 1
ATOM 5590 O O . GLY B 1 271 ? 7.982 -20.407 65.951 1.00 15.64 270 GLY B O 1
ATOM 5591 N N . VAL B 1 272 ? 6.359 -19.136 65.047 1.00 10.12 271 VAL B N 1
ATOM 5592 C CA . VAL B 1 272 ? 5.723 -18.778 66.310 1.00 9.12 271 VAL B CA 1
ATOM 5593 C C . VAL B 1 272 ? 4.366 -19.462 66.376 1.00 10.70 271 VAL B C 1
ATOM 5594 O O . VAL B 1 272 ? 3.587 -19.402 65.416 1.00 12.41 271 VAL B O 1
ATOM 5598 N N . GLU B 1 273 ? 4.080 -20.109 67.506 1.00 10.74 272 GLU B N 1
ATOM 5599 C CA . GLU B 1 273 ? 2.768 -20.704 67.719 1.00 13.79 272 GLU B CA 1
ATOM 5600 C C . GLU B 1 273 ? 1.731 -19.605 67.897 1.00 15.00 272 GLU B C 1
ATOM 5601 O O . GLU B 1 273 ? 1.847 -18.778 68.807 1.00 15.59 272 GLU B O 1
ATOM 5607 N N . LEU B 1 274 ? 0.739 -19.578 67.015 1.00 12.82 273 LEU B N 1
ATOM 5608 C CA . LEU B 1 274 ? -0.312 -18.571 67.113 1.00 13.11 273 LEU B CA 1
ATOM 5609 C C . LEU B 1 274 ? -1.245 -18.894 68.280 1.00 14.98 273 LEU B C 1
ATOM 5610 O O . LEU B 1 274 ? -1.601 -20.058 68.491 1.00 14.23 273 LEU B O 1
ATOM 5615 N N . PRO B 1 275 ? -1.664 -17.889 69.055 1.00 10.92 274 PRO B N 1
ATOM 5616 C CA . PRO B 1 275 ? -2.526 -18.129 70.237 1.00 13.02 274 PRO B CA 1
ATOM 5617 C C . PRO B 1 275 ? -3.985 -18.353 69.854 1.00 13.46 274 PRO B C 1
ATOM 5618 O O . PRO B 1 275 ? -4.890 -17.573 70.171 1.00 11.80 274 PRO B O 1
ATOM 5622 N N . GLU B 1 276 ? -4.239 -19.472 69.179 1.00 10.13 275 GLU B N 1
ATOM 5623 C CA . GLU B 1 276 ? -5.510 -19.685 68.503 1.00 12.50 275 GLU B CA 1
ATOM 5624 C C . GLU B 1 276 ? -6.527 -20.372 69.405 1.00 12.85 275 GLU B C 1
ATOM 5625 O O . GLU B 1 276 ? -6.187 -21.202 70.251 1.00 16.15 275 GLU B O 1
ATOM 5631 N N . ARG B 1 277 ? -7.789 -19.999 69.212 1.00 10.02 276 ARG B N 1
ATOM 5632 C CA . ARG B 1 277 ? -8.976 -20.629 69.773 1.00 10.03 276 ARG B CA 1
ATOM 5633 C C . ARG B 1 277 ? -9.882 -21.043 68.621 1.00 11.20 276 ARG B C 1
ATOM 5634 O O . ARG B 1 277 ? -9.972 -20.311 67.630 1.00 10.18 276 ARG B O 1
ATOM 5642 N N . PRO B 1 278 ? -10.528 -22.207 68.682 1.00 10.30 277 PRO B N 1
ATOM 5643 C CA . PRO B 1 278 ? -11.444 -22.579 67.594 1.00 8.85 277 PRO B CA 1
ATOM 5644 C C . PRO B 1 278 ? -12.480 -21.488 67.368 1.00 10.16 277 PRO B C 1
ATOM 5645 O O . PRO B 1 278 ? -13.021 -20.916 68.317 1.00 10.66 277 PRO B O 1
ATOM 5649 N N . GLY B 1 279 ? -12.737 -21.180 66.092 1.00 11.09 278 GLY B N 1
ATOM 5650 C CA . GLY B 1 279 ? -13.657 -20.121 65.732 1.00 11.78 278 GLY B CA 1
ATOM 5651 C C . GLY B 1 279 ? -13.019 -18.764 65.509 1.00 10.39 278 GLY B C 1
ATOM 5652 O O . GLY B 1 279 ? -13.696 -17.851 65.018 1.00 11.16 278 GLY B O 1
ATOM 5653 N N . ASP B 1 280 ? -11.744 -18.601 65.863 1.00 9.84 279 ASP B N 1
ATOM 5654 C CA . ASP B 1 280 ? -11.103 -17.294 65.715 1.00 7.78 279 ASP B CA 1
ATOM 5655 C C . ASP B 1 280 ? -11.012 -16.866 64.262 1.00 10.94 279 ASP B C 1
ATOM 5656 O O . ASP B 1 280 ? -11.165 -15.680 63.957 1.00 10.17 279 ASP B O 1
ATOM 5661 N N . LEU B 1 281 ? -10.692 -17.793 63.355 1.00 9.94 280 LEU B N 1
ATOM 5662 C CA . LEU B 1 281 ? -10.528 -17.392 61.960 1.00 8.52 280 LEU B CA 1
ATOM 5663 C C . LEU B 1 281 ? -11.821 -16.817 61.404 1.00 11.58 280 LEU B C 1
ATOM 5664 O O . LEU B 1 281 ? -11.793 -15.855 60.624 1.00 12.64 280 LEU B O 1
ATOM 5669 N N . GLU B 1 282 ? -12.972 -17.369 61.805 1.00 11.65 281 GLU B N 1
ATOM 5670 C CA . GLU B 1 282 ? -14.227 -16.804 61.330 1.00 12.10 281 GLU B CA 1
ATOM 5671 C C . GLU B 1 282 ? -14.464 -15.412 61.914 1.00 12.34 281 GLU B C 1
ATOM 5672 O O . GLU B 1 282 ? -15.101 -14.570 61.268 1.00 13.13 281 GLU B O 1
ATOM 5678 N N . ILE B 1 283 ? -13.970 -15.157 63.130 1.00 9.51 282 ILE B N 1
ATOM 5679 C CA . ILE B 1 283 ? -14.048 -13.816 63.710 1.00 9.87 282 ILE B CA 1
ATOM 5680 C C . ILE B 1 283 ? -13.161 -12.843 62.934 1.00 9.44 282 ILE B C 1
ATOM 5681 O O . ILE B 1 283 ? -13.584 -11.737 62.582 1.00 8.26 282 ILE B O 1
ATOM 5686 N N . ILE B 1 284 ? -11.912 -13.238 62.674 1.00 9.56 283 ILE B N 1
ATOM 5687 C CA . ILE B 1 284 ? -10.972 -12.355 61.985 1.00 8.34 283 ILE B CA 1
ATOM 5688 C C . ILE B 1 284 ? -11.472 -12.025 60.590 1.00 10.42 283 ILE B C 1
ATOM 5689 O O . ILE B 1 284 ? -11.280 -10.904 60.095 1.00 8.90 283 ILE B O 1
ATOM 5694 N N . ALA B 1 285 ? -12.159 -12.972 59.953 1.00 8.33 284 ALA B N 1
ATOM 5695 C CA . ALA B 1 285 ? -12.717 -12.792 58.622 1.00 7.04 284 ALA B CA 1
ATOM 5696 C C . ALA B 1 285 ? -14.132 -12.223 58.652 1.00 9.55 284 ALA B C 1
ATOM 5697 O O . ALA B 1 285 ? -14.870 -12.366 57.662 1.00 11.77 284 ALA B O 1
ATOM 5699 N N . ALA B 1 286 ? -14.528 -11.584 59.753 1.00 9.91 285 ALA B N 1
ATOM 5700 C CA . ALA B 1 286 ? -15.838 -10.951 59.830 1.00 9.74 285 ALA B CA 1
ATOM 5701 C C . ALA B 1 286 ? -16.093 -10.121 58.574 1.00 11.38 285 ALA B C 1
ATOM 5702 O O . ALA B 1 286 ? -15.235 -9.313 58.188 1.00 12.29 285 ALA B O 1
ATOM 5704 N N . PRO B 1 287 ? -17.228 -10.297 57.904 1.00 11.50 286 PRO B N 1
ATOM 5705 C CA . PRO B 1 287 ? -17.483 -9.513 56.689 1.00 10.51 286 PRO B CA 1
ATOM 5706 C C . PRO B 1 287 ? -17.405 -8.016 56.963 1.00 8.96 286 PRO B C 1
ATOM 5707 O O . PRO B 1 287 ? -17.902 -7.519 57.974 1.00 10.04 286 PRO B O 1
ATOM 5711 N N . THR B 1 288 ? -16.743 -7.308 56.053 1.00 9.61 287 THR B N 1
ATOM 5712 C CA . THR B 1 288 ? -16.580 -5.865 56.122 1.00 8.34 287 THR B CA 1
ATOM 5713 C C . THR B 1 288 ? -17.211 -5.221 54.894 1.00 10.69 287 THR B C 1
ATOM 5714 O O . THR B 1 288 ? -17.486 -5.883 53.884 1.00 12.35 287 THR B O 1
ATOM 5718 N N . ASP B 1 289 ? -17.428 -3.910 54.988 1.00 8.12 288 ASP B N 1
ATOM 5719 C CA . ASP B 1 289 ? -18.128 -3.151 53.955 1.00 8.61 288 ASP B CA 1
ATOM 5720 C C . ASP B 1 289 ? -17.187 -2.368 53.061 1.00 9.25 288 ASP B C 1
ATOM 5721 O O . ASP B 1 289 ? -17.618 -1.859 52.021 1.00 11.98 288 ASP B O 1
ATOM 5726 N N . PHE B 1 290 ? -15.921 -2.263 53.443 1.00 8.24 289 PHE B N 1
ATOM 5727 C CA . PHE B 1 290 ? -14.898 -1.641 52.619 1.00 8.57 289 PHE B CA 1
ATOM 5728 C C . PHE B 1 290 ? -13.559 -2.077 53.181 1.00 8.79 289 PHE B C 1
ATOM 5729 O O . PHE B 1 290 ? -13.477 -2.637 54.282 1.00 8.81 289 PHE B O 1
ATOM 5737 N N . ILE B 1 291 ? -12.513 -1.829 52.405 1.00 7.02 290 ILE B N 1
ATOM 5738 C CA . ILE B 1 291 ? -11.139 -1.906 52.882 1.00 7.78 290 ILE B CA 1
ATOM 5739 C C . ILE B 1 291 ? -10.528 -0.518 52.737 1.00 10.13 290 ILE B C 1
ATOM 5740 O O . ILE B 1 291 ? -10.757 0.181 51.740 1.00 8.31 290 ILE B O 1
ATOM 5745 N N . GLY B 1 292 ? -9.790 -0.099 53.763 1.00 7.01 291 GLY B N 1
ATOM 5746 C CA . GLY B 1 292 ? -9.106 1.172 53.748 1.00 7.16 291 GLY B CA 1
ATOM 5747 C C . GLY B 1 292 ? -7.636 0.980 53.448 1.00 6.39 291 GLY B C 1
ATOM 5748 O O . GLY B 1 292 ? -6.921 0.305 54.194 1.00 7.30 291 GLY B O 1
ATOM 5749 N N . LEU B 1 293 ? -7.190 1.563 52.343 1.00 6.03 292 LEU B N 1
ATOM 5750 C CA . LEU B 1 293 ? -5.799 1.516 51.922 1.00 5.88 292 LEU B CA 1
ATOM 5751 C C . LEU B 1 293 ? -5.100 2.789 52.372 1.00 6.44 292 LEU B C 1
ATOM 5752 O O . LEU B 1 293 ? -5.464 3.885 51.937 1.00 7.18 292 LEU B O 1
ATOM 5757 N N . ASN B 1 294 ? -4.103 2.648 53.238 1.00 5.69 293 ASN B N 1
ATOM 5758 C CA . ASN B 1 294 ? -3.135 3.715 53.467 1.00 6.30 293 ASN B CA 1
ATOM 5759 C C . ASN B 1 294 ? -1.935 3.454 52.571 1.00 6.89 293 ASN B C 1
ATOM 5760 O O . ASN B 1 294 ? -1.376 2.350 52.593 1.00 7.11 293 ASN B O 1
ATOM 5765 N N . TYR B 1 295 ? -1.540 4.451 51.775 1.00 5.82 294 TYR B N 1
ATOM 5766 C CA . TYR B 1 295 ? -0.394 4.263 50.894 1.00 6.63 294 TYR B CA 1
ATOM 5767 C C . TYR B 1 295 ? 0.525 5.467 50.931 1.00 5.76 294 TYR B C 1
ATOM 5768 O O . TYR B 1 295 ? 0.070 6.610 50.790 1.00 6.52 294 TYR B O 1
ATOM 5777 N N . TYR B 1 296 ? 1.803 5.193 51.068 1.00 5.93 295 TYR B N 1
ATOM 5778 C CA . TYR B 1 296 ? 2.850 6.201 50.976 1.00 6.39 295 TYR B CA 1
ATOM 5779 C C . TYR B 1 296 ? 4.004 5.799 50.069 1.00 7.83 295 TYR B C 1
ATOM 5780 O O . TYR B 1 296 ? 4.544 6.659 49.365 1.00 8.81 295 TYR B O 1
ATOM 5789 N N . PHE B 1 297 ? 4.393 4.521 50.050 1.00 6.60 296 PHE B N 1
ATOM 5790 C CA . PHE B 1 297 ? 5.568 4.139 49.268 1.00 5.65 296 PHE B CA 1
ATOM 5791 C C . PHE B 1 297 ? 5.566 2.639 48.997 1.00 6.96 296 PHE B C 1
ATOM 5792 O O . PHE B 1 297 ? 4.952 1.861 49.732 1.00 8.95 296 PHE B O 1
ATOM 5800 N N . ARG B 1 298 ? 6.236 2.255 47.912 1.00 7.81 297 ARG B N 1
ATOM 5801 C CA . ARG B 1 298 ? 6.628 0.865 47.723 1.00 6.03 297 ARG B CA 1
ATOM 5802 C C . ARG B 1 298 ? 7.908 0.579 48.507 1.00 6.98 297 ARG B C 1
ATOM 5803 O O . ARG B 1 298 ? 8.578 1.486 49.012 1.00 7.57 297 ARG B O 1
ATOM 5811 N N . GLN B 1 299 ? 8.263 -0.702 48.610 1.00 7.73 298 GLN B N 1
ATOM 5812 C CA . GLN B 1 299 ? 9.508 -1.090 49.267 1.00 7.15 298 GLN B CA 1
ATOM 5813 C C . GLN B 1 299 ? 10.340 -1.935 48.319 1.00 7.70 298 GLN B C 1
ATOM 5814 O O . GLN B 1 299 ? 9.852 -2.938 47.788 1.00 9.02 298 GLN B O 1
ATOM 5820 N N . ILE B 1 300 ? 11.577 -1.514 48.094 1.00 8.47 299 ILE B N 1
ATOM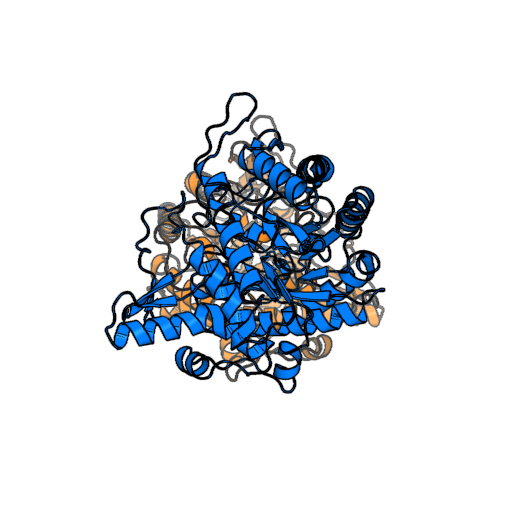 5821 C CA . ILE B 1 300 ? 12.571 -2.322 47.394 1.00 7.82 299 ILE B CA 1
ATOM 5822 C C . ILE B 1 300 ? 13.282 -3.174 48.439 1.00 10.23 299 ILE B C 1
ATOM 5823 O O . ILE B 1 300 ? 13.752 -2.649 49.452 1.00 9.50 299 ILE B O 1
ATOM 5828 N N . ILE B 1 301 ? 13.360 -4.485 48.204 1.00 8.39 300 ILE B N 1
ATOM 5829 C CA . ILE B 1 301 ? 13.736 -5.457 49.226 1.00 9.87 300 ILE B CA 1
ATOM 5830 C C . ILE B 1 301 ? 14.954 -6.235 48.751 1.00 11.49 300 ILE B C 1
ATOM 5831 O O . ILE B 1 301 ? 14.978 -6.710 47.609 1.00 9.47 300 ILE B O 1
ATOM 5836 N N . GLU B 1 302 ? 15.945 -6.400 49.631 1.00 10.29 301 GLU B N 1
ATOM 5837 C CA . GLU B 1 302 ? 17.063 -7.294 49.355 1.00 11.55 301 GLU B CA 1
ATOM 5838 C C . GLU B 1 302 ? 17.162 -8.373 50.429 1.00 12.93 301 GLU B C 1
ATOM 5839 O O . GLU B 1 302 ? 16.799 -8.160 51.594 1.00 11.73 301 GLU B O 1
ATOM 5845 N N . ALA B 1 303 ? 17.649 -9.543 50.022 1.00 10.25 302 ALA B N 1
ATOM 5846 C CA . ALA B 1 303 ? 17.971 -10.581 50.990 1.00 10.11 302 ALA B CA 1
ATOM 5847 C C . ALA B 1 303 ? 19.076 -10.093 51.917 1.00 13.28 302 ALA B C 1
ATOM 5848 O O . ALA B 1 303 ? 20.023 -9.427 51.485 1.00 14.18 302 ALA B O 1
ATOM 5850 N N . ASP B 1 304 ? 18.942 -10.408 53.209 1.00 10.58 303 ASP B N 1
ATOM 5851 C CA . ASP B 1 304 ? 19.851 -9.862 54.219 1.00 13.34 303 ASP B CA 1
ATOM 5852 C C . ASP B 1 304 ? 19.941 -10.871 55.359 1.00 13.45 303 ASP B C 1
ATOM 5853 O O . ASP B 1 304 ? 19.073 -10.895 56.236 1.00 15.06 303 ASP B O 1
ATOM 5858 N N . GLY B 1 305 ? 21.004 -11.676 55.350 1.00 17.32 304 GLY B N 1
ATOM 5859 C CA . GLY B 1 305 ? 21.193 -12.678 56.383 1.00 19.94 304 GLY B CA 1
ATOM 5860 C C . GLY B 1 305 ? 21.430 -12.118 57.769 1.00 17.00 304 GLY B C 1
ATOM 5861 O O . GLY B 1 305 ? 21.382 -12.886 58.738 1.00 20.72 304 GLY B O 1
ATOM 5862 N N . SER B 1 306 ? 21.674 -10.815 57.895 1.00 16.81 305 SER B N 1
ATOM 5863 C CA . SER B 1 306 ? 21.896 -10.227 59.211 1.00 16.10 305 SER B CA 1
ATOM 5864 C C . SER B 1 306 ? 20.594 -9.896 59.933 1.00 17.65 305 SER B C 1
ATOM 5865 O O . SER B 1 306 ? 20.640 -9.428 61.077 1.00 22.37 305 SER B O 1
ATOM 5868 N N . VAL B 1 307 ? 19.446 -10.106 59.294 1.00 14.54 306 VAL B N 1
ATOM 5869 C CA . VAL B 1 307 ? 18.144 -9.798 59.879 1.00 12.62 306 VAL B CA 1
ATOM 5870 C C . VAL B 1 307 ? 17.546 -11.101 60.405 1.00 10.61 306 VAL B C 1
ATOM 5871 O O . VAL B 1 307 ? 17.128 -11.946 59.597 1.00 11.87 306 VAL B O 1
ATOM 5875 N N . PRO B 1 308 ? 17.489 -11.313 61.723 1.00 11.15 307 PRO B N 1
ATOM 5876 C CA . PRO B 1 308 ? 16.931 -12.568 62.243 1.00 12.86 307 PRO B CA 1
ATOM 5877 C C . PRO B 1 308 ? 15.496 -12.797 61.775 1.00 9.90 307 PRO B C 1
ATOM 5878 O O . PRO B 1 308 ? 14.717 -11.852 61.621 1.00 12.15 307 PRO B O 1
ATOM 5882 N N . VAL B 1 309 ? 15.174 -14.072 61.517 1.00 11.92 308 VAL B N 1
ATOM 5883 C CA . VAL B 1 309 ? 13.839 -14.564 61.163 1.00 9.46 308 VAL B CA 1
ATOM 5884 C C . VAL B 1 309 ? 13.447 -14.164 59.739 1.00 11.99 308 VAL B C 1
ATOM 5885 O O . VAL B 1 309 ? 13.130 -15.025 58.912 1.00 12.67 308 VAL B O 1
ATOM 5889 N N . LEU B 1 310 ? 13.458 -12.865 59.439 1.00 9.53 309 LEU B N 1
ATOM 5890 C CA . LEU B 1 310 ? 12.925 -12.395 58.161 1.00 9.38 309 LEU B CA 1
ATOM 5891 C C . LEU B 1 310 ? 13.934 -12.534 57.029 1.00 9.38 309 LEU B C 1
ATOM 5892 O O . LEU B 1 310 ? 13.554 -12.844 55.893 1.00 11.08 309 LEU B O 1
ATOM 5897 N N . GLY B 1 311 ? 15.204 -12.259 57.300 1.00 10.71 310 GLY B N 1
ATOM 5898 C CA . GLY B 1 311 ? 16.219 -12.398 56.273 1.00 11.36 310 GLY B CA 1
ATOM 5899 C C . GLY B 1 311 ? 16.086 -11.438 55.110 1.00 12.11 310 GLY B C 1
ATOM 5900 O O . GLY B 1 311 ? 16.542 -11.746 53.999 1.00 9.84 310 GLY B O 1
ATOM 5901 N N . PHE B 1 312 ? 15.463 -10.282 55.320 1.00 9.55 311 PHE B N 1
ATOM 5902 C CA . PHE B 1 312 ? 15.381 -9.276 54.275 1.00 10.27 311 PHE B CA 1
ATOM 5903 C C . PHE B 1 312 ? 15.477 -7.894 54.899 1.00 9.76 311 PHE B C 1
ATOM 5904 O O . PHE B 1 312 ? 15.199 -7.702 56.091 1.00 9.95 311 PHE B O 1
ATOM 5912 N N . SER B 1 313 ? 15.882 -6.932 54.070 1.00 10.85 312 SER B N 1
ATOM 5913 C CA . SER B 1 313 ? 15.983 -5.528 54.449 1.00 10.24 312 SER B CA 1
ATOM 5914 C C . SER B 1 313 ? 15.453 -4.656 53.323 1.00 12.75 312 SER B C 1
ATOM 5915 O O . SER B 1 313 ? 15.639 -4.974 52.145 1.00 11.44 312 SER B O 1
ATOM 5918 N N . GLN B 1 314 ? 14.801 -3.555 53.687 1.00 9.10 313 GLN B N 1
ATOM 5919 C CA . GLN B 1 314 ? 14.453 -2.534 52.709 1.00 11.20 313 GLN B CA 1
ATOM 5920 C C . GLN B 1 314 ? 15.691 -1.733 52.321 1.00 11.88 313 GLN B C 1
ATOM 5921 O O . GLN B 1 314 ? 16.533 -1.416 53.165 1.00 14.07 313 GLN B O 1
ATOM 5927 N N . VAL B 1 315 ? 15.800 -1.414 51.038 1.00 10.91 314 VAL B N 1
ATOM 5928 C CA . VAL B 1 315 ? 16.840 -0.526 50.523 1.00 11.40 314 VAL B CA 1
ATOM 5929 C C . VAL B 1 315 ? 16.142 0.640 49.838 1.00 11.39 314 VAL B C 1
ATOM 5930 O O . VAL B 1 315 ? 14.936 0.573 49.554 1.00 11.24 314 VAL B O 1
ATOM 5934 N N . PRO B 1 316 ? 16.857 1.739 49.583 1.00 12.64 315 PRO B N 1
ATOM 5935 C CA . PRO B 1 316 ? 16.206 2.911 48.983 1.00 10.51 315 PRO B CA 1
ATOM 5936 C C . PRO B 1 316 ? 15.619 2.626 47.604 1.00 12.64 315 PRO B C 1
ATOM 5937 O O . PRO B 1 316 ? 16.164 1.845 46.815 1.00 14.65 315 PRO B O 1
ATOM 5941 N N . GLY B 1 317 ? 14.485 3.275 47.325 1.00 11.29 316 GLY B N 1
ATOM 5942 C CA . GLY B 1 317 ? 13.841 3.224 46.033 1.00 11.17 316 GLY B CA 1
ATOM 5943 C C . GLY B 1 317 ? 14.564 4.081 45.013 1.00 11.80 316 GLY B C 1
ATOM 5944 O O . GLY B 1 317 ? 15.248 5.050 45.356 1.00 14.53 316 GLY B O 1
ATOM 5945 N N . PRO B 1 318 ? 14.418 3.740 43.731 1.00 12.86 317 PRO B N 1
ATOM 5946 C CA . PRO B 1 318 ? 15.252 4.381 42.697 1.00 14.70 317 PRO B CA 1
ATOM 5947 C C . PRO B 1 318 ? 14.747 5.714 42.167 1.00 17.23 317 PRO B C 1
ATOM 5948 O O . PRO B 1 318 ? 15.532 6.426 41.524 1.00 15.75 317 PRO B O 1
ATOM 5952 N N . ASN B 1 319 ? 13.480 6.067 42.371 1.00 12.69 318 ASN B N 1
ATOM 5953 C CA . ASN B 1 319 ? 12.977 7.321 41.824 1.00 12.13 318 ASN B CA 1
ATOM 5954 C C . ASN B 1 319 ? 13.731 8.507 42.422 1.00 15.00 318 ASN B C 1
ATOM 5955 O O . ASN B 1 319 ? 14.142 8.494 43.586 1.00 16.95 318 ASN B O 1
ATOM 5960 N N . ALA B 1 320 ? 13.927 9.544 41.609 1.00 15.97 319 ALA B N 1
ATOM 5961 C CA . ALA B 1 320 ? 14.690 10.691 42.088 1.00 18.52 319 ALA B CA 1
ATOM 5962 C C . ALA B 1 320 ? 13.956 11.418 43.209 1.00 15.28 319 ALA B C 1
ATOM 5963 O O . ALA B 1 320 ? 14.581 11.864 44.181 1.00 22.98 319 ALA B O 1
ATOM 5965 N N . GLU B 1 321 ? 12.631 11.513 43.113 1.00 13.16 320 GLU B N 1
ATOM 5966 C CA . GLU B 1 321 ? 11.859 12.311 44.062 1.00 15.06 320 GLU B CA 1
ATOM 5967 C C . GLU B 1 321 ? 11.673 11.546 45.369 1.00 14.03 320 GLU B C 1
ATOM 5968 O O . GLU B 1 321 ? 11.165 10.421 45.366 1.00 11.44 320 GLU B O 1
ATOM 5974 N N . HIS B 1 322 ? 12.086 12.166 46.475 1.00 11.09 321 HIS B N 1
ATOM 5975 C CA . HIS B 1 322 ? 11.962 11.628 47.826 1.00 11.46 321 HIS B CA 1
ATOM 5976 C C . HIS B 1 322 ? 11.490 12.748 48.745 1.00 10.23 321 HIS B C 1
ATOM 5977 O O . HIS B 1 322 ? 11.851 13.914 48.554 1.00 13.15 321 HIS B O 1
ATOM 5984 N N . THR B 1 323 ? 10.674 12.397 49.738 1.00 8.68 322 THR B N 1
ATOM 5985 C CA . THR B 1 323 ? 10.186 13.395 50.682 1.00 7.94 322 THR B CA 1
ATOM 5986 C C . THR B 1 323 ? 11.254 13.714 51.726 1.00 8.98 322 THR B C 1
ATOM 5987 O O . THR B 1 323 ? 12.348 13.143 51.735 1.00 9.33 322 THR B O 1
ATOM 5991 N N . MET B 1 324 ? 10.934 14.634 52.644 1.00 8.25 323 MET B N 1
ATOM 5992 C CA A MET B 1 324 ? 11.912 15.049 53.644 0.28 9.99 323 MET B CA 1
ATOM 5993 C CA B MET B 1 324 ? 11.924 15.043 53.635 0.72 9.97 323 MET B CA 1
ATOM 5994 C C . MET B 1 324 ? 12.299 13.924 54.601 1.00 9.00 323 MET B C 1
ATOM 5995 O O . MET B 1 324 ? 13.376 13.988 55.206 1.00 11.94 323 MET B O 1
ATOM 6004 N N . ILE B 1 325 ? 11.453 12.904 54.771 1.00 10.26 324 ILE B N 1
ATOM 6005 C CA . ILE B 1 325 ? 11.827 11.746 55.578 1.00 9.79 324 ILE B CA 1
ATOM 6006 C C . ILE B 1 325 ? 12.297 10.585 54.699 1.00 10.67 324 ILE B C 1
ATOM 6007 O O . ILE B 1 325 ? 12.287 9.432 55.131 1.00 11.27 324 ILE B O 1
ATOM 6012 N N . ASP B 1 326 ? 12.746 10.886 53.476 1.00 9.94 325 ASP B N 1
ATOM 6013 C CA . ASP B 1 326 ? 13.390 9.920 52.580 1.00 12.01 325 ASP B CA 1
ATOM 6014 C C . ASP B 1 326 ? 12.436 8.818 52.140 1.00 11.43 325 ASP B C 1
ATOM 6015 O O . ASP B 1 326 ? 12.853 7.680 51.892 1.00 13.67 325 ASP B O 1
ATOM 6020 N N . TRP B 1 327 ? 11.155 9.140 52.023 1.00 8.36 326 TRP B N 1
ATOM 6021 C CA . TRP B 1 327 ? 10.190 8.230 51.425 1.00 9.19 326 TRP B CA 1
ATOM 6022 C C . TRP B 1 327 ? 10.129 8.492 49.922 1.00 7.92 326 TRP B C 1
ATOM 6023 O O . TRP B 1 327 ? 9.882 9.628 49.490 1.00 9.60 326 TRP B O 1
ATOM 6034 N N . GLU B 1 328 ? 10.377 7.450 49.131 1.00 7.20 327 GLU B N 1
ATOM 6035 C CA . GLU B 1 328 ? 10.338 7.578 47.679 1.00 7.67 327 GLU B CA 1
ATOM 6036 C C . GLU B 1 328 ? 8.939 7.942 47.200 1.00 8.40 327 GLU B C 1
ATOM 6037 O O . GLU B 1 328 ? 7.943 7.361 47.638 1.00 7.65 327 GLU B O 1
ATOM 6043 N N . VAL B 1 329 ? 8.862 8.891 46.272 1.00 7.86 328 VAL B N 1
ATOM 6044 C CA . VAL B 1 329 ? 7.593 9.284 45.669 1.00 8.60 328 VAL B CA 1
ATOM 6045 C C . VAL B 1 329 ? 7.318 8.346 44.496 1.00 9.31 328 VAL B C 1
ATOM 6046 O O . VAL B 1 329 ? 8.122 8.272 43.560 1.00 11.20 328 VAL B O 1
ATOM 6050 N N . HIS B 1 330 ? 6.195 7.623 44.549 1.00 7.84 329 HIS B N 1
ATOM 6051 C CA . HIS B 1 330 ? 5.881 6.592 43.552 1.00 9.14 329 HIS B CA 1
ATOM 6052 C C . HIS B 1 330 ? 4.370 6.413 43.421 1.00 9.05 329 HIS B C 1
ATOM 6053 O O . HIS B 1 330 ? 3.793 5.445 43.926 1.00 8.87 329 HIS B O 1
ATOM 6060 N N . PRO B 1 331 ? 3.691 7.323 42.711 1.00 7.73 330 PRO B N 1
ATOM 6061 C CA . PRO B 1 331 ? 2.217 7.201 42.592 1.00 6.32 330 PRO B CA 1
ATOM 6062 C C . PRO B 1 331 ? 1.739 5.930 41.872 1.00 6.94 330 PRO B C 1
ATOM 6063 O O . PRO B 1 331 ? 0.614 5.438 42.119 1.00 9.08 330 PRO B O 1
ATOM 6067 N N . ALA B 1 332 ? 2.576 5.382 40.983 1.00 8.31 331 ALA B N 1
ATOM 6068 C CA . ALA B 1 332 ? 2.209 4.140 40.306 1.00 8.21 331 ALA B CA 1
ATOM 6069 C C . ALA B 1 332 ? 1.909 3.040 41.309 1.00 8.14 331 ALA B C 1
ATOM 6070 O O . ALA B 1 332 ? 1.014 2.215 41.075 1.00 8.85 331 ALA B O 1
ATOM 6072 N N . GLY B 1 333 ? 2.608 3.046 42.450 1.00 8.13 332 GLY B N 1
ATOM 6073 C CA . GLY B 1 333 ? 2.347 2.050 43.476 1.00 7.70 332 GLY B CA 1
ATOM 6074 C C . GLY B 1 333 ? 0.953 2.142 44.064 1.00 8.41 332 GLY B C 1
ATOM 6075 O O . GLY B 1 333 ? 0.386 1.128 44.498 1.00 8.92 332 GLY B O 1
ATOM 6076 N N . LEU B 1 334 ? 0.374 3.347 44.090 1.00 7.95 333 LEU B N 1
ATOM 6077 C CA . LEU B 1 334 ? -0.994 3.492 44.578 1.00 5.49 333 LEU B CA 1
ATOM 6078 C C . LEU B 1 334 ? -1.976 2.887 43.587 1.00 7.87 333 LEU B C 1
ATOM 6079 O O . LEU B 1 334 ? -2.885 2.130 43.973 1.00 8.53 333 LEU B O 1
ATOM 6084 N N . GLU B 1 335 ? -1.800 3.204 42.296 1.00 9.15 334 GLU B N 1
ATOM 6085 C CA . GLU B 1 335 ? -2.627 2.549 41.275 1.00 9.07 334 GLU B CA 1
ATOM 6086 C C . GLU B 1 335 ? -2.548 1.018 41.378 1.00 8.03 334 GLU B C 1
ATOM 6087 O O . GLU B 1 335 ? -3.572 0.311 41.374 1.00 8.03 334 GLU B O 1
ATOM 6093 N N . GLU B 1 336 ? -1.328 0.501 41.506 1.00 6.35 335 GLU B N 1
ATOM 6094 C CA . GLU B 1 336 ? -1.131 -0.946 41.546 1.00 8.45 335 GLU B CA 1
ATOM 6095 C C . GLU B 1 336 ? -1.818 -1.581 42.754 1.00 8.98 335 GLU B C 1
ATOM 6096 O O . GLU B 1 336 ? -2.497 -2.608 42.624 1.00 9.47 335 GLU B O 1
ATOM 6102 N N . LEU B 1 337 ? -1.696 -0.969 43.938 1.00 9.26 336 LEU B N 1
ATOM 6103 C CA . LEU B 1 337 ? -2.301 -1.585 45.116 1.00 8.00 336 LEU B CA 1
ATOM 6104 C C . LEU B 1 337 ? -3.824 -1.512 45.087 1.00 8.76 336 LEU B C 1
ATOM 6105 O O . LEU B 1 337 ? -4.505 -2.443 45.545 1.00 8.36 336 LEU B O 1
ATOM 6110 N N . ILE B 1 338 ? -4.389 -0.401 44.595 1.00 7.38 337 ILE B N 1
ATOM 6111 C CA . ILE B 1 338 ? -5.840 -0.354 44.453 1.00 7.31 337 ILE B CA 1
ATOM 6112 C C . ILE B 1 338 ? -6.314 -1.498 43.561 1.00 8.09 337 ILE B C 1
ATOM 6113 O O . ILE B 1 338 ? -7.295 -2.196 43.875 1.00 7.81 337 ILE B O 1
ATOM 6118 N N . LEU B 1 339 ? -5.618 -1.715 42.442 1.00 8.48 338 LEU B N 1
ATOM 6119 C CA . LEU B 1 339 ? -6.042 -2.789 41.544 1.00 9.66 338 LEU B CA 1
ATOM 6120 C C . LEU B 1 339 ? -5.855 -4.163 42.181 1.00 9.05 338 LEU B C 1
ATOM 6121 O O . LEU B 1 339 ? -6.674 -5.064 41.960 1.00 10.01 338 LEU B O 1
ATOM 6126 N N . ARG B 1 340 ? -4.804 -4.344 42.987 1.00 8.47 339 ARG B N 1
ATOM 6127 C CA . ARG B 1 340 ? -4.614 -5.639 43.641 1.00 7.28 339 ARG B CA 1
ATOM 6128 C C . ARG B 1 340 ? -5.736 -5.920 44.630 1.00 9.85 339 ARG B C 1
ATOM 6129 O O . ARG B 1 340 ? -6.243 -7.052 44.715 1.00 8.55 339 ARG B O 1
ATOM 6137 N N . LEU B 1 341 ? -6.150 -4.901 45.384 1.00 8.74 340 LEU B N 1
ATOM 6138 C CA . LEU B 1 341 ? -7.274 -5.079 46.291 1.00 7.53 340 LEU B CA 1
ATOM 6139 C C . LEU B 1 341 ? -8.546 -5.410 45.528 1.00 9.78 340 LEU B C 1
ATOM 6140 O O . LEU B 1 341 ? -9.308 -6.294 45.937 1.00 10.78 340 LEU B O 1
ATOM 6145 N N . ALA B 1 342 ? -8.776 -4.717 44.401 1.00 10.18 341 ALA B N 1
ATOM 6146 C CA . ALA B 1 342 ? -9.999 -4.927 43.626 1.00 10.38 341 ALA B CA 1
ATOM 6147 C C . ALA B 1 342 ? -10.009 -6.289 42.943 1.00 12.27 341 ALA B C 1
ATOM 6148 O O . ALA B 1 342 ? -11.060 -6.938 42.865 1.00 15.75 341 ALA B O 1
ATOM 6150 N N . LYS B 1 343 ? -8.871 -6.719 42.406 1.00 10.25 342 LYS B N 1
ATOM 6151 C CA . LYS B 1 343 ? -8.848 -7.926 41.580 1.00 10.49 342 LYS B CA 1
ATOM 6152 C C . LYS B 1 343 ? -8.498 -9.151 42.422 1.00 12.83 342 LYS B C 1
ATOM 6153 O O . LYS B 1 343 ? -9.378 -9.963 42.728 1.00 17.10 342 LYS B O 1
ATOM 6159 N N . GLU B 1 344 ? -7.271 -9.206 42.946 1.00 10.98 343 GLU B N 1
ATOM 6160 C CA . GLU B 1 344 ? -6.840 -10.413 43.651 1.00 9.77 343 GLU B CA 1
ATOM 6161 C C . GLU B 1 344 ? -7.655 -10.642 44.915 1.00 13.82 343 GLU B C 1
ATOM 6162 O O . GLU B 1 344 ? -8.029 -11.781 45.221 1.00 15.59 343 GLU B O 1
ATOM 6168 N N . TYR B 1 345 ? -8.010 -9.579 45.623 1.00 10.75 344 TYR B N 1
ATOM 6169 C CA . TYR B 1 345 ? -8.736 -9.740 46.872 1.00 10.83 344 TYR B CA 1
ATOM 6170 C C . TYR B 1 345 ? -10.221 -9.433 46.738 1.00 11.55 344 TYR B C 1
ATOM 6171 O O . TYR B 1 345 ? -10.951 -9.510 47.733 1.00 12.62 344 TYR B O 1
ATOM 6180 N N . GLY B 1 346 ? -10.687 -9.136 45.526 1.00 11.20 345 GLY B N 1
ATOM 6181 C CA . GLY B 1 346 ? -12.109 -8.989 45.273 1.00 11.94 345 GLY B CA 1
ATOM 6182 C C . GLY B 1 346 ? -12.811 -7.964 46.134 1.00 10.77 345 GLY B C 1
ATOM 6183 O O . GLY B 1 346 ? -13.983 -8.144 46.468 1.00 13.70 345 GLY B O 1
ATOM 6184 N N . ALA B 1 347 ? -12.112 -6.909 46.542 1.00 10.81 346 ALA B N 1
ATOM 6185 C CA . ALA B 1 347 ? -12.763 -5.902 47.347 1.00 13.24 346 ALA B CA 1
ATOM 6186 C C . ALA B 1 347 ? -13.858 -5.203 46.551 1.00 13.25 346 ALA B C 1
ATOM 6187 O O . ALA B 1 347 ? -13.635 -4.711 45.445 1.00 16.52 346 ALA B O 1
ATOM 6189 N N . GLU B 1 348 ? -15.046 -5.178 47.150 1.00 15.91 347 GLU B N 1
ATOM 6190 C CA . GLU B 1 348 ? -16.253 -4.491 46.715 1.00 16.03 347 GLU B CA 1
ATOM 6191 C C . GLU B 1 348 ? -16.242 -2.994 46.918 1.00 13.28 347 GLU B C 1
ATOM 6192 O O . GLU B 1 348 ? -16.863 -2.286 46.126 1.00 13.21 347 GLU B O 1
ATOM 6198 N N . LYS B 1 349 ? -15.515 -2.497 47.908 1.00 10.37 348 LYS B N 1
ATOM 6199 C CA . LYS B 1 349 ? -15.413 -1.071 48.086 1.00 9.78 348 LYS B CA 1
ATOM 6200 C C . LYS B 1 349 ? -14.064 -0.746 48.709 1.00 10.36 348 LYS B C 1
ATOM 6201 O O . LYS B 1 349 ? -13.680 -1.361 49.705 1.00 9.90 348 LYS B O 1
ATOM 6207 N N . ILE B 1 350 ? -13.328 0.184 48.097 1.00 7.90 349 ILE B N 1
ATOM 6208 C CA . ILE B 1 350 ? -11.990 0.557 48.543 1.00 8.06 349 ILE B CA 1
ATOM 6209 C C . ILE B 1 350 ? -11.990 2.052 48.807 1.00 9.49 349 ILE B C 1
ATOM 6210 O O . ILE B 1 350 ? -12.478 2.824 47.978 1.00 10.60 349 ILE B O 1
ATOM 6215 N N . TYR B 1 351 ? -11.446 2.473 49.944 1.00 7.00 350 TYR B N 1
ATOM 6216 C CA . TYR B 1 351 ? -11.118 3.886 50.133 1.00 6.68 350 TYR B CA 1
ATOM 6217 C C . TYR B 1 351 ? -9.609 4.013 50.245 1.00 7.76 350 TYR B C 1
ATOM 6218 O O . TYR B 1 351 ? -8.965 3.157 50.850 1.00 7.90 350 TYR B O 1
ATOM 6227 N N . VAL B 1 352 ? -9.038 5.087 49.705 1.00 6.39 351 VAL B N 1
ATOM 6228 C CA . VAL B 1 352 ? -7.696 5.486 50.121 1.00 7.82 351 VAL B CA 1
ATOM 6229 C C . VAL B 1 352 ? -7.880 6.276 51.412 1.00 7.86 351 VAL B C 1
ATOM 6230 O O . VAL B 1 352 ? -8.306 7.432 51.394 1.00 7.84 351 VAL B O 1
ATOM 6234 N N . THR B 1 353 ? -7.634 5.624 52.546 1.00 5.23 352 THR B N 1
ATOM 6235 C CA . THR B 1 353 ? -7.887 6.232 53.843 1.00 7.06 352 THR B CA 1
ATOM 6236 C C . THR B 1 353 ? -6.730 7.110 54.322 1.00 5.72 352 THR B C 1
ATOM 6237 O O . THR B 1 353 ? -6.930 7.899 55.253 1.00 7.42 352 THR B O 1
ATOM 6241 N N . GLU B 1 354 ? -5.551 7.008 53.704 1.00 5.56 353 GLU B N 1
ATOM 6242 C CA . GLU B 1 354 ? -4.455 7.953 53.908 1.00 6.86 353 GLU B CA 1
ATOM 6243 C C . GLU B 1 354 ? -3.540 7.953 52.702 1.00 5.24 353 GLU B C 1
ATOM 6244 O O . GLU B 1 354 ? -3.189 6.893 52.185 1.00 6.40 353 GLU B O 1
ATOM 6250 N N . ASN B 1 355 ? -3.106 9.150 52.320 1.00 4.81 354 ASN B N 1
ATOM 6251 C CA . ASN B 1 355 ? -2.019 9.339 51.372 1.00 4.87 354 ASN B CA 1
ATOM 6252 C C . ASN B 1 355 ? -1.598 10.791 51.514 1.00 4.72 354 ASN B C 1
ATOM 6253 O O . ASN B 1 355 ? -2.454 11.657 51.666 1.00 6.29 354 ASN B O 1
ATOM 6258 N N . GLY B 1 356 ? -0.297 11.042 51.492 1.00 5.23 355 GLY B N 1
ATOM 6259 C CA . GLY B 1 356 ? 0.192 12.399 51.661 1.00 6.98 355 GLY B CA 1
ATOM 6260 C C . GLY B 1 356 ? 1.701 12.410 51.779 1.00 5.85 355 GLY B C 1
ATOM 6261 O O . GLY B 1 356 ? 2.357 11.378 51.624 1.00 6.83 355 GLY B O 1
ATOM 6262 N N . SER B 1 357 ? 2.248 13.596 52.052 1.00 5.39 356 SER B N 1
ATOM 6263 C CA . SER B 1 357 ? 3.701 13.720 52.025 1.00 6.08 356 SER B CA 1
ATOM 6264 C C . SER B 1 357 ? 4.186 14.864 52.910 1.00 5.10 356 SER B C 1
ATOM 6265 O O . SER B 1 357 ? 3.469 15.844 53.151 1.00 7.17 356 SER B O 1
ATOM 6268 N N . ALA B 1 358 ? 5.430 14.726 53.365 1.00 5.51 357 ALA B N 1
ATOM 6269 C CA . ALA B 1 358 ? 6.075 15.689 54.253 1.00 6.32 357 ALA B CA 1
ATOM 6270 C C . ALA B 1 358 ? 7.270 16.321 53.553 1.00 7.98 357 ALA B C 1
ATOM 6271 O O . ALA B 1 358 ? 8.130 15.613 53.012 1.00 8.12 357 ALA B O 1
ATOM 6273 N N . TRP B 1 359 ? 7.333 17.650 53.605 1.00 7.21 358 TRP B N 1
ATOM 6274 C CA . TRP B 1 359 ? 8.389 18.434 52.984 1.00 9.67 358 TRP B CA 1
ATOM 6275 C C . TRP B 1 359 ? 8.779 19.544 53.945 1.00 8.55 358 TRP B C 1
ATOM 6276 O O . TRP B 1 359 ? 8.047 19.849 54.889 1.00 10.07 358 TRP B O 1
ATOM 6287 N N . VAL B 1 360 ? 9.945 20.148 53.714 1.00 8.87 359 VAL B N 1
ATOM 6288 C CA A VAL B 1 360 ? 10.329 21.292 54.531 0.02 11.09 359 VAL B CA 1
ATOM 6289 C CA B VAL B 1 360 ? 10.350 21.302 54.510 0.98 11.11 359 VAL B CA 1
ATOM 6290 C C . VAL B 1 360 ? 9.516 22.502 54.077 1.00 11.10 359 VAL B C 1
ATOM 6291 O O . VAL B 1 360 ? 9.505 22.875 52.894 1.00 12.03 359 VAL B O 1
ATOM 6298 N N . ASP B 1 361 ? 8.774 23.084 55.014 1.00 8.72 360 ASP B N 1
ATOM 6299 C CA . ASP B 1 361 ? 7.928 24.237 54.741 1.00 7.51 360 ASP B CA 1
ATOM 6300 C C . ASP B 1 361 ? 8.668 25.514 55.108 1.00 7.01 360 ASP B C 1
ATOM 6301 O O . ASP B 1 361 ? 9.486 25.539 56.031 1.00 9.91 360 ASP B O 1
ATOM 6306 N N . GLN B 1 362 ? 8.371 26.581 54.366 1.00 9.25 361 GLN B N 1
ATOM 6307 C CA . GLN B 1 362 ? 8.979 27.893 54.574 1.00 12.12 361 GLN B CA 1
ATOM 6308 C C . GLN B 1 362 ? 7.868 28.893 54.877 1.00 8.92 361 GLN B C 1
ATOM 6309 O O . GLN B 1 362 ? 7.470 29.691 54.010 1.00 10.13 361 GLN B O 1
ATOM 6315 N N . PRO B 1 363 ? 7.342 28.885 56.101 1.00 9.38 362 PRO B N 1
ATOM 6316 C CA . PRO B 1 363 ? 6.270 29.828 56.445 1.00 9.58 362 PRO B CA 1
ATOM 6317 C C . PRO B 1 363 ? 6.775 31.262 56.501 1.00 9.49 362 PRO B C 1
ATOM 6318 O O . PRO B 1 363 ? 7.919 31.523 56.887 1.00 10.99 362 PRO B O 1
ATOM 6322 N N . ASP B 1 364 ? 5.899 32.201 56.135 1.00 8.56 363 ASP B N 1
ATOM 6323 C CA . ASP B 1 364 ? 6.210 33.599 56.407 1.00 8.45 363 ASP B CA 1
ATOM 6324 C C . ASP B 1 364 ? 5.780 33.922 57.838 1.00 10.06 363 ASP B C 1
ATOM 6325 O O . ASP B 1 364 ? 5.391 33.041 58.614 1.00 11.80 363 ASP B O 1
ATOM 6330 N N . ALA B 1 365 ? 5.859 35.199 58.224 1.00 10.54 364 ALA B N 1
ATOM 6331 C CA . ALA B 1 365 ? 5.595 35.563 59.611 1.00 12.72 364 ALA B CA 1
ATOM 6332 C C . ALA B 1 365 ? 4.156 35.297 60.035 1.00 11.65 364 ALA B C 1
ATOM 6333 O O . ALA B 1 365 ? 3.892 35.182 61.236 1.00 15.91 364 ALA B O 1
ATOM 6335 N N . GLU B 1 366 ? 3.220 35.214 59.088 1.00 10.00 365 GLU B N 1
ATOM 6336 C CA . GLU B 1 366 ? 1.836 34.879 59.371 1.00 11.56 365 GLU B CA 1
ATOM 6337 C C . GLU B 1 366 ? 1.515 33.442 58.993 1.00 11.62 365 GLU B C 1
ATOM 6338 O O . GLU B 1 366 ? 0.335 33.087 58.889 1.00 10.73 365 GLU B O 1
ATOM 6344 N N . PHE B 1 367 ? 2.549 32.633 58.756 1.00 9.15 366 PHE B N 1
ATOM 6345 C CA . PHE B 1 367 ? 2.467 31.179 58.583 1.00 7.85 366 PHE B CA 1
ATOM 6346 C C . PHE B 1 367 ? 1.856 30.763 57.251 1.00 11.38 366 PHE B C 1
ATOM 6347 O O . PHE B 1 367 ? 1.443 29.609 57.093 1.00 8.34 366 PHE B O 1
ATOM 6355 N N . ALA B 1 368 ? 1.836 31.657 56.265 1.00 9.19 367 ALA B N 1
ATOM 6356 C CA . ALA B 1 368 ? 1.502 31.240 54.908 1.00 7.33 367 ALA B CA 1
ATOM 6357 C C . ALA B 1 368 ? 2.632 30.398 54.332 1.00 8.76 367 ALA B C 1
ATOM 6358 O O . ALA B 1 368 ? 3.815 30.724 54.487 1.00 9.09 367 ALA B O 1
ATOM 6360 N N . VAL B 1 369 ? 2.261 29.291 53.679 1.00 6.96 368 VAL B N 1
ATOM 6361 C CA . VAL B 1 369 ? 3.215 28.333 53.131 1.00 6.73 368 VAL B CA 1
ATOM 6362 C C . VAL B 1 369 ? 2.847 28.031 51.684 1.00 7.64 368 VAL B C 1
ATOM 6363 O O . VAL B 1 369 ? 1.716 27.615 51.402 1.00 9.00 368 VAL B O 1
ATOM 6367 N N . ASP B 1 370 ? 3.812 28.217 50.773 1.00 6.52 369 ASP B N 1
ATOM 6368 C CA . ASP B 1 370 ? 3.695 27.776 49.388 1.00 8.92 369 ASP B CA 1
ATOM 6369 C C . ASP B 1 370 ? 4.490 26.480 49.279 1.00 6.18 369 ASP B C 1
ATOM 6370 O O . ASP B 1 370 ? 5.721 26.496 49.382 1.00 8.59 369 ASP B O 1
ATOM 6375 N N . ASP B 1 371 ? 3.789 25.353 49.085 1.00 6.89 370 ASP B N 1
ATOM 6376 C CA . ASP B 1 371 ? 4.398 24.023 49.157 1.00 9.20 370 ASP B CA 1
ATOM 6377 C C . ASP B 1 371 ? 4.186 23.274 47.844 1.00 8.05 370 ASP B C 1
ATOM 6378 O O . ASP B 1 371 ? 3.370 22.346 47.764 1.00 8.14 370 ASP B O 1
ATOM 6383 N N . PRO B 1 372 ? 4.925 23.641 46.795 1.00 8.12 371 PRO B N 1
ATOM 6384 C CA . PRO B 1 372 ? 4.675 23.019 45.483 1.00 8.66 371 PRO B CA 1
ATOM 6385 C C . PRO B 1 372 ? 4.968 21.525 45.446 1.00 8.39 371 PRO B C 1
ATOM 6386 O O . PRO B 1 372 ? 4.334 20.810 44.656 1.00 9.09 371 PRO B O 1
ATOM 6390 N N . ASP B 1 373 ? 5.901 21.022 46.262 1.00 10.24 372 ASP B N 1
ATOM 6391 C CA . ASP B 1 373 ? 6.193 19.590 46.209 1.00 8.26 372 ASP B CA 1
ATOM 6392 C C . ASP B 1 373 ? 5.068 18.781 46.843 1.00 9.34 372 ASP B C 1
ATOM 6393 O O . ASP B 1 373 ? 4.641 17.759 46.288 1.00 8.96 372 ASP B O 1
ATOM 6398 N N . ARG B 1 374 ? 4.538 19.247 47.979 1.00 7.43 373 ARG B N 1
ATOM 6399 C CA . ARG B 1 374 ? 3.373 18.587 48.570 1.00 8.29 373 ARG B CA 1
ATOM 6400 C C . ARG B 1 374 ? 2.172 18.640 47.626 1.00 8.60 373 ARG B C 1
ATOM 6401 O O . ARG B 1 374 ? 1.441 17.648 47.468 1.00 7.21 373 ARG B O 1
ATOM 6409 N N . THR B 1 375 ? 1.971 19.780 46.960 1.00 7.96 374 THR B N 1
ATOM 6410 C CA . THR B 1 375 ? 0.851 19.906 46.038 1.00 6.98 374 THR B CA 1
ATOM 6411 C C . THR B 1 375 ? 0.994 18.942 44.864 1.00 7.02 374 THR B C 1
ATOM 6412 O O . THR B 1 375 ? 0.026 18.268 44.483 1.00 8.11 374 THR B O 1
ATOM 6416 N N . ALA B 1 376 ? 2.201 18.862 44.289 1.00 8.09 375 ALA B N 1
ATOM 6417 C CA . ALA B 1 376 ? 2.435 17.960 43.162 1.00 9.22 375 ALA B CA 1
ATOM 6418 C C . ALA B 1 376 ? 2.254 16.505 43.563 1.00 9.22 375 ALA B C 1
ATOM 6419 O O . ALA B 1 376 ? 1.705 15.709 42.789 1.00 9.34 375 ALA B O 1
ATOM 6421 N N . TYR B 1 377 ? 2.714 16.138 44.766 1.00 7.33 376 TYR B N 1
ATOM 6422 C CA . TYR B 1 377 ? 2.513 14.772 45.249 1.00 6.68 376 TYR B CA 1
ATOM 6423 C C . TYR B 1 377 ? 1.028 14.434 45.296 1.00 8.91 376 TYR B C 1
ATOM 6424 O O . TYR B 1 377 ? 0.595 13.367 44.827 1.00 7.79 376 TYR B O 1
ATOM 6433 N N . LEU B 1 378 ? 0.230 15.339 45.864 1.00 7.56 377 LEU B N 1
ATOM 6434 C CA . LEU B 1 378 ? -1.216 15.148 45.895 1.00 5.75 377 LEU B CA 1
ATOM 6435 C C . LEU B 1 378 ? -1.780 14.944 44.494 1.00 8.35 377 LEU B C 1
ATOM 6436 O O . LEU B 1 378 ? -2.528 13.987 44.245 1.00 7.63 377 LEU B O 1
ATOM 6441 N N . GLU B 1 379 ? -1.431 15.834 43.557 1.00 7.57 378 GLU B N 1
ATOM 6442 C CA . GLU B 1 379 ? -2.026 15.744 42.224 1.00 8.59 378 GLU B CA 1
ATOM 6443 C C . GLU B 1 379 ? -1.651 14.438 41.526 1.00 9.23 378 GLU B C 1
ATOM 6444 O O . GLU B 1 379 ? -2.499 13.815 40.874 1.00 9.19 378 GLU B O 1
ATOM 6450 N N . GLU B 1 380 ? -0.388 14.005 41.652 1.00 6.95 379 GLU B N 1
ATOM 6451 C CA . GLU B 1 380 ? 0.032 12.795 40.951 1.00 9.08 379 GLU B CA 1
ATOM 6452 C C . GLU B 1 380 ? -0.623 11.555 41.551 1.00 9.75 379 GLU B C 1
ATOM 6453 O O . GLU B 1 380 ? -0.967 10.607 40.821 1.00 9.04 379 GLU B O 1
ATOM 6459 N N . HIS B 1 381 ? -0.827 11.545 42.874 1.00 8.57 380 HIS B N 1
ATOM 6460 C CA . HIS B 1 381 ? -1.497 10.385 43.454 1.00 7.25 380 HIS B CA 1
ATOM 6461 C C . HIS B 1 381 ? -2.989 10.378 43.141 1.00 8.70 380 HIS B C 1
ATOM 6462 O O . HIS B 1 381 ? -3.568 9.302 42.931 1.00 8.35 380 HIS B O 1
ATOM 6469 N N . LEU B 1 382 ? -3.625 11.553 43.039 1.00 7.36 381 LEU B N 1
ATOM 6470 C CA . LEU B 1 382 ? -4.999 11.577 42.543 1.00 8.72 381 LEU B CA 1
ATOM 6471 C C . LEU B 1 382 ? -5.074 11.044 41.115 1.00 9.15 381 LEU B C 1
ATOM 6472 O O . LEU B 1 382 ? -6.010 10.309 40.771 1.00 9.25 381 LEU B O 1
ATOM 6477 N N . ALA B 1 383 ? -4.090 11.389 40.276 1.00 8.79 382 ALA B N 1
ATOM 6478 C CA . ALA B 1 383 ? -4.071 10.854 38.917 1.00 9.51 382 ALA B CA 1
ATOM 6479 C C . ALA B 1 383 ? -3.990 9.333 38.931 1.00 10.54 382 ALA B C 1
ATOM 6480 O O . ALA B 1 383 ? -4.665 8.657 38.135 1.00 8.65 382 ALA B O 1
ATOM 6482 N N . ALA B 1 384 ? -3.189 8.776 39.849 1.00 8.74 383 ALA B N 1
ATOM 6483 C CA . ALA B 1 384 ? -3.118 7.320 39.972 1.00 8.47 383 ALA B CA 1
ATOM 6484 C C . ALA B 1 384 ? -4.465 6.724 40.376 1.00 9.39 383 ALA B C 1
ATOM 6485 O O . ALA B 1 384 ? -4.869 5.663 39.865 1.00 8.81 383 ALA B O 1
ATOM 6487 N N . CYS B 1 385 ? -5.177 7.386 41.295 1.00 7.90 384 CYS B N 1
ATOM 6488 C CA . CYS B 1 385 ? -6.523 6.941 41.657 1.00 8.76 384 CYS B CA 1
ATOM 6489 C C . CYS B 1 385 ? -7.449 6.926 40.448 1.00 9.80 384 CYS B C 1
ATOM 6490 O O . CYS B 1 385 ? -8.228 5.979 40.252 1.00 9.63 384 CYS B O 1
ATOM 6493 N N . VAL B 1 386 ? -7.407 7.992 39.646 1.00 9.63 385 VAL B N 1
ATOM 6494 C CA . VAL B 1 386 ? -8.266 8.058 38.468 1.00 10.71 385 VAL B CA 1
ATOM 6495 C C . VAL B 1 386 ? -7.959 6.900 37.526 1.00 11.14 385 VAL B C 1
ATOM 6496 O O . VAL B 1 386 ? -8.875 6.246 37.012 1.00 10.51 385 VAL B O 1
ATOM 6500 N N . ARG B 1 387 ? -6.673 6.606 37.309 1.00 8.27 386 ARG B N 1
ATOM 6501 C CA . ARG B 1 387 ? -6.332 5.493 36.420 1.00 10.60 386 ARG B CA 1
ATOM 6502 C C . ARG B 1 387 ? -6.857 4.169 36.964 1.00 12.93 386 ARG B C 1
ATOM 6503 O O . ARG B 1 387 ? -7.337 3.322 36.197 1.00 11.05 386 ARG B O 1
ATOM 6511 N N . ALA B 1 388 ? -6.797 3.971 38.286 1.00 9.60 387 ALA B N 1
ATOM 6512 C CA . ALA B 1 388 ? -7.358 2.743 38.846 1.00 10.61 387 ALA B CA 1
ATOM 6513 C C . ALA B 1 388 ? -8.862 2.659 38.607 1.00 12.73 387 ALA B C 1
ATOM 6514 O O . ALA B 1 388 ? -9.394 1.587 38.287 1.00 11.45 387 ALA B O 1
ATOM 6516 N N . VAL B 1 389 ? -9.569 3.777 38.766 1.00 9.78 388 VAL B N 1
ATOM 6517 C CA . VAL B 1 389 ? -11.011 3.792 38.537 1.00 11.34 388 VAL B CA 1
ATOM 6518 C C . VAL B 1 389 ? -11.329 3.506 37.070 1.00 14.46 388 VAL B C 1
ATOM 6519 O O . VAL B 1 389 ? -12.283 2.781 36.754 1.00 14.66 388 VAL B O 1
ATOM 6523 N N . GLU B 1 390 ? -10.536 4.064 36.156 1.00 12.83 389 GLU B N 1
ATOM 6524 C CA . GLU B 1 390 ? -10.766 3.825 34.734 1.00 13.03 389 GLU B CA 1
ATOM 6525 C C . GLU B 1 390 ? -10.585 2.358 34.369 1.00 17.93 389 GLU B C 1
ATOM 6526 O O . GLU B 1 390 ? -11.169 1.886 33.383 1.00 19.52 389 GLU B O 1
ATOM 6532 N N . GLN B 1 391 ? -9.780 1.629 35.138 1.00 12.76 390 GLN B N 1
ATOM 6533 C CA . GLN B 1 391 ? -9.575 0.199 34.942 1.00 15.14 390 GLN B CA 1
ATOM 6534 C C . GLN B 1 391 ? -10.525 -0.647 35.781 1.00 13.73 390 GLN B C 1
ATOM 6535 O O . GLN B 1 391 ? -10.299 -1.855 35.926 1.00 16.13 390 GLN B O 1
ATOM 6541 N N . GLY B 1 392 ? -11.576 -0.047 36.332 1.00 12.64 391 GLY B N 1
ATOM 6542 C CA . GLY B 1 392 ? -12.649 -0.795 36.949 1.00 13.70 391 GLY B CA 1
ATOM 6543 C C . GLY B 1 392 ? -12.600 -0.921 38.454 1.00 12.69 391 GLY B C 1
ATOM 6544 O O . GLY B 1 392 ? -13.463 -1.598 39.021 1.00 14.67 391 GLY B O 1
ATOM 6545 N N . ALA B 1 393 ? -11.632 -0.301 39.121 1.00 12.48 392 ALA B N 1
ATOM 6546 C CA . ALA B 1 393 ? -11.537 -0.476 40.564 1.00 10.60 392 ALA B CA 1
ATOM 6547 C C . ALA B 1 393 ? -12.674 0.264 41.269 1.00 10.39 392 ALA B C 1
ATOM 6548 O O . ALA B 1 393 ? -13.005 1.398 40.902 1.00 12.39 392 ALA B O 1
ATOM 6550 N N . PRO B 1 394 ? -13.299 -0.348 42.274 1.00 10.44 393 PRO B N 1
ATOM 6551 C CA . PRO B 1 394 ? -14.394 0.309 43.010 1.00 11.08 393 PRO B CA 1
ATOM 6552 C C . PRO B 1 394 ? -13.884 1.243 44.103 1.00 11.16 393 PRO B C 1
ATOM 6553 O O . PRO B 1 394 ? -14.133 1.050 45.297 1.00 10.65 393 PRO B O 1
ATOM 6557 N N . LEU B 1 395 ? -13.170 2.283 43.681 1.00 10.23 394 LEU B N 1
ATOM 6558 C CA . LEU B 1 395 ? -12.619 3.271 44.598 1.00 9.72 394 LEU B CA 1
ATOM 6559 C C . LEU B 1 395 ? -13.698 4.282 44.955 1.00 11.14 394 LEU B C 1
ATOM 6560 O O . LEU B 1 395 ? -14.210 4.992 44.083 1.00 11.92 394 LEU B O 1
ATOM 6565 N N . ALA B 1 396 ? -14.038 4.352 46.240 1.00 9.25 395 ALA B N 1
ATOM 6566 C CA . ALA B 1 396 ? -15.146 5.159 46.718 1.00 8.19 395 ALA B CA 1
ATOM 6567 C C . ALA B 1 396 ? -14.722 6.512 47.267 1.00 6.99 395 ALA B C 1
ATOM 6568 O O . ALA B 1 396 ? -15.585 7.369 47.473 1.00 9.49 395 ALA B O 1
ATOM 6570 N N . GLY B 1 397 ? -13.440 6.713 47.545 1.00 8.10 396 GLY B N 1
ATOM 6571 C CA . GLY B 1 397 ? -13.027 8.011 48.051 1.00 7.62 396 GLY B CA 1
ATOM 6572 C C . GLY B 1 397 ? -11.543 8.049 48.335 1.00 7.72 396 GLY B C 1
ATOM 6573 O O . GLY B 1 397 ? -10.838 7.040 48.246 1.00 7.98 396 GLY B O 1
ATOM 6574 N N . TYR B 1 398 ? -11.091 9.245 48.713 1.00 6.79 397 TYR B N 1
ATOM 6575 C CA . TYR B 1 398 ? -9.686 9.546 48.954 1.00 6.14 397 TYR B CA 1
ATOM 6576 C C . TYR B 1 398 ? -9.573 10.493 50.136 1.00 6.92 397 TYR B C 1
ATOM 6577 O O . TYR B 1 398 ? -10.217 11.547 50.148 1.00 7.07 397 TYR B O 1
ATOM 6586 N N . PHE B 1 399 ? -8.746 10.126 51.116 1.00 6.45 398 PHE B N 1
ATOM 6587 C CA . PHE B 1 399 ? -8.526 10.936 52.311 1.00 5.50 398 PHE B CA 1
ATOM 6588 C C . PHE B 1 399 ? -7.075 11.404 52.349 1.00 5.39 398 PHE B C 1
ATOM 6589 O O . PHE B 1 399 ? -6.153 10.590 52.473 1.00 6.41 398 PHE B O 1
ATOM 6597 N N . ALA B 1 400 ? -6.877 12.716 52.284 1.00 5.81 399 ALA B N 1
ATOM 6598 C CA . ALA B 1 400 ? -5.539 13.288 52.362 1.00 4.90 399 ALA B CA 1
ATOM 6599 C C . ALA B 1 400 ? -5.015 13.219 53.795 1.00 4.29 399 ALA B C 1
ATOM 6600 O O . ALA B 1 400 ? -5.655 13.733 54.721 1.00 6.38 399 ALA B O 1
ATOM 6602 N N . TRP B 1 401 ? -3.855 12.598 53.982 1.00 4.92 400 TRP B N 1
ATOM 6603 C CA . TRP B 1 401 ? -3.143 12.713 55.250 1.00 5.25 400 TRP B CA 1
ATOM 6604 C C . TRP B 1 401 ? -2.192 13.914 55.095 1.00 4.60 400 TRP B C 1
ATOM 6605 O O . TRP B 1 401 ? -1.278 13.819 54.300 1.00 5.23 400 TRP B O 1
ATOM 6616 N N . SER B 1 402 ? -2.350 15.024 55.834 1.00 4.58 401 SER B N 1
ATOM 6617 C CA . SER B 1 402 ? -3.289 15.181 56.940 1.00 4.68 401 SER B CA 1
ATOM 6618 C C . SER B 1 402 ? -3.971 16.547 56.836 1.00 4.77 401 SER B C 1
ATOM 6619 O O . SER B 1 402 ? -3.495 17.428 56.120 1.00 5.77 401 SER B O 1
ATOM 6622 N N . LEU B 1 403 ? -5.080 16.718 57.563 1.00 5.26 402 LEU B N 1
ATOM 6623 C CA . LEU B 1 403 ? -5.737 18.023 57.614 1.00 5.91 402 LEU B CA 1
ATOM 6624 C C . LEU B 1 403 ? -4.750 19.124 57.966 1.00 6.88 402 LEU B C 1
ATOM 6625 O O . LEU B 1 403 ? -4.755 20.203 57.360 1.00 5.94 402 LEU B O 1
ATOM 6630 N N . MET B 1 404 ? -3.882 18.862 58.934 1.00 4.92 403 MET B N 1
ATOM 6631 C CA A MET B 1 404 ? -2.901 19.851 59.359 0.41 5.59 403 MET B CA 1
ATOM 6632 C CA B MET B 1 404 ? -2.920 19.848 59.398 0.59 5.59 403 MET B CA 1
ATOM 6633 C C . MET B 1 404 ? -1.688 19.126 59.920 1.00 4.99 403 MET B C 1
ATOM 6634 O O . MET B 1 404 ? -1.722 17.920 60.188 1.00 6.03 403 MET B O 1
ATOM 6643 N N . ASP B 1 405 ? -0.602 19.874 60.070 1.00 4.72 404 ASP B N 1
ATOM 6644 C CA . ASP B 1 405 ? 0.630 19.324 60.624 1.00 4.63 404 ASP B CA 1
ATOM 6645 C C . ASP B 1 405 ? 0.359 18.778 62.019 1.00 4.53 404 ASP B C 1
ATOM 6646 O O . ASP B 1 405 ? -0.469 19.316 62.754 1.00 5.53 404 ASP B O 1
ATOM 6651 N N . ASN B 1 406 ? 1.044 17.692 62.382 1.00 4.50 405 ASN B N 1
ATOM 6652 C CA . ASN B 1 406 ? 0.772 17.107 63.693 1.00 4.24 405 ASN B CA 1
ATOM 6653 C C . ASN B 1 406 ? 1.954 16.244 64.138 1.00 5.33 405 ASN B C 1
ATOM 6654 O O . ASN B 1 406 ? 3.018 16.233 63.509 1.00 4.97 405 ASN B O 1
ATOM 6659 N N . PHE B 1 407 ? 1.776 15.529 65.254 1.00 4.25 406 PHE B N 1
ATOM 6660 C CA . PHE B 1 407 ? 2.840 14.728 65.859 1.00 4.37 406 PHE B CA 1
ATOM 6661 C C . PHE B 1 407 ? 3.044 13.451 65.048 1.00 4.77 406 PHE B C 1
ATOM 6662 O O . PHE B 1 407 ? 2.206 12.547 65.089 1.00 5.28 406 PHE B O 1
ATOM 6670 N N . GLU B 1 408 ? 4.151 13.363 64.310 1.00 5.27 407 GLU B N 1
ATOM 6671 C CA . GLU B 1 408 ? 4.403 12.181 63.477 1.00 3.99 407 GLU B CA 1
ATOM 6672 C C . GLU B 1 408 ? 5.239 11.147 64.243 1.00 5.56 407 GLU B C 1
ATOM 6673 O O . GLU B 1 408 ? 6.333 10.743 63.857 1.00 5.70 407 GLU B O 1
ATOM 6679 N N . TRP B 1 409 ? 4.675 10.710 65.368 1.00 5.45 408 TRP B N 1
ATOM 6680 C CA . TRP B 1 409 ? 5.119 9.489 66.056 1.00 3.43 408 TRP B CA 1
ATOM 6681 C C . TRP B 1 409 ? 6.601 9.617 66.406 1.00 4.52 408 TRP B C 1
ATOM 6682 O O . TRP B 1 409 ? 6.995 10.640 66.987 1.00 4.87 408 TRP B O 1
ATOM 6693 N N . ALA B 1 410 ? 7.443 8.619 66.111 1.00 4.70 409 ALA B N 1
ATOM 6694 C CA . ALA B 1 410 ? 8.833 8.684 66.557 1.00 5.39 409 ALA B CA 1
ATOM 6695 C C . ALA B 1 410 ? 9.638 9.767 65.849 1.00 5.61 409 ALA B C 1
ATOM 6696 O O . ALA B 1 410 ? 10.738 10.090 66.313 1.00 7.14 409 ALA B O 1
ATOM 6698 N N . TYR B 1 411 ? 9.129 10.327 64.752 1.00 5.87 410 TYR B N 1
ATOM 6699 C CA . TYR B 1 411 ? 9.757 11.484 64.128 1.00 5.20 410 TYR B CA 1
ATOM 6700 C C . TYR B 1 411 ? 9.447 12.789 64.850 1.00 7.57 410 TYR B C 1
ATOM 6701 O O . TYR B 1 411 ? 10.058 13.815 64.531 1.00 7.39 410 TYR B O 1
ATOM 6710 N N . GLY B 1 412 ? 8.497 12.791 65.786 1.00 5.18 411 GLY B N 1
ATOM 6711 C CA . GLY B 1 412 ? 8.115 14.058 66.392 1.00 6.11 411 GLY B CA 1
ATOM 6712 C C . GLY B 1 412 ? 7.413 14.959 65.385 1.00 4.92 411 GLY B C 1
ATOM 6713 O O . GLY B 1 412 ? 6.796 14.501 64.415 1.00 5.41 411 GLY B O 1
ATOM 6714 N N . TYR B 1 413 ? 7.539 16.271 65.600 1.00 5.48 412 TYR B N 1
ATOM 6715 C CA . TYR B 1 413 ? 6.839 17.248 64.772 1.00 5.93 412 TYR B CA 1
ATOM 6716 C C . TYR B 1 413 ? 7.588 17.631 63.503 1.00 6.56 412 TYR B C 1
ATOM 6717 O O . TYR B 1 413 ? 7.004 18.304 62.647 1.00 6.39 412 TYR B O 1
ATOM 6726 N N . ALA B 1 414 ? 8.839 17.203 63.341 1.00 7.79 413 ALA B N 1
ATOM 6727 C CA . ALA B 1 414 ? 9.611 17.644 62.178 1.00 7.22 413 ALA B CA 1
ATOM 6728 C C . ALA B 1 414 ? 8.934 17.354 60.836 1.00 7.77 413 ALA B C 1
ATOM 6729 O O . ALA B 1 414 ? 8.922 18.258 59.979 1.00 7.38 413 ALA B O 1
ATOM 6731 N N . PRO B 1 415 ? 8.348 16.183 60.587 1.00 7.24 414 PRO B N 1
ATOM 6732 C CA . PRO B 1 415 ? 7.696 15.953 59.287 1.00 7.16 414 PRO B CA 1
ATOM 6733 C C . PRO B 1 415 ? 6.290 16.523 59.286 1.00 7.16 414 PRO B C 1
ATOM 6734 O O . PRO B 1 415 ? 5.387 15.991 59.939 1.00 7.89 414 PRO B O 1
ATOM 6738 N N . ARG B 1 416 ? 6.101 17.613 58.548 1.00 5.29 415 ARG B N 1
ATOM 6739 C CA . ARG B 1 416 ? 4.805 18.271 58.436 1.00 5.97 415 ARG B CA 1
ATOM 6740 C C . ARG B 1 416 ? 4.060 17.670 57.250 1.00 6.22 415 ARG B C 1
ATOM 6741 O O . ARG B 1 416 ? 4.477 17.835 56.098 1.00 7.18 415 ARG B O 1
ATOM 6749 N N . PHE B 1 417 ? 2.968 16.958 57.529 1.00 4.76 416 PHE B N 1
ATOM 6750 C CA . PHE B 1 417 ? 2.127 16.372 56.488 1.00 4.52 416 PHE B CA 1
ATOM 6751 C C . PHE B 1 417 ? 0.888 17.209 56.164 1.00 5.46 416 PHE B C 1
ATOM 6752 O O . PHE B 1 417 ? 0.092 16.802 55.317 1.00 5.65 416 PHE B O 1
ATOM 6760 N N . GLY B 1 418 ? 0.678 18.340 56.836 1.00 4.11 417 GLY B N 1
ATOM 6761 C CA . GLY B 1 418 ? -0.608 19.004 56.752 1.00 4.81 417 GLY B CA 1
ATOM 6762 C C . GLY B 1 418 ? -0.857 19.706 55.428 1.00 5.11 417 GLY B C 1
ATOM 6763 O O . GLY B 1 418 ? 0.054 20.215 54.770 1.00 5.64 417 GLY B O 1
ATOM 6764 N N . LEU B 1 419 ? -2.136 19.729 55.055 1.00 5.69 418 LEU B N 1
ATOM 6765 C CA . LEU B 1 419 ? -2.642 20.681 54.075 1.00 5.89 418 LEU B CA 1
ATOM 6766 C C . LEU B 1 419 ? -2.707 22.076 54.668 1.00 5.09 418 LEU B C 1
ATOM 6767 O O . LEU B 1 419 ? -2.768 23.065 53.921 1.00 6.29 418 LEU B O 1
ATOM 6772 N N . ALA B 1 420 ? -2.706 22.163 56.000 1.00 5.51 419 ALA B N 1
ATOM 6773 C CA . ALA B 1 420 ? -2.631 23.412 56.740 1.00 6.02 419 ALA B CA 1
ATOM 6774 C C . ALA B 1 420 ? -1.418 23.375 57.657 1.00 6.08 419 ALA B C 1
ATOM 6775 O O . ALA B 1 420 ? -1.117 22.343 58.269 1.00 5.87 419 ALA B O 1
ATOM 6777 N N . TYR B 1 421 ? -0.713 24.500 57.722 1.00 5.93 420 TYR B N 1
ATOM 6778 C CA . TYR B 1 421 ? 0.431 24.674 58.603 1.00 4.87 420 TYR B CA 1
ATOM 6779 C C . TYR B 1 421 ? -0.034 24.966 60.021 1.00 5.98 420 TYR B C 1
ATOM 6780 O O . TYR B 1 421 ? -0.999 25.712 60.226 1.00 6.77 420 TYR B O 1
ATOM 6789 N N . VAL B 1 422 ? 0.662 24.391 61.002 1.00 5.06 421 VAL B N 1
ATOM 6790 C CA . VAL B 1 422 ? 0.392 24.670 62.416 1.00 4.91 421 VAL B CA 1
ATOM 6791 C C . VAL B 1 422 ? 1.607 25.339 63.044 1.00 5.88 421 VAL B C 1
ATOM 6792 O O . VAL B 1 422 ? 2.695 24.759 63.087 1.00 5.55 421 VAL B O 1
ATOM 6796 N N . ASP B 1 423 ? 1.423 26.563 63.544 1.00 4.23 422 ASP B N 1
ATOM 6797 C CA . ASP B 1 423 ? 2.427 27.187 64.401 1.00 6.09 422 ASP B CA 1
ATOM 6798 C C . ASP B 1 423 ? 2.241 26.616 65.798 1.00 6.72 422 ASP B C 1
ATOM 6799 O O . ASP B 1 423 ? 1.332 27.022 66.525 1.00 8.71 422 ASP B O 1
ATOM 6804 N N . TYR B 1 424 ? 3.084 25.655 66.171 1.00 7.55 423 TYR B N 1
ATOM 6805 C CA . TYR B 1 424 ? 2.852 24.942 67.426 1.00 7.14 423 TYR B CA 1
ATOM 6806 C C . TYR B 1 424 ? 2.870 25.844 68.653 1.00 9.53 423 TYR B C 1
ATOM 6807 O O . TYR B 1 424 ? 2.059 25.602 69.566 1.00 8.01 423 TYR B O 1
ATOM 6816 N N . PRO B 1 425 ? 3.718 26.874 68.748 1.00 8.58 424 PRO B N 1
ATOM 6817 C CA . PRO B 1 425 ? 3.670 27.726 69.947 1.00 9.62 424 PRO B CA 1
ATOM 6818 C C . PRO B 1 425 ? 2.329 28.398 70.170 1.00 10.45 424 PRO B C 1
ATOM 6819 O O . PRO B 1 425 ? 1.993 28.680 71.324 1.00 13.91 424 PRO B O 1
ATOM 6823 N N . THR B 1 426 ? 1.570 28.711 69.115 1.00 7.40 425 THR B N 1
ATOM 6824 C CA . THR B 1 426 ? 0.290 29.397 69.265 1.00 7.54 425 THR B CA 1
ATOM 6825 C C . THR B 1 426 ? -0.913 28.547 68.903 1.00 9.66 425 THR B C 1
ATOM 6826 O O . THR B 1 426 ? -2.040 28.955 69.201 1.00 9.96 425 THR B O 1
ATOM 6830 N N . GLY B 1 427 ? -0.707 27.404 68.249 1.00 7.07 426 GLY B N 1
ATOM 6831 C CA . GLY B 1 427 ? -1.791 26.628 67.690 1.00 8.04 426 GLY B CA 1
ATOM 6832 C C . GLY B 1 427 ? -2.420 27.212 66.442 1.00 7.49 426 GLY B C 1
ATOM 6833 O O . GLY B 1 427 ? -3.429 26.680 65.967 1.00 7.90 426 GLY B O 1
ATOM 6834 N N . THR B 1 428 ? -1.886 28.303 65.910 1.00 7.06 427 THR B N 1
ATOM 6835 C CA . THR B 1 428 ? -2.471 28.899 64.716 1.00 7.38 427 THR B CA 1
ATOM 6836 C C . THR B 1 428 ? -2.377 27.947 63.528 1.00 7.18 427 THR B C 1
ATOM 6837 O O . THR B 1 428 ? -1.301 27.439 63.220 1.00 7.62 427 THR B O 1
ATOM 6841 N N . ARG B 1 429 ? -3.504 27.728 62.858 1.00 6.48 428 ARG B N 1
ATOM 6842 C CA . ARG B 1 429 ? -3.579 26.914 61.644 1.00 6.13 428 ARG B CA 1
ATOM 6843 C C . ARG B 1 429 ? -3.831 27.800 60.428 1.00 7.44 428 ARG B C 1
ATOM 6844 O O . ARG B 1 429 ? -4.747 28.631 60.442 1.00 10.88 428 ARG B O 1
ATOM 6852 N N . VAL B 1 430 ? -3.036 27.607 59.370 1.00 5.90 429 VAL B N 1
ATOM 6853 C CA . VAL B 1 430 ? -3.158 28.403 58.148 1.00 7.30 429 VAL B CA 1
ATOM 6854 C C . VAL B 1 430 ? -3.057 27.474 56.943 1.00 6.18 429 VAL B C 1
ATOM 6855 O O . VAL B 1 430 ? -2.035 26.807 56.765 1.00 6.60 429 VAL B O 1
ATOM 6859 N N . MET B 1 431 ? -4.077 27.480 56.082 1.00 6.48 430 MET B N 1
ATOM 6860 C CA . MET B 1 431 ? -4.061 26.588 54.921 1.00 5.93 430 MET B CA 1
ATOM 6861 C C . MET B 1 431 ? -2.874 26.884 54.008 1.00 7.71 430 MET B C 1
ATOM 6862 O O . MET B 1 431 ? -2.600 28.041 53.668 1.00 8.15 430 MET B O 1
ATOM 6867 N N . LYS B 1 432 ? -2.168 25.831 53.614 1.00 6.86 431 LYS B N 1
ATOM 6868 C CA . LYS B 1 432 ? -1.068 25.920 52.668 1.00 6.00 431 LYS B CA 1
ATOM 6869 C C . LYS B 1 432 ? -1.600 25.946 51.242 1.00 6.04 431 LYS B C 1
ATOM 6870 O O . LYS B 1 432 ? -2.778 25.678 50.991 1.00 6.38 431 LYS B O 1
ATOM 6876 N N . THR B 1 433 ? -0.697 26.237 50.299 1.00 7.28 432 THR B N 1
ATOM 6877 C CA . THR B 1 433 ? -1.038 26.109 48.882 1.00 6.19 432 THR B CA 1
ATOM 6878 C C . THR B 1 433 ? -1.649 24.750 48.564 1.00 7.67 432 THR B C 1
ATOM 6879 O O . THR B 1 433 ? -2.619 24.669 47.809 1.00 7.73 432 THR B O 1
ATOM 6883 N N . SER B 1 434 ? -1.109 23.676 49.144 1.00 6.63 433 SER B N 1
ATOM 6884 C CA . SER B 1 434 ? -1.628 22.340 48.855 1.00 6.12 433 SER B CA 1
ATOM 6885 C C . SER B 1 434 ? -3.096 22.208 49.266 1.00 6.39 433 SER B C 1
ATOM 6886 O O . SER B 1 434 ? -3.918 21.682 48.507 1.00 7.12 433 SER B O 1
ATOM 6889 N N . GLY B 1 435 ? -3.451 22.668 50.472 1.00 6.73 434 GLY B N 1
ATOM 6890 C CA . GLY B 1 435 ? -4.843 22.599 50.884 1.00 5.91 434 GLY B CA 1
ATOM 6891 C C . GLY B 1 435 ? -5.754 23.443 50.011 1.00 5.72 434 GLY B C 1
ATOM 6892 O O . GLY B 1 435 ? -6.865 23.030 49.670 1.00 7.16 434 GLY B O 1
ATOM 6893 N N . LYS B 1 436 ? -5.300 24.642 49.641 1.00 6.03 435 LYS B N 1
ATOM 6894 C CA . LYS B 1 436 ? -6.115 25.483 48.773 1.00 7.17 435 LYS B CA 1
ATOM 6895 C C . LYS B 1 436 ? -6.289 24.841 47.396 1.00 7.87 435 LYS B C 1
ATOM 6896 O O . LYS B 1 436 ? -7.376 24.914 46.795 1.00 7.88 435 LYS B O 1
ATOM 6902 N N . ARG B 1 437 ? -5.243 24.166 46.908 1.00 5.89 436 ARG B N 1
ATOM 6903 C CA . ARG B 1 437 ? -5.336 23.427 45.652 1.00 7.33 436 ARG B CA 1
ATOM 6904 C C . ARG B 1 437 ? -6.302 22.259 45.777 1.00 8.92 436 ARG B C 1
ATOM 6905 O O . ARG B 1 437 ? -7.102 22.012 44.874 1.00 7.59 436 ARG B O 1
ATOM 6913 N N . TYR B 1 438 ? -6.251 21.532 46.896 1.00 7.72 437 TYR B N 1
ATOM 6914 C CA . TYR B 1 438 ? -7.199 20.440 47.102 1.00 7.30 437 TYR B CA 1
ATOM 6915 C C . TYR B 1 438 ? -8.631 20.948 47.052 1.00 6.71 437 TYR B C 1
ATOM 6916 O O . TYR B 1 438 ? -9.495 20.334 46.414 1.00 7.39 437 TYR B O 1
ATOM 6925 N N . ALA B 1 439 ? -8.900 22.085 47.704 1.00 6.61 438 ALA B N 1
ATOM 6926 C CA . ALA B 1 439 ? -10.240 22.658 47.643 1.00 7.30 438 ALA B CA 1
ATOM 6927 C C . ALA B 1 439 ? -10.637 22.972 46.207 1.00 8.21 438 ALA B C 1
ATOM 6928 O O . ALA B 1 439 ? -11.776 22.699 45.790 1.00 9.02 438 ALA B O 1
ATOM 6930 N N . ASP B 1 440 ? -9.706 23.531 45.426 1.00 7.28 439 ASP B N 1
ATOM 6931 C CA . ASP B 1 440 ? -10.012 23.820 44.025 1.00 10.68 439 ASP B CA 1
ATOM 6932 C C . ASP B 1 440 ? -10.275 22.546 43.228 1.00 10.71 439 ASP B C 1
ATOM 6933 O O . ASP B 1 440 ? -11.122 22.541 42.327 1.00 11.21 439 ASP B O 1
ATOM 6938 N N . LEU B 1 441 ? -9.527 21.476 43.511 1.00 8.09 440 LEU B N 1
ATOM 6939 C CA . LEU B 1 441 ? -9.701 20.217 42.793 1.00 8.55 440 LEU B CA 1
ATOM 6940 C C . LEU B 1 441 ? -11.051 19.593 43.113 1.00 10.05 440 LEU B C 1
ATOM 6941 O O . LEU B 1 441 ? -11.750 19.110 42.212 1.00 10.18 440 LEU B O 1
ATOM 6946 N N . ILE B 1 442 ? -11.441 19.609 44.391 1.00 9.26 441 ILE B N 1
ATOM 6947 C CA . ILE B 1 442 ? -12.765 19.124 44.773 1.00 8.58 441 ILE B CA 1
ATOM 6948 C C . ILE B 1 442 ? -13.845 19.936 44.068 1.00 11.89 441 ILE B C 1
ATOM 6949 O O . ILE B 1 442 ? -14.803 19.382 43.508 1.00 12.72 441 ILE B O 1
ATOM 6954 N N . ARG B 1 443 ? -13.692 21.264 44.068 1.00 12.28 442 ARG B N 1
ATOM 6955 C CA A ARG B 1 443 ? -14.664 22.123 43.398 0.52 14.86 442 ARG B CA 1
ATOM 6956 C CA B ARG B 1 443 ? -14.660 22.128 43.395 0.48 14.86 442 ARG B CA 1
ATOM 6957 C C . ARG B 1 443 ? -14.770 21.781 41.915 1.00 17.32 442 ARG B C 1
ATOM 6958 O O . ARG B 1 443 ? -15.875 21.657 41.372 1.00 16.50 442 ARG B O 1
ATOM 6973 N N . GLY B 1 444 ? -13.627 21.617 41.244 1.00 13.36 443 GLY B N 1
ATOM 6974 C CA . GLY B 1 444 ? -13.644 21.306 39.825 1.00 14.15 443 GLY B CA 1
ATOM 6975 C C . GLY B 1 444 ? -14.257 19.959 39.516 1.00 21.60 443 GLY B C 1
ATOM 6976 O O . GLY B 1 444 ? -14.934 19.799 38.493 1.00 18.36 443 GLY B O 1
ATOM 6977 N N . HIS B 1 445 ? -14.048 18.976 40.390 1.00 16.77 444 HIS B N 1
ATOM 6978 C CA . HIS B 1 445 ? -14.723 17.703 40.194 1.00 14.91 444 HIS B CA 1
ATOM 6979 C C . HIS B 1 445 ? -16.229 17.865 40.326 1.00 16.85 444 HIS B C 1
ATOM 6980 O O . HIS B 1 445 ? -16.988 17.283 39.538 1.00 17.77 444 HIS B O 1
ATOM 6987 N N . ARG B 1 446 ? -16.678 18.668 41.295 1.00 17.57 445 ARG B N 1
ATOM 6988 C CA . ARG B 1 446 ? -18.113 18.779 41.573 1.00 17.62 445 ARG B CA 1
ATOM 6989 C C . ARG B 1 446 ? -18.859 19.688 40.621 1.00 22.20 445 ARG B C 1
ATOM 6990 O O . ARG B 1 446 ? -20.097 19.683 40.595 1.00 28.12 445 ARG B O 1
ATOM 6998 N N . GLU B 1 447 ? -18.131 20.476 39.862 1.00 24.06 446 GLU B N 1
ATOM 6999 C CA . GLU B 1 447 ? -18.817 21.223 38.868 1.00 33.35 446 GLU B CA 1
ATOM 7000 C C . GLU B 1 447 ? -18.943 20.490 37.472 1.00 34.80 446 GLU B C 1
ATOM 7001 O O . GLU B 1 447 ? -18.324 19.485 37.116 1.00 38.15 446 GLU B O 1
#

InterPro domains:
  IPR001360 Glycoside hydrolase family 1 [PF00232] (7-444)
  IPR001360 Glycoside hydrolase family 1 [PR00131] (286-300)
  IPR001360 Glycoside hydrolase family 1 [PR00131] (349-357)
  IPR001360 Glycoside hydrolase family 1 [PR00131] (370-381)
  IPR001360 Glycoside hydrolase family 1 [PR00131] (391-408)
  IPR001360 Glycoside hydrolase family 1 [PR00131] (415-427)
  IPR001360 Glycoside hydrolase family 1 [PTHR10353] (12-444)
  IPR017736 Glycoside hydrolase, family 1, beta-glucosidase [TIGR03356] (8-437)
  IPR017853 Glycoside hydrolase superfamily [SSF51445] (9-444)
  IPR033132 Glycosyl hydrolases family 1, N-terminal conserved site [PS00653] (11-25)

B-factor: mean 11.49, std 8.02, range [2.49, 66.68]

Secondary structure (DSSP, 8-state):
-----TTS-TT-EEEEE--HHHH---TTSTT---BHHHHHTTSTTSSGGG--SSSTT-HHHHHHHHHHHHHHHT-SEEEEE--HHHHSTTSSS---HHHHHHHHHHHHHHHHTT-EEEEEEESS--BHHHHTTTGGGSTHHHHHHHHHHHHHHHHHTTT--EEEEEE-HHIIIIIIIII-SSTT----HHHHHHHHHHHHHHHHHHHHHHHHH-SSPPEEEEEEE---EEESSSSHHHHHHHHHHHIIIIIHHHHHHTTS-S-HHHHHHH-------TTHHHHHT---S-EEEE-S--EEEEE-TTSTTT-EEEE--S-S-B-TT-PBP-HHHHHHHHHHHHHTS--S-EEEEEE---------TT-----HHHHHHHHHHHHHHHHHHHTT--EEEEEEE-SB----GGGTTSS---SEEEETTTTEEEE-HHHHHHHHHHHHHH-/---TTS-TT-EEEEE--HHHH---TTSTT---BHHHHHHTSTTTSGGG--SSSTT-HHHHHHHHHHHHHHHT-SEEEEE--HHHHSTTSSS---HHHHHHHHHHHHHHHHTT-EEEEEEESS--BHHHHTTTGGGSTHHHHHHHHHHHHHHHHHTTT--EEEEEE-HHIIIIIIIII-SSTT----HHHHHHHHHHHHHHHHHHHHHHHHH-SSPPEEEEEEE---EEESSSSHHHHHHHHHHHIIIIIHHHHHHTTS-S-HHHHHHH-------TTHHHHHT---SEEEEE----EEEEE-TTSTTT-EEEE--S-S-B-TT-PBP-HHHHHHHHHHHHTTT--S-EEEEEE---------TT-----HHHHHHHHHHHHHHHHHHHTT--EEEEEEE-SB----GGGTTSS---SEEEETTTTEEEE-HHHHHHHHHHHHHH-

Nearest PDB structures (foldseek):
  6m6l-assembly2_B  TM=1.002E+00  e=7.982E-94  Kribbella flavida DSM 17836
  6m6m-assembly2_B  TM=1.002E+00  e=9.513E-92  Kribbella flavida DSM 17836
  7wdv-assembly1_A  TM=9.765E-01  e=1.327E-59  metagenome
  5ayi-assembly1_A  TM=9.794E-01  e=6.411E-59  metagenomes
  5xgz-assembly1_A  TM=9.783E-01  e=1.190E-58  uncultured microorganism

Foldseek 3Di:
DFFDQQLDDLLFFAAAEDECLWAAAPCVPQQFAAFLQQVQLPDPLLFPPSFHSNPWLNCLPVVVLLVVLCLLLVGQEYEYEQQCRLQVVLLDDDGRVVSLVSVVVSLVSCVVSNHAYAYEYAEQRHRVNCVVVVHLLDLVSLVSLLVSLLVNQQRCLVRHAHYAHYAALLCNQCVQAPVLSFPPRHNDLQSSQQSSLSSLLSQLSSQVSNCVRHPDGHFYEYEHAAAQQAEPDPDPQSRVLSVLVNLSRPVQLLCLLLLNPGDPVNCVLSVHDHPDDPPSSVSSVRDGREYEYAYEAHFHKGQACVDPSSRIDTDQDDDPDAAPVRGDQDLLRLLVVLLCCCPVSVTPEYEHAEYFGFHDWDADPLGETADVVRQVSVSSNSNSVSVSVVVPGRYRYYYYPHCWQTQPGSHGRRGTGHCWYAPSVVSDTGGYPNSSVSSVSSVVNSD/DDQQLDDLLFFAAAEDECLWAAAPCVPQQFAAFLQQVQLVDPLLAPPSFHSNPWLNCLVVVVVLVVLCVLLVGQAYEYEQQCCLQVVLLDDDGRVVSLVSVVVVLVSCVVSNYAYAYEHAEQRHRVNCVVVVHLLDLVSLVSLLVSLLVNQQRCLVRHAHYEHYAALLCNQCVQACVLSFPPRHNDLQSSQQSSLSSLLSQLSSQVSNCVRHPDGHAYEYEHEAAQFAFPDPDPQSRVLSVLVNLSRPVQLLQLLLPNPRDPVNCVLSVHDHPDDPPSSVSSNRDGREYEYAYEAHFHKGQACVDPSSRIDTDQDDDPDAAPVRGDQDLLRVLVVLLCCCPVSVTPEYEHAEYFGFHDWDADPLGETADVVRQVSVVSNSVSVSVSVVVPRRYRYYYYPHCWQTQPGSHGRRGTGHCWYAPSVVSDTGGYPNSSVSSVVSVVNND